Protein AF-0000000074257983 (afdb_homodimer)

Sequence (858 aa):
MDATETVGNAIESKRDDLVDLVTDLVEAKTVTGTEEPGQAVVVDKLESLGLEPDVWEPSAESLAGHEGHFETSSYAEYGYDDRPNVVARREGGDGPTLTVGGHVDVVDVTEAEWEREPWTVTREGDTLYGRGVADMKGGLAAVLIAVEALDEAGIDLGGDLLFQSTIEEEDGGVGGALSVLERGYVPDAAVIAEPFALPNVGVASAGVMYFRVRVPGKSVHAAWGHQGVNAIGNAATVYRALERLDDERKASIDYPPAYRGEPDLEGNVTNLNVGTIEAGDWPSTLPSETFMEGRIGWPPGESRAEVRAQIEDAVADAAAEDEWLADHPPEVEWFGWQAEPHEVDPDCEIATVASRVSEEVAGRTGSFVGGNAGLDERFFELYYDVDAVSVGPTGSGLHGADEHTTLTSLLETSKAIAGIAIEYCGIDDMDATETVGNAIESKRDDLVDLVTDLVEAKTVTGTEEPGQAVVVDKLESLGLEPDVWEPSAESLAGHEGHFETSSYAEYGYDDRPNVVARREGGDGPTLTVGGHVDVVDVTEAEWEREPWTVTREGDTLYGRGVADMKGGLAAVLIAVEALDEAGIDLGGDLLFQSTIEEEDGGVGGALSVLERGYVPDAAVIAEPFALPNVGVASAGVMYFRVRVPGKSVHAAWGHQGVNAIGNAATVYRALERLDDERKASIDYPPAYRGEPDLEGNVTNLNVGTIEAGDWPSTLPSETFMEGRIGWPPGESRAEVRAQIEDAVADAAAEDEWLADHPPEVEWFGWQAEPHEVDPDCEIATVASRVSEEVAGRTGSFVGGNAGLDERFFELYYDVDAVSVGPTGSGLHGADEHTTLTSLLETSKAIAGIAIEYCGIDD

Radius of gyration: 36.34 Å; Cα contacts (8 Å, |Δi|>4): 2239; chains: 2; bounding box: 51×116×74 Å

Nearest PDB structures (foldseek):
  3pfo-assembly1_B  TM=8.975E-01  e=1.818E-42  Rhodopseudomonas palustris CGA009
  7uoi-assembly1_A  TM=8.577E-01  e=1.220E-32  Enterococcus faecium 1,231,410
  6xj5-assembly1_A  TM=7.428E-01  e=1.090E-28  Pseudomonas sp. RS-16
  4op4-assembly2_B  TM=8.174E-01  e=2.973E-16  Vibrio cholerae O1 biovar El Tor str. N16961
  4op4-assembly1_A  TM=8.171E-01  e=9.004E-16  Vibrio cholerae O1 biovar El Tor str. N16961

Structure (mmCIF, N/CA/C/O backbone):
data_AF-0000000074257983-model_v1
#
loop_
_entity.id
_entity.type
_entity.pdbx_description
1 polymer 'ArgE/DapE family deacylase'
#
loop_
_atom_site.group_PDB
_atom_site.id
_atom_site.type_symbol
_atom_site.label_atom_id
_atom_site.label_alt_id
_atom_site.label_comp_id
_atom_site.label_asym_id
_atom_site.label_entity_id
_atom_site.label_seq_id
_atom_site.pdbx_PDB_ins_code
_atom_site.Cartn_x
_atom_site.Cartn_y
_atom_site.Cartn_z
_atom_site.occupancy
_atom_site.B_iso_or_equiv
_atom_site.auth_seq_id
_atom_site.auth_comp_id
_atom_site.auth_asym_id
_atom_site.auth_atom_id
_atom_site.pdbx_PDB_model_num
ATOM 1 N N . MET A 1 1 ? 7.852 -52.031 -38.969 1 58.09 1 MET A N 1
ATOM 2 C CA . MET A 1 1 ? 8.391 -51.062 -38.031 1 58.09 1 MET A CA 1
ATOM 3 C C . MET A 1 1 ? 7.441 -50.844 -36.844 1 58.09 1 MET A C 1
ATOM 5 O O . MET A 1 1 ? 6.219 -50.906 -37 1 58.09 1 MET A O 1
ATOM 9 N N . ASP A 1 2 ? 7.988 -50.812 -35.625 1 85.62 2 ASP A N 1
ATOM 10 C CA . ASP A 1 2 ? 7.305 -50.594 -34.344 1 85.62 2 ASP A CA 1
ATOM 11 C C . ASP A 1 2 ? 6.59 -49.219 -34.344 1 85.62 2 ASP A C 1
ATOM 13 O O . ASP A 1 2 ? 7.043 -48.281 -35 1 85.62 2 ASP A O 1
ATOM 17 N N . ALA A 1 3 ? 5.211 -49.219 -34.281 1 89.25 3 ALA A N 1
ATOM 18 C CA . ALA A 1 3 ? 4.352 -48.062 -34.281 1 89.25 3 ALA A CA 1
ATOM 19 C C . ALA A 1 3 ? 5.035 -46.875 -33.625 1 89.25 3 ALA A C 1
ATOM 21 O O . ALA A 1 3 ? 4.996 -45.75 -34.125 1 89.25 3 ALA A O 1
ATOM 22 N N . THR A 1 4 ? 5.777 -47.125 -32.625 1 92.06 4 THR A N 1
ATOM 23 C CA . THR A 1 4 ? 6.438 -46.062 -31.859 1 92.06 4 THR A CA 1
ATOM 24 C C . THR A 1 4 ? 7.602 -45.469 -32.656 1 92.06 4 THR A C 1
ATOM 26 O O . THR A 1 4 ? 7.832 -44.281 -32.625 1 92.06 4 THR A O 1
ATOM 29 N N . GLU A 1 5 ? 8.289 -46.281 -33.312 1 93.12 5 GLU A N 1
ATOM 30 C CA . GLU A 1 5 ? 9.406 -45.812 -34.156 1 93.12 5 GLU A CA 1
ATOM 31 C C . GLU A 1 5 ? 8.914 -44.969 -35.312 1 93.12 5 GLU A C 1
ATOM 33 O O . GLU A 1 5 ? 9.531 -43.969 -35.688 1 93.12 5 GLU A O 1
ATOM 38 N N . THR A 1 6 ? 7.844 -45.469 -35.906 1 94.88 6 THR A N 1
ATOM 39 C CA . THR A 1 6 ? 7.281 -44.75 -37.031 1 94.88 6 THR A CA 1
ATOM 40 C C . THR A 1 6 ? 6.816 -43.375 -36.625 1 94.88 6 THR A C 1
ATOM 42 O O . THR A 1 6 ? 7.109 -42.375 -37.312 1 94.88 6 THR A O 1
ATOM 45 N N . VAL A 1 7 ? 6.129 -43.344 -35.594 1 96.44 7 VAL A N 1
ATOM 46 C CA . VAL A 1 7 ? 5.617 -42.062 -35.125 1 96.44 7 VAL A CA 1
ATOM 47 C C . VAL A 1 7 ? 6.781 -41.188 -34.688 1 96.44 7 VAL A C 1
ATOM 49 O O . VAL A 1 7 ? 6.766 -39.969 -34.906 1 96.44 7 VAL A O 1
ATOM 52 N N . GLY A 1 8 ? 7.809 -41.719 -34.062 1 96.62 8 GLY A N 1
ATOM 53 C CA . GLY A 1 8 ? 9 -40.969 -33.688 1 96.62 8 GLY A CA 1
ATOM 54 C C . GLY A 1 8 ? 9.688 -40.312 -34.844 1 96.62 8 GLY A C 1
ATOM 55 O O . GLY A 1 8 ? 10.125 -39.156 -34.75 1 96.62 8 GLY A O 1
ATOM 56 N N . ASN A 1 9 ? 9.781 -41.031 -35.906 1 96.12 9 ASN A N 1
ATOM 57 C CA . ASN A 1 9 ? 10.383 -40.5 -37.125 1 96.12 9 ASN A CA 1
ATOM 58 C C . ASN A 1 9 ? 9.539 -39.344 -37.719 1 96.12 9 ASN A C 1
ATOM 60 O O . ASN A 1 9 ? 10.086 -38.375 -38.219 1 96.12 9 ASN A O 1
ATOM 64 N N . ALA A 1 10 ? 8.25 -39.594 -37.656 1 97.25 10 ALA A N 1
ATOM 65 C CA . ALA A 1 10 ? 7.355 -38.562 -38.125 1 97.25 10 ALA A CA 1
ATOM 66 C C . ALA A 1 10 ? 7.543 -37.281 -37.312 1 97.25 10 ALA A C 1
ATOM 68 O O . ALA A 1 10 ? 7.547 -36.156 -37.875 1 97.25 10 ALA A O 1
ATOM 69 N N . ILE A 1 11 ? 7.734 -37.375 -36.094 1 98.44 11 ILE A N 1
ATOM 70 C CA . ILE A 1 11 ? 7.902 -36.25 -35.188 1 98.44 11 ILE A CA 1
ATOM 71 C C . ILE A 1 11 ? 9.234 -35.562 -35.469 1 98.44 11 ILE A C 1
ATOM 73 O O . ILE A 1 11 ? 9.312 -34.344 -35.531 1 98.44 11 ILE A O 1
ATOM 77 N N . GLU A 1 12 ? 10.234 -36.344 -35.719 1 97.25 12 GLU A N 1
ATOM 78 C CA . GLU A 1 12 ? 11.539 -35.781 -36.031 1 97.25 12 GLU A CA 1
ATOM 79 C C . GLU A 1 12 ? 11.484 -34.938 -37.344 1 97.25 12 GLU A C 1
ATOM 81 O O . GLU A 1 12 ? 12.227 -33.969 -37.469 1 97.25 12 GLU A O 1
ATOM 86 N N . SER A 1 13 ? 10.719 -35.375 -38.188 1 97.44 13 SER A N 1
ATOM 87 C CA . SER A 1 13 ? 10.609 -34.688 -39.469 1 97.44 13 SER A CA 1
ATOM 88 C C . SER A 1 13 ? 9.82 -33.375 -39.312 1 97.44 13 SER A C 1
ATOM 90 O O . SER A 1 13 ? 9.789 -32.562 -40.25 1 97.44 13 SER A O 1
ATOM 92 N N . LYS A 1 14 ? 9.273 -33.156 -38.156 1 97.94 14 LYS A N 1
ATOM 93 C CA . LYS A 1 14 ? 8.422 -31.984 -37.938 1 97.94 14 LYS A CA 1
ATOM 94 C C . LYS A 1 14 ? 9.102 -30.969 -37.031 1 97.94 14 LYS A C 1
ATOM 96 O O . LYS A 1 14 ? 8.43 -30.156 -36.375 1 97.94 14 LYS A O 1
ATOM 101 N N . ARG A 1 15 ? 10.359 -31.016 -37 1 97.69 15 ARG A N 1
ATOM 102 C CA . ARG A 1 15 ? 11.148 -30.125 -36.188 1 97.69 15 ARG A CA 1
ATOM 103 C C . ARG A 1 15 ? 10.805 -28.656 -36.438 1 97.69 15 ARG A C 1
ATOM 105 O O . ARG A 1 15 ? 10.547 -27.891 -35.531 1 97.69 15 ARG A O 1
ATOM 112 N N . ASP A 1 16 ? 10.797 -28.297 -37.688 1 97.88 16 ASP A N 1
ATOM 113 C CA . ASP A 1 16 ? 10.531 -26.906 -38.062 1 97.88 16 ASP A CA 1
ATOM 114 C C . ASP A 1 16 ? 9.07 -26.547 -37.781 1 97.88 16 ASP A C 1
ATOM 116 O O . ASP A 1 16 ? 8.781 -25.422 -37.375 1 97.88 16 ASP A O 1
ATOM 120 N N . ASP A 1 17 ? 8.188 -27.5 -38.062 1 98.12 17 ASP A N 1
ATOM 121 C CA . ASP A 1 17 ? 6.77 -27.297 -37.75 1 98.12 17 ASP A CA 1
ATOM 122 C C . ASP A 1 17 ? 6.543 -27.016 -36.281 1 98.12 17 ASP A C 1
ATOM 124 O O . ASP A 1 17 ? 5.707 -26.188 -35.906 1 98.12 17 ASP A O 1
ATOM 128 N N . LEU A 1 18 ? 7.262 -27.766 -35.5 1 98.62 18 LEU A N 1
ATOM 129 C CA . LEU A 1 18 ? 7.156 -27.594 -34.062 1 98.62 18 LEU A CA 1
ATOM 130 C C . LEU A 1 18 ? 7.605 -26.188 -33.656 1 98.62 18 LEU A C 1
ATOM 132 O O . LEU A 1 18 ? 6.918 -25.516 -32.875 1 98.62 18 LEU A O 1
ATOM 136 N N . VAL A 1 19 ? 8.703 -25.688 -34.156 1 98.62 19 VAL A N 1
ATOM 137 C CA . VAL A 1 19 ? 9.227 -24.375 -33.812 1 98.62 19 VAL A CA 1
ATOM 138 C C . VAL A 1 19 ? 8.234 -23.297 -34.281 1 98.62 19 VAL A C 1
ATOM 140 O O . VAL A 1 19 ? 7.973 -22.328 -33.562 1 98.62 19 VAL A O 1
ATOM 143 N N . ASP A 1 20 ? 7.707 -23.5 -35.469 1 98.62 20 ASP A N 1
ATOM 144 C CA . ASP A 1 20 ? 6.738 -22.547 -36 1 98.62 20 ASP A CA 1
ATOM 145 C C . ASP A 1 20 ? 5.5 -22.469 -35.125 1 98.62 20 ASP A C 1
ATOM 147 O O . ASP A 1 20 ? 4.988 -21.375 -34.875 1 98.62 20 ASP A O 1
ATOM 151 N N . LEU A 1 21 ? 5.07 -23.609 -34.719 1 98.75 21 LEU A N 1
ATOM 152 C CA . LEU A 1 21 ? 3.871 -23.656 -33.906 1 98.75 21 LEU A CA 1
ATOM 153 C C . LEU A 1 21 ? 4.121 -23 -32.531 1 98.75 21 LEU A C 1
ATOM 155 O O . LEU A 1 21 ? 3.268 -22.266 -32.031 1 98.75 21 LEU A O 1
ATOM 159 N N . VAL A 1 22 ? 5.266 -23.297 -31.938 1 98.81 22 VAL A N 1
ATOM 160 C CA . VAL A 1 22 ? 5.633 -22.656 -30.688 1 98.81 22 VAL A CA 1
ATOM 161 C C . VAL A 1 22 ? 5.688 -21.141 -30.875 1 98.81 22 VAL A C 1
ATOM 163 O O . VAL A 1 22 ? 5.211 -20.391 -30.031 1 98.81 22 VAL A O 1
ATOM 166 N N . THR A 1 23 ? 6.234 -20.688 -31.953 1 98.75 23 THR A N 1
ATOM 167 C CA . THR A 1 23 ? 6.355 -19.266 -32.25 1 98.75 23 THR A CA 1
ATOM 168 C C . THR A 1 23 ? 4.98 -18.609 -32.344 1 98.75 23 THR A C 1
ATOM 170 O O . THR A 1 23 ? 4.742 -17.547 -31.781 1 98.75 23 THR A O 1
ATOM 173 N N . ASP A 1 24 ? 4.074 -19.281 -33.094 1 98.75 24 ASP A N 1
ATOM 174 C CA . ASP A 1 24 ? 2.713 -18.766 -33.219 1 98.75 24 ASP A CA 1
ATOM 175 C C . ASP A 1 24 ? 2.043 -18.625 -31.844 1 98.75 24 ASP A C 1
ATOM 177 O O . ASP A 1 24 ? 1.367 -17.625 -31.578 1 98.75 24 ASP A O 1
ATOM 181 N N . LEU A 1 25 ? 2.242 -19.609 -31.031 1 98.81 25 LEU A N 1
ATOM 182 C CA . LEU A 1 25 ? 1.616 -19.594 -29.703 1 98.81 25 LEU A CA 1
ATOM 183 C C . LEU A 1 25 ? 2.225 -18.516 -28.828 1 98.81 25 LEU A C 1
ATOM 185 O O . LEU A 1 25 ? 1.515 -17.875 -28.047 1 98.81 25 LEU A O 1
ATOM 189 N N . VAL A 1 26 ? 3.543 -18.328 -28.922 1 98.62 26 VAL A N 1
ATOM 190 C CA . VAL A 1 26 ? 4.227 -17.312 -28.109 1 98.62 26 VAL A CA 1
ATOM 191 C C . VAL A 1 26 ? 3.805 -15.922 -28.562 1 98.62 26 VAL A C 1
ATOM 193 O O . VAL A 1 26 ? 3.598 -15.031 -27.734 1 98.62 26 VAL A O 1
ATOM 196 N N . GLU A 1 27 ? 3.639 -15.742 -29.828 1 98.38 27 GLU A N 1
ATOM 197 C CA . GLU A 1 27 ? 3.242 -14.445 -30.359 1 98.38 27 GLU A CA 1
ATOM 198 C C . GLU A 1 27 ? 1.794 -14.117 -30 1 98.38 27 GLU A C 1
ATOM 200 O O . GLU A 1 27 ? 1.409 -12.945 -29.969 1 98.38 27 GLU A O 1
ATOM 205 N N . ALA A 1 28 ? 1.006 -15.203 -29.781 1 98.12 28 ALA A N 1
ATOM 206 C CA . ALA A 1 28 ? -0.321 -15.008 -29.203 1 98.12 28 ALA A CA 1
ATOM 207 C C . ALA A 1 28 ? -0.231 -14.703 -27.719 1 98.12 28 ALA A C 1
ATOM 209 O O . ALA A 1 28 ? 0.039 -15.594 -26.906 1 98.12 28 ALA A O 1
ATOM 210 N N . LYS A 1 29 ? -0.37 -13.453 -27.359 1 95.56 29 LYS A N 1
ATOM 211 C CA . LYS A 1 29 ? -0.228 -13.031 -25.969 1 95.56 29 LYS A CA 1
ATOM 212 C C . LYS A 1 29 ? -1.412 -13.5 -25.125 1 95.56 29 LYS A C 1
ATOM 214 O O . LYS A 1 29 ? -2.482 -12.891 -25.156 1 95.56 29 LYS A O 1
ATOM 219 N N . THR A 1 30 ? -1.161 -14.57 -24.375 1 98 30 THR A N 1
ATOM 220 C CA . THR A 1 30 ? -2.256 -15.203 -23.641 1 98 30 THR A CA 1
ATOM 221 C C . THR A 1 30 ? -2.102 -15 -22.141 1 98 30 THR A C 1
ATOM 223 O O . THR A 1 30 ? -2.334 -15.922 -21.359 1 98 30 THR A O 1
ATOM 226 N N . VAL A 1 31 ? -1.684 -13.883 -21.734 1 96.38 31 VAL A N 1
ATOM 227 C CA . VAL A 1 31 ? -1.695 -13.617 -20.297 1 96.38 31 VAL A CA 1
ATOM 228 C C . VAL A 1 31 ? -3.076 -13.93 -19.734 1 96.38 31 VAL A C 1
ATOM 230 O O . VAL A 1 31 ? -4.098 -13.641 -20.359 1 96.38 31 VAL A O 1
ATOM 233 N N . THR A 1 32 ? -3.08 -14.539 -18.625 1 95.75 32 THR A N 1
ATOM 234 C CA . THR A 1 32 ? -4.344 -14.953 -18.031 1 95.75 32 THR A CA 1
ATOM 235 C C . THR A 1 32 ? -5.367 -13.828 -18.094 1 95.75 32 THR A C 1
ATOM 237 O O . THR A 1 32 ? -5.09 -12.695 -17.688 1 95.75 32 THR A O 1
ATOM 240 N N . GLY A 1 33 ? -6.527 -14.133 -18.578 1 95.69 33 GLY A N 1
ATOM 241 C CA . GLY A 1 33 ? -7.57 -13.148 -18.812 1 95.69 33 GLY A CA 1
ATOM 242 C C . GLY A 1 33 ? -7.77 -12.828 -20.281 1 95.69 33 GLY A C 1
ATOM 243 O O . GLY A 1 33 ? -8.812 -12.305 -20.672 1 95.69 33 GLY A O 1
ATOM 244 N N . THR A 1 34 ? -6.727 -13.164 -21.062 1 96.69 34 THR A N 1
ATOM 245 C CA . THR A 1 34 ? -6.77 -12.883 -22.5 1 96.69 34 THR A CA 1
ATOM 246 C C . THR A 1 34 ? -6.266 -14.086 -23.297 1 96.69 34 THR A C 1
ATOM 248 O O . THR A 1 34 ? -5.344 -13.953 -24.109 1 96.69 34 THR A O 1
ATOM 251 N N . GLU A 1 35 ? -6.953 -15.164 -23.234 1 98.31 35 GLU A N 1
ATOM 252 C CA . GLU A 1 35 ? -6.418 -16.422 -23.75 1 98.31 35 GLU A CA 1
ATOM 253 C C . GLU A 1 35 ? -6.875 -16.672 -25.188 1 98.31 35 GLU A C 1
ATOM 255 O O . GLU A 1 35 ? -6.32 -17.516 -25.891 1 98.31 35 GLU A O 1
ATOM 260 N N . GLU A 1 36 ? -7.801 -15.898 -25.734 1 98.25 36 GLU A N 1
ATOM 261 C CA . GLU A 1 36 ? -8.477 -16.172 -27 1 98.25 36 GLU A CA 1
ATOM 262 C C . GLU A 1 36 ? -7.473 -16.25 -28.141 1 98.25 36 GLU A C 1
ATOM 264 O O . GLU A 1 36 ? -7.547 -17.141 -28.984 1 98.25 36 GLU A O 1
ATOM 269 N N . PRO A 1 37 ? -6.492 -15.383 -28.219 1 98.5 37 PRO A N 1
ATOM 270 C CA . PRO A 1 37 ? -5.578 -15.453 -29.359 1 98.5 37 PRO A CA 1
ATOM 271 C C . PRO A 1 37 ? -4.809 -16.766 -29.422 1 98.5 37 PRO A C 1
ATOM 273 O O . PRO A 1 37 ? -4.535 -17.281 -30.5 1 98.5 37 PRO A O 1
ATOM 276 N N . GLY A 1 38 ? -4.422 -17.297 -28.297 1 98.75 38 GLY A N 1
ATOM 277 C CA . GLY A 1 38 ? -3.756 -18.594 -28.266 1 98.75 38 GLY A CA 1
ATOM 278 C C . GLY A 1 38 ? -4.668 -19.75 -28.641 1 98.75 38 GLY A C 1
ATOM 279 O O . GLY A 1 38 ? -4.262 -20.672 -29.344 1 98.75 38 GLY A O 1
ATOM 280 N N . GLN A 1 39 ? -5.863 -19.641 -28.172 1 98.88 39 GLN A N 1
ATOM 281 C CA . GLN A 1 39 ? -6.84 -20.672 -28.484 1 98.88 39 GLN A CA 1
ATOM 282 C C . GLN A 1 39 ? -7.16 -20.688 -29.984 1 98.88 39 GLN A C 1
ATOM 284 O O . GLN A 1 39 ? -7.402 -21.75 -30.547 1 98.88 39 GLN A O 1
ATOM 289 N N . ALA A 1 40 ? -7.168 -19.531 -30.578 1 98.81 40 ALA A N 1
ATOM 290 C CA . ALA A 1 40 ? -7.379 -19.453 -32.031 1 98.81 40 ALA A CA 1
ATOM 291 C C . ALA A 1 40 ? -6.293 -20.219 -32.781 1 98.81 40 ALA A C 1
ATOM 293 O O . ALA A 1 40 ? -6.574 -20.891 -33.75 1 98.81 40 ALA A O 1
ATOM 294 N N . VAL A 1 41 ? -5.066 -20.094 -32.344 1 98.88 41 VAL A N 1
ATOM 295 C CA . VAL A 1 41 ? -3.957 -20.828 -32.938 1 98.88 41 VAL A CA 1
ATOM 296 C C . VAL A 1 41 ? -4.195 -22.328 -32.812 1 98.88 41 VAL A C 1
ATOM 298 O O . VAL A 1 41 ? -3.967 -23.094 -33.75 1 98.88 41 VAL A O 1
ATOM 301 N N . VAL A 1 42 ? -4.633 -22.734 -31.641 1 98.88 42 VAL A N 1
ATOM 302 C CA . VAL A 1 42 ? -4.883 -24.141 -31.344 1 98.88 42 VAL A CA 1
ATOM 303 C C . VAL A 1 42 ? -6.004 -24.672 -32.25 1 98.88 42 VAL A C 1
ATOM 305 O O . VAL A 1 42 ? -5.883 -25.75 -32.844 1 98.88 42 VAL A O 1
ATOM 308 N N . VAL A 1 43 ? -7.062 -23.906 -32.312 1 98.88 43 VAL A N 1
ATOM 309 C CA . VAL A 1 43 ? -8.211 -24.297 -33.125 1 98.88 43 VAL A CA 1
ATOM 310 C C . VAL A 1 43 ? -7.777 -24.469 -34.594 1 98.88 43 VAL A C 1
ATOM 312 O O . VAL A 1 43 ? -8.117 -25.453 -35.219 1 98.88 43 VAL A O 1
ATOM 315 N N . ASP A 1 44 ? -7.051 -23.5 -35.094 1 98.75 44 ASP A N 1
ATOM 316 C CA . ASP A 1 44 ? -6.57 -23.562 -36.469 1 98.75 44 ASP A CA 1
ATOM 317 C C . ASP A 1 44 ? -5.754 -24.828 -36.719 1 98.75 44 ASP A C 1
ATOM 319 O O . ASP A 1 44 ? -5.906 -25.469 -37.75 1 98.75 44 ASP A O 1
ATOM 323 N N . LYS A 1 45 ? -4.883 -25.125 -35.781 1 98.62 45 LYS A N 1
ATOM 324 C CA . LYS A 1 45 ? -4.051 -26.312 -35.938 1 98.62 45 LYS A CA 1
ATOM 325 C C . LYS A 1 45 ? -4.902 -27.594 -35.938 1 98.62 45 LYS A C 1
ATOM 327 O O . LYS A 1 45 ? -4.699 -28.484 -36.75 1 98.62 45 LYS A O 1
ATOM 332 N N . LEU A 1 46 ? -5.812 -27.703 -35 1 98.62 46 LEU A N 1
ATOM 333 C CA . LEU A 1 46 ? -6.672 -28.875 -34.906 1 98.62 46 LEU A CA 1
ATOM 334 C C . LEU A 1 46 ? -7.508 -29.062 -36.156 1 98.62 46 LEU A C 1
ATOM 336 O O . LEU A 1 46 ? -7.656 -30.172 -36.688 1 98.62 46 LEU A O 1
ATOM 340 N N . GLU A 1 47 ? -8.023 -27.969 -36.656 1 98.44 47 GLU A N 1
ATOM 341 C CA . GLU A 1 47 ? -8.812 -28.016 -37.875 1 98.44 47 GLU A CA 1
ATOM 342 C C . GLU A 1 47 ? -7.953 -28.453 -39.062 1 98.44 47 GLU A C 1
ATOM 344 O O . GLU A 1 47 ? -8.414 -29.188 -39.938 1 98.44 47 GLU A O 1
ATOM 349 N N . SER A 1 48 ? -6.758 -27.984 -39.094 1 97.81 48 SER A N 1
ATOM 350 C CA . SER A 1 48 ? -5.852 -28.375 -40.188 1 97.81 48 SER A CA 1
ATOM 351 C C . SER A 1 48 ? -5.578 -29.875 -40.156 1 97.81 48 SER A C 1
ATOM 353 O O . SER A 1 48 ? -5.191 -30.469 -41.156 1 97.81 48 SER A O 1
ATOM 355 N N . LEU A 1 49 ? -5.77 -30.5 -39 1 96.5 49 LEU A N 1
ATOM 356 C CA . LEU A 1 49 ? -5.574 -31.938 -38.844 1 96.5 49 LEU A CA 1
ATOM 357 C C . LEU A 1 49 ? -6.863 -32.688 -39.125 1 96.5 49 LEU A C 1
ATOM 359 O O . LEU A 1 49 ? -6.918 -33.906 -38.969 1 96.5 49 LEU A O 1
ATOM 363 N N . GLY A 1 50 ? -7.906 -31.953 -39.5 1 96.5 50 GLY A N 1
ATOM 364 C CA . GLY A 1 50 ? -9.18 -32.594 -39.812 1 96.5 50 GLY A CA 1
ATOM 365 C C . GLY A 1 50 ? -10.016 -32.906 -38.594 1 96.5 50 GLY A C 1
ATOM 366 O O . GLY A 1 50 ? -10.984 -33.656 -38.688 1 96.5 50 GLY A O 1
ATOM 367 N N . LEU A 1 51 ? -9.641 -32.406 -37.469 1 97.38 51 LEU A N 1
ATOM 368 C CA . LEU A 1 51 ? -10.43 -32.594 -36.25 1 97.38 51 LEU A CA 1
ATOM 369 C C . LEU A 1 51 ? -11.461 -31.469 -36.094 1 97.38 51 LEU A C 1
ATOM 371 O O . LEU A 1 51 ? -11.391 -30.453 -36.812 1 97.38 51 LEU A O 1
ATOM 375 N N . GLU A 1 52 ? -12.484 -31.719 -35.312 1 96.88 52 GLU A N 1
ATOM 376 C CA . GLU A 1 52 ? -13.547 -30.75 -35.031 1 96.88 52 GLU A CA 1
ATOM 377 C C . GLU A 1 52 ? -13.516 -30.328 -33.562 1 96.88 52 GLU A C 1
ATOM 379 O O . GLU A 1 52 ? -14.211 -30.906 -32.719 1 96.88 52 GLU A O 1
ATOM 384 N N . PRO A 1 53 ? -12.844 -29.281 -33.312 1 98.5 53 PRO A N 1
ATOM 385 C CA . PRO A 1 53 ? -12.695 -28.859 -31.906 1 98.5 53 PRO A CA 1
ATOM 386 C C . PRO A 1 53 ? -14 -28.328 -31.312 1 98.5 53 PRO A C 1
ATOM 388 O O . PRO A 1 53 ? -14.773 -27.656 -32 1 98.5 53 PRO A O 1
ATOM 391 N N . ASP A 1 54 ? -14.297 -28.688 -30.109 1 98.75 54 ASP A N 1
ATOM 392 C CA . ASP A 1 54 ? -15.305 -28.031 -29.266 1 98.75 54 ASP A CA 1
ATOM 393 C C . ASP A 1 54 ? -14.727 -26.812 -28.562 1 98.75 54 ASP A C 1
ATOM 395 O O . ASP A 1 54 ? -13.75 -26.922 -27.828 1 98.75 54 ASP A O 1
ATOM 399 N N . VAL A 1 55 ? -15.273 -25.609 -28.875 1 98.75 55 VAL A N 1
ATOM 400 C CA . VAL A 1 55 ? -14.797 -24.344 -28.344 1 98.75 55 VAL A CA 1
ATOM 401 C C . VAL A 1 55 ? -15.898 -23.672 -27.531 1 98.75 55 VAL A C 1
ATOM 403 O O . VAL A 1 55 ? -17 -23.438 -28.047 1 98.75 55 VAL A O 1
ATOM 406 N N . TRP A 1 56 ? -15.656 -23.406 -26.188 1 98.62 56 TRP A N 1
ATOM 407 C CA . TRP A 1 56 ? -16.703 -22.797 -25.391 1 98.62 56 TRP A CA 1
ATOM 408 C C . TRP A 1 56 ? -16.109 -21.938 -24.281 1 98.62 56 TRP A C 1
ATOM 410 O O . TRP A 1 56 ? -14.969 -22.141 -23.859 1 98.62 56 TRP A O 1
ATOM 420 N N . GLU A 1 57 ? -16.859 -20.984 -23.875 1 98.44 57 GLU A N 1
ATOM 421 C CA . GLU A 1 57 ? -16.531 -20.203 -22.688 1 98.44 57 GLU A CA 1
ATOM 422 C C . GLU A 1 57 ? -17.094 -20.859 -21.422 1 98.44 57 GLU A C 1
ATOM 424 O O . GLU A 1 57 ? -18.219 -21.375 -21.438 1 98.44 57 GLU A O 1
ATOM 429 N N . PRO A 1 58 ? -16.328 -20.922 -20.391 1 97.94 58 PRO A N 1
ATOM 430 C CA . PRO A 1 58 ? -16.844 -21.516 -19.156 1 97.94 58 PRO A CA 1
ATOM 431 C C . PRO A 1 58 ? -18.094 -20.797 -18.641 1 97.94 58 PRO A C 1
ATOM 433 O O . PRO A 1 58 ? -18.219 -19.578 -18.797 1 97.94 58 PRO A O 1
ATOM 436 N N . SER A 1 59 ? -18.953 -21.547 -18.031 1 95.62 59 SER A N 1
ATOM 437 C CA . SER A 1 59 ? -20.125 -21 -17.344 1 95.62 59 SER A CA 1
ATOM 438 C C . SER A 1 59 ? -19.859 -20.844 -15.844 1 95.62 59 SER A C 1
ATOM 440 O O . SER A 1 59 ? -19.812 -21.828 -15.109 1 95.62 59 SER A O 1
ATOM 442 N N . ALA A 1 60 ? -19.781 -19.609 -15.461 1 94.88 60 ALA A N 1
ATOM 443 C CA . ALA A 1 60 ? -19.547 -19.359 -14.039 1 94.88 60 ALA A CA 1
ATOM 444 C C . ALA A 1 60 ? -20.656 -19.984 -13.188 1 94.88 60 ALA A C 1
ATOM 446 O O . ALA A 1 60 ? -20.391 -20.547 -12.117 1 94.88 60 ALA A O 1
ATOM 447 N N . GLU A 1 61 ? -21.844 -19.922 -13.602 1 94.25 61 GLU A N 1
ATOM 448 C CA . GLU A 1 61 ? -23 -20.469 -12.891 1 94.25 61 GLU A CA 1
ATOM 449 C C . GLU A 1 61 ? -22.891 -21.984 -12.742 1 94.25 61 GLU A C 1
ATOM 451 O O . GLU A 1 61 ? -23.156 -22.531 -11.672 1 94.25 61 GLU A O 1
ATOM 456 N N . SER A 1 62 ? -22.484 -22.625 -13.789 1 93.62 62 SER A N 1
ATOM 457 C CA . SER A 1 62 ? -22.375 -24.094 -13.773 1 93.62 62 SER A CA 1
ATOM 458 C C . SER A 1 62 ? -21.266 -24.562 -12.859 1 93.62 62 SER A C 1
ATOM 460 O O . SER A 1 62 ? -21.344 -25.656 -12.281 1 93.62 62 SER A O 1
ATOM 462 N N . LEU A 1 63 ? -20.266 -23.719 -12.703 1 96.75 63 LEU A N 1
ATOM 463 C CA . LEU A 1 63 ? -19.094 -24.125 -11.93 1 96.75 63 LEU A CA 1
ATOM 464 C C . LEU A 1 63 ? -19.281 -23.781 -10.453 1 96.75 63 LEU A C 1
ATOM 466 O O . LEU A 1 63 ? -18.656 -24.406 -9.594 1 96.75 63 LEU A O 1
ATOM 470 N N . ALA A 1 64 ? -20.094 -22.781 -10.094 1 94.38 64 ALA A N 1
ATOM 471 C CA . ALA A 1 64 ? -20.234 -22.234 -8.75 1 94.38 64 ALA A CA 1
ATOM 472 C C . ALA A 1 64 ? -20.641 -23.328 -7.754 1 94.38 64 ALA A C 1
ATOM 474 O O . ALA A 1 64 ? -20.25 -23.266 -6.582 1 94.38 64 ALA A O 1
ATOM 475 N N . GLY A 1 65 ? -21.297 -24.344 -8.117 1 92.56 65 GLY A N 1
ATOM 476 C CA . GLY A 1 65 ? -21.766 -25.375 -7.203 1 92.56 65 GLY A CA 1
ATOM 477 C C . GLY A 1 65 ? -20.797 -26.516 -7.035 1 92.56 65 GLY A C 1
ATOM 478 O O . GLY A 1 65 ? -20.969 -27.375 -6.172 1 92.56 65 GLY A O 1
ATOM 479 N N . HIS A 1 66 ? -19.719 -26.516 -7.727 1 95.94 66 HIS A N 1
ATOM 480 C CA . HIS A 1 66 ? -18.766 -27.609 -7.684 1 95.94 66 HIS A CA 1
ATOM 481 C C . HIS A 1 66 ? -17.859 -27.5 -6.461 1 95.94 66 HIS A C 1
ATOM 483 O O . HIS A 1 66 ? -17.469 -26.406 -6.062 1 95.94 66 HIS A O 1
ATOM 489 N N . GLU A 1 67 ? -17.422 -28.609 -5.891 1 94.62 67 GLU A N 1
ATOM 490 C CA . GLU A 1 67 ? -16.578 -28.672 -4.695 1 94.62 67 GLU A CA 1
ATOM 491 C C . GLU A 1 67 ? -15.195 -28.078 -4.961 1 94.62 67 GLU A C 1
ATOM 493 O O . GLU A 1 67 ? -14.555 -27.562 -4.051 1 94.62 67 GLU A O 1
ATOM 498 N N . GLY A 1 68 ? -14.773 -28.172 -6.176 1 95.31 68 GLY A N 1
ATOM 499 C CA . GLY A 1 68 ? -13.461 -27.672 -6.547 1 95.31 68 GLY A CA 1
ATOM 500 C C . GLY A 1 68 ? -13.477 -26.219 -6.984 1 95.31 68 GLY A C 1
ATOM 501 O O . GLY A 1 68 ? -12.438 -25.672 -7.375 1 95.31 68 GLY A O 1
ATOM 502 N N . HIS A 1 69 ? -14.641 -25.594 -6.812 1 96.5 69 HIS A N 1
ATOM 503 C CA . HIS A 1 69 ? -14.789 -24.219 -7.273 1 96.5 69 HIS A CA 1
ATOM 504 C C . HIS A 1 69 ? -14.305 -23.219 -6.219 1 96.5 69 HIS A C 1
ATOM 506 O O . HIS A 1 69 ? -14.508 -23.438 -5.02 1 96.5 69 HIS A O 1
ATOM 512 N N . PHE A 1 70 ? -13.641 -22.188 -6.598 1 95.75 70 PHE A N 1
ATOM 513 C CA . PHE A 1 70 ? -13.398 -20.922 -5.914 1 95.75 70 PHE A CA 1
ATOM 514 C C . PHE A 1 70 ? -13.344 -19.781 -6.914 1 95.75 70 PHE A C 1
ATOM 516 O O . PHE A 1 70 ? -13.117 -20 -8.109 1 95.75 70 PHE A O 1
ATOM 523 N N . GLU A 1 71 ? -13.641 -18.578 -6.473 1 95.19 71 GLU A N 1
ATOM 524 C CA . GLU A 1 71 ? -13.578 -17.422 -7.367 1 95.19 71 GLU A CA 1
ATOM 525 C C . GLU A 1 71 ? -12.133 -17 -7.617 1 95.19 71 GLU A C 1
ATOM 527 O O . GLU A 1 71 ? -11.445 -16.547 -6.699 1 95.19 71 GLU A O 1
ATOM 532 N N . THR A 1 72 ? -11.727 -17.156 -8.844 1 94.5 72 THR A N 1
ATOM 533 C CA . THR A 1 72 ? -10.352 -16.781 -9.18 1 94.5 72 THR A CA 1
ATOM 534 C C . THR A 1 72 ? -10.227 -15.273 -9.344 1 94.5 72 THR A C 1
ATOM 536 O O . THR A 1 72 ? -11.219 -14.586 -9.594 1 94.5 72 THR A O 1
ATOM 539 N N . SER A 1 73 ? -9.008 -14.805 -9.164 1 91.31 73 SER A N 1
ATOM 540 C CA . SER A 1 73 ? -8.781 -13.367 -9.336 1 91.31 73 SER A CA 1
ATOM 541 C C . SER A 1 73 ? -9.023 -12.938 -10.781 1 91.31 73 SER A C 1
ATOM 543 O O . SER A 1 73 ? -9.492 -11.828 -11.031 1 91.31 73 SER A O 1
ATOM 545 N N . SER A 1 74 ? -8.688 -13.758 -11.734 1 93 74 SER A N 1
ATOM 546 C CA . SER A 1 74 ? -8.867 -13.422 -13.141 1 93 74 SER A CA 1
ATOM 547 C C . SER A 1 74 ? -10.352 -13.375 -13.516 1 93 74 SER A C 1
ATOM 549 O O . SER A 1 74 ? -10.758 -12.547 -14.328 1 93 74 SER A O 1
ATOM 551 N N . TYR A 1 75 ? -11.125 -14.289 -12.883 1 95.5 75 TYR A N 1
ATOM 552 C CA . TYR A 1 75 ? -12.562 -14.203 -13.125 1 95.5 75 TYR A CA 1
ATOM 553 C C . TYR A 1 75 ? -13.133 -12.906 -12.555 1 95.5 75 TYR A C 1
ATOM 555 O O . TYR A 1 75 ? -13.961 -12.25 -13.195 1 95.5 75 TYR A O 1
ATOM 563 N N . ALA A 1 76 ? -12.719 -12.648 -11.383 1 93.81 76 ALA A N 1
ATOM 564 C CA . ALA A 1 76 ? -13.195 -11.422 -10.75 1 93.81 76 ALA A CA 1
ATOM 565 C C . ALA A 1 76 ? -12.867 -10.195 -11.602 1 93.81 76 ALA A C 1
ATOM 567 O O . ALA A 1 76 ? -13.656 -9.25 -11.664 1 93.81 76 ALA A O 1
ATOM 568 N N . GLU A 1 77 ? -11.781 -10.227 -12.242 1 93.19 77 GLU A N 1
ATOM 569 C CA . GLU A 1 77 ? -11.297 -9.07 -12.984 1 93.19 77 GLU A CA 1
ATOM 570 C C . GLU A 1 77 ? -11.82 -9.078 -14.422 1 93.19 77 GLU A C 1
ATOM 572 O O . GLU A 1 77 ? -12.211 -8.031 -14.953 1 93.19 77 GLU A O 1
ATOM 577 N N . TYR A 1 78 ? -11.828 -10.25 -15.07 1 95.62 78 TYR A N 1
ATOM 578 C CA . TYR A 1 78 ? -12.023 -10.273 -16.516 1 95.62 78 TYR A CA 1
ATOM 579 C C . TYR A 1 78 ? -13.273 -11.07 -16.891 1 95.62 78 TYR A C 1
ATOM 581 O O . TYR A 1 78 ? -13.75 -11.008 -18.016 1 95.62 78 TYR A O 1
ATOM 589 N N . GLY A 1 79 ? -13.781 -11.852 -15.984 1 96.88 79 GLY A N 1
ATOM 590 C CA . GLY A 1 79 ? -14.828 -12.797 -16.344 1 96.88 79 GLY A CA 1
ATOM 591 C C . GLY A 1 79 ? -14.359 -13.883 -17.281 1 96.88 79 GLY A C 1
ATOM 592 O O . GLY A 1 79 ? -13.164 -14.188 -17.344 1 96.88 79 GLY A O 1
ATOM 593 N N . TYR A 1 80 ? -15.32 -14.586 -17.984 1 97.88 80 TYR A N 1
ATOM 594 C CA . TYR A 1 80 ? -14.969 -15.688 -18.875 1 97.88 80 TYR A CA 1
ATOM 595 C C . TYR A 1 80 ? -15.266 -15.336 -20.328 1 97.88 80 TYR A C 1
ATOM 597 O O . TYR A 1 80 ? -15.008 -16.141 -21.219 1 97.88 80 TYR A O 1
ATOM 605 N N . ASP A 1 81 ? -15.773 -14.086 -20.562 1 97.19 81 ASP A N 1
ATOM 606 C CA . ASP A 1 81 ? -16.062 -13.664 -21.938 1 97.19 81 ASP A CA 1
ATOM 607 C C . ASP A 1 81 ? -14.805 -13.648 -22.781 1 97.19 81 ASP A C 1
ATOM 609 O O . ASP A 1 81 ? -13.781 -13.094 -22.391 1 97.19 81 ASP A O 1
ATOM 613 N N . ASP A 1 82 ? -14.867 -14.312 -23.984 1 97.56 82 ASP A N 1
ATOM 614 C CA . ASP A 1 82 ? -13.789 -14.391 -24.953 1 97.56 82 ASP A CA 1
ATOM 615 C C . ASP A 1 82 ? -12.594 -15.148 -24.391 1 97.56 82 ASP A C 1
ATOM 617 O O . ASP A 1 82 ? -11.445 -14.852 -24.719 1 97.56 82 ASP A O 1
ATOM 621 N N . ARG A 1 83 ? -12.852 -16.062 -23.5 1 98.31 83 ARG A N 1
ATOM 622 C CA . ARG A 1 83 ? -11.828 -16.922 -22.922 1 98.31 83 ARG A CA 1
ATOM 623 C C . ARG A 1 83 ? -12.195 -18.391 -23.078 1 98.31 83 ARG A C 1
ATOM 625 O O . ARG A 1 83 ? -12.445 -19.078 -22.094 1 98.31 83 ARG A O 1
ATOM 632 N N . PRO A 1 84 ? -12.195 -18.875 -24.266 1 98.69 84 PRO A N 1
ATOM 633 C CA . PRO A 1 84 ? -12.711 -20.234 -24.484 1 98.69 84 PRO A CA 1
ATOM 634 C C . PRO A 1 84 ? -11.695 -21.312 -24.125 1 98.69 84 PRO A C 1
ATOM 636 O O . PRO A 1 84 ? -10.484 -21.078 -24.172 1 98.69 84 PRO A O 1
ATOM 639 N N . ASN A 1 85 ? -12.203 -22.438 -23.703 1 98.81 85 ASN A N 1
ATOM 640 C CA . ASN A 1 85 ? -11.469 -23.703 -23.734 1 98.81 85 ASN A CA 1
ATOM 641 C C . ASN A 1 85 ? -11.617 -24.406 -25.078 1 98.81 85 ASN A C 1
ATOM 643 O O . ASN A 1 85 ? -12.539 -24.109 -25.844 1 98.81 85 ASN A O 1
ATOM 647 N N . VAL A 1 86 ? -10.672 -25.297 -25.406 1 98.94 86 VAL A N 1
ATOM 648 C CA . VAL A 1 86 ? -10.695 -26.047 -26.656 1 98.94 86 VAL A CA 1
ATOM 649 C C . VAL A 1 86 ? -10.453 -27.516 -26.375 1 98.94 86 VAL A C 1
ATOM 651 O O . VAL A 1 86 ? -9.5 -27.875 -25.688 1 98.94 86 VAL A O 1
ATOM 654 N N . VAL A 1 87 ? -11.352 -28.391 -26.844 1 98.88 87 VAL A N 1
ATOM 655 C CA . VAL A 1 87 ? -11.164 -29.844 -26.766 1 98.88 87 VAL A CA 1
ATOM 656 C C . VAL A 1 87 ? -11.422 -30.469 -28.141 1 98.88 87 VAL A C 1
ATOM 658 O O . VAL A 1 87 ? -12.32 -30.047 -28.859 1 98.88 87 VAL A O 1
ATOM 661 N N . ALA A 1 88 ? -10.625 -31.391 -28.516 1 98.75 88 ALA A N 1
ATOM 662 C CA . ALA A 1 88 ? -10.844 -32.188 -29.719 1 98.75 88 ALA A CA 1
ATOM 663 C C . ALA A 1 88 ? -10.656 -33.688 -29.453 1 98.75 88 ALA A C 1
ATOM 665 O O . ALA A 1 88 ? -9.781 -34.062 -28.688 1 98.75 88 ALA A O 1
ATOM 666 N N . ARG A 1 89 ? -11.445 -34.469 -30.062 1 97.81 89 ARG A N 1
ATOM 667 C CA . ARG A 1 89 ? -11.383 -35.906 -29.922 1 97.81 89 ARG A CA 1
ATOM 668 C C . ARG A 1 89 ? -10.859 -36.562 -31.203 1 97.81 89 ARG A C 1
ATOM 670 O O . ARG A 1 89 ? -11.359 -36.312 -32.281 1 97.81 89 ARG A O 1
ATOM 677 N N . ARG A 1 90 ? -9.789 -37.219 -31.062 1 97.44 90 ARG A N 1
ATOM 678 C CA . ARG A 1 90 ? -9.391 -38.188 -32.094 1 97.44 90 ARG A CA 1
ATOM 679 C C . ARG A 1 90 ? -9.953 -39.562 -31.781 1 97.44 90 ARG A C 1
ATOM 681 O O . ARG A 1 90 ? -9.531 -40.219 -30.828 1 97.44 90 ARG A O 1
ATOM 688 N N . GLU A 1 91 ? -10.852 -40 -32.656 1 96.12 91 GLU A N 1
ATOM 689 C CA . GLU A 1 91 ? -11.578 -41.25 -32.406 1 96.12 91 GLU A CA 1
ATOM 690 C C . GLU A 1 91 ? -10.656 -42.469 -32.5 1 96.12 91 GLU A C 1
ATOM 692 O O . GLU A 1 91 ? -9.789 -42.5 -33.375 1 96.12 91 GLU A O 1
ATOM 697 N N . GLY A 1 92 ? -10.828 -43.312 -31.5 1 96.06 92 GLY A N 1
ATOM 698 C CA . GLY A 1 92 ? -10.18 -44.625 -31.516 1 96.06 92 GLY A CA 1
ATOM 699 C C . GLY A 1 92 ? -11.156 -45.781 -31.375 1 96.06 92 GLY A C 1
ATOM 700 O O . GLY A 1 92 ? -12.32 -45.656 -31.781 1 96.06 92 GLY A O 1
ATOM 701 N N . GLY A 1 93 ? -10.656 -46.906 -31.047 1 95.19 93 GLY A N 1
ATOM 702 C CA . GLY A 1 93 ? -11.508 -48.062 -30.844 1 95.19 93 GLY A CA 1
ATOM 703 C C . GLY A 1 93 ? -12.227 -48.031 -29.516 1 95.19 93 GLY A C 1
ATOM 704 O O . GLY A 1 93 ? -12.703 -47 -29.062 1 95.19 93 GLY A O 1
ATOM 705 N N . ASP A 1 94 ? -12.391 -49.188 -28.891 1 95 94 ASP A N 1
ATOM 706 C CA . ASP A 1 94 ? -13.164 -49.375 -27.672 1 95 94 ASP A CA 1
ATOM 707 C C . ASP A 1 94 ? -12.242 -49.406 -26.453 1 95 94 ASP A C 1
ATOM 709 O O . ASP A 1 94 ? -12.688 -49.688 -25.344 1 95 94 ASP A O 1
ATOM 713 N N . GLY A 1 95 ? -11.008 -49.062 -26.625 1 96.38 95 GLY A N 1
ATOM 714 C CA . GLY A 1 95 ? -10.055 -49.031 -25.516 1 96.38 95 GLY A CA 1
ATOM 715 C C . GLY A 1 95 ? -10.203 -47.812 -24.625 1 96.38 95 GLY A C 1
ATOM 716 O O . GLY A 1 95 ? -11.18 -47.062 -24.734 1 96.38 95 GLY A O 1
ATOM 717 N N . PRO A 1 96 ? -9.281 -47.688 -23.719 1 98.19 96 PRO A N 1
ATOM 718 C CA . PRO A 1 96 ? -9.359 -46.562 -22.766 1 98.19 96 PRO A CA 1
ATOM 719 C C . PRO A 1 96 ? -9.109 -45.219 -23.422 1 98.19 96 PRO A C 1
ATOM 721 O O . PRO A 1 96 ? -8.305 -45.125 -24.359 1 98.19 96 PRO A O 1
ATOM 724 N N . THR A 1 97 ? -9.773 -44.188 -22.938 1 98.56 97 THR A N 1
ATOM 725 C CA . THR A 1 97 ? -9.633 -42.812 -23.406 1 98.56 97 THR A CA 1
ATOM 726 C C . THR A 1 97 ? -8.5 -42.125 -22.672 1 98.56 97 THR A C 1
ATOM 728 O O . THR A 1 97 ? -8.43 -42.156 -21.438 1 98.56 97 THR A O 1
ATOM 731 N N . LEU A 1 98 ? -7.664 -41.469 -23.391 1 98.81 98 LEU A N 1
ATOM 732 C CA . LEU A 1 98 ? -6.562 -40.688 -22.812 1 98.81 98 LEU A CA 1
ATOM 733 C C . LEU A 1 98 ? -6.691 -39.219 -23.172 1 98.81 98 LEU A C 1
ATOM 735 O O . LEU A 1 98 ? -6.938 -38.875 -24.328 1 98.81 98 LEU A O 1
ATOM 739 N N . THR A 1 99 ? -6.598 -38.406 -22.156 1 98.88 99 THR A N 1
ATOM 740 C CA . THR A 1 99 ? -6.484 -36.969 -22.406 1 98.88 99 THR A CA 1
ATOM 741 C C . THR A 1 99 ? -5.02 -36.562 -22.469 1 98.88 99 THR A C 1
ATOM 743 O O . THR A 1 99 ? -4.211 -36.969 -21.641 1 98.88 99 THR A O 1
ATOM 746 N N . VAL A 1 100 ? -4.66 -35.75 -23.453 1 98.88 100 VAL A N 1
ATOM 747 C CA . VAL A 1 100 ? -3.371 -35.062 -23.562 1 98.88 100 VAL A CA 1
ATOM 748 C C . VAL A 1 100 ? -3.588 -33.562 -23.797 1 98.88 100 VAL A C 1
ATOM 750 O O . VAL A 1 100 ? -4.602 -33.188 -24.375 1 98.88 100 VAL A O 1
ATOM 753 N N . GLY A 1 101 ? -2.682 -32.781 -23.297 1 98.5 101 GLY A N 1
ATOM 754 C CA . GLY A 1 101 ? -2.814 -31.344 -23.5 1 98.5 101 GLY A CA 1
ATOM 755 C C . GLY A 1 101 ? -2.164 -30.531 -22.406 1 98.5 101 GLY A C 1
ATOM 756 O O . GLY A 1 101 ? -1.085 -30.875 -21.922 1 98.5 101 GLY A O 1
ATOM 757 N N . GLY A 1 102 ? -2.836 -29.375 -22.078 1 98.44 102 GLY A N 1
ATOM 758 C CA . GLY A 1 102 ? -2.34 -28.453 -21.078 1 98.44 102 GLY A CA 1
ATOM 759 C C . GLY A 1 102 ? -2.975 -27.078 -21.172 1 98.44 102 GLY A C 1
ATOM 760 O O . GLY A 1 102 ? -4.008 -26.906 -21.828 1 98.44 102 GLY A O 1
ATOM 761 N N . HIS A 1 103 ? -2.412 -26.125 -20.422 1 98.69 103 HIS A N 1
ATOM 762 C CA . HIS A 1 103 ? -3.006 -24.797 -20.406 1 98.69 103 HIS A CA 1
ATOM 763 C C . HIS A 1 103 ? -2.312 -23.859 -21.391 1 98.69 103 HIS A C 1
ATOM 765 O O . HIS A 1 103 ? -1.127 -24.031 -21.688 1 98.69 103 HIS A O 1
ATOM 771 N N . VAL A 1 104 ? -3.096 -22.859 -21.828 1 98.75 104 VAL A N 1
ATOM 772 C CA . VAL A 1 104 ? -2.596 -21.953 -22.875 1 98.75 104 VAL A CA 1
ATOM 773 C C . VAL A 1 104 ? -2.178 -20.625 -22.25 1 98.75 104 VAL A C 1
ATOM 775 O O . VAL A 1 104 ? -1.393 -19.875 -22.828 1 98.75 104 VAL A O 1
ATOM 778 N N . ASP A 1 105 ? -2.721 -20.328 -21.031 1 98.06 105 ASP A N 1
ATOM 779 C CA . ASP A 1 105 ? -2.436 -19.031 -20.422 1 98.06 105 ASP A CA 1
ATOM 780 C C . ASP A 1 105 ? -1.02 -19 -19.844 1 98.06 105 ASP A C 1
ATOM 782 O O . ASP A 1 105 ? -0.448 -20.047 -19.531 1 98.06 105 ASP A O 1
ATOM 786 N N . VAL A 1 106 ? -0.471 -17.75 -19.828 1 96.81 106 VAL A N 1
ATOM 787 C CA . VAL A 1 106 ? 0.844 -17.5 -19.25 1 96.81 106 VAL A CA 1
ATOM 788 C C . VAL A 1 106 ? 0.762 -16.328 -18.266 1 96.81 106 VAL A C 1
ATOM 790 O O . VAL A 1 106 ? -0.248 -15.617 -18.219 1 96.81 106 VAL A O 1
ATOM 793 N N . VAL A 1 107 ? 1.751 -16.219 -17.438 1 92.12 107 VAL A N 1
ATOM 794 C CA . VAL A 1 107 ? 1.817 -15.078 -16.531 1 92.12 107 VAL A CA 1
ATOM 795 C C . VAL A 1 107 ? 2.361 -13.859 -17.266 1 92.12 107 VAL A C 1
ATOM 797 O O . VAL A 1 107 ? 2.973 -13.992 -18.328 1 92.12 107 VAL A O 1
ATOM 800 N N . ASP A 1 108 ? 2.188 -12.719 -16.75 1 89.62 108 ASP A N 1
ATOM 801 C CA . ASP A 1 108 ? 2.607 -11.469 -17.375 1 89.62 108 ASP A CA 1
ATOM 802 C C . ASP A 1 108 ? 4.129 -11.312 -17.328 1 89.62 108 ASP A C 1
ATOM 804 O O . ASP A 1 108 ? 4.828 -12.172 -16.781 1 89.62 108 ASP A O 1
ATOM 808 N N . VAL A 1 109 ? 4.645 -10.25 -18.062 1 90.5 109 VAL A N 1
ATOM 809 C CA . VAL A 1 109 ? 6.082 -10.008 -18.141 1 90.5 109 VAL A CA 1
ATOM 810 C C . VAL A 1 109 ? 6.398 -8.609 -17.609 1 90.5 109 VAL A C 1
ATOM 812 O O . VAL A 1 109 ? 5.547 -7.719 -17.656 1 90.5 109 VAL A O 1
ATOM 815 N N . THR A 1 110 ? 7.527 -8.586 -16.953 1 85.25 110 THR A N 1
ATOM 816 C CA . THR A 1 110 ? 8.188 -7.301 -16.797 1 85.25 110 THR A CA 1
ATOM 817 C C . THR A 1 110 ? 9.258 -7.105 -17.859 1 85.25 110 THR A C 1
ATOM 819 O O . THR A 1 110 ? 10.383 -7.594 -17.719 1 85.25 110 THR A O 1
ATOM 822 N N . GLU A 1 111 ? 8.875 -6.328 -18.844 1 89.38 111 GLU A N 1
ATOM 823 C CA . GLU A 1 111 ? 9.68 -6.258 -20.062 1 89.38 111 GLU A CA 1
ATOM 824 C C . GLU A 1 111 ? 11.094 -5.773 -19.75 1 89.38 111 GLU A C 1
ATOM 826 O O . GLU A 1 111 ? 12.062 -6.246 -20.359 1 89.38 111 GLU A O 1
ATOM 831 N N . ALA A 1 112 ? 11.227 -4.934 -18.781 1 85.81 112 ALA A N 1
ATOM 832 C CA . ALA A 1 112 ? 12.516 -4.336 -18.453 1 85.81 112 ALA A CA 1
ATOM 833 C C . ALA A 1 112 ? 13.5 -5.387 -17.938 1 85.81 112 ALA A C 1
ATOM 835 O O . ALA A 1 112 ? 14.711 -5.18 -17.969 1 85.81 112 ALA A O 1
ATOM 836 N N . GLU A 1 113 ? 13.031 -6.574 -17.578 1 85.62 113 GLU A N 1
ATOM 837 C CA . GLU A 1 113 ? 13.867 -7.621 -17 1 85.62 113 GLU A CA 1
ATOM 838 C C . GLU A 1 113 ? 14.297 -8.633 -18.062 1 85.62 113 GLU A C 1
ATOM 840 O O . GLU A 1 113 ? 15.141 -9.492 -17.812 1 85.62 113 GLU A O 1
ATOM 845 N N . TRP A 1 114 ? 13.781 -8.5 -19.25 1 93.44 114 TRP A N 1
ATOM 846 C CA . TRP A 1 114 ? 14.07 -9.445 -20.312 1 93.44 114 TRP A CA 1
ATOM 847 C C . TRP A 1 114 ? 15.242 -8.969 -21.172 1 93.44 114 TRP A C 1
ATOM 849 O O . TRP A 1 114 ? 15.344 -7.781 -21.484 1 93.44 114 TRP A O 1
ATOM 859 N N . GLU A 1 115 ? 16.141 -9.836 -21.359 1 95.94 115 GLU A N 1
ATOM 860 C CA . GLU A 1 115 ? 17.203 -9.578 -22.328 1 95.94 115 GLU A CA 1
ATOM 861 C C . GLU A 1 115 ? 16.719 -9.82 -23.75 1 95.94 115 GLU A C 1
ATOM 863 O O . GLU A 1 115 ? 17.156 -9.141 -24.688 1 95.94 115 GLU A O 1
ATOM 868 N N . ARG A 1 116 ? 15.844 -10.82 -23.875 1 95.88 116 ARG A N 1
ATOM 869 C CA . ARG A 1 116 ? 15.219 -11.164 -25.141 1 95.88 116 ARG A CA 1
ATOM 870 C C . ARG A 1 116 ? 13.758 -10.727 -25.172 1 95.88 116 ARG A C 1
ATOM 872 O O . ARG A 1 116 ? 13.172 -10.43 -24.125 1 95.88 116 ARG A O 1
ATOM 879 N N . GLU A 1 117 ? 13.234 -10.633 -26.406 1 96.5 117 GLU A N 1
ATOM 880 C CA . GLU A 1 117 ? 11.82 -10.281 -26.516 1 96.5 117 GLU A CA 1
ATOM 881 C C . GLU A 1 117 ? 10.93 -11.398 -25.984 1 96.5 117 GLU A C 1
ATOM 883 O O . GLU A 1 117 ? 11.023 -12.539 -26.422 1 96.5 117 GLU A O 1
ATOM 888 N N . PRO A 1 118 ? 10.086 -11.031 -25.078 1 97.5 118 PRO A N 1
ATOM 889 C CA . PRO A 1 118 ? 9.312 -12.094 -24.438 1 97.5 118 PRO A CA 1
ATOM 890 C C . PRO A 1 118 ? 8.211 -12.648 -25.328 1 97.5 118 PRO A C 1
ATOM 892 O O . PRO A 1 118 ? 7.797 -13.797 -25.156 1 97.5 118 PRO A O 1
ATOM 895 N N . TRP A 1 119 ? 7.676 -11.906 -26.328 1 97.94 119 TRP A N 1
ATOM 896 C CA . TRP A 1 119 ? 6.457 -12.281 -27.031 1 97.94 119 TRP A CA 1
ATOM 897 C C . TRP A 1 119 ? 6.777 -12.727 -28.453 1 97.94 119 TRP A C 1
ATOM 899 O O . TRP A 1 119 ? 5.918 -12.672 -29.344 1 97.94 119 TRP A O 1
ATOM 909 N N . THR A 1 120 ? 7.93 -13.156 -28.656 1 97.19 120 THR A N 1
ATOM 910 C CA . THR A 1 120 ? 8.391 -13.875 -29.844 1 97.19 120 THR A CA 1
ATOM 911 C C . THR A 1 120 ? 9.5 -14.859 -29.484 1 97.19 120 THR A C 1
ATOM 913 O O . THR A 1 120 ? 10.172 -14.695 -28.453 1 97.19 120 THR A O 1
ATOM 916 N N . VAL A 1 121 ? 9.617 -15.883 -30.344 1 98.25 121 VAL A N 1
ATOM 917 C CA . VAL A 1 121 ? 10.617 -16.891 -30.031 1 98.25 121 VAL A CA 1
ATOM 918 C C . VAL A 1 121 ? 11.984 -16.453 -30.547 1 98.25 121 VAL A C 1
ATOM 920 O O . VAL A 1 121 ? 12.109 -16.062 -31.719 1 98.25 121 VAL A O 1
ATOM 923 N N . THR A 1 122 ? 12.906 -16.406 -29.656 1 98.44 122 THR A N 1
ATOM 924 C CA . THR A 1 122 ? 14.305 -16.297 -30.047 1 98.44 122 THR A CA 1
ATOM 925 C C . THR A 1 122 ? 15.008 -17.656 -29.938 1 98.44 122 THR A C 1
ATOM 927 O O . THR A 1 122 ? 15.039 -18.25 -28.859 1 98.44 122 THR A O 1
ATOM 930 N N . ARG A 1 123 ? 15.594 -18.156 -31.062 1 97.81 123 ARG A N 1
ATOM 931 C CA . ARG A 1 123 ? 16.281 -19.453 -31.062 1 97.81 123 ARG A CA 1
ATOM 932 C C . ARG A 1 123 ? 17.797 -19.266 -31.062 1 97.81 123 ARG A C 1
ATOM 934 O O . ARG A 1 123 ? 18.328 -18.562 -31.922 1 97.81 123 ARG A O 1
ATOM 941 N N . GLU A 1 124 ? 18.391 -19.75 -30.094 1 98.06 124 GLU A N 1
ATOM 942 C CA . GLU A 1 124 ? 19.844 -19.844 -30.016 1 98.06 124 GLU A CA 1
ATOM 943 C C . GLU A 1 124 ? 20.312 -21.281 -29.906 1 98.06 124 GLU A C 1
ATOM 945 O O . GLU A 1 124 ? 20.406 -21.844 -28.812 1 98.06 124 GLU A O 1
ATOM 950 N N . GLY A 1 125 ? 20.75 -21.875 -31.094 1 97.5 125 GLY A N 1
ATOM 951 C CA . GLY A 1 125 ? 21.031 -23.297 -31.109 1 97.5 125 GLY A CA 1
ATOM 952 C C . GLY A 1 125 ? 19.828 -24.156 -30.812 1 97.5 125 GLY A C 1
ATOM 953 O O . GLY A 1 125 ? 18.781 -24.031 -31.453 1 97.5 125 GLY A O 1
ATOM 954 N N . ASP A 1 126 ? 19.891 -24.938 -29.766 1 98.12 126 ASP A N 1
ATOM 955 C CA . ASP A 1 126 ? 18.828 -25.828 -29.359 1 98.12 126 ASP A CA 1
ATOM 956 C C . ASP A 1 126 ? 17.859 -25.141 -28.406 1 98.12 126 ASP A C 1
ATOM 958 O O . ASP A 1 126 ? 16.797 -25.688 -28.078 1 98.12 126 ASP A O 1
ATOM 962 N N . THR A 1 127 ? 18.234 -23.906 -28 1 98.56 127 THR A N 1
ATOM 963 C CA . THR A 1 127 ? 17.484 -23.234 -26.953 1 98.56 127 THR A CA 1
ATOM 964 C C . THR A 1 127 ? 16.453 -22.281 -27.547 1 98.56 127 THR A C 1
ATOM 966 O O . THR A 1 127 ? 16.766 -21.531 -28.469 1 98.56 127 THR A O 1
ATOM 969 N N . LEU A 1 128 ? 15.211 -22.312 -27.109 1 98.69 128 LEU A N 1
ATOM 970 C CA . LEU A 1 128 ? 14.133 -21.406 -27.469 1 98.69 128 LEU A CA 1
ATOM 971 C C . LEU A 1 128 ? 13.75 -20.516 -26.297 1 98.69 128 LEU A C 1
ATOM 973 O O . LEU A 1 128 ? 13.43 -21.016 -25.219 1 98.69 128 LEU A O 1
ATOM 977 N N . TYR A 1 129 ? 13.828 -19.219 -26.531 1 98.5 129 TYR A N 1
ATOM 978 C CA . TYR A 1 129 ? 13.445 -18.25 -25.516 1 98.5 129 TYR A CA 1
ATOM 979 C C . TYR A 1 129 ? 12.102 -17.609 -25.844 1 98.5 129 TYR A C 1
ATOM 981 O O . TYR A 1 129 ? 11.805 -17.344 -27.016 1 98.5 129 TYR A O 1
ATOM 989 N N . GLY A 1 130 ? 11.336 -17.359 -24.859 1 98.25 130 GLY A N 1
ATOM 990 C CA . GLY A 1 130 ? 10.039 -16.703 -24.969 1 98.25 130 GLY A CA 1
ATOM 991 C C . GLY A 1 130 ? 9.102 -17.016 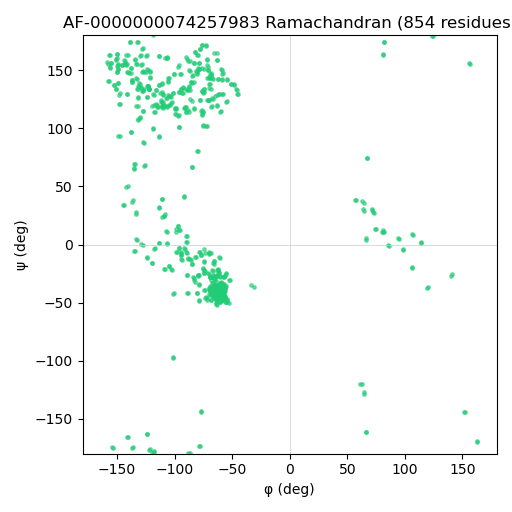-23.828 1 98.25 130 GLY A C 1
ATOM 992 O O . GLY A 1 130 ? 9.25 -18.047 -23.156 1 98.25 130 GLY A O 1
ATOM 993 N N . ARG A 1 131 ? 8.156 -16.109 -23.594 1 97.69 131 ARG A N 1
ATOM 994 C CA . ARG A 1 131 ? 7.184 -16.375 -22.547 1 97.69 131 ARG A CA 1
ATOM 995 C C . ARG A 1 131 ? 6.27 -17.547 -22.922 1 97.69 131 ARG A C 1
ATOM 997 O O . ARG A 1 131 ? 5.605 -17.5 -23.969 1 97.69 131 ARG A O 1
ATOM 1004 N N . GLY A 1 132 ? 6.305 -18.594 -22.125 1 97.75 132 GLY A N 1
ATOM 1005 C CA . GLY A 1 132 ? 5.43 -19.734 -22.328 1 97.75 132 GLY A CA 1
ATOM 1006 C C . GLY A 1 132 ? 6.109 -20.875 -23.062 1 97.75 132 GLY A C 1
ATOM 1007 O O . GLY A 1 132 ? 5.566 -21.984 -23.141 1 97.75 132 GLY A O 1
ATOM 1008 N N . VAL A 1 133 ? 7.332 -20.656 -23.484 1 98.38 133 VAL A N 1
ATOM 1009 C CA . VAL A 1 133 ? 7.992 -21.703 -24.25 1 98.38 133 VAL A CA 1
ATOM 1010 C C . VAL A 1 133 ? 8.188 -22.938 -23.375 1 98.38 133 VAL A C 1
ATOM 1012 O O . VAL A 1 133 ? 8.188 -24.062 -23.875 1 98.38 133 VAL A O 1
ATOM 1015 N N . ALA A 1 134 ? 8.367 -22.672 -22.125 1 97.5 134 ALA A N 1
ATOM 1016 C CA . ALA A 1 134 ? 8.508 -23.766 -21.172 1 97.5 134 ALA A CA 1
ATOM 1017 C C . ALA A 1 134 ? 7.199 -24.016 -20.422 1 97.5 134 ALA A C 1
ATOM 1019 O O . ALA A 1 134 ? 6.73 -25.156 -20.344 1 97.5 134 ALA A O 1
ATOM 1020 N N . ASP A 1 135 ? 6.43 -23.062 -19.969 1 96.12 135 ASP A N 1
ATOM 1021 C CA . ASP A 1 135 ? 5.238 -23.172 -19.141 1 96.12 135 ASP A CA 1
ATOM 1022 C C . ASP A 1 135 ? 4.059 -22.422 -19.766 1 96.12 135 ASP A C 1
ATOM 1024 O O . ASP A 1 135 ? 3.859 -21.234 -19.5 1 96.12 135 ASP A O 1
ATOM 1028 N N . MET A 1 136 ? 3.207 -22.922 -20.625 1 96.81 136 MET A N 1
ATOM 1029 C CA . MET A 1 136 ? 3.641 -24.234 -21.125 1 96.81 136 MET A CA 1
ATOM 1030 C C . MET A 1 136 ? 3.262 -24.406 -22.594 1 96.81 136 MET A C 1
ATOM 1032 O O . MET A 1 136 ? 2.879 -25.5 -23 1 96.81 136 MET A O 1
ATOM 1036 N N . LYS A 1 137 ? 3.314 -23.281 -23.297 1 98.56 137 LYS A N 1
ATOM 1037 C CA . LYS A 1 137 ? 2.938 -23.297 -24.703 1 98.56 137 LYS A CA 1
ATOM 1038 C C . LYS A 1 137 ? 3.834 -24.25 -25.5 1 98.56 137 LYS A C 1
ATOM 1040 O O . LYS A 1 137 ? 3.389 -24.859 -26.469 1 98.56 137 LYS A O 1
ATOM 1045 N N . GLY A 1 138 ? 5.09 -24.328 -25.172 1 98.69 138 GLY A N 1
ATOM 1046 C CA . GLY A 1 138 ? 5.961 -25.312 -25.781 1 98.69 138 GLY A CA 1
ATOM 1047 C C . GLY A 1 138 ? 5.453 -26.734 -25.625 1 98.69 138 GLY A C 1
ATOM 1048 O O . GLY A 1 138 ? 5.406 -27.5 -26.594 1 98.69 138 GLY A O 1
ATOM 1049 N N . GLY A 1 139 ? 5.098 -27.109 -24.391 1 98.75 139 GLY A N 1
ATOM 1050 C CA . GLY A 1 139 ? 4.5 -28.422 -24.156 1 98.75 139 GLY A CA 1
ATOM 1051 C C . GLY A 1 139 ? 3.223 -28.641 -24.938 1 98.75 139 GLY A C 1
ATOM 1052 O O . GLY A 1 139 ? 3.006 -29.719 -25.484 1 98.75 139 GLY A O 1
ATOM 1053 N N . LEU A 1 140 ? 2.4 -27.625 -24.969 1 98.75 140 LEU A N 1
ATOM 1054 C CA . LEU A 1 140 ? 1.151 -27.703 -25.719 1 98.75 140 LEU A CA 1
ATOM 1055 C C . LEU A 1 140 ? 1.419 -27.953 -27.203 1 98.75 140 LEU A C 1
ATOM 1057 O O . LEU A 1 140 ? 0.746 -28.781 -27.828 1 98.75 140 LEU A O 1
ATOM 1061 N N . ALA A 1 141 ? 2.359 -27.25 -27.766 1 98.88 141 ALA A N 1
ATOM 1062 C CA . ALA A 1 141 ? 2.76 -27.453 -29.156 1 98.88 141 ALA A CA 1
ATOM 1063 C C . ALA A 1 141 ? 3.27 -28.875 -29.391 1 98.88 141 ALA A C 1
ATOM 1065 O O . ALA A 1 141 ? 2.949 -29.5 -30.406 1 98.88 141 ALA A O 1
ATOM 1066 N N . ALA A 1 142 ? 4.078 -29.344 -28.469 1 98.88 142 ALA A N 1
ATOM 1067 C CA . ALA A 1 142 ? 4.605 -30.703 -28.562 1 98.88 142 ALA A CA 1
ATOM 1068 C C . ALA A 1 142 ? 3.48 -31.734 -28.625 1 98.88 142 ALA A C 1
ATOM 1070 O O . ALA A 1 142 ? 3.561 -32.719 -29.359 1 98.88 142 ALA A O 1
ATOM 1071 N N . VAL A 1 143 ? 2.465 -31.531 -27.844 1 98.88 143 VAL A N 1
ATOM 1072 C CA . VAL A 1 143 ? 1.319 -32.438 -27.828 1 98.88 143 VAL A CA 1
ATOM 1073 C C . VAL A 1 143 ? 0.616 -32.406 -29.172 1 98.88 143 VAL A C 1
ATOM 1075 O O . VAL A 1 143 ? 0.246 -33.438 -29.703 1 98.88 143 VAL A O 1
ATOM 1078 N N . LEU A 1 144 ? 0.43 -31.219 -29.719 1 98.88 144 LEU A N 1
ATOM 1079 C CA . LEU A 1 144 ? -0.231 -31.094 -31 1 98.88 144 LEU A CA 1
ATOM 1080 C C . LEU A 1 144 ? 0.566 -31.797 -32.094 1 98.88 144 LEU A C 1
ATOM 1082 O O . LEU A 1 144 ? -0.012 -32.438 -32.969 1 98.88 144 LEU A O 1
ATOM 1086 N N . ILE A 1 145 ? 1.85 -31.688 -32.031 1 98.81 145 ILE A N 1
ATOM 1087 C CA . ILE A 1 145 ? 2.717 -32.344 -33 1 98.81 145 ILE A CA 1
ATOM 1088 C C . ILE A 1 145 ? 2.596 -33.875 -32.844 1 98.81 145 ILE A C 1
ATOM 1090 O O . ILE A 1 145 ? 2.621 -34.594 -33.844 1 98.81 145 ILE A O 1
ATOM 1094 N N . ALA A 1 146 ? 2.514 -34.344 -31.594 1 98.75 146 ALA A N 1
ATOM 1095 C CA . ALA A 1 146 ? 2.307 -35.75 -31.344 1 98.75 146 ALA A CA 1
ATOM 1096 C C . ALA A 1 146 ? 1.019 -36.25 -32 1 98.75 146 ALA A C 1
ATOM 1098 O O . ALA A 1 146 ? 1.003 -37.312 -32.656 1 98.75 146 ALA A O 1
ATOM 1099 N N . VAL A 1 147 ? -0.04 -35.5 -31.828 1 98.38 147 VAL A N 1
ATOM 1100 C CA . VAL A 1 147 ? -1.333 -35.875 -32.406 1 98.38 147 VAL A CA 1
ATOM 1101 C C . VAL A 1 147 ? -1.228 -35.906 -33.906 1 98.38 147 VAL A C 1
ATOM 1103 O O . VAL A 1 147 ? -1.714 -36.844 -34.562 1 98.38 147 VAL A O 1
ATOM 1106 N N . GLU A 1 148 ? -0.616 -34.906 -34.469 1 98.25 148 GLU A N 1
ATOM 1107 C CA . GLU A 1 148 ? -0.418 -34.844 -35.906 1 98.25 148 GLU A CA 1
ATOM 1108 C C . GLU A 1 148 ? 0.379 -36.031 -36.406 1 98.25 148 GLU A C 1
ATOM 1110 O O . GLU A 1 148 ? 0.039 -36.625 -37.438 1 98.25 148 GLU A O 1
ATOM 1115 N N . ALA A 1 149 ? 1.419 -36.375 -35.75 1 98.25 149 ALA A N 1
ATOM 1116 C CA . ALA A 1 149 ? 2.307 -37.438 -36.156 1 98.25 149 ALA A CA 1
ATOM 1117 C C . ALA A 1 149 ? 1.587 -38.781 -36.125 1 98.25 149 ALA A C 1
ATOM 1119 O O . ALA A 1 149 ? 1.838 -39.656 -36.969 1 98.25 149 ALA A O 1
ATOM 1120 N N . LEU A 1 150 ? 0.76 -38.969 -35.094 1 97.31 150 LEU A N 1
ATOM 1121 C CA . LEU A 1 150 ? -0.041 -40.188 -35.031 1 97.31 150 LEU A CA 1
ATOM 1122 C C . LEU A 1 150 ? -0.921 -40.312 -36.281 1 97.31 150 LEU A C 1
ATOM 1124 O O . LEU A 1 150 ? -1.048 -41.406 -36.844 1 97.31 150 LEU A O 1
ATOM 1128 N N . ASP A 1 151 ? -1.527 -39.219 -36.625 1 94.62 151 ASP A N 1
ATOM 1129 C CA . ASP A 1 151 ? -2.375 -39.219 -37.844 1 94.62 151 ASP A CA 1
ATOM 1130 C C . ASP A 1 151 ? -1.561 -39.5 -39.094 1 94.62 151 ASP A C 1
ATOM 1132 O O . ASP A 1 151 ? -1.952 -40.344 -39.906 1 94.62 151 ASP A O 1
ATOM 1136 N N . GLU A 1 152 ? -0.473 -38.875 -39.25 1 94.44 152 GLU A N 1
ATOM 1137 C CA . GLU A 1 152 ? 0.374 -39 -40.438 1 94.44 152 GLU A CA 1
ATOM 1138 C C . GLU A 1 152 ? 0.922 -40.438 -40.562 1 94.44 152 GLU A C 1
ATOM 1140 O O . GLU A 1 152 ? 1.112 -40.938 -41.656 1 94.44 152 GLU A O 1
ATOM 1145 N N . ALA A 1 153 ? 1.231 -41 -39.438 1 94.25 153 ALA A N 1
ATOM 1146 C CA . ALA A 1 153 ? 1.797 -42.344 -39.406 1 94.25 153 ALA A CA 1
ATOM 1147 C C . ALA A 1 153 ? 0.712 -43.406 -39.594 1 94.25 153 ALA A C 1
ATOM 1149 O O . ALA A 1 153 ? 1.009 -44.594 -39.719 1 94.25 153 ALA A O 1
ATOM 1150 N N . GLY A 1 154 ? -0.517 -43 -39.625 1 92.44 154 GLY A N 1
ATOM 1151 C CA . GLY A 1 154 ? -1.625 -43.906 -39.844 1 92.44 154 GLY A CA 1
ATOM 1152 C C . GLY A 1 154 ? -1.882 -44.812 -38.656 1 92.44 154 GLY A C 1
ATOM 1153 O O . GLY A 1 154 ? -2.273 -45.969 -38.812 1 92.44 154 GLY A O 1
ATOM 1154 N N . ILE A 1 155 ? -1.569 -44.312 -37.5 1 94.69 155 ILE A N 1
ATOM 1155 C CA . ILE A 1 155 ? -1.768 -45.125 -36.312 1 94.69 155 ILE A CA 1
ATOM 1156 C C . ILE A 1 155 ? -3.193 -44.938 -35.781 1 94.69 155 ILE A C 1
ATOM 1158 O O . ILE A 1 155 ? -3.562 -43.844 -35.344 1 94.69 155 ILE A O 1
ATOM 1162 N N . ASP A 1 156 ? -3.961 -46 -35.844 1 95.06 156 ASP A N 1
ATOM 1163 C CA . ASP A 1 156 ? -5.281 -46 -35.219 1 95.06 156 ASP A CA 1
ATOM 1164 C C . ASP A 1 156 ? -5.211 -46.531 -33.781 1 95.06 156 ASP A C 1
ATOM 1166 O O . ASP A 1 156 ? -4.926 -47.688 -33.562 1 95.06 156 ASP A O 1
ATOM 1170 N N . LEU A 1 157 ? -5.555 -45.688 -32.875 1 96.88 157 LEU A N 1
ATOM 1171 C CA . LEU A 1 157 ? -5.48 -46.031 -31.453 1 96.88 157 LEU A CA 1
ATOM 1172 C C . LEU A 1 157 ? -6.672 -46.906 -31.047 1 96.88 157 LEU A C 1
ATOM 1174 O O . LEU A 1 157 ? -7.742 -46.812 -31.656 1 96.88 157 LEU A O 1
ATOM 1178 N N . GLY A 1 158 ? -6.379 -47.719 -30.031 1 97.31 158 GLY A N 1
ATOM 1179 C CA . GLY A 1 158 ? -7.441 -48.562 -29.531 1 97.31 158 GLY A CA 1
ATOM 1180 C C . GLY A 1 158 ? -8.461 -47.812 -28.688 1 97.31 158 GLY A C 1
ATOM 1181 O O . GLY A 1 158 ? -9.555 -48.312 -28.438 1 97.31 158 GLY A O 1
ATOM 1182 N N . GLY A 1 159 ? -8.148 -46.688 -28.172 1 97.69 159 GLY A N 1
ATOM 1183 C CA . GLY A 1 159 ? -9.039 -45.812 -27.438 1 97.69 159 GLY A CA 1
ATOM 1184 C C . GLY A 1 159 ? -9.023 -44.375 -27.953 1 97.69 159 GLY A C 1
ATOM 1185 O O . GLY A 1 159 ? -8.188 -44.031 -28.781 1 97.69 159 GLY A O 1
ATOM 1186 N N . ASP A 1 160 ? -9.961 -43.625 -27.484 1 97.81 160 ASP A N 1
ATOM 1187 C CA . ASP A 1 160 ? -10.055 -42.219 -27.891 1 97.81 160 ASP A CA 1
ATOM 1188 C C . ASP A 1 160 ? -8.914 -41.406 -27.297 1 97.81 160 ASP A C 1
ATOM 1190 O O . ASP A 1 160 ? -8.461 -41.656 -26.188 1 97.81 160 ASP A O 1
ATOM 1194 N N . LEU A 1 161 ? -8.469 -40.469 -28.078 1 98.38 161 LEU A N 1
ATOM 1195 C CA . LEU A 1 161 ? -7.535 -39.469 -27.609 1 98.38 161 LEU A CA 1
ATOM 1196 C C . LEU A 1 161 ? -8.203 -38.094 -27.531 1 98.38 161 LEU A C 1
ATOM 1198 O O . LEU A 1 161 ? -8.688 -37.594 -28.547 1 98.38 161 LEU A O 1
ATOM 1202 N N . LEU A 1 162 ? -8.258 -37.562 -26.344 1 98.62 162 LEU A N 1
ATOM 1203 C CA . LEU A 1 162 ? -8.797 -36.25 -26.141 1 98.62 162 LEU A CA 1
ATOM 1204 C C . LEU A 1 162 ? -7.676 -35.219 -26.016 1 98.62 162 LEU A C 1
ATOM 1206 O O . LEU A 1 162 ? -6.848 -35.312 -25.094 1 98.62 162 LEU A O 1
ATOM 1210 N N . PHE A 1 163 ? -7.621 -34.312 -26.906 1 98.69 163 PHE A N 1
ATOM 1211 C CA . PHE A 1 163 ? -6.754 -33.125 -26.75 1 98.69 163 PHE A CA 1
ATOM 1212 C C . PHE A 1 163 ? -7.484 -32 -26.031 1 98.69 163 PHE A C 1
ATOM 1214 O O . PHE A 1 163 ? -8.641 -31.719 -26.344 1 98.69 163 PHE A O 1
ATOM 1221 N N . GLN A 1 164 ? -6.836 -31.422 -25.078 1 98.75 164 GLN A N 1
ATOM 1222 C CA . GLN A 1 164 ? -7.441 -30.266 -24.422 1 98.75 164 GLN A CA 1
ATOM 1223 C C . GLN A 1 164 ? -6.449 -29.109 -24.328 1 98.75 164 GLN A C 1
ATOM 1225 O O . GLN A 1 164 ? -5.258 -29.328 -24.078 1 98.75 164 GLN A O 1
ATOM 1230 N N . SER A 1 165 ? -6.809 -27.891 -24.594 1 98.88 165 SER A N 1
ATOM 1231 C CA . SER A 1 165 ? -6.164 -26.609 -24.297 1 98.88 165 SER A CA 1
ATOM 1232 C C . SER A 1 165 ? -7.035 -25.75 -23.391 1 98.88 165 SER A C 1
ATOM 1234 O O . SER A 1 165 ? -8.109 -25.297 -23.797 1 98.88 165 SER A O 1
ATOM 1236 N N . THR A 1 166 ? -6.535 -25.516 -22.156 1 98.88 166 THR A N 1
ATOM 1237 C CA . THR A 1 166 ? -7.379 -24.922 -21.125 1 98.88 166 THR A CA 1
ATOM 1238 C C . THR A 1 166 ? -6.871 -23.516 -20.766 1 98.88 166 THR A C 1
ATOM 1240 O O . THR A 1 166 ? -5.738 -23.156 -21.094 1 98.88 166 THR A O 1
ATOM 1243 N N . ILE A 1 167 ? -7.734 -22.734 -20.125 1 98.44 167 ILE A N 1
ATOM 1244 C CA . ILE A 1 167 ? -7.387 -21.391 -19.688 1 98.44 167 ILE A CA 1
ATOM 1245 C C . ILE A 1 167 ? -7.215 -21.375 -18.172 1 98.44 167 ILE A C 1
ATOM 1247 O O . ILE A 1 167 ? -7.598 -22.328 -17.484 1 98.44 167 ILE A O 1
ATOM 1251 N N . GLU A 1 168 ? -6.57 -20.422 -17.594 1 97.06 168 GLU A N 1
ATOM 1252 C CA . GLU A 1 168 ? -6.652 -19.938 -16.219 1 97.06 168 GLU A CA 1
ATOM 1253 C C . GLU A 1 168 ? -5.855 -20.812 -15.266 1 97.06 168 GLU A C 1
ATOM 1255 O O . GLU A 1 168 ? -5.996 -20.703 -14.047 1 97.06 168 GLU A O 1
ATOM 1260 N N . GLU A 1 169 ? -5.035 -21.719 -15.766 1 96.69 169 GLU A N 1
ATOM 1261 C CA . GLU A 1 169 ? -4.207 -22.531 -14.883 1 96.69 169 GLU A CA 1
ATOM 1262 C C . GLU A 1 169 ? -3.342 -21.656 -13.977 1 96.69 169 GLU A C 1
ATOM 1264 O O . GLU A 1 169 ? -3.193 -21.953 -12.789 1 96.69 169 GLU A O 1
ATOM 1269 N N . GLU A 1 170 ? -2.846 -20.594 -14.461 1 93.56 170 GLU A N 1
ATOM 1270 C CA . GLU A 1 170 ? -1.934 -19.719 -13.734 1 93.56 170 GLU A CA 1
ATOM 1271 C C . GLU A 1 170 ? -2.654 -18.984 -12.609 1 93.56 170 GLU A C 1
ATOM 1273 O O . GLU A 1 170 ? -2.023 -18.281 -11.812 1 93.56 170 GLU A O 1
ATOM 1278 N N . ASP A 1 171 ? -3.996 -19.141 -12.586 1 92.56 171 ASP A N 1
ATOM 1279 C CA . ASP A 1 171 ? -4.797 -18.5 -11.555 1 92.56 171 ASP A CA 1
ATOM 1280 C C . ASP A 1 171 ? -5.812 -19.469 -10.953 1 92.56 171 ASP A C 1
ATOM 1282 O O . ASP A 1 171 ? -6.945 -19.078 -10.648 1 92.56 171 ASP A O 1
ATOM 1286 N N . GLY A 1 172 ? -5.48 -20.75 -10.977 1 94.5 172 GLY A N 1
ATOM 1287 C CA . GLY A 1 172 ? -6.297 -21.688 -10.227 1 94.5 172 GLY A CA 1
ATOM 1288 C C . GLY A 1 172 ? -6.941 -22.75 -11.102 1 94.5 172 GLY A C 1
ATOM 1289 O O . GLY A 1 172 ? -7.234 -23.844 -10.633 1 94.5 172 GLY A O 1
ATOM 1290 N N . GLY A 1 173 ? -7.414 -22.484 -12.359 1 97.06 173 GLY A N 1
ATOM 1291 C CA . GLY A 1 173 ? -7.809 -23.5 -13.32 1 97.06 173 GLY A CA 1
ATOM 1292 C C . GLY A 1 173 ? -9.297 -23.797 -13.297 1 97.06 173 GLY A C 1
ATOM 1293 O O . GLY A 1 173 ? -9.766 -24.688 -14.016 1 97.06 173 GLY A O 1
ATOM 1294 N N . VAL A 1 174 ? -10.07 -23.031 -12.484 1 97.75 174 VAL A N 1
ATOM 1295 C CA . VAL A 1 174 ? -11.5 -23.312 -12.312 1 97.75 174 VAL A CA 1
ATOM 1296 C C . VAL A 1 174 ? -12.219 -23.156 -13.648 1 97.75 174 VAL A C 1
ATOM 1298 O O . VAL A 1 174 ? -12.953 -24.062 -14.07 1 97.75 174 VAL A O 1
ATOM 1301 N N . GLY A 1 175 ? -11.938 -22.078 -14.32 1 98.06 175 GLY A N 1
ATOM 1302 C CA . GLY A 1 175 ? -12.57 -21.844 -15.609 1 98.06 175 GLY A CA 1
ATOM 1303 C C . GLY A 1 175 ? -11.961 -22.672 -16.734 1 98.06 175 GLY A C 1
ATOM 1304 O O . GLY A 1 175 ? -12.5 -22.703 -17.844 1 98.06 175 GLY A O 1
ATOM 1305 N N . GLY A 1 176 ? -10.883 -23.344 -16.516 1 98.31 176 GLY A N 1
ATOM 1306 C CA . GLY A 1 176 ? -10.18 -24.156 -17.5 1 98.31 176 GLY A CA 1
ATOM 1307 C C . GLY A 1 176 ? -10.461 -25.641 -17.344 1 98.31 176 GLY A C 1
ATOM 1308 O O . GLY A 1 176 ? -11.523 -26.125 -17.734 1 98.31 176 GLY A O 1
ATOM 1309 N N . ALA A 1 177 ? -9.547 -26.344 -16.656 1 98.38 177 ALA A N 1
ATOM 1310 C CA . ALA A 1 177 ? -9.602 -27.797 -16.578 1 98.38 177 ALA A CA 1
ATOM 1311 C C . ALA A 1 177 ? -10.891 -28.266 -15.898 1 98.38 177 ALA A C 1
ATOM 1313 O O . ALA A 1 177 ? -11.5 -29.25 -16.312 1 98.38 177 ALA A O 1
ATOM 1314 N N . LEU A 1 178 ? -11.305 -27.562 -14.859 1 98.38 178 LEU A N 1
ATOM 1315 C CA . LEU A 1 178 ? -12.547 -27.969 -14.203 1 98.38 178 LEU A CA 1
ATOM 1316 C C . LEU A 1 178 ? -13.734 -27.844 -15.148 1 98.38 178 LEU A C 1
ATOM 1318 O O . LEU A 1 178 ? -14.602 -28.719 -15.188 1 98.38 178 LEU A O 1
ATOM 1322 N N . SER A 1 179 ? -13.773 -26.734 -15.852 1 98.5 179 SER A N 1
ATOM 1323 C CA . SER A 1 179 ? -14.828 -26.516 -16.828 1 98.5 179 SER A CA 1
ATOM 1324 C C . SER A 1 179 ? -14.852 -27.641 -17.875 1 98.5 179 SER A C 1
ATOM 1326 O O . SER A 1 179 ? -15.922 -28.109 -18.266 1 98.5 179 SER A O 1
ATOM 1328 N N . VAL A 1 180 ? -13.711 -28.094 -18.328 1 98.62 180 VAL A N 1
ATOM 1329 C CA . VAL A 1 180 ? -13.602 -29.141 -19.344 1 98.62 180 VAL A CA 1
ATOM 1330 C C . VAL A 1 180 ? -14.164 -30.453 -18.797 1 98.62 180 VAL A C 1
ATOM 1332 O O . VAL A 1 180 ? -14.922 -31.141 -19.484 1 98.62 180 VAL A O 1
ATOM 1335 N N . LEU A 1 181 ? -13.797 -30.734 -17.594 1 98.44 181 LEU A N 1
ATOM 1336 C CA . LEU A 1 181 ? -14.273 -31.969 -16.969 1 98.44 181 LEU A CA 1
ATOM 1337 C C . LEU A 1 181 ? -15.766 -31.906 -16.688 1 98.44 181 LEU A C 1
ATOM 1339 O O . LEU A 1 181 ? -16.484 -32.875 -16.906 1 98.44 181 LEU A O 1
ATOM 1343 N N . GLU A 1 182 ? -16.266 -30.75 -16.266 1 97.44 182 GLU A N 1
ATOM 1344 C CA . GLU A 1 182 ? -17.688 -30.562 -15.992 1 97.44 182 GLU A CA 1
ATOM 1345 C C . GLU A 1 182 ? -18.516 -30.656 -17.266 1 97.44 182 GLU A C 1
ATOM 1347 O O . GLU A 1 182 ? -19.688 -31.031 -17.234 1 97.44 182 GLU A O 1
ATOM 1352 N N . ARG A 1 183 ? -17.891 -30.328 -18.344 1 97.06 183 ARG A N 1
ATOM 1353 C CA . ARG A 1 183 ? -18.578 -30.391 -19.625 1 97.06 183 ARG A CA 1
ATOM 1354 C C . ARG A 1 183 ? -18.75 -31.844 -20.094 1 97.06 183 ARG A C 1
ATOM 1356 O O . ARG A 1 183 ? -19.484 -32.094 -21.047 1 97.06 183 ARG A O 1
ATOM 1363 N N . GLY A 1 184 ? -18.031 -32.719 -19.469 1 97.62 184 GLY A N 1
ATOM 1364 C CA . GLY A 1 184 ? -18.219 -34.125 -19.766 1 97.62 184 GLY A CA 1
ATOM 1365 C C . GLY A 1 184 ? -17 -34.781 -20.422 1 97.62 184 GLY A C 1
ATOM 1366 O O . GLY A 1 184 ? -17.016 -35.969 -20.719 1 97.62 184 GLY A O 1
ATOM 1367 N N . TYR A 1 185 ? -15.977 -34.094 -20.609 1 98.38 185 TYR A N 1
ATOM 1368 C CA . TYR A 1 185 ? -14.758 -34.656 -21.188 1 98.38 185 TYR A CA 1
ATOM 1369 C C . TYR A 1 185 ? -13.906 -35.312 -20.109 1 98.38 185 TYR A C 1
ATOM 1371 O O . TYR A 1 185 ? -12.789 -34.875 -19.828 1 98.38 185 TYR A O 1
ATOM 1379 N N . VAL A 1 186 ? -14.43 -36.406 -19.531 1 98.69 186 VAL A N 1
ATOM 1380 C CA . VAL A 1 186 ? -13.758 -37.156 -18.484 1 98.69 186 VAL A CA 1
ATOM 1381 C C . VAL A 1 186 ? -13.086 -38.406 -19.078 1 98.69 186 VAL A C 1
ATOM 1383 O O . VAL A 1 186 ? -13.773 -39.312 -19.531 1 98.69 186 VAL A O 1
ATOM 1386 N N . PRO A 1 187 ? -11.766 -38.469 -19.094 1 98.81 187 PRO A N 1
ATOM 1387 C CA . PRO A 1 187 ? -11.039 -39.625 -19.656 1 98.81 187 PRO A CA 1
ATOM 1388 C C . PRO A 1 187 ? -10.82 -40.75 -18.656 1 98.81 187 PRO A C 1
ATOM 1390 O O . PRO A 1 187 ? -11.273 -40.656 -17.5 1 98.81 187 PRO A O 1
ATOM 1393 N N . ASP A 1 188 ? -10.156 -41.781 -19.156 1 98.69 188 ASP A N 1
ATOM 1394 C CA . ASP A 1 188 ? -9.711 -42.844 -18.234 1 98.69 188 ASP A CA 1
ATOM 1395 C C . ASP A 1 188 ? -8.383 -42.469 -17.578 1 98.69 188 ASP A C 1
ATOM 1397 O O . ASP A 1 188 ? -8.102 -42.906 -16.469 1 98.69 188 ASP A O 1
ATOM 1401 N N . ALA A 1 189 ? -7.574 -41.688 -18.203 1 98.81 189 ALA A N 1
ATOM 1402 C CA . ALA A 1 189 ? -6.32 -41.125 -17.703 1 98.81 189 ALA A CA 1
ATOM 1403 C C . ALA A 1 189 ? -5.938 -39.875 -18.453 1 98.81 189 ALA A C 1
ATOM 1405 O O . ALA A 1 189 ? -6.492 -39.562 -19.516 1 98.81 189 ALA A O 1
ATOM 1406 N N . ALA A 1 190 ? -5.031 -39.125 -17.859 1 98.88 190 ALA A N 1
ATOM 1407 C CA . ALA A 1 190 ? -4.605 -37.906 -18.516 1 98.88 190 ALA A CA 1
ATOM 1408 C C . ALA A 1 190 ? -3.096 -37.719 -18.406 1 98.88 190 ALA A C 1
ATOM 1410 O O . ALA A 1 190 ? -2.49 -38.125 -17.406 1 98.88 190 ALA A O 1
ATOM 1411 N N . VAL A 1 191 ? -2.523 -37.125 -19.406 1 98.88 191 VAL A N 1
ATOM 1412 C CA . VAL A 1 191 ? -1.131 -36.688 -19.438 1 98.88 191 VAL A CA 1
ATOM 1413 C C . VAL A 1 191 ? -1.057 -35.219 -19.844 1 98.88 191 VAL A C 1
ATOM 1415 O O . VAL A 1 191 ? -1.428 -34.875 -20.969 1 98.88 191 VAL A O 1
ATOM 1418 N N . ILE A 1 192 ? -0.604 -34.406 -18.922 1 98.81 192 ILE A N 1
ATOM 1419 C CA . ILE A 1 192 ? -0.485 -32.969 -19.188 1 98.81 192 ILE A CA 1
ATOM 1420 C C . ILE A 1 192 ? 0.983 -32.594 -19.391 1 98.81 192 ILE A C 1
ATOM 1422 O O . ILE A 1 192 ? 1.856 -33.062 -18.656 1 98.81 192 ILE A O 1
ATOM 1426 N N . ALA A 1 193 ? 1.286 -31.75 -20.297 1 98.56 193 ALA A N 1
ATOM 1427 C CA . ALA A 1 193 ? 2.66 -31.531 -20.75 1 98.56 193 ALA A CA 1
ATOM 1428 C C . ALA A 1 193 ? 3.326 -30.406 -19.953 1 98.56 193 ALA A C 1
ATOM 1430 O O . ALA A 1 193 ? 4.027 -29.562 -20.516 1 98.56 193 ALA A O 1
ATOM 1431 N N . GLU A 1 194 ? 3.121 -30.359 -18.656 1 97.38 194 GLU A N 1
ATOM 1432 C CA . GLU A 1 194 ? 3.824 -29.422 -17.781 1 97.38 194 GLU A CA 1
ATOM 1433 C C . GLU A 1 194 ? 5.336 -29.641 -17.859 1 97.38 194 GLU A C 1
ATOM 1435 O O . GLU A 1 194 ? 5.801 -30.766 -18.047 1 97.38 194 GLU A O 1
ATOM 1440 N N . PRO A 1 195 ? 6.109 -28.625 -17.641 1 96.38 195 PRO A N 1
ATOM 1441 C CA . PRO A 1 195 ? 7.562 -28.734 -17.797 1 96.38 195 PRO A CA 1
ATOM 1442 C C . PRO A 1 195 ? 8.234 -29.375 -16.578 1 96.38 195 PRO A C 1
ATOM 1444 O O . PRO A 1 195 ? 8.93 -28.688 -15.82 1 96.38 195 PRO A O 1
ATOM 1447 N N . PHE A 1 196 ? 8.188 -30.641 -16.5 1 94.38 196 PHE A N 1
ATOM 1448 C CA . PHE A 1 196 ? 8.797 -31.359 -15.391 1 94.38 196 PHE A CA 1
ATOM 1449 C C . PHE A 1 196 ? 10.078 -32.062 -15.828 1 94.38 196 PHE A C 1
ATOM 1451 O O . PHE A 1 196 ? 10.578 -32.938 -15.141 1 94.38 196 PHE A O 1
ATOM 1458 N N . ALA A 1 197 ? 10.578 -31.766 -17.016 1 95.5 197 ALA A N 1
ATOM 1459 C CA . ALA A 1 197 ? 11.867 -32.25 -17.516 1 95.5 197 ALA A CA 1
ATOM 1460 C C . ALA A 1 197 ? 11.859 -33.75 -17.75 1 95.5 197 ALA A C 1
ATOM 1462 O O . ALA A 1 197 ? 12.547 -34.5 -17.047 1 95.5 197 ALA A O 1
ATOM 1463 N N . LEU A 1 198 ? 11.219 -34.188 -18.797 1 96.19 198 LEU A N 1
ATOM 1464 C CA . LEU A 1 198 ? 11.266 -35.594 -19.188 1 96.19 198 LEU A CA 1
ATOM 1465 C C . LEU A 1 198 ? 12.703 -36.094 -19.156 1 96.19 198 LEU A C 1
ATOM 1467 O O . LEU A 1 198 ? 13.633 -35.406 -19.578 1 96.19 198 LEU A O 1
ATOM 1471 N N . PRO A 1 199 ? 13.016 -37.344 -18.531 1 97.69 199 PRO A N 1
ATOM 1472 C CA . PRO A 1 199 ? 12.031 -38.406 -18.391 1 97.69 199 PRO A CA 1
ATOM 1473 C C . PRO A 1 199 ? 11.336 -38.406 -17.031 1 97.69 199 PRO A C 1
ATOM 1475 O O . PRO A 1 199 ? 10.664 -39.375 -16.672 1 97.69 199 PRO A O 1
ATOM 1478 N N . ASN A 1 200 ? 11.5 -37.312 -16.219 1 98 200 ASN A N 1
ATOM 1479 C CA . ASN A 1 200 ? 10.719 -37.219 -14.984 1 98 200 ASN A CA 1
ATOM 1480 C C . ASN A 1 200 ? 9.219 -37.156 -15.281 1 98 200 ASN A C 1
ATOM 1482 O O . ASN A 1 200 ? 8.797 -36.625 -16.312 1 98 200 ASN A O 1
ATOM 1486 N N . VAL A 1 201 ? 8.484 -37.812 -14.414 1 98.56 201 VAL A N 1
ATOM 1487 C CA . VAL A 1 201 ? 7.027 -37.812 -14.492 1 98.56 201 VAL A CA 1
ATOM 1488 C C . VAL A 1 201 ? 6.445 -37.125 -13.266 1 98.56 201 VAL A C 1
ATOM 1490 O O . VAL A 1 201 ? 6.723 -37.5 -12.125 1 98.56 201 VAL A O 1
ATOM 1493 N N . GLY A 1 202 ? 5.723 -36.094 -13.523 1 98 202 GLY A N 1
ATOM 1494 C CA . GLY A 1 202 ? 5.051 -35.406 -12.422 1 98 202 GLY A CA 1
ATOM 1495 C C . GLY A 1 202 ? 3.846 -36.188 -11.906 1 98 202 GLY A C 1
ATOM 1496 O O . GLY A 1 202 ? 2.957 -36.531 -12.68 1 98 202 GLY A O 1
ATOM 1497 N N . VAL A 1 203 ? 3.777 -36.344 -10.539 1 98.12 203 VAL A N 1
ATOM 1498 C CA . VAL A 1 203 ? 2.705 -37.188 -10 1 98.12 203 VAL A CA 1
ATOM 1499 C C . VAL A 1 203 ? 1.97 -36.438 -8.898 1 98.12 203 VAL A C 1
ATOM 1501 O O . VAL A 1 203 ? 1.046 -36.969 -8.281 1 98.12 203 VAL A O 1
ATOM 1504 N N . ALA A 1 204 ? 2.424 -35.219 -8.656 1 97.81 204 ALA A N 1
ATOM 1505 C CA . ALA A 1 204 ? 1.842 -34.469 -7.527 1 97.81 204 ALA A CA 1
ATOM 1506 C C . ALA A 1 204 ? 1.843 -32.969 -7.789 1 97.81 204 ALA A C 1
ATOM 1508 O O . ALA A 1 204 ? 2.676 -32.469 -8.547 1 97.81 204 ALA A O 1
ATOM 1509 N N . SER A 1 205 ? 0.89 -32.312 -7.203 1 96.62 205 SER A N 1
ATOM 1510 C CA . SER A 1 205 ? 0.836 -30.859 -7.211 1 96.62 205 SER A CA 1
ATOM 1511 C C . SER A 1 205 ? 0.645 -30.297 -5.805 1 96.62 205 SER A C 1
ATOM 1513 O O . SER A 1 205 ? 0.12 -30.984 -4.926 1 96.62 205 SER A O 1
ATOM 1515 N N . ALA A 1 206 ? 1.056 -29.125 -5.582 1 96.94 206 ALA A N 1
ATOM 1516 C CA . ALA A 1 206 ? 0.915 -28.438 -4.301 1 96.94 206 ALA A CA 1
ATOM 1517 C C . ALA A 1 206 ? -0.486 -27.844 -4.145 1 96.94 206 ALA A C 1
ATOM 1519 O O . ALA A 1 206 ? -1.148 -27.531 -5.133 1 96.94 206 ALA A O 1
ATOM 1520 N N . GLY A 1 207 ? -0.93 -27.797 -2.865 1 97.5 207 GLY A N 1
ATOM 1521 C CA . GLY A 1 207 ? -2.002 -26.859 -2.562 1 97.5 207 GLY A CA 1
ATOM 1522 C C . GLY A 1 207 ? -1.557 -25.406 -2.592 1 97.5 207 GLY A C 1
ATOM 1523 O O . GLY A 1 207 ? -0.379 -25.109 -2.379 1 97.5 207 GLY A O 1
ATOM 1524 N N . VAL A 1 208 ? -2.457 -24.516 -2.924 1 97.56 208 VAL A N 1
ATOM 1525 C CA . VAL A 1 208 ? -2.191 -23.078 -2.943 1 97.56 208 VAL A CA 1
ATOM 1526 C C . VAL A 1 208 ? -3.412 -22.328 -2.426 1 97.56 208 VAL A C 1
ATOM 1528 O O . VAL A 1 208 ? -4.535 -22.562 -2.883 1 97.56 208 VAL A O 1
ATOM 1531 N N . MET A 1 209 ? -3.219 -21.438 -1.486 1 97.81 209 MET A N 1
ATOM 1532 C CA . MET A 1 209 ? -4.297 -20.594 -0.995 1 97.81 209 MET A CA 1
ATOM 1533 C C . MET A 1 209 ? -3.822 -19.156 -0.831 1 97.81 209 MET A C 1
ATOM 1535 O O . MET A 1 209 ? -2.686 -18.906 -0.423 1 97.81 209 MET A O 1
ATOM 1539 N N . TYR A 1 210 ? -4.699 -18.266 -1.166 1 97.88 210 TYR A N 1
ATOM 1540 C CA . TYR A 1 210 ? -4.484 -16.844 -0.887 1 97.88 210 TYR A CA 1
ATOM 1541 C C . TYR A 1 210 ? -5.262 -16.406 0.348 1 97.88 210 TYR A C 1
ATOM 1543 O O . TYR A 1 210 ? -6.363 -16.906 0.604 1 97.88 210 TYR A O 1
ATOM 1551 N N . PHE A 1 211 ? -4.688 -15.5 1.046 1 98.44 211 PHE A N 1
ATOM 1552 C CA . PHE A 1 211 ? -5.375 -14.922 2.193 1 98.44 211 PHE A CA 1
ATOM 1553 C C . PHE A 1 211 ? -5.078 -13.438 2.311 1 98.44 211 PHE A C 1
ATOM 1555 O O . PHE A 1 211 ? -4.141 -12.938 1.688 1 98.44 211 PHE A O 1
ATOM 1562 N N . ARG A 1 212 ? -5.945 -12.789 2.924 1 98.44 212 ARG A N 1
ATOM 1563 C CA . ARG A 1 212 ? -5.797 -11.383 3.281 1 98.44 212 ARG A CA 1
ATOM 1564 C C . ARG A 1 212 ? -5.953 -11.18 4.785 1 98.44 212 ARG A C 1
ATOM 1566 O O . ARG A 1 212 ? -6.824 -11.789 5.41 1 98.44 212 ARG A O 1
ATOM 1573 N N . VAL A 1 213 ? -5.098 -10.375 5.352 1 98.88 213 VAL A N 1
ATOM 1574 C CA . VAL A 1 213 ? -5.219 -10.008 6.762 1 98.88 213 VAL A CA 1
ATOM 1575 C C . VAL A 1 213 ? -5.504 -8.508 6.883 1 98.88 213 VAL A C 1
ATOM 1577 O O . VAL A 1 213 ? -4.754 -7.688 6.355 1 98.88 213 VAL A O 1
ATOM 1580 N N . ARG A 1 214 ? -6.605 -8.211 7.438 1 98.62 214 ARG A N 1
ATOM 1581 C CA . ARG A 1 214 ? -6.902 -6.84 7.832 1 98.62 214 ARG A CA 1
ATOM 1582 C C . ARG A 1 214 ? -6.457 -6.57 9.266 1 98.62 214 ARG A C 1
ATOM 1584 O O . ARG A 1 214 ? -6.957 -7.195 10.203 1 98.62 214 ARG A O 1
ATOM 1591 N N . VAL A 1 215 ? -5.566 -5.68 9.484 1 98.81 215 VAL A N 1
ATOM 1592 C CA . VAL A 1 215 ? -5.008 -5.375 10.797 1 98.81 215 VAL A CA 1
ATOM 1593 C C . VAL A 1 215 ? -5.469 -3.988 11.242 1 98.81 215 VAL A C 1
ATOM 1595 O O . VAL A 1 215 ? -5.148 -2.984 10.602 1 98.81 215 VAL A O 1
ATOM 1598 N N . PRO A 1 216 ? -6.164 -3.91 12.336 1 98.06 216 PRO A N 1
ATOM 1599 C CA . PRO A 1 216 ? -6.738 -2.635 12.773 1 98.06 216 PRO A CA 1
ATOM 1600 C C . PRO A 1 216 ? -5.738 -1.766 13.531 1 98.06 216 PRO A C 1
ATOM 1602 O O . PRO A 1 216 ? -4.734 -2.273 14.031 1 98.06 216 PRO A O 1
ATOM 1605 N N . GLY A 1 217 ? -5.945 -0.477 13.555 1 97.19 217 GLY A N 1
ATOM 1606 C CA . GLY A 1 217 ? -5.359 0.557 14.391 1 97.19 217 GLY A CA 1
ATOM 1607 C C . GLY A 1 217 ? -6.359 1.615 14.82 1 97.19 217 GLY A C 1
ATOM 1608 O O . GLY A 1 217 ? -7.566 1.358 14.859 1 97.19 217 GLY A O 1
ATOM 1609 N N . LYS A 1 218 ? -5.871 2.68 15.305 1 94.25 218 LYS A N 1
ATOM 1610 C CA . LYS A 1 218 ? -6.676 3.83 15.703 1 94.25 218 LYS A CA 1
ATOM 1611 C C . LYS A 1 218 ? -6.129 5.121 15.102 1 94.25 218 LYS A C 1
ATOM 1613 O O . LYS A 1 218 ? -5.086 5.617 15.523 1 94.25 218 LYS A O 1
ATOM 1618 N N . SER A 1 219 ? -6.875 5.645 14.164 1 90 219 SER A N 1
ATOM 1619 C CA . SER A 1 219 ? -6.422 6.793 13.383 1 90 219 SER A CA 1
ATOM 1620 C C . SER A 1 219 ? -6.527 8.086 14.188 1 90 219 SER A C 1
ATOM 1622 O O . SER A 1 219 ? -7.539 8.336 14.844 1 90 219 SER A O 1
ATOM 1624 N N . VAL A 1 220 ? -5.484 8.852 14.18 1 87.19 220 VAL A N 1
ATOM 1625 C CA . VAL A 1 220 ? -5.422 10.203 14.727 1 87.19 220 VAL A CA 1
ATOM 1626 C C . VAL A 1 220 ? -4.398 11.023 13.945 1 87.19 220 VAL A C 1
ATOM 1628 O O . VAL A 1 220 ? -3.586 10.477 13.203 1 87.19 220 VAL A O 1
ATOM 1631 N N . HIS A 1 221 ? -4.535 12.312 14.055 1 85.5 221 HIS A N 1
ATOM 1632 C CA . HIS A 1 221 ? -3.48 13.172 13.539 1 85.5 221 HIS A CA 1
ATOM 1633 C C . HIS A 1 221 ? -2.143 12.867 14.203 1 85.5 221 HIS A C 1
ATOM 1635 O O . HIS A 1 221 ? -2.092 12.594 15.406 1 85.5 221 HIS A O 1
ATOM 1641 N N . ALA A 1 222 ? -1.082 12.938 13.438 1 85.06 222 ALA A N 1
ATOM 1642 C CA . ALA A 1 222 ? 0.242 12.547 13.906 1 85.06 222 ALA A CA 1
ATOM 1643 C C . ALA A 1 222 ? 0.65 13.352 15.141 1 85.06 222 ALA A C 1
ATOM 1645 O O . ALA A 1 222 ? 1.339 12.836 16.031 1 85.06 222 ALA A O 1
ATOM 1646 N N . ALA A 1 223 ? 0.253 14.609 15.234 1 83.19 223 ALA A N 1
ATOM 1647 C CA . ALA A 1 223 ? 0.589 15.445 16.375 1 83.19 223 ALA A CA 1
ATOM 1648 C C . ALA A 1 223 ? -0.002 14.875 17.672 1 83.19 223 ALA A C 1
ATOM 1650 O O . ALA A 1 223 ? 0.472 15.18 18.766 1 83.19 223 ALA A O 1
ATOM 1651 N N . TRP A 1 224 ? -1.032 14.047 17.516 1 85.81 224 TRP A N 1
ATOM 1652 C CA . TRP A 1 224 ? -1.685 13.398 18.641 1 85.81 224 TRP A CA 1
ATOM 1653 C C . TRP A 1 224 ? -1.48 11.891 18.609 1 85.81 224 TRP A C 1
ATOM 1655 O O . TRP A 1 224 ? -2.385 11.125 18.953 1 85.81 224 TRP A O 1
ATOM 1665 N N . GLY A 1 225 ? -0.404 11.477 18.109 1 88.06 225 GLY A N 1
ATOM 1666 C CA . GLY A 1 225 ? -0.098 10.062 17.938 1 88.06 225 GLY A CA 1
ATOM 1667 C C . GLY A 1 225 ? -0.269 9.25 19.203 1 88.06 225 GLY A C 1
ATOM 1668 O O . GLY A 1 225 ? -0.633 8.07 19.141 1 88.06 225 GLY A O 1
ATOM 1669 N N . HIS A 1 226 ? -0.046 9.883 20.359 1 89.81 226 HIS A N 1
ATOM 1670 C CA . HIS A 1 226 ? -0.127 9.188 21.641 1 89.81 226 HIS A CA 1
ATOM 1671 C C . HIS A 1 226 ? -1.555 8.742 21.922 1 89.81 226 HIS A C 1
ATOM 1673 O O . HIS A 1 226 ? -1.779 7.902 22.797 1 89.81 226 HIS A O 1
ATOM 1679 N N . GLN A 1 227 ? -2.471 9.297 21.219 1 90.62 227 GLN A N 1
ATOM 1680 C CA . GLN A 1 227 ? -3.871 8.938 21.422 1 90.62 227 GLN A CA 1
ATOM 1681 C C . GLN A 1 227 ? -4.32 7.875 20.422 1 90.62 227 GLN A C 1
ATOM 1683 O O . GLN A 1 227 ? -5.477 7.445 20.453 1 90.62 227 GLN A O 1
ATOM 1688 N N . GLY A 1 228 ? -3.475 7.496 19.547 1 93.44 228 GLY A N 1
ATOM 1689 C CA . GLY A 1 228 ? -3.826 6.539 18.5 1 93.44 228 GLY A CA 1
ATOM 1690 C C . GLY A 1 228 ? -3.01 5.262 18.562 1 93.44 228 GLY A C 1
ATOM 1691 O O . GLY A 1 228 ? -2.316 5.012 19.562 1 93.44 228 GLY A O 1
ATOM 1692 N N . VAL A 1 229 ? -3.25 4.344 17.672 1 96.44 229 VAL A N 1
ATOM 1693 C CA . VAL A 1 229 ? -2.492 3.115 17.469 1 96.44 229 VAL A CA 1
ATOM 1694 C C . VAL A 1 229 ? -2.182 2.941 15.977 1 96.44 229 VAL A C 1
ATOM 1696 O O . VAL A 1 229 ? -3.094 2.883 15.148 1 96.44 229 VAL A O 1
ATOM 1699 N N . ASN A 1 230 ? -0.914 2.904 15.617 1 97.12 230 ASN A N 1
ATOM 1700 C CA . ASN A 1 230 ? -0.497 2.82 14.227 1 97.12 230 ASN A CA 1
ATOM 1701 C C . ASN A 1 230 ? -0.668 1.408 13.672 1 97.12 230 ASN A C 1
ATOM 1703 O O . ASN A 1 230 ? 0.04 0.487 14.086 1 97.12 230 ASN A O 1
ATOM 1707 N N . ALA A 1 231 ? -1.547 1.247 12.695 1 98.25 231 ALA A N 1
ATOM 1708 C CA . ALA A 1 231 ? -1.871 -0.061 12.133 1 98.25 231 ALA A CA 1
ATOM 1709 C C . ALA A 1 231 ? -0.656 -0.681 11.445 1 98.25 231 ALA A C 1
ATOM 1711 O O . ALA A 1 231 ? -0.563 -1.904 11.32 1 98.25 231 ALA A O 1
ATOM 1712 N N . ILE A 1 232 ? 0.313 0.106 10.938 1 98.62 232 ILE A N 1
ATOM 1713 C CA . ILE A 1 232 ? 1.511 -0.404 10.281 1 98.62 232 ILE A CA 1
ATOM 1714 C C . ILE A 1 232 ? 2.363 -1.177 11.281 1 98.62 232 ILE A C 1
ATOM 1716 O O . ILE A 1 232 ? 2.863 -2.262 10.977 1 98.62 232 ILE A O 1
ATOM 1720 N N . GLY A 1 233 ? 2.521 -0.616 12.477 1 98.38 233 GLY A N 1
ATOM 1721 C CA . GLY A 1 233 ? 3.225 -1.342 13.523 1 98.38 233 GLY A CA 1
ATOM 1722 C C . GLY A 1 233 ? 2.561 -2.654 13.891 1 98.38 233 GLY A C 1
ATOM 1723 O O . GLY A 1 233 ? 3.236 -3.672 14.062 1 98.38 233 GLY A O 1
ATOM 1724 N N . ASN A 1 234 ? 1.246 -2.615 14.039 1 98.62 234 ASN A N 1
ATOM 1725 C CA . ASN A 1 234 ? 0.48 -3.826 14.312 1 98.62 234 ASN A CA 1
ATOM 1726 C C . ASN A 1 234 ? 0.665 -4.863 13.203 1 98.62 234 ASN A C 1
ATOM 1728 O O . ASN A 1 234 ? 0.812 -6.055 13.484 1 98.62 234 ASN A O 1
ATOM 1732 N N . ALA A 1 235 ? 0.655 -4.41 11.969 1 98.75 235 ALA A N 1
ATOM 1733 C CA . ALA A 1 235 ? 0.847 -5.301 10.828 1 98.75 235 ALA A CA 1
ATOM 1734 C C . ALA A 1 235 ? 2.238 -5.93 10.852 1 98.75 235 ALA A C 1
ATOM 1736 O O . ALA A 1 235 ? 2.408 -7.09 10.461 1 98.75 235 ALA A O 1
ATOM 1737 N N . ALA A 1 236 ? 3.264 -5.133 11.234 1 98.56 236 ALA A N 1
ATOM 1738 C CA . ALA A 1 236 ? 4.609 -5.68 11.375 1 98.56 236 ALA A CA 1
ATOM 1739 C C . ALA A 1 236 ? 4.629 -6.848 12.352 1 98.56 236 ALA A C 1
ATOM 1741 O O . ALA A 1 236 ? 5.309 -7.848 12.125 1 98.56 236 ALA A O 1
ATOM 1742 N N . THR A 1 237 ? 3.883 -6.73 13.422 1 98.56 237 THR A N 1
ATOM 1743 C CA . THR A 1 237 ? 3.773 -7.797 14.414 1 98.56 237 THR A CA 1
ATOM 1744 C C . THR A 1 237 ? 3.15 -9.047 13.789 1 98.56 237 THR A C 1
ATOM 1746 O O . THR A 1 237 ? 3.666 -10.156 13.961 1 98.56 237 THR A O 1
ATOM 1749 N N . VAL A 1 238 ? 2.1 -8.852 13.086 1 98.75 238 VAL A N 1
ATOM 1750 C CA . VAL A 1 238 ? 1.4 -9.953 12.445 1 98.75 238 VAL A CA 1
ATOM 1751 C C . VAL A 1 238 ? 2.299 -10.586 11.383 1 98.75 238 VAL A C 1
ATOM 1753 O O . VAL A 1 238 ? 2.377 -11.812 11.273 1 98.75 238 VAL A O 1
ATOM 1756 N N . TYR A 1 239 ? 2.977 -9.734 10.555 1 98.75 239 TYR A N 1
ATOM 1757 C CA . TYR A 1 239 ? 3.895 -10.227 9.531 1 98.75 239 TYR A CA 1
ATOM 1758 C C . TYR A 1 239 ? 4.941 -11.148 10.141 1 98.75 239 TYR A C 1
ATOM 1760 O O . TYR A 1 239 ? 5.227 -12.219 9.594 1 98.75 239 TYR A O 1
ATOM 1768 N N . ARG A 1 240 ? 5.559 -10.758 11.242 1 98.62 240 ARG A N 1
ATOM 1769 C CA . ARG A 1 240 ? 6.602 -11.555 11.883 1 98.62 240 ARG A CA 1
ATOM 1770 C C . ARG A 1 240 ? 6.055 -12.898 12.359 1 98.62 240 ARG A C 1
ATOM 1772 O O . ARG A 1 240 ? 6.762 -13.906 12.328 1 98.62 240 ARG A O 1
ATOM 1779 N N . ALA A 1 241 ? 4.844 -12.914 12.859 1 98.75 241 ALA A N 1
ATOM 1780 C CA . ALA A 1 241 ? 4.215 -14.172 13.266 1 98.75 241 ALA A CA 1
ATOM 1781 C C . ALA A 1 241 ? 4.082 -15.125 12.078 1 98.75 241 ALA A C 1
ATOM 1783 O O . ALA A 1 241 ? 4.328 -16.328 12.211 1 98.75 241 ALA A O 1
ATOM 1784 N N . LEU A 1 242 ? 3.682 -14.625 10.961 1 98.81 242 LEU A N 1
ATOM 1785 C CA . LEU A 1 242 ? 3.541 -15.438 9.75 1 98.81 242 LEU A CA 1
ATOM 1786 C C . LEU A 1 242 ? 4.898 -15.93 9.273 1 98.81 242 LEU A C 1
ATOM 1788 O O . LEU A 1 242 ? 5.016 -17.062 8.797 1 98.81 242 LEU A O 1
ATOM 1792 N N . GLU A 1 243 ? 5.891 -15.078 9.336 1 98 243 GLU A N 1
ATOM 1793 C CA . GLU A 1 243 ? 7.254 -15.477 9 1 98 243 GLU A CA 1
ATOM 1794 C C . GLU A 1 243 ? 7.719 -16.641 9.875 1 98 243 GLU A C 1
ATOM 1796 O O . GLU A 1 243 ? 8.336 -17.578 9.375 1 98 243 GLU A O 1
ATOM 1801 N N . ARG A 1 244 ? 7.469 -16.547 11.18 1 98.44 244 ARG A N 1
ATOM 1802 C CA . ARG A 1 244 ? 7.828 -17.625 12.094 1 98.44 244 ARG A CA 1
ATOM 1803 C C . ARG A 1 244 ? 7.109 -18.922 11.734 1 98.44 244 ARG A C 1
ATOM 1805 O O . ARG A 1 244 ? 7.703 -20 11.781 1 98.44 244 ARG A O 1
ATOM 1812 N N . LEU A 1 245 ? 5.863 -18.797 11.391 1 98.81 245 LEU A N 1
ATOM 1813 C CA . LEU A 1 245 ? 5.113 -19.969 10.969 1 98.81 245 LEU A CA 1
ATOM 1814 C C . LEU A 1 245 ? 5.75 -20.609 9.734 1 98.81 245 LEU A C 1
ATOM 1816 O O . LEU A 1 245 ? 5.852 -21.844 9.648 1 98.81 245 LEU A O 1
ATOM 1820 N N . ASP A 1 246 ? 6.145 -19.781 8.789 1 98.44 246 ASP A N 1
ATOM 1821 C CA . ASP A 1 246 ? 6.801 -20.297 7.59 1 98.44 246 ASP A CA 1
ATOM 1822 C C . ASP A 1 246 ? 8.047 -21.109 7.949 1 98.44 246 ASP A C 1
ATOM 1824 O O . ASP A 1 246 ? 8.258 -22.203 7.422 1 98.44 246 ASP A O 1
ATOM 1828 N N . ASP A 1 247 ? 8.867 -20.547 8.836 1 97.94 247 ASP A N 1
ATOM 1829 C CA . ASP A 1 247 ? 10.086 -21.219 9.281 1 97.94 247 ASP A CA 1
ATOM 1830 C C . ASP A 1 247 ? 9.766 -22.562 9.93 1 97.94 247 ASP A C 1
ATOM 1832 O O . ASP A 1 247 ? 10.445 -23.562 9.672 1 97.94 247 ASP A O 1
ATOM 1836 N N . GLU A 1 248 ? 8.758 -22.547 10.773 1 98.56 248 GLU A N 1
ATOM 1837 C CA . GLU A 1 248 ? 8.352 -23.766 11.469 1 98.56 248 GLU A CA 1
ATOM 1838 C C . GLU A 1 248 ? 7.871 -24.828 10.492 1 98.56 248 GLU A C 1
ATOM 1840 O O . GLU A 1 248 ? 8.227 -26 10.617 1 98.56 248 GLU A O 1
ATOM 1845 N N . ARG A 1 249 ? 7.086 -24.453 9.539 1 98.25 249 ARG A N 1
ATOM 1846 C CA . ARG A 1 249 ? 6.57 -25.375 8.539 1 98.25 249 ARG A CA 1
ATOM 1847 C C . ARG A 1 249 ? 7.699 -25.953 7.688 1 98.25 249 ARG A C 1
ATOM 1849 O O . ARG A 1 249 ? 7.734 -27.156 7.418 1 98.25 249 ARG A O 1
ATOM 1856 N N . LYS A 1 250 ? 8.609 -25.094 7.285 1 97.31 250 LYS A N 1
ATOM 1857 C CA . LYS A 1 250 ? 9.742 -25.547 6.48 1 97.31 250 LYS A CA 1
ATOM 1858 C C . LYS A 1 250 ? 10.594 -26.547 7.246 1 97.31 250 LYS A C 1
ATOM 1860 O O . LYS A 1 250 ? 11.102 -27.516 6.66 1 97.31 250 LYS A O 1
ATOM 1865 N N . ALA A 1 251 ? 10.703 -26.375 8.516 1 97.69 251 ALA A N 1
ATOM 1866 C CA . ALA A 1 251 ? 11.5 -27.266 9.359 1 97.69 251 ALA A CA 1
ATOM 1867 C C . ALA A 1 251 ? 10.797 -28.594 9.57 1 97.69 251 ALA A C 1
ATOM 1869 O O . ALA A 1 251 ? 11.453 -29.625 9.766 1 97.69 251 ALA A O 1
ATOM 1870 N N . SER A 1 252 ? 9.461 -28.656 9.398 1 97.62 252 SER A N 1
ATOM 1871 C CA . SER A 1 252 ? 8.703 -29.828 9.836 1 97.62 252 SER A CA 1
ATOM 1872 C C . SER A 1 252 ? 8.211 -30.641 8.641 1 97.62 252 SER A C 1
ATOM 1874 O O . SER A 1 252 ? 7.918 -31.828 8.773 1 97.62 252 SER A O 1
ATOM 1876 N N . ILE A 1 253 ? 8.117 -30.094 7.5 1 97.62 253 ILE A N 1
ATOM 1877 C CA . ILE A 1 253 ? 7.508 -30.766 6.359 1 97.62 253 ILE A CA 1
ATOM 1878 C C . ILE A 1 253 ? 8.594 -31.219 5.391 1 97.62 253 ILE A C 1
ATOM 1880 O O . ILE A 1 253 ? 9.453 -30.438 4.988 1 97.62 253 ILE A O 1
ATOM 1884 N N . ASP A 1 254 ? 8.578 -32.438 5.039 1 96.81 254 ASP A N 1
ATOM 1885 C CA . ASP A 1 254 ? 9.477 -33.031 4.059 1 96.81 254 ASP A CA 1
ATOM 1886 C C . ASP A 1 254 ? 8.688 -33.781 2.975 1 96.81 254 ASP A C 1
ATOM 1888 O O . ASP A 1 254 ? 7.754 -34.531 3.275 1 96.81 254 ASP A O 1
ATOM 1892 N N . TYR A 1 255 ? 9.047 -33.531 1.723 1 97.12 255 TYR A N 1
ATOM 1893 C CA . TYR A 1 255 ? 8.359 -34.156 0.594 1 97.12 255 TYR A CA 1
ATOM 1894 C C . TYR A 1 255 ? 9.32 -34.406 -0.564 1 97.12 255 TYR A C 1
ATOM 1896 O O . TYR A 1 255 ? 9.43 -33.562 -1.469 1 97.12 255 TYR A O 1
ATOM 1904 N N . PRO A 1 256 ? 9.875 -35.5 -0.659 1 96.56 256 PRO A N 1
ATOM 1905 C CA . PRO A 1 256 ? 10.992 -35.781 -1.555 1 96.56 256 PRO A CA 1
ATOM 1906 C C . PRO A 1 256 ? 10.641 -35.594 -3.027 1 96.56 256 PRO A C 1
ATOM 1908 O O . PRO A 1 256 ? 11.469 -35.094 -3.799 1 96.56 256 PRO A O 1
ATOM 1911 N N . PRO A 1 257 ? 9.422 -35.906 -3.512 1 96.44 257 PRO A N 1
ATOM 1912 C CA . PRO A 1 257 ? 9.133 -35.719 -4.934 1 96.44 257 PRO A CA 1
ATOM 1913 C C . PRO A 1 257 ? 9.352 -34.281 -5.387 1 96.44 257 PRO A C 1
ATOM 1915 O O . PRO A 1 257 ? 9.664 -34.031 -6.555 1 96.44 257 PRO A O 1
ATOM 1918 N N . ALA A 1 258 ? 9.219 -33.375 -4.473 1 94.69 258 ALA A N 1
ATOM 1919 C CA . ALA A 1 258 ? 9.398 -31.953 -4.816 1 94.69 258 ALA A CA 1
ATOM 1920 C C . ALA A 1 258 ? 10.859 -31.641 -5.121 1 94.69 258 ALA A C 1
ATOM 1922 O O . ALA A 1 258 ? 11.156 -30.859 -6.023 1 94.69 258 ALA A O 1
ATOM 1923 N N . TYR A 1 259 ? 11.812 -32.25 -4.395 1 93.94 259 TYR A N 1
ATOM 1924 C CA . TYR A 1 259 ? 13.203 -31.844 -4.598 1 93.94 259 TYR A CA 1
ATOM 1925 C C . TYR A 1 259 ? 13.977 -32.906 -5.352 1 93.94 259 TYR A C 1
ATOM 1927 O O . TYR A 1 259 ? 15.164 -32.75 -5.621 1 93.94 259 TYR A O 1
ATOM 1935 N N . ARG A 1 260 ? 13.336 -34.031 -5.746 1 92.44 260 ARG A N 1
ATOM 1936 C CA . ARG A 1 260 ? 13.914 -34.938 -6.723 1 92.44 260 ARG A CA 1
ATOM 1937 C C . ARG A 1 260 ? 14.055 -34.25 -8.086 1 92.44 260 ARG A C 1
ATOM 1939 O O . ARG A 1 260 ? 15.023 -34.5 -8.805 1 92.44 260 ARG A O 1
ATOM 1946 N N . GLY A 1 261 ? 13.07 -33.469 -8.461 1 82.62 261 GLY A N 1
ATOM 1947 C CA . GLY A 1 261 ? 13.109 -32.75 -9.719 1 82.62 261 GLY A CA 1
ATOM 1948 C C . GLY A 1 261 ? 13.898 -31.438 -9.648 1 82.62 261 GLY A C 1
ATOM 1949 O O . GLY A 1 261 ? 14.508 -31.031 -10.641 1 82.62 261 GLY A O 1
ATOM 1950 N N . GLU A 1 262 ? 13.875 -30.828 -8.469 1 87.06 262 GLU A N 1
ATOM 1951 C CA . GLU A 1 262 ? 14.539 -29.562 -8.195 1 87.06 262 GLU A CA 1
ATOM 1952 C C . GLU A 1 262 ? 15.227 -29.594 -6.828 1 87.06 262 GLU A C 1
ATOM 1954 O O . GLU A 1 262 ? 14.648 -29.156 -5.832 1 87.06 262 GLU A O 1
ATOM 1959 N N . PRO A 1 263 ? 16.453 -29.859 -6.793 1 90.12 263 PRO A N 1
ATOM 1960 C CA . PRO A 1 263 ? 17.156 -30.078 -5.527 1 90.12 263 PRO A CA 1
ATOM 1961 C C . PRO A 1 263 ? 17.109 -28.875 -4.602 1 90.12 263 PRO A C 1
ATOM 1963 O O . PRO A 1 263 ? 17.109 -29.016 -3.379 1 90.12 263 PRO A O 1
ATOM 1966 N N . ASP A 1 264 ? 17 -27.688 -5.152 1 89.44 264 ASP A N 1
ATOM 1967 C CA . ASP A 1 264 ? 17 -26.469 -4.367 1 89.44 264 ASP A CA 1
ATOM 1968 C C . ASP A 1 264 ? 15.75 -26.344 -3.512 1 89.44 264 ASP A C 1
ATOM 1970 O O . ASP A 1 264 ? 15.68 -25.516 -2.6 1 89.44 264 ASP A O 1
ATOM 1974 N N . LEU A 1 265 ? 14.805 -27.188 -3.67 1 93.25 265 LEU A N 1
ATOM 1975 C CA . LEU A 1 265 ? 13.547 -27.141 -2.93 1 93.25 265 LEU A CA 1
ATOM 1976 C C . LEU A 1 265 ? 13.656 -27.906 -1.62 1 93.25 265 LEU A C 1
ATOM 1978 O O . LEU A 1 265 ? 12.75 -27.859 -0.787 1 93.25 265 LEU A O 1
ATOM 1982 N N . GLU A 1 266 ? 14.75 -28.703 -1.468 1 95 266 GLU A N 1
ATOM 1983 C CA . GLU A 1 266 ? 14.914 -29.375 -0.186 1 95 266 GLU A CA 1
ATOM 1984 C C . GLU A 1 266 ? 14.891 -28.375 0.972 1 95 266 GLU A C 1
ATOM 1986 O O . GLU A 1 266 ? 15.641 -27.406 0.977 1 95 266 GLU A O 1
ATOM 1991 N N . GLY A 1 267 ? 14.008 -28.562 1.896 1 95.5 267 GLY A N 1
ATOM 1992 C CA . GLY A 1 267 ? 13.828 -27.641 2.998 1 95.5 267 GLY A CA 1
ATOM 1993 C C . GLY A 1 267 ? 12.898 -26.484 2.664 1 95.5 267 GLY A C 1
ATOM 1994 O O . GLY A 1 267 ? 12.609 -25.641 3.518 1 95.5 267 GLY A O 1
ATOM 1995 N N . ASN A 1 268 ? 12.414 -26.469 1.455 1 96.19 268 ASN A N 1
ATOM 1996 C CA . ASN A 1 268 ? 11.562 -25.375 0.98 1 96.19 268 ASN A CA 1
ATOM 1997 C C . ASN A 1 268 ? 10.367 -25.906 0.194 1 96.19 268 ASN A C 1
ATOM 1999 O O . ASN A 1 268 ? 9.984 -25.328 -0.828 1 96.19 268 ASN A O 1
ATOM 2003 N N . VAL A 1 269 ? 9.82 -27.047 0.679 1 96.38 269 VAL A N 1
ATOM 2004 C CA . VAL A 1 269 ? 8.75 -27.703 -0.057 1 96.38 269 VAL A CA 1
ATOM 2005 C C . VAL A 1 269 ? 7.414 -27.031 0.272 1 96.38 269 VAL A C 1
ATOM 2007 O O . VAL A 1 269 ? 6.383 -27.375 -0.32 1 96.38 269 VAL A O 1
ATOM 2010 N N . THR A 1 270 ? 7.352 -26.156 1.267 1 97 270 THR A N 1
ATOM 2011 C CA . THR A 1 270 ? 6.254 -25.266 1.601 1 97 270 THR A CA 1
ATOM 2012 C C . THR A 1 270 ? 6.73 -23.812 1.635 1 97 270 THR A C 1
ATOM 2014 O O . THR A 1 270 ? 7.918 -23.547 1.841 1 97 270 THR A O 1
ATOM 2017 N N . ASN A 1 271 ? 5.832 -22.953 1.339 1 95.94 271 ASN A N 1
ATOM 2018 C CA . ASN A 1 271 ? 6.191 -21.547 1.307 1 95.94 271 ASN A CA 1
ATOM 2019 C C . ASN A 1 271 ? 5.02 -20.656 1.709 1 95.94 271 ASN A C 1
ATOM 2021 O O . ASN A 1 271 ? 3.947 -20.734 1.105 1 95.94 271 ASN A O 1
ATOM 2025 N N . LEU A 1 272 ? 5.18 -19.906 2.713 1 98.06 272 LEU A N 1
ATOM 2026 C CA . LEU A 1 272 ? 4.25 -18.859 3.137 1 98.06 272 LEU A CA 1
ATOM 2027 C C . LEU A 1 272 ? 4.812 -17.469 2.832 1 98.06 272 LEU A C 1
ATOM 2029 O O . LEU A 1 272 ? 5.895 -17.125 3.307 1 98.06 272 LEU A O 1
ATOM 2033 N N . ASN A 1 273 ? 4.082 -16.734 1.996 1 97.12 273 ASN A N 1
ATOM 2034 C CA . ASN A 1 273 ? 4.566 -15.445 1.523 1 97.12 273 ASN A CA 1
ATOM 2035 C C . ASN A 1 273 ? 3.52 -14.344 1.717 1 97.12 273 ASN A C 1
ATOM 2037 O O . ASN A 1 273 ? 2.328 -14.578 1.496 1 97.12 273 ASN A O 1
ATOM 2041 N N . VAL A 1 274 ? 3.969 -13.219 2.205 1 98.5 274 VAL A N 1
ATOM 2042 C CA . VAL A 1 274 ? 3.16 -12.008 2.123 1 98.5 274 VAL A CA 1
ATOM 2043 C C . VAL A 1 274 ? 3.627 -11.156 0.948 1 98.5 274 VAL A C 1
ATOM 2045 O O . VAL A 1 274 ? 4.73 -10.602 0.973 1 98.5 274 VAL A O 1
ATOM 2048 N N . GLY A 1 275 ? 2.74 -10.977 0.012 1 97.69 275 GLY A N 1
ATOM 2049 C CA . GLY A 1 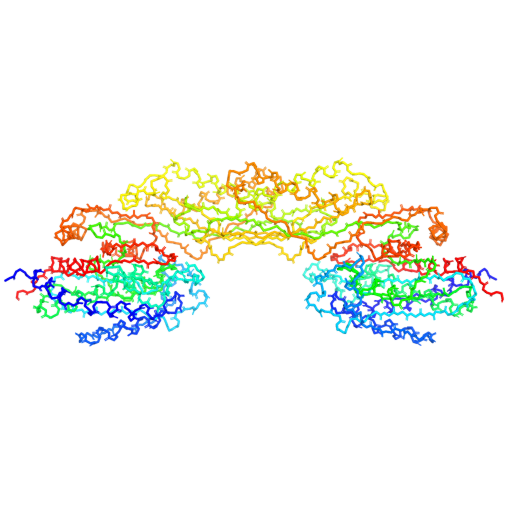275 ? 3.178 -10.391 -1.242 1 97.69 275 GLY A CA 1
ATOM 2050 C C . GLY A 1 275 ? 2.762 -8.938 -1.397 1 97.69 275 GLY A C 1
ATOM 2051 O O . GLY A 1 275 ? 3.303 -8.219 -2.242 1 97.69 275 GLY A O 1
ATOM 2052 N N . THR A 1 276 ? 1.785 -8.492 -0.629 1 98 276 THR A N 1
ATOM 2053 C CA . THR A 1 276 ? 1.358 -7.102 -0.711 1 98 276 THR A CA 1
ATOM 2054 C C . THR A 1 276 ? 1.106 -6.531 0.681 1 98 276 THR A C 1
ATOM 2056 O O . THR A 1 276 ? 0.764 -7.266 1.607 1 98 276 THR A O 1
ATOM 2059 N N . ILE A 1 277 ? 1.267 -5.25 0.824 1 98.75 277 ILE A N 1
ATOM 2060 C CA . ILE A 1 277 ? 0.904 -4.5 2.021 1 98.75 277 ILE A CA 1
ATOM 2061 C C . ILE A 1 277 ? 0.5 -3.076 1.637 1 98.75 277 ILE A C 1
ATOM 2063 O O . ILE A 1 277 ? 1.102 -2.475 0.744 1 98.75 277 ILE A O 1
ATOM 2067 N N . GLU A 1 278 ? -0.493 -2.594 2.25 1 98.56 278 GLU A N 1
ATOM 2068 C CA . GLU A 1 278 ? -0.949 -1.23 1.997 1 98.56 278 GLU A CA 1
ATOM 2069 C C . GLU A 1 278 ? -1.61 -0.63 3.234 1 98.56 278 GLU A C 1
ATOM 2071 O O . GLU A 1 278 ? -2.393 -1.3 3.914 1 98.56 278 GLU A O 1
ATOM 2076 N N . ALA A 1 279 ? -1.264 0.579 3.578 1 98.19 279 ALA A N 1
ATOM 2077 C CA . ALA A 1 279 ? -1.895 1.316 4.672 1 98.19 279 ALA A CA 1
ATOM 2078 C C . ALA A 1 279 ? -1.705 2.82 4.496 1 98.19 279 ALA A C 1
ATOM 2080 O O . ALA A 1 279 ? -0.638 3.273 4.078 1 98.19 279 ALA A O 1
ATOM 2081 N N . GLY A 1 280 ? -2.787 3.555 4.824 1 94.62 280 GLY A N 1
ATOM 2082 C CA . GLY A 1 280 ? -2.676 4.996 4.984 1 94.62 280 GLY A CA 1
ATOM 2083 C C . GLY A 1 280 ? -2.717 5.746 3.666 1 94.62 280 GLY A C 1
ATOM 2084 O O . GLY A 1 280 ? -2.52 5.156 2.602 1 94.62 280 GLY A O 1
ATOM 2085 N N . ASP A 1 281 ? -2.969 7.027 3.816 1 88.19 281 ASP A N 1
ATOM 2086 C CA . ASP A 1 281 ? -3.061 7.875 2.635 1 88.19 281 ASP A CA 1
ATOM 2087 C C . ASP A 1 281 ? -2.289 9.18 2.834 1 88.19 281 ASP A C 1
ATOM 2089 O O . ASP A 1 281 ? -2.166 9.984 1.906 1 88.19 281 ASP A O 1
ATOM 2093 N N . TRP A 1 282 ? -1.776 9.383 4.02 1 89 282 TRP A N 1
ATOM 2094 C CA . TRP A 1 282 ? -1.115 10.648 4.336 1 89 282 TRP A CA 1
ATOM 2095 C C . TRP A 1 282 ? -0.056 10.445 5.418 1 89 282 TRP A C 1
ATOM 2097 O O . TRP A 1 282 ? -0.295 9.758 6.41 1 89 282 TRP A O 1
ATOM 2107 N N . PRO A 1 283 ? 1.108 11.055 5.281 1 92.94 283 PRO A N 1
ATOM 2108 C CA . PRO A 1 283 ? 2.178 10.883 6.27 1 92.94 283 PRO A CA 1
ATOM 2109 C C . PRO A 1 283 ? 1.783 11.383 7.656 1 92.94 283 PRO A C 1
ATOM 2111 O O . PRO A 1 283 ? 2.314 10.898 8.664 1 92.94 283 PRO A O 1
ATOM 2114 N N . SER A 1 284 ? 0.826 12.312 7.754 1 91.56 284 SER A N 1
ATOM 2115 C CA . SER A 1 284 ? 0.536 12.992 9.016 1 91.56 284 SER A CA 1
ATOM 2116 C C . SER A 1 284 ? -0.636 12.336 9.734 1 91.56 284 SER A C 1
ATOM 2118 O O . SER A 1 284 ? -1.206 12.922 10.656 1 91.56 284 SER A O 1
ATOM 2120 N N . THR A 1 285 ? -0.982 11.211 9.383 1 90.56 285 THR A N 1
ATOM 2121 C CA . THR A 1 285 ? -2.076 10.484 10.016 1 90.56 285 THR A CA 1
ATOM 2122 C C . THR A 1 285 ? -1.655 9.055 10.352 1 90.56 285 THR A C 1
ATOM 2124 O O . THR A 1 285 ? -0.98 8.398 9.555 1 90.56 285 THR A O 1
ATOM 2127 N N . LEU A 1 286 ? -1.962 8.625 11.562 1 93.81 286 LEU A N 1
ATOM 2128 C CA . LEU A 1 286 ? -1.825 7.199 11.844 1 93.81 286 LEU A CA 1
ATOM 2129 C C . LEU A 1 286 ? -2.881 6.395 11.102 1 93.81 286 LEU A C 1
ATOM 2131 O O . LEU A 1 286 ? -4.074 6.676 11.211 1 93.81 286 LEU A O 1
ATOM 2135 N N . PRO A 1 287 ? -2.449 5.465 10.336 1 95.5 287 PRO A N 1
ATOM 2136 C CA . PRO A 1 287 ? -3.461 4.691 9.602 1 95.5 287 PRO A CA 1
ATOM 2137 C C . PRO A 1 287 ? -4.332 3.842 10.523 1 95.5 287 PRO A C 1
ATOM 2139 O O . PRO A 1 287 ? -3.836 3.289 11.508 1 95.5 287 PRO A O 1
ATOM 2142 N N . SER A 1 288 ? -5.621 3.727 10.211 1 94.31 288 SER A N 1
ATOM 2143 C CA . SER A 1 288 ? -6.582 3.002 11.039 1 94.31 288 SER A CA 1
ATOM 2144 C C . SER A 1 288 ? -6.578 1.512 10.711 1 94.31 288 SER A C 1
ATOM 2146 O O . SER A 1 288 ? -7.121 0.702 11.461 1 94.31 288 SER A O 1
ATOM 2148 N N . GLU A 1 289 ? -6.035 1.164 9.586 1 97.5 289 GLU A N 1
ATOM 2149 C CA . GLU A 1 289 ? -5.965 -0.241 9.195 1 97.5 289 GLU A CA 1
ATOM 2150 C C . GLU A 1 289 ? -4.828 -0.486 8.211 1 97.5 289 GLU A C 1
ATOM 2152 O O . GLU A 1 289 ? -4.383 0.439 7.523 1 97.5 289 GLU A O 1
ATOM 2157 N N . THR A 1 290 ? -4.301 -1.639 8.188 1 98.5 290 THR A N 1
ATOM 2158 C CA . THR A 1 290 ? -3.354 -2.156 7.203 1 98.5 290 THR A CA 1
ATOM 2159 C C . THR A 1 290 ? -3.883 -3.438 6.566 1 98.5 290 THR A C 1
ATOM 2161 O O . THR A 1 290 ? -4.438 -4.297 7.254 1 98.5 290 THR A O 1
ATOM 2164 N N . PHE A 1 291 ? -3.742 -3.531 5.289 1 98.62 291 PHE A N 1
ATOM 2165 C CA . PHE A 1 291 ? -4.102 -4.742 4.566 1 98.62 291 PHE A CA 1
ATOM 2166 C C . PHE A 1 291 ? -2.857 -5.457 4.055 1 98.62 291 PHE A C 1
ATOM 2168 O O . PHE A 1 291 ? -1.989 -4.84 3.438 1 98.62 291 PHE A O 1
ATOM 2175 N N . MET A 1 292 ? -2.74 -6.711 4.32 1 98.75 292 MET A N 1
ATOM 2176 C CA . MET A 1 292 ? -1.708 -7.59 3.781 1 98.75 292 MET A CA 1
ATOM 2177 C C . MET A 1 292 ? -2.332 -8.766 3.031 1 98.75 292 MET A C 1
ATOM 2179 O O . MET A 1 292 ? -3.338 -9.32 3.473 1 98.75 292 MET A O 1
ATOM 2183 N N . GLU A 1 293 ? -1.82 -9.031 1.892 1 98.38 293 GLU A N 1
ATOM 2184 C CA . GLU A 1 293 ? -2.225 -10.234 1.166 1 98.38 293 GLU A CA 1
ATOM 2185 C C . GLU A 1 293 ? -1.069 -11.219 1.046 1 98.38 293 GLU A C 1
ATOM 2187 O O . GLU A 1 293 ? 0.071 -10.82 0.799 1 98.38 293 GLU A O 1
ATOM 2192 N N . GLY A 1 294 ? -1.398 -12.484 1.258 1 98 294 GLY A N 1
ATOM 2193 C CA . GLY A 1 294 ? -0.375 -13.516 1.225 1 98 294 GLY A CA 1
ATOM 2194 C C . GLY A 1 294 ? -0.828 -14.781 0.525 1 98 294 GLY A C 1
ATOM 2195 O O . GLY A 1 294 ? -1.96 -14.859 0.044 1 98 294 GLY A O 1
ATOM 2196 N N . ARG A 1 295 ? 0.146 -15.656 0.407 1 97.25 295 ARG A N 1
ATOM 2197 C CA . ARG A 1 295 ? -0.016 -16.953 -0.255 1 97.25 295 ARG A CA 1
ATOM 2198 C C . ARG A 1 295 ? 0.662 -18.062 0.539 1 97.25 295 ARG A C 1
ATOM 2200 O O . ARG A 1 295 ? 1.758 -17.875 1.071 1 97.25 295 ARG A O 1
ATOM 2207 N N . ILE A 1 296 ? -0.026 -19.234 0.595 1 98.19 296 ILE A N 1
ATOM 2208 C CA . ILE A 1 296 ? 0.619 -20.422 1.143 1 98.19 296 ILE A CA 1
ATOM 2209 C C . ILE A 1 296 ? 0.566 -21.547 0.119 1 98.19 296 ILE A C 1
ATOM 2211 O O . ILE A 1 296 ? -0.466 -21.781 -0.517 1 98.19 296 ILE A O 1
ATOM 2215 N N . GLY A 1 297 ? 1.661 -22.094 -0.172 1 97.56 297 GLY A N 1
ATOM 2216 C CA . GLY A 1 297 ? 1.795 -23.344 -0.915 1 97.56 297 GLY A CA 1
ATOM 2217 C C . GLY A 1 297 ? 2.314 -24.484 -0.07 1 97.56 297 GLY A C 1
ATOM 2218 O O . GLY A 1 297 ? 3.199 -24.297 0.767 1 97.56 297 GLY A O 1
ATOM 2219 N N . TRP A 1 298 ? 1.754 -25.656 -0.254 1 97.94 298 TRP A N 1
ATOM 2220 C CA . TRP A 1 298 ? 2.195 -26.797 0.536 1 97.94 298 TRP A CA 1
ATOM 2221 C C . TRP A 1 298 ? 2.029 -28.094 -0.248 1 97.94 298 TRP A C 1
ATOM 2223 O O . TRP A 1 298 ? 1.149 -28.203 -1.105 1 97.94 298 TRP A O 1
ATOM 2233 N N . PRO A 1 299 ? 2.932 -29.094 0.005 1 97.69 299 PRO A N 1
ATOM 2234 C CA . PRO A 1 299 ? 2.816 -30.391 -0.663 1 97.69 299 PRO A CA 1
ATOM 2235 C C . PRO A 1 299 ? 1.712 -31.266 -0.07 1 97.69 299 PRO A C 1
ATOM 2237 O O . PRO A 1 299 ? 1.092 -30.891 0.928 1 97.69 299 PRO A O 1
ATOM 2240 N N . PRO A 1 300 ? 1.426 -32.438 -0.755 1 97.88 300 PRO A N 1
ATOM 2241 C CA . PRO A 1 300 ? 0.456 -33.375 -0.183 1 97.88 300 PRO A CA 1
ATOM 2242 C C . PRO A 1 300 ? 0.81 -33.781 1.242 1 97.88 300 PRO A C 1
ATOM 2244 O O . PRO A 1 300 ? 1.987 -33.969 1.56 1 97.88 300 PRO A O 1
ATOM 2247 N N . GLY A 1 301 ? -0.231 -33.938 2.102 1 96.94 301 GLY A N 1
ATOM 2248 C CA . GLY A 1 301 ? -0.001 -34.344 3.477 1 96.94 301 GLY A CA 1
ATOM 2249 C C . GLY A 1 301 ? -0.889 -33.625 4.473 1 96.94 301 GLY A C 1
ATOM 2250 O O . GLY A 1 301 ? -1.083 -34.094 5.594 1 96.94 301 GLY A O 1
ATOM 2251 N N . GLU A 1 302 ? -1.318 -32.406 4.125 1 97.31 302 GLU A N 1
ATOM 2252 C CA . GLU A 1 302 ? -2.23 -31.625 4.949 1 97.31 302 GLU A CA 1
ATOM 2253 C C . GLU A 1 302 ? -3.461 -31.203 4.152 1 97.31 302 GLU A C 1
ATOM 2255 O O . GLU A 1 302 ? -3.383 -31 2.939 1 97.31 302 GLU A O 1
ATOM 2260 N N . SER A 1 303 ? -4.594 -31.078 4.805 1 96.38 303 SER A N 1
ATOM 2261 C CA . SER A 1 303 ? -5.805 -30.547 4.176 1 96.38 303 SER A CA 1
ATOM 2262 C C . SER A 1 303 ? -5.809 -29.031 4.164 1 96.38 303 SER A C 1
ATOM 2264 O O . SER A 1 303 ? -5.051 -28.391 4.898 1 96.38 303 SER A O 1
ATOM 2266 N N . ARG A 1 304 ? -6.672 -28.391 3.404 1 96.94 304 ARG A N 1
ATOM 2267 C CA . ARG A 1 304 ? -6.852 -26.938 3.387 1 96.94 304 ARG A CA 1
ATOM 2268 C C . ARG A 1 304 ? -7.25 -26.422 4.766 1 96.94 304 ARG A C 1
ATOM 2270 O O . ARG A 1 304 ? -6.734 -25.391 5.219 1 96.94 304 ARG A O 1
ATOM 2277 N N . ALA A 1 305 ? -8.188 -27.219 5.344 1 97.75 305 ALA A N 1
ATOM 2278 C CA . ALA A 1 305 ? -8.695 -26.797 6.652 1 97.75 305 ALA A CA 1
ATOM 2279 C C . ALA A 1 305 ? -7.57 -26.75 7.684 1 97.75 305 ALA A C 1
ATOM 2281 O O . ALA A 1 305 ? -7.52 -25.828 8.5 1 97.75 305 ALA A O 1
ATOM 2282 N N . GLU A 1 306 ? -6.684 -27.719 7.664 1 98.38 306 GLU A N 1
ATOM 2283 C CA . GLU A 1 306 ? -5.562 -27.766 8.594 1 98.38 306 GLU A CA 1
ATOM 2284 C C . GLU A 1 306 ? -4.617 -26.594 8.367 1 98.38 306 GLU A C 1
ATOM 2286 O O . GLU A 1 306 ? -4.164 -25.953 9.32 1 98.38 306 GLU A O 1
ATOM 2291 N N . VAL A 1 307 ? -4.316 -26.297 7.156 1 98.69 307 VAL A N 1
ATOM 2292 C CA . VAL A 1 307 ? -3.393 -25.219 6.812 1 98.69 307 VAL A CA 1
ATOM 2293 C C . VAL A 1 307 ? -4.023 -23.875 7.152 1 98.69 307 VAL A C 1
ATOM 2295 O O . VAL A 1 307 ? -3.355 -22.984 7.691 1 98.69 307 VAL A O 1
ATOM 2298 N N . ARG A 1 308 ? -5.328 -23.719 6.848 1 98.69 308 ARG A N 1
ATOM 2299 C CA . ARG A 1 308 ? -6.039 -22.5 7.215 1 98.69 308 ARG A CA 1
ATOM 2300 C C . ARG A 1 308 ? -5.965 -22.25 8.719 1 98.69 308 ARG A C 1
ATOM 2302 O O . ARG A 1 308 ? -5.68 -21.125 9.156 1 98.69 308 ARG A O 1
ATOM 2309 N N . ALA A 1 309 ? -6.199 -23.25 9.477 1 98.81 309 ALA A N 1
ATOM 2310 C CA . ALA A 1 309 ? -6.18 -23.141 10.938 1 98.81 309 ALA A CA 1
ATOM 2311 C C . ALA A 1 309 ? -4.816 -22.672 11.43 1 98.81 309 ALA A C 1
ATOM 2313 O O . ALA A 1 309 ? -4.727 -21.875 12.367 1 98.81 309 ALA A O 1
ATOM 2314 N N . GLN A 1 310 ? -3.748 -23.188 10.867 1 98.81 310 GLN A N 1
ATOM 2315 C CA . GLN A 1 310 ? -2.4 -22.797 11.273 1 98.81 310 GLN A CA 1
ATOM 2316 C C . GLN A 1 310 ? -2.164 -21.312 11.062 1 98.81 310 GLN A C 1
ATOM 2318 O O . GLN A 1 310 ? -1.58 -20.641 11.914 1 98.81 310 GLN A O 1
ATOM 2323 N N . ILE A 1 311 ? -2.592 -20.781 9.938 1 98.88 311 ILE A N 1
ATOM 2324 C CA . ILE A 1 311 ? -2.41 -19.359 9.625 1 98.88 311 ILE A CA 1
ATOM 2325 C C . ILE A 1 311 ? -3.275 -18.516 10.547 1 98.88 311 ILE A C 1
ATOM 2327 O O . ILE A 1 311 ? -2.799 -17.531 11.133 1 98.88 311 ILE A O 1
ATOM 2331 N N . GLU A 1 312 ? -4.535 -18.922 10.664 1 98.88 312 GLU A N 1
ATOM 2332 C CA . GLU A 1 312 ? -5.453 -18.203 11.547 1 98.88 312 GLU A CA 1
ATOM 2333 C C . GLU A 1 312 ? -4.953 -18.203 12.984 1 98.88 312 GLU A C 1
ATOM 2335 O O . GLU A 1 312 ? -5.012 -17.188 13.672 1 98.88 312 GLU A O 1
ATOM 2340 N N . ASP A 1 313 ? -4.434 -19.328 13.445 1 98.81 313 ASP A N 1
ATOM 2341 C CA . ASP A 1 313 ? -3.902 -19.438 14.805 1 98.81 313 ASP A CA 1
ATOM 2342 C C . ASP A 1 313 ? -2.672 -18.562 14.992 1 98.81 313 ASP A C 1
ATOM 2344 O O . ASP A 1 313 ? -2.506 -17.922 16.031 1 98.81 313 ASP A O 1
ATOM 2348 N N . ALA A 1 314 ? -1.791 -18.562 14.016 1 98.81 314 ALA A N 1
ATOM 2349 C CA . ALA A 1 314 ? -0.597 -17.734 14.102 1 98.81 314 ALA A CA 1
ATOM 2350 C C . ALA A 1 314 ? -0.967 -16.25 14.281 1 98.81 314 ALA A C 1
ATOM 2352 O O . ALA A 1 314 ? -0.37 -15.555 15.102 1 98.81 314 ALA A O 1
ATOM 2353 N N . VAL A 1 315 ? -1.945 -15.781 13.5 1 98.81 315 VAL A N 1
ATOM 2354 C CA . VAL A 1 315 ? -2.404 -14.391 13.57 1 98.81 315 VAL A CA 1
ATOM 2355 C C . VAL A 1 315 ? -3.061 -14.133 14.922 1 98.81 315 VAL A C 1
ATOM 2357 O O . VAL A 1 315 ? -2.783 -13.117 15.57 1 98.81 315 VAL A O 1
ATOM 2360 N N . ALA A 1 316 ? -3.887 -15.039 15.359 1 98.62 316 ALA A N 1
ATOM 2361 C CA . ALA A 1 316 ? -4.598 -14.906 16.625 1 98.62 316 ALA A CA 1
ATOM 2362 C C . ALA A 1 316 ? -3.623 -14.883 17.797 1 98.62 316 ALA A C 1
ATOM 2364 O O . ALA A 1 316 ? -3.793 -14.094 18.734 1 98.62 316 ALA A O 1
ATOM 2365 N N . ASP A 1 317 ? -2.66 -15.758 17.797 1 98.62 317 ASP A N 1
ATOM 2366 C CA . ASP A 1 317 ? -1.667 -15.82 18.859 1 98.62 317 ASP A CA 1
ATOM 2367 C C . ASP A 1 317 ? -0.87 -14.523 18.953 1 98.62 317 ASP A C 1
ATOM 2369 O O . ASP A 1 317 ? -0.606 -14.023 20.047 1 98.62 317 ASP A O 1
ATOM 2373 N N . ALA A 1 318 ? -0.438 -14.039 17.812 1 98.19 318 ALA A N 1
ATOM 2374 C CA . ALA A 1 318 ? 0.271 -12.766 17.781 1 98.19 318 ALA A CA 1
ATOM 2375 C C . ALA A 1 318 ? -0.578 -11.648 18.375 1 98.19 318 ALA A C 1
ATOM 2377 O O . ALA A 1 318 ? -0.068 -10.797 19.109 1 98.19 318 ALA A O 1
ATOM 2378 N N . ALA A 1 319 ? -1.855 -11.594 18.031 1 98.19 319 ALA A N 1
ATOM 2379 C CA . ALA A 1 319 ? -2.781 -10.594 18.547 1 98.19 319 ALA A CA 1
ATOM 2380 C C . ALA A 1 319 ? -2.938 -10.719 20.062 1 98.19 319 ALA A C 1
ATOM 2382 O O . ALA A 1 319 ? -2.965 -9.711 20.766 1 98.19 319 ALA A O 1
ATOM 2383 N N . ALA A 1 320 ? -3.039 -11.898 20.562 1 97.88 320 ALA A N 1
ATOM 2384 C CA . ALA A 1 320 ? -3.262 -12.156 21.984 1 97.88 320 ALA A CA 1
ATOM 2385 C C . ALA A 1 320 ? -2.094 -11.648 22.828 1 97.88 320 ALA A C 1
ATOM 2387 O O . ALA A 1 320 ? -2.271 -11.289 23.984 1 97.88 320 ALA A O 1
ATOM 2388 N N . GLU A 1 321 ? -0.912 -11.594 22.25 1 97.12 321 GLU A N 1
ATOM 2389 C CA . GLU A 1 321 ? 0.298 -11.195 22.953 1 97.12 321 GLU A CA 1
ATOM 2390 C C . GLU A 1 321 ? 0.469 -9.68 22.953 1 97.12 321 GLU A C 1
ATOM 2392 O O . GLU A 1 321 ? 1.33 -9.141 23.656 1 97.12 321 GLU A O 1
ATOM 2397 N N . ASP A 1 322 ? -0.289 -9.016 22.141 1 96.12 322 ASP A N 1
ATOM 2398 C CA . ASP A 1 322 ? -0.248 -7.559 22.062 1 96.12 322 ASP A CA 1
ATOM 2399 C C . ASP A 1 322 ? -1.415 -6.934 22.828 1 96.12 322 ASP A C 1
ATOM 2401 O O . ASP A 1 322 ? -2.57 -7.309 22.625 1 96.12 322 ASP A O 1
ATOM 2405 N N . GLU A 1 323 ? -1.159 -5.969 23.688 1 94.88 323 GLU A N 1
ATOM 2406 C CA . GLU A 1 323 ? -2.164 -5.391 24.578 1 94.88 323 GLU A CA 1
ATOM 2407 C C . GLU A 1 323 ? -3.328 -4.805 23.781 1 94.88 323 GLU A C 1
ATOM 2409 O O . GLU A 1 323 ? -4.492 -4.984 24.156 1 94.88 323 GLU A O 1
ATOM 2414 N N . TRP A 1 324 ? -3.094 -4.102 22.766 1 96.19 324 TRP A N 1
ATOM 2415 C CA . TRP A 1 324 ? -4.145 -3.438 22 1 96.19 324 TRP A CA 1
ATOM 2416 C C . TRP A 1 324 ? -4.828 -4.414 21.047 1 96.19 324 TRP A C 1
ATOM 2418 O O . TRP A 1 324 ? -6.059 -4.43 20.953 1 96.19 324 TRP A O 1
ATOM 2428 N N . LEU A 1 325 ? -4.094 -5.27 20.375 1 97.69 325 LEU A N 1
ATOM 2429 C CA . LEU A 1 325 ? -4.633 -6.203 19.391 1 97.69 325 LEU A CA 1
ATOM 2430 C C . LEU A 1 325 ? -5.48 -7.273 20.062 1 97.69 325 LEU A C 1
ATOM 2432 O O . LEU A 1 325 ? -6.375 -7.852 19.438 1 97.69 325 LEU A O 1
ATOM 2436 N N . ALA A 1 326 ? -5.156 -7.582 21.344 1 97.88 326 ALA A N 1
ATOM 2437 C CA . ALA A 1 326 ? -5.961 -8.562 22.062 1 97.88 326 ALA A CA 1
ATOM 2438 C C . ALA A 1 326 ? -7.43 -8.156 22.078 1 97.88 326 ALA A C 1
ATOM 2440 O O . ALA A 1 326 ? -8.32 -9.008 22.016 1 97.88 326 ALA A O 1
ATOM 2441 N N . ASP A 1 327 ? -7.645 -6.824 22.172 1 97.75 327 ASP A N 1
ATOM 2442 C CA . ASP A 1 327 ? -9.008 -6.297 22.219 1 97.75 327 ASP A CA 1
ATOM 2443 C C . ASP A 1 327 ? -9.5 -5.926 20.812 1 97.75 327 ASP A C 1
ATOM 2445 O O . ASP A 1 327 ? -10.688 -5.672 20.625 1 97.75 327 ASP A O 1
ATOM 2449 N N . HIS A 1 328 ? -8.648 -5.863 19.859 1 98 328 HIS A N 1
ATOM 2450 C CA . HIS A 1 328 ? -8.953 -5.523 18.469 1 98 328 HIS A CA 1
ATOM 2451 C C . HIS A 1 328 ? -8.258 -6.48 17.5 1 98 328 HIS A C 1
ATOM 2453 O O . HIS A 1 328 ? -7.383 -6.066 16.734 1 98 328 HIS A O 1
ATOM 2459 N N . PRO A 1 329 ? -8.672 -7.688 17.469 1 98.19 329 PRO A N 1
ATOM 2460 C CA . PRO A 1 329 ? -7.926 -8.711 16.734 1 98.19 329 PRO A CA 1
ATOM 2461 C C . PRO A 1 329 ? -7.977 -8.5 15.219 1 98.19 329 PRO A C 1
ATOM 2463 O O . PRO A 1 329 ? -8.992 -8.047 14.688 1 98.19 329 PRO A O 1
ATOM 2466 N N . PRO A 1 330 ? -6.875 -8.844 14.516 1 98.69 330 PRO A N 1
ATOM 2467 C CA . PRO A 1 330 ? -6.902 -8.859 13.055 1 98.69 330 PRO A CA 1
ATOM 2468 C C . PRO A 1 330 ? -7.883 -9.883 12.492 1 98.69 330 PRO A C 1
ATOM 2470 O O . PRO A 1 330 ? -8.289 -10.805 13.203 1 98.69 330 PRO A O 1
ATOM 2473 N N . GLU A 1 331 ? -8.266 -9.648 11.273 1 98.56 331 GLU A N 1
ATOM 2474 C CA . GLU A 1 331 ? -9.18 -10.555 10.586 1 98.56 331 GLU A CA 1
ATOM 2475 C C . GLU A 1 331 ? -8.508 -11.203 9.383 1 98.56 331 GLU A C 1
ATOM 2477 O O . GLU A 1 331 ? -7.852 -10.531 8.586 1 98.56 331 GLU A O 1
ATOM 2482 N N . VAL A 1 332 ? -8.664 -12.523 9.266 1 98.75 332 VAL A N 1
ATOM 2483 C CA . VAL A 1 332 ? -8.141 -13.273 8.125 1 98.75 332 VAL A CA 1
ATOM 2484 C C . VAL A 1 332 ? -9.281 -13.617 7.172 1 98.75 332 VAL A C 1
ATOM 2486 O O . VAL A 1 332 ? -10.328 -14.117 7.594 1 98.75 332 VAL A O 1
ATOM 2489 N N . GLU A 1 333 ? -9.094 -13.281 5.973 1 98.31 333 GLU A N 1
ATOM 2490 C CA . GLU A 1 333 ? -10.047 -13.617 4.918 1 98.31 333 GLU A CA 1
ATOM 2491 C C . GLU A 1 333 ? -9.383 -14.438 3.814 1 98.31 333 GLU A C 1
ATOM 2493 O O . GLU A 1 333 ? -8.258 -14.133 3.402 1 98.31 333 GLU A O 1
ATOM 2498 N N . TRP A 1 334 ? -10.039 -15.477 3.424 1 97.56 334 TRP A N 1
ATOM 2499 C CA . TRP A 1 334 ? -9.562 -16.297 2.322 1 97.56 334 TRP A CA 1
ATOM 2500 C C . TRP A 1 334 ? -10.195 -15.875 1.004 1 97.56 334 TRP A C 1
ATOM 2502 O O . TRP A 1 334 ? -11.406 -15.641 0.937 1 97.56 334 TRP A O 1
ATOM 2512 N N . PHE A 1 335 ? -9.367 -15.742 -0.02 1 95.06 335 PHE A N 1
ATOM 2513 C CA . PHE A 1 335 ? -9.867 -15.258 -1.304 1 95.06 335 PHE A CA 1
ATOM 2514 C C . PHE A 1 335 ? -9.055 -15.844 -2.451 1 95.06 335 PHE A C 1
ATOM 2516 O O . PHE A 1 335 ? -8 -16.438 -2.232 1 95.06 335 PHE A O 1
ATOM 2523 N N . GLY A 1 336 ? -9.578 -15.766 -3.643 1 93.62 336 GLY A N 1
ATOM 2524 C CA . GLY A 1 336 ? -8.828 -16.203 -4.809 1 93.62 336 GLY A CA 1
ATOM 2525 C C . GLY A 1 336 ? -8.516 -17.688 -4.809 1 93.62 336 GLY A C 1
ATOM 2526 O O . GLY A 1 336 ? -9.398 -18.5 -4.578 1 93.62 336 GLY A O 1
ATOM 2527 N N . TRP A 1 337 ? -7.289 -17.984 -5 1 95.25 337 TRP A N 1
ATOM 2528 C CA . TRP A 1 337 ? -6.82 -19.359 -5.141 1 95.25 337 TRP A CA 1
ATOM 2529 C C . TRP A 1 337 ? -7.066 -20.156 -3.865 1 95.25 337 TRP A C 1
ATOM 2531 O O . TRP A 1 337 ? -6.707 -19.719 -2.771 1 95.25 337 TRP A O 1
ATOM 2541 N N . GLN A 1 338 ? -7.699 -21.328 -3.973 1 96.44 338 GLN A N 1
ATOM 2542 C CA . GLN A 1 338 ? -7.965 -22.234 -2.863 1 96.44 338 GLN A CA 1
ATOM 2543 C C . GLN A 1 338 ? -7.801 -23.688 -3.295 1 96.44 338 GLN A C 1
ATOM 2545 O O . GLN A 1 338 ? -8.672 -24.516 -3.037 1 96.44 338 GLN A O 1
ATOM 2550 N N . ALA A 1 339 ? -6.762 -24 -3.9 1 96.5 339 ALA A N 1
ATOM 2551 C CA . ALA A 1 339 ? -6.52 -25.328 -4.484 1 96.5 339 ALA A CA 1
ATOM 2552 C C . ALA A 1 339 ? -5.996 -26.297 -3.438 1 96.5 339 ALA A C 1
ATOM 2554 O O . ALA A 1 339 ? -5.172 -25.938 -2.596 1 96.5 339 ALA A O 1
ATOM 2555 N N . GLU A 1 340 ? -6.457 -27.5 -3.473 1 96.31 340 GLU A N 1
ATOM 2556 C CA . GLU A 1 340 ? -5.941 -28.609 -2.664 1 96.31 340 GLU A CA 1
ATOM 2557 C C . GLU A 1 340 ? -4.773 -29.297 -3.359 1 96.31 340 GLU A C 1
ATOM 2559 O O . GLU A 1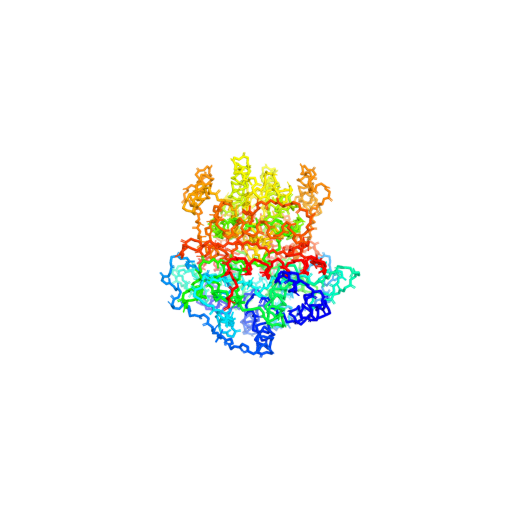 340 ? -4.711 -29.344 -4.59 1 96.31 340 GLU A O 1
ATOM 2564 N N . PRO A 1 341 ? -3.877 -29.828 -2.555 1 97.75 341 PRO A N 1
ATOM 2565 C CA . PRO A 1 341 ? -2.834 -30.656 -3.174 1 97.75 341 PRO A CA 1
ATOM 2566 C C . PRO A 1 341 ? -3.359 -32 -3.664 1 97.75 341 PRO A C 1
ATOM 2568 O O . PRO A 1 341 ? -4.461 -32.406 -3.289 1 97.75 341 PRO A O 1
ATOM 2571 N N . HIS A 1 342 ? -2.613 -32.625 -4.582 1 96.94 342 HIS A N 1
ATOM 2572 C CA . HIS A 1 342 ? -2.977 -33.969 -5.012 1 96.94 342 HIS A CA 1
ATOM 2573 C C . HIS A 1 342 ? -1.737 -34.812 -5.277 1 96.94 342 HIS A C 1
ATOM 2575 O O . HIS A 1 342 ? -0.634 -34.281 -5.418 1 96.94 342 HIS A O 1
ATOM 2581 N N . GLU A 1 343 ? -1.88 -36.062 -5.242 1 97.56 343 GLU A N 1
ATOM 2582 C CA . GLU A 1 343 ? -0.842 -37.031 -5.566 1 97.56 343 GLU A CA 1
ATOM 2583 C C . GLU A 1 343 ? -1.441 -38.312 -6.176 1 97.56 343 GLU A C 1
ATOM 2585 O O . GLU A 1 343 ? -2.439 -38.812 -5.676 1 97.56 343 GLU A O 1
ATOM 2590 N N . VAL A 1 344 ? -0.901 -38.656 -7.258 1 97.38 344 VAL A N 1
ATOM 2591 C CA . VAL A 1 344 ? -1.291 -39.938 -7.867 1 97.38 344 VAL A CA 1
ATOM 2592 C C . VAL A 1 344 ? -0.324 -41.031 -7.434 1 97.38 344 VAL A C 1
ATOM 2594 O O . VAL A 1 344 ? 0.857 -40.781 -7.195 1 97.38 344 VAL A O 1
ATOM 2597 N N . ASP A 1 345 ? -0.873 -42.25 -7.289 1 97.31 345 ASP A N 1
ATOM 2598 C CA . ASP A 1 345 ? -0.032 -43.406 -6.988 1 97.31 345 ASP A CA 1
ATOM 2599 C C . ASP A 1 345 ? 0.959 -43.688 -8.117 1 97.31 345 ASP A C 1
ATOM 2601 O O . ASP A 1 345 ? 0.559 -43.938 -9.258 1 97.31 345 ASP A O 1
ATOM 2605 N N . PRO A 1 346 ? 2.266 -43.625 -7.773 1 97 346 PRO A N 1
ATOM 2606 C CA . PRO A 1 346 ? 3.252 -43.875 -8.828 1 97 346 PRO A CA 1
ATOM 2607 C C . PRO A 1 346 ? 3.141 -45.25 -9.453 1 97 346 PRO A C 1
ATOM 2609 O O . PRO A 1 346 ? 3.689 -45.5 -10.531 1 97 346 PRO A O 1
ATOM 2612 N N . ASP A 1 347 ? 2.379 -46.125 -8.867 1 97.69 347 ASP A N 1
ATOM 2613 C CA . ASP A 1 347 ? 2.234 -47.5 -9.367 1 97.69 347 ASP A CA 1
ATOM 2614 C C . ASP A 1 347 ? 1.013 -47.594 -10.281 1 97.69 347 ASP A C 1
ATOM 2616 O O . ASP A 1 347 ? 0.792 -48.656 -10.891 1 97.69 347 ASP A O 1
ATOM 2620 N N . CYS A 1 348 ? 0.26 -46.562 -10.344 1 97.94 348 CYS A N 1
ATOM 2621 C CA . CYS A 1 348 ? -0.909 -46.656 -11.211 1 97.94 348 CYS A CA 1
ATOM 2622 C C . CYS A 1 348 ? -0.495 -46.844 -12.664 1 97.94 348 CYS A C 1
ATOM 2624 O O . CYS A 1 348 ? 0.654 -46.562 -13.023 1 97.94 348 CYS A O 1
ATOM 2626 N N . GLU A 1 349 ? -1.35 -47.219 -13.477 1 98.38 349 GLU A N 1
ATOM 2627 C CA . GLU A 1 349 ? -1.051 -47.656 -14.844 1 98.38 349 GLU A CA 1
ATOM 2628 C C . GLU A 1 349 ? -0.464 -46.5 -15.656 1 98.38 349 GLU A C 1
ATOM 2630 O O . GLU A 1 349 ? 0.597 -46.656 -16.266 1 98.38 349 GLU A O 1
ATOM 2635 N N . ILE A 1 350 ? -1.129 -45.375 -15.656 1 98.69 350 ILE A N 1
ATOM 2636 C CA . ILE A 1 350 ? -0.69 -44.281 -16.516 1 98.69 350 ILE A CA 1
ATOM 2637 C C . ILE A 1 350 ? 0.674 -43.781 -16.047 1 98.69 350 ILE A C 1
ATOM 2639 O O . ILE A 1 350 ? 1.502 -43.344 -16.859 1 98.69 350 ILE A O 1
ATOM 2643 N N . ALA A 1 351 ? 0.945 -43.781 -14.75 1 98.75 351 ALA A N 1
ATOM 2644 C CA . ALA A 1 351 ? 2.242 -43.344 -14.242 1 98.75 351 ALA A CA 1
ATOM 2645 C C . ALA A 1 351 ? 3.35 -44.312 -14.68 1 98.75 351 ALA A C 1
ATOM 2647 O O . ALA A 1 351 ? 4.426 -43.875 -15.094 1 98.75 351 ALA A O 1
ATOM 2648 N N . THR A 1 352 ? 3.074 -45.562 -14.633 1 98.5 352 THR A N 1
ATOM 2649 C CA . THR A 1 352 ? 4.07 -46.562 -15 1 98.5 352 THR A CA 1
ATOM 2650 C C . THR A 1 352 ? 4.344 -46.531 -16.5 1 98.5 352 THR A C 1
ATOM 2652 O O . THR A 1 352 ? 5.492 -46.625 -16.938 1 98.5 352 THR A O 1
ATOM 2655 N N . VAL A 1 353 ? 3.27 -46.406 -17.25 1 98.56 353 VAL A N 1
ATOM 2656 C CA . VAL A 1 353 ? 3.41 -46.281 -18.703 1 98.56 353 VAL A CA 1
ATOM 2657 C C . VAL A 1 353 ? 4.207 -45.031 -19.062 1 98.56 353 VAL A C 1
ATOM 2659 O O . VAL A 1 353 ? 5.141 -45.094 -19.859 1 98.56 353 VAL A O 1
ATOM 2662 N N . ALA A 1 354 ? 3.838 -43.969 -18.453 1 98.81 354 ALA A N 1
ATOM 2663 C CA . ALA A 1 354 ? 4.508 -42.688 -18.719 1 98.81 354 ALA A CA 1
ATOM 2664 C C . ALA A 1 354 ? 5.992 -42.781 -18.375 1 98.81 354 ALA A C 1
ATOM 2666 O O . ALA A 1 354 ? 6.836 -42.281 -19.125 1 98.81 354 ALA A O 1
ATOM 2667 N N . SER A 1 355 ? 6.289 -43.344 -17.219 1 98.56 355 SER A N 1
ATOM 2668 C CA . SER A 1 355 ? 7.68 -43.469 -16.781 1 98.56 355 SER A CA 1
ATOM 2669 C C . SER A 1 355 ? 8.492 -44.312 -17.766 1 98.56 355 SER A C 1
ATOM 2671 O O . SER A 1 355 ? 9.562 -43.906 -18.203 1 98.56 355 SER A O 1
ATOM 2673 N N . ARG A 1 356 ? 7.98 -45.406 -18.141 1 98.12 356 ARG A N 1
ATOM 2674 C CA . ARG A 1 356 ? 8.688 -46.312 -19.031 1 98.12 356 ARG A CA 1
ATOM 2675 C C . ARG A 1 356 ? 8.922 -45.688 -20.406 1 98.12 356 ARG A C 1
ATOM 2677 O O . ARG A 1 356 ? 10.039 -45.688 -20.922 1 98.12 356 ARG A O 1
ATOM 2684 N N . VAL A 1 357 ? 7.875 -45.156 -20.984 1 98.38 357 VAL A N 1
ATOM 2685 C CA . VAL A 1 357 ? 7.957 -44.594 -22.312 1 98.38 357 VAL A CA 1
ATOM 2686 C C . VAL A 1 357 ? 8.906 -43.406 -22.297 1 98.38 357 VAL A C 1
ATOM 2688 O O . VAL A 1 357 ? 9.711 -43.219 -23.219 1 98.38 357 V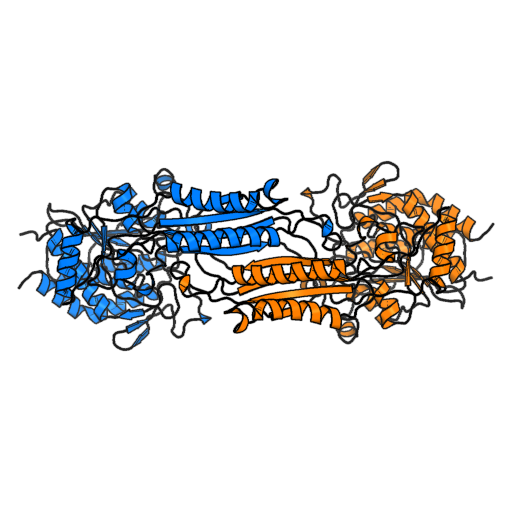AL A O 1
ATOM 2691 N N . SER A 1 358 ? 8.797 -42.562 -21.25 1 98.44 358 SER A N 1
ATOM 2692 C CA . SER A 1 358 ? 9.648 -41.375 -21.156 1 98.44 358 SER A CA 1
ATOM 2693 C C . SER A 1 358 ? 11.125 -41.781 -21.062 1 98.44 358 SER A C 1
ATOM 2695 O O . SER A 1 358 ? 11.977 -41.125 -21.688 1 98.44 358 SER A O 1
ATOM 2697 N N . GLU A 1 359 ? 11.414 -42.781 -20.328 1 98.38 359 GLU A N 1
ATOM 2698 C CA . GLU A 1 359 ? 12.797 -43.25 -20.203 1 98.38 359 GLU A CA 1
ATOM 2699 C C . GLU A 1 359 ? 13.297 -43.812 -21.531 1 98.38 359 GLU A C 1
ATOM 2701 O O . GLU A 1 359 ? 14.453 -43.594 -21.906 1 98.38 359 GLU A O 1
ATOM 2706 N N . GLU A 1 360 ? 12.484 -44.5 -22.203 1 97.69 360 GLU A N 1
ATOM 2707 C CA . GLU A 1 360 ? 12.852 -45.062 -23.5 1 97.69 360 GLU A CA 1
ATOM 2708 C C . GLU A 1 360 ? 13.156 -43.969 -24.516 1 97.69 360 GLU A C 1
ATOM 2710 O O . GLU A 1 360 ? 14.148 -44.031 -25.234 1 97.69 360 GLU A O 1
ATOM 2715 N N . VAL A 1 361 ? 12.281 -43 -24.531 1 97.44 361 VAL A N 1
ATOM 2716 C CA . VAL A 1 361 ? 12.422 -41.906 -25.5 1 97.44 361 VAL A CA 1
ATOM 2717 C C . VAL A 1 361 ? 13.672 -41.094 -25.172 1 97.44 361 VAL A C 1
ATOM 2719 O O . VAL A 1 361 ? 14.438 -40.719 -26.078 1 97.44 361 VAL A O 1
ATOM 2722 N N . ALA A 1 362 ? 13.867 -40.812 -23.891 1 96.62 362 ALA A N 1
ATOM 2723 C CA . ALA A 1 362 ? 14.953 -39.938 -23.469 1 96.62 362 ALA A CA 1
ATOM 2724 C C . ALA A 1 362 ? 16.281 -40.688 -23.453 1 96.62 362 ALA A C 1
ATOM 2726 O O . ALA A 1 362 ? 17.344 -40.062 -23.547 1 96.62 362 ALA A O 1
ATOM 2727 N N . GLY A 1 363 ? 16.234 -42 -23.281 1 96.88 363 GLY A N 1
ATOM 2728 C CA . GLY A 1 363 ? 17.453 -42.781 -23.188 1 96.88 363 GLY A CA 1
ATOM 2729 C C . GLY A 1 363 ? 18.156 -42.625 -21.859 1 96.88 363 GLY A C 1
ATOM 2730 O O . GLY A 1 363 ? 19.375 -42.812 -21.766 1 96.88 363 GLY A O 1
ATOM 2731 N N . ARG A 1 364 ? 17.562 -42.094 -20.891 1 95.88 364 ARG A N 1
ATOM 2732 C CA . ARG A 1 364 ? 18.078 -41.906 -19.547 1 95.88 364 ARG A CA 1
ATOM 2733 C C . ARG A 1 364 ? 16.984 -42.125 -18.5 1 95.88 364 ARG A C 1
ATOM 2735 O O . ARG A 1 364 ? 15.805 -42.188 -18.844 1 95.88 364 ARG A O 1
ATOM 2742 N N . THR A 1 365 ? 17.312 -42.312 -17.297 1 96.25 365 THR A N 1
ATOM 2743 C CA . THR A 1 365 ? 16.375 -42.625 -16.219 1 96.25 365 THR A CA 1
ATOM 2744 C C . THR A 1 365 ? 15.758 -41.344 -15.664 1 96.25 365 THR A C 1
ATOM 2746 O O . THR A 1 365 ? 16.391 -40.312 -15.648 1 96.25 365 THR A O 1
ATOM 2749 N N . GLY A 1 366 ? 14.484 -41.469 -15.266 1 96.69 366 GLY A N 1
ATOM 2750 C CA . GLY A 1 366 ? 13.781 -40.375 -14.617 1 96.69 366 GLY A CA 1
ATOM 2751 C C . GLY A 1 366 ? 13.25 -40.75 -13.242 1 96.69 366 GLY A C 1
ATOM 2752 O O . GLY A 1 366 ? 13.594 -41.781 -12.695 1 96.69 366 GLY A O 1
ATOM 2753 N N . SER A 1 367 ? 12.547 -39.812 -12.633 1 97.38 367 SER A N 1
ATOM 2754 C CA . SER A 1 367 ? 11.906 -40 -11.336 1 97.38 367 SER A CA 1
ATOM 2755 C C . SER A 1 367 ? 10.477 -39.469 -11.344 1 97.38 367 SER A C 1
ATOM 2757 O O . SER A 1 367 ? 10.094 -38.719 -12.234 1 97.38 367 SER A O 1
ATOM 2759 N N . PHE A 1 368 ? 9.75 -40 -10.383 1 98.19 368 PHE A N 1
ATOM 2760 C CA . PHE A 1 368 ? 8.469 -39.344 -10.102 1 98.19 368 PHE A CA 1
ATOM 2761 C C . PHE A 1 368 ? 8.68 -38.094 -9.281 1 98.19 368 PHE A C 1
ATOM 2763 O O . PHE A 1 368 ? 9.328 -38.125 -8.234 1 98.19 368 PHE A O 1
ATOM 2770 N N . VAL A 1 369 ? 8.188 -36.969 -9.773 1 97.5 369 VAL A N 1
ATOM 2771 C CA . VAL A 1 369 ? 8.477 -35.656 -9.172 1 97.5 369 VAL A CA 1
ATOM 2772 C C . VAL A 1 369 ? 7.18 -34.875 -9 1 97.5 369 VAL A C 1
ATOM 2774 O O . VAL A 1 369 ? 6.102 -35.344 -9.352 1 97.5 369 VAL A O 1
ATOM 2777 N N . GLY A 1 370 ? 7.273 -33.688 -8.336 1 95.38 370 GLY A N 1
ATOM 2778 C CA . GLY A 1 370 ? 6.145 -32.781 -8.188 1 95.38 370 GLY A CA 1
ATOM 2779 C C . GLY A 1 370 ? 5.832 -32.438 -6.742 1 95.38 370 GLY A C 1
ATOM 2780 O O . GLY A 1 370 ? 6.562 -32.844 -5.836 1 95.38 370 GLY A O 1
ATOM 2781 N N . GLY A 1 371 ? 4.77 -31.562 -6.645 1 93.56 371 GLY A N 1
ATOM 2782 C CA . GLY A 1 371 ? 4.309 -31.203 -5.309 1 93.56 371 GLY A CA 1
ATOM 2783 C C . GLY A 1 371 ? 4.703 -29.797 -4.891 1 93.56 371 GLY A C 1
ATOM 2784 O O . GLY A 1 371 ? 4.5 -29.406 -3.742 1 93.56 371 GLY A O 1
ATOM 2785 N N . ASN A 1 372 ? 5.211 -29.047 -5.766 1 90.75 372 ASN A N 1
ATOM 2786 C CA . ASN A 1 372 ? 5.684 -27.703 -5.41 1 90.75 372 ASN A CA 1
ATOM 2787 C C . ASN A 1 372 ? 4.906 -26.625 -6.152 1 90.75 372 ASN A C 1
ATOM 2789 O O . ASN A 1 372 ? 5.098 -25.438 -5.895 1 90.75 372 ASN A O 1
ATOM 2793 N N . ALA A 1 373 ? 4.055 -26.984 -6.977 1 90.44 373 ALA A N 1
ATOM 2794 C CA . ALA A 1 373 ? 3.236 -26.031 -7.727 1 90.44 373 ALA A CA 1
ATOM 2795 C C . ALA A 1 373 ? 1.804 -26.547 -7.871 1 90.44 373 ALA A C 1
ATOM 2797 O O . ALA A 1 373 ? 1.568 -27.75 -7.914 1 90.44 373 ALA A O 1
ATOM 2798 N N . GLY A 1 374 ? 0.927 -25.578 -7.906 1 93.44 374 GLY A N 1
ATOM 2799 C CA . GLY A 1 374 ? -0.434 -25.969 -8.242 1 93.44 374 GLY A CA 1
ATOM 2800 C C . GLY A 1 374 ? -0.615 -26.281 -9.719 1 93.44 374 GLY A C 1
ATOM 2801 O O . GLY A 1 374 ? -0.13 -25.547 -10.578 1 93.44 374 GLY A O 1
ATOM 2802 N N . LEU A 1 375 ? -1.275 -27.375 -9.977 1 96.19 375 LEU A N 1
ATOM 2803 C CA . LEU A 1 375 ? -1.466 -27.844 -11.344 1 96.19 375 LEU A CA 1
ATOM 2804 C C . LEU A 1 375 ? -2.918 -28.234 -11.586 1 96.19 375 LEU A C 1
ATOM 2806 O O . LEU A 1 375 ? -3.619 -28.641 -10.656 1 96.19 375 LEU A O 1
ATOM 2810 N N . ASP A 1 376 ? -3.297 -28.172 -12.828 1 97.69 376 ASP A N 1
ATOM 2811 C CA . ASP A 1 376 ? -4.652 -28.547 -13.219 1 97.69 376 ASP A CA 1
ATOM 2812 C C . ASP A 1 376 ? -4.898 -30.031 -13.008 1 97.69 376 ASP A C 1
ATOM 2814 O O . ASP A 1 376 ? -6.047 -30.469 -12.906 1 97.69 376 ASP A O 1
ATOM 2818 N N . GLU A 1 377 ? -3.848 -30.797 -12.984 1 98.06 377 GLU A N 1
ATOM 2819 C CA . GLU A 1 377 ? -3.965 -32.25 -12.828 1 98.06 377 GLU A CA 1
ATOM 2820 C C . GLU A 1 377 ? -4.762 -32.594 -11.57 1 98.06 377 GLU A C 1
ATOM 2822 O O . GLU A 1 377 ? -5.426 -33.625 -11.523 1 98.06 377 GLU A O 1
ATOM 2827 N N . ARG A 1 378 ? -4.742 -31.672 -10.641 1 97.69 378 ARG A N 1
ATOM 2828 C CA . ARG A 1 378 ? -5.414 -31.938 -9.375 1 97.69 378 ARG A CA 1
ATOM 2829 C C . ARG A 1 378 ? -6.906 -32.188 -9.594 1 97.69 378 ARG A C 1
ATOM 2831 O O . ARG A 1 378 ? -7.516 -33 -8.891 1 97.69 378 ARG A O 1
ATOM 2838 N N . PHE A 1 379 ? -7.531 -31.531 -10.586 1 98.25 379 PHE A N 1
ATOM 2839 C CA . PHE A 1 379 ? -8.969 -31.656 -10.805 1 98.25 379 PHE A CA 1
ATOM 2840 C C . PHE A 1 379 ? -9.336 -33.094 -11.203 1 98.25 379 PHE A C 1
ATOM 2842 O O . PHE A 1 379 ? -10.359 -33.625 -10.758 1 98.25 379 PHE A O 1
ATOM 2849 N N . PHE A 1 380 ? -8.516 -33.75 -12.008 1 98.5 380 PHE A N 1
ATOM 2850 C CA . PHE A 1 380 ? -8.766 -35.094 -12.508 1 98.5 380 PHE A CA 1
ATOM 2851 C C . PHE A 1 380 ? -8.867 -36.094 -11.352 1 98.5 380 PHE A C 1
ATOM 2853 O O . PHE A 1 380 ? -9.836 -36.844 -11.25 1 98.5 380 PHE A O 1
ATOM 2860 N N . GLU A 1 381 ? -7.91 -35.969 -10.578 1 96.62 381 GLU A N 1
ATOM 2861 C CA . GLU A 1 381 ? -7.789 -36.969 -9.516 1 96.62 381 GLU A CA 1
ATOM 2862 C C . GLU A 1 381 ? -8.75 -36.688 -8.367 1 96.62 381 GLU A C 1
ATOM 2864 O O . GLU A 1 381 ? -9.461 -37.562 -7.895 1 96.62 381 GLU A O 1
ATOM 2869 N N . LEU A 1 382 ? -8.797 -35.469 -7.887 1 97.12 382 LEU A N 1
ATOM 2870 C CA . LEU A 1 382 ? -9.508 -35.094 -6.672 1 97.12 382 LEU A CA 1
ATOM 2871 C C . LEU A 1 382 ? -11.016 -35.219 -6.859 1 97.12 382 LEU A C 1
ATOM 2873 O O . LEU A 1 382 ? -11.734 -35.562 -5.914 1 97.12 382 LEU A O 1
ATOM 2877 N N . TYR A 1 383 ? -11.492 -35 -8.109 1 97.44 383 TYR A N 1
ATOM 2878 C CA . TYR A 1 383 ? -12.938 -34.844 -8.227 1 97.44 383 TYR A CA 1
ATOM 2879 C C . TYR A 1 383 ? -13.516 -35.844 -9.219 1 97.44 383 TYR A C 1
ATOM 2881 O O . TYR A 1 383 ? -14.734 -36.062 -9.258 1 97.44 383 TYR A O 1
ATOM 2889 N N . TYR A 1 384 ? -12.688 -36.531 -9.992 1 98.06 384 TYR A N 1
ATOM 2890 C CA . TYR A 1 384 ? -13.25 -37.375 -11.047 1 98.06 384 TYR A CA 1
ATOM 2891 C C . TYR A 1 384 ? -12.617 -38.781 -11.031 1 98.06 384 TYR A C 1
ATOM 2893 O O . TYR A 1 384 ? -12.883 -39.594 -11.914 1 98.06 384 TYR A O 1
ATOM 2901 N N . ASP A 1 385 ? -11.789 -39.031 -10.086 1 97.44 385 ASP A N 1
ATOM 2902 C CA . ASP A 1 385 ? -11.148 -40.312 -9.922 1 97.44 385 ASP A CA 1
ATOM 2903 C C . ASP A 1 385 ? -10.367 -40.719 -11.172 1 97.44 385 ASP A C 1
ATOM 2905 O O . ASP A 1 385 ? -10.477 -41.844 -11.656 1 97.44 385 ASP A O 1
ATOM 2909 N N . VAL A 1 386 ? -9.727 -39.781 -11.797 1 98.56 386 VAL A N 1
ATOM 2910 C CA . VAL A 1 386 ? -8.898 -40 -12.984 1 98.56 386 VAL A CA 1
ATOM 2911 C C . VAL A 1 386 ? -7.434 -39.75 -12.641 1 98.56 386 VAL A C 1
ATOM 2913 O O . VAL A 1 386 ? -7.078 -38.656 -12.148 1 98.56 386 VAL A O 1
ATOM 2916 N N . ASP A 1 387 ? -6.582 -40.75 -12.898 1 98.62 387 ASP A N 1
ATOM 2917 C CA . ASP A 1 387 ? -5.145 -40.531 -12.734 1 98.62 387 ASP A CA 1
ATOM 2918 C C . ASP A 1 387 ? -4.59 -39.625 -13.836 1 98.62 387 ASP A C 1
ATOM 2920 O O . ASP A 1 387 ? -4.809 -39.875 -15.023 1 98.62 387 ASP A O 1
ATOM 2924 N N . ALA A 1 388 ? -3.971 -38.562 -13.391 1 98.62 388 ALA A N 1
ATOM 2925 C CA . ALA A 1 388 ? -3.354 -37.625 -14.312 1 98.62 388 ALA A CA 1
ATOM 2926 C C . ALA A 1 388 ? -1.897 -37.375 -13.945 1 98.62 388 ALA A C 1
ATOM 2928 O O . ALA A 1 388 ? -1.579 -37.156 -12.773 1 98.62 388 ALA A O 1
ATOM 2929 N N . VAL A 1 389 ? -0.992 -37.438 -14.914 1 98.75 389 VAL A N 1
ATOM 2930 C CA . VAL A 1 389 ? 0.425 -37.188 -14.68 1 98.75 389 VAL A CA 1
ATOM 2931 C C . VAL A 1 389 ? 0.915 -36.094 -15.617 1 98.75 389 VAL A C 1
ATOM 2933 O O . VAL A 1 389 ? 0.215 -35.719 -16.562 1 98.75 389 VAL A O 1
ATOM 2936 N N . SER A 1 390 ? 2.062 -35.531 -15.266 1 98.44 390 SER A N 1
ATOM 2937 C CA . SER A 1 390 ? 2.686 -34.531 -16.109 1 98.44 390 SER A CA 1
ATOM 2938 C C . SER A 1 390 ? 3.92 -35.062 -16.812 1 98.44 390 SER A C 1
ATOM 2940 O O . SER A 1 390 ? 4.797 -35.656 -16.188 1 98.44 390 SER A O 1
ATOM 2942 N N . VAL A 1 391 ? 3.938 -34.938 -18.094 1 98.62 391 VAL A N 1
ATOM 2943 C CA . VAL A 1 391 ? 5.082 -35.281 -18.938 1 98.62 391 VAL A CA 1
ATOM 2944 C C . VAL A 1 391 ? 5.379 -34.156 -19.906 1 98.62 391 VAL A C 1
ATOM 2946 O O . VAL A 1 391 ? 4.656 -33.938 -20.891 1 98.62 391 VAL A O 1
ATOM 2949 N N . GLY A 1 392 ? 6.434 -33.469 -19.641 1 98.31 392 GLY A N 1
ATOM 2950 C CA . GLY A 1 392 ? 6.723 -32.312 -20.469 1 98.31 392 GLY A CA 1
ATOM 2951 C C . GLY A 1 392 ? 8.195 -31.969 -20.531 1 98.31 392 GLY A C 1
ATOM 2952 O O . GLY A 1 392 ? 9.039 -32.719 -20.031 1 98.31 392 GLY A O 1
ATOM 2953 N N . PRO A 1 393 ? 8.539 -30.922 -21.141 1 98.44 393 PRO A N 1
ATOM 2954 C CA . PRO A 1 393 ? 9.93 -30.594 -21.453 1 98.44 393 PRO A CA 1
ATOM 2955 C C . PRO A 1 393 ? 10.688 -30.047 -20.25 1 98.44 393 PRO A C 1
ATOM 2957 O O . PRO A 1 393 ? 10.086 -29.766 -19.219 1 98.44 393 PRO A O 1
ATOM 2960 N N . THR A 1 394 ? 12.008 -29.984 -20.484 1 95.62 394 THR A N 1
ATOM 2961 C CA . THR A 1 394 ? 12.82 -29.219 -19.547 1 95.62 394 THR A CA 1
ATOM 2962 C C . THR A 1 394 ? 12.562 -27.719 -19.719 1 95.62 394 THR A C 1
ATOM 2964 O O . THR A 1 394 ? 12.078 -27.281 -20.766 1 95.62 394 THR A O 1
ATOM 2967 N N . GLY A 1 395 ? 12.781 -27 -18.688 1 93.25 395 GLY A N 1
ATOM 2968 C CA . GLY A 1 395 ? 12.586 -25.547 -18.75 1 93.25 395 GLY A CA 1
ATOM 2969 C C . GLY A 1 395 ? 13.344 -24.812 -17.672 1 93.25 395 GLY A C 1
ATOM 2970 O O . GLY A 1 395 ? 13.734 -25.391 -16.656 1 93.25 395 GLY A O 1
ATOM 2971 N N . SER A 1 396 ? 13.609 -23.531 -17.953 1 91.25 396 SER A N 1
ATOM 2972 C CA . SER A 1 396 ? 14.219 -22.625 -17 1 91.25 396 SER A CA 1
ATOM 2973 C C . SER A 1 396 ? 13.617 -21.219 -17.109 1 91.25 396 SER A C 1
ATOM 2975 O O . SER A 1 396 ? 13.062 -20.859 -18.156 1 91.25 396 SER A O 1
ATOM 2977 N N . GLY A 1 397 ? 13.719 -20.531 -15.953 1 89.06 397 GLY A N 1
ATOM 2978 C CA . GLY A 1 397 ? 13.172 -19.188 -15.961 1 89.06 397 GLY A CA 1
ATOM 2979 C C . GLY A 1 397 ? 11.656 -19.172 -15.977 1 89.06 397 GLY A C 1
ATOM 2980 O O . GLY A 1 397 ? 11.047 -18.25 -16.531 1 89.06 397 GLY A O 1
ATOM 2981 N N . LEU A 1 398 ? 11.047 -20.219 -15.414 1 89.62 398 LEU A N 1
ATOM 2982 C CA . LEU A 1 398 ? 9.594 -20.266 -15.367 1 89.62 398 LEU A CA 1
ATOM 2983 C C . LEU A 1 398 ? 9.031 -19.062 -14.609 1 89.62 398 LEU A C 1
ATOM 2985 O O . LEU A 1 398 ? 9.523 -18.719 -13.539 1 89.62 398 LEU A O 1
ATOM 2989 N N . HIS A 1 399 ? 8.086 -18.359 -15.164 1 87.44 399 HIS A N 1
ATOM 2990 C CA . HIS A 1 399 ? 7.445 -17.172 -14.609 1 87.44 399 HIS A CA 1
ATOM 2991 C C . HIS A 1 399 ? 8.43 -16 -14.508 1 87.44 399 HIS A C 1
ATOM 2993 O O . HIS A 1 399 ? 8.109 -14.961 -13.93 1 87.44 399 HIS A O 1
ATOM 2999 N N . GLY A 1 400 ? 9.641 -16.234 -15.039 1 87.25 400 GLY A N 1
ATOM 3000 C CA . GLY A 1 400 ? 10.656 -15.203 -14.992 1 87.25 400 GLY A CA 1
ATOM 3001 C C . GLY A 1 400 ? 11.141 -14.766 -16.359 1 87.25 400 GLY A C 1
ATOM 3002 O O . GLY A 1 400 ? 10.633 -15.242 -17.375 1 87.25 400 GLY A O 1
ATOM 3003 N N . ALA A 1 401 ? 12.102 -13.844 -16.297 1 90.31 401 ALA A N 1
ATOM 3004 C CA . ALA A 1 401 ? 12.656 -13.32 -17.547 1 90.31 401 ALA A CA 1
ATOM 3005 C C . ALA A 1 401 ? 13.484 -14.383 -18.266 1 90.31 401 ALA A C 1
ATOM 3007 O O . ALA A 1 401 ? 14.07 -15.258 -17.625 1 90.31 401 ALA A O 1
ATOM 3008 N N . ASP A 1 402 ? 13.391 -14.375 -19.531 1 96.25 402 ASP A N 1
ATOM 3009 C CA . ASP A 1 402 ? 14.18 -15.227 -20.422 1 96.25 402 ASP A CA 1
ATOM 3010 C C . ASP A 1 402 ? 13.852 -16.703 -20.203 1 96.25 402 ASP A C 1
ATOM 3012 O O . ASP A 1 402 ? 14.75 -17.547 -20.172 1 96.25 402 ASP A O 1
ATOM 3016 N N . GLU A 1 403 ? 12.633 -16.891 -19.938 1 96.12 403 GLU A N 1
ATOM 3017 C CA . GLU A 1 403 ? 12.148 -18.266 -19.922 1 96.12 403 GLU A CA 1
ATOM 3018 C C . GLU A 1 403 ? 12.594 -19.016 -21.172 1 96.12 403 GLU A C 1
ATOM 3020 O O . GLU A 1 403 ? 12.578 -18.469 -22.281 1 96.12 403 GLU A O 1
ATOM 3025 N N . HIS A 1 404 ? 13.023 -20.297 -20.953 1 98.19 404 HIS A N 1
ATOM 3026 C CA . HIS A 1 404 ? 13.5 -21.016 -22.125 1 98.19 404 HIS A CA 1
ATOM 3027 C C . HIS A 1 404 ? 13.383 -22.516 -21.953 1 98.19 404 HIS A C 1
ATOM 3029 O O . HIS A 1 404 ? 13.234 -23 -20.828 1 98.19 404 HIS A O 1
ATOM 3035 N N . THR A 1 405 ? 13.32 -23.203 -23 1 98.38 405 THR A N 1
ATOM 3036 C CA . THR A 1 405 ? 13.406 -24.641 -23.156 1 98.38 405 THR A CA 1
ATOM 3037 C C . THR A 1 405 ? 14.281 -25 -24.359 1 98.38 405 THR A C 1
ATOM 3039 O O . THR A 1 405 ? 15.039 -24.172 -24.844 1 98.38 405 THR A O 1
ATOM 3042 N N . THR A 1 406 ? 14.344 -26.328 -24.656 1 98.56 406 THR A N 1
ATOM 3043 C CA . THR A 1 406 ? 15.133 -26.719 -25.812 1 98.56 406 THR A CA 1
ATOM 3044 C C . THR A 1 406 ? 14.273 -27.469 -26.828 1 98.56 406 THR A C 1
ATOM 3046 O O . THR A 1 406 ? 13.297 -28.125 -26.469 1 98.56 406 THR A O 1
ATOM 3049 N N . LEU A 1 407 ? 14.633 -27.312 -28.094 1 98.5 407 LEU A N 1
ATOM 3050 C CA . LEU A 1 407 ? 13.945 -28.031 -29.156 1 98.5 407 LEU A CA 1
ATOM 3051 C C . LEU A 1 407 ? 14.031 -29.531 -28.953 1 98.5 407 LEU A C 1
ATOM 3053 O O . LEU A 1 407 ? 13.062 -30.266 -29.172 1 98.5 407 LEU A O 1
ATOM 3057 N N . THR A 1 408 ? 15.133 -29.969 -28.516 1 98.31 408 THR A N 1
ATOM 3058 C CA . THR A 1 408 ? 15.336 -31.391 -28.234 1 98.31 408 THR A CA 1
ATOM 3059 C C . THR A 1 408 ? 14.328 -31.875 -27.188 1 98.31 408 THR A C 1
ATOM 3061 O O . THR A 1 408 ? 13.695 -32.906 -27.375 1 98.31 408 THR A O 1
ATOM 3064 N N . SER A 1 409 ? 14.227 -31.141 -26.172 1 98.5 409 SER A N 1
ATOM 3065 C CA . SER A 1 409 ? 13.312 -31.547 -25.109 1 98.5 409 SER A CA 1
ATOM 3066 C C . SER A 1 409 ? 11.867 -31.531 -25.578 1 98.5 409 SER A C 1
ATOM 3068 O O . SER A 1 409 ? 11.07 -32.375 -25.172 1 98.5 409 SER A O 1
ATOM 3070 N N . LEU A 1 410 ? 11.523 -30.594 -26.438 1 98.81 410 LEU A N 1
ATOM 3071 C CA . LEU A 1 410 ? 10.172 -30.531 -26.984 1 98.81 410 LEU A CA 1
ATOM 3072 C C . LEU A 1 410 ? 9.906 -31.734 -27.891 1 98.81 410 LEU A C 1
ATOM 3074 O O . LEU A 1 410 ? 8.812 -32.312 -27.875 1 98.81 410 LEU A O 1
ATOM 3078 N N . LEU A 1 411 ? 10.867 -32.094 -28.672 1 98.75 411 LEU A N 1
ATOM 3079 C CA . LEU A 1 411 ? 10.719 -33.25 -29.531 1 98.75 411 LEU A CA 1
ATOM 3080 C C . LEU A 1 411 ? 10.578 -34.531 -28.703 1 98.75 411 LEU A C 1
ATOM 3082 O O . LEU A 1 411 ? 9.734 -35.375 -29.016 1 98.75 411 LEU A O 1
ATOM 3086 N N . GLU A 1 412 ? 11.352 -34.594 -27.703 1 98.69 412 GLU A N 1
ATOM 3087 C CA . GLU A 1 412 ? 11.234 -35.75 -26.797 1 98.69 412 GLU A CA 1
ATOM 3088 C C . GLU A 1 412 ? 9.844 -35.812 -26.156 1 98.69 412 GLU A C 1
ATOM 3090 O O . GLU A 1 412 ? 9.273 -36.875 -26 1 98.69 412 GLU A O 1
ATOM 3095 N N . THR A 1 413 ? 9.406 -34.656 -25.734 1 98.88 413 THR A N 1
ATOM 3096 C CA . THR A 1 413 ? 8.078 -34.562 -25.141 1 98.88 413 THR A CA 1
ATOM 3097 C C . THR A 1 413 ? 7.02 -35.062 -26.125 1 98.88 413 THR A C 1
ATOM 3099 O O . THR A 1 413 ? 6.156 -35.875 -25.766 1 98.88 413 THR A O 1
ATOM 3102 N N . SER A 1 414 ? 7.102 -34.625 -27.344 1 98.88 414 SER A N 1
ATOM 3103 C CA . SER A 1 414 ? 6.168 -35.062 -28.375 1 98.88 414 SER A CA 1
ATOM 3104 C C . SER A 1 414 ? 6.219 -36.562 -28.562 1 98.88 414 SER A C 1
ATOM 3106 O O . SER A 1 414 ? 5.18 -37.219 -28.625 1 98.88 414 SER A O 1
ATOM 3108 N N . LYS A 1 415 ? 7.398 -37.094 -28.672 1 98.81 415 LYS A N 1
ATOM 3109 C CA . LYS A 1 415 ? 7.582 -38.531 -28.844 1 98.81 415 LYS A CA 1
ATOM 3110 C C . LYS A 1 415 ? 7.016 -39.312 -27.656 1 98.81 415 LYS A C 1
ATOM 3112 O O . LYS A 1 415 ? 6.391 -40.375 -27.844 1 98.81 415 LYS A O 1
ATOM 3117 N N . ALA A 1 416 ? 7.273 -38.812 -26.484 1 98.81 416 ALA A N 1
ATOM 3118 C CA . ALA A 1 416 ? 6.773 -39.469 -25.297 1 98.81 416 ALA A CA 1
ATOM 3119 C C . ALA A 1 416 ? 5.25 -39.5 -25.266 1 98.81 416 ALA A C 1
ATOM 3121 O O . ALA A 1 416 ? 4.633 -40.531 -24.953 1 98.81 416 ALA A O 1
ATOM 3122 N N . ILE A 1 417 ? 4.664 -38.375 -25.547 1 98.81 417 ILE A N 1
ATOM 3123 C CA . ILE A 1 417 ? 3.211 -38.25 -25.547 1 98.81 417 ILE A CA 1
ATOM 3124 C C . ILE A 1 417 ? 2.619 -39.25 -26.547 1 98.81 417 ILE A C 1
ATOM 3126 O O . ILE A 1 417 ? 1.667 -39.969 -26.219 1 98.81 417 ILE A O 1
ATOM 3130 N N . ALA A 1 418 ? 3.176 -39.312 -27.734 1 98.69 418 ALA A N 1
ATOM 3131 C CA . ALA A 1 418 ? 2.697 -40.25 -28.75 1 98.69 418 ALA A CA 1
ATOM 3132 C C . ALA A 1 418 ? 2.877 -41.688 -28.297 1 98.69 418 ALA A C 1
ATOM 3134 O O . ALA A 1 418 ? 1.98 -42.531 -28.484 1 98.69 418 ALA A O 1
ATOM 3135 N N . GLY A 1 419 ? 4.031 -41.969 -27.75 1 98.56 419 GLY A N 1
ATOM 3136 C CA . GLY A 1 419 ? 4.293 -43.312 -27.266 1 98.56 419 GLY A CA 1
ATOM 3137 C C . GLY A 1 419 ? 3.359 -43.719 -26.141 1 98.56 419 GLY A C 1
ATOM 3138 O O . GLY A 1 419 ? 2.906 -44.875 -26.094 1 98.56 419 GLY A O 1
ATOM 3139 N N . ILE A 1 420 ? 3.098 -42.844 -25.219 1 98.75 420 ILE A N 1
ATOM 3140 C CA . ILE A 1 420 ? 2.18 -43.094 -24.109 1 98.75 420 ILE A CA 1
ATOM 3141 C C . ILE A 1 420 ? 0.779 -43.375 -24.672 1 98.75 420 ILE A C 1
ATOM 3143 O O . ILE A 1 420 ? 0.092 -44.281 -24.203 1 98.75 420 ILE A O 1
ATOM 3147 N N . ALA A 1 421 ? 0.392 -42.562 -25.625 1 98.62 421 ALA A N 1
ATOM 3148 C CA . ALA A 1 421 ? -0.915 -42.75 -26.25 1 98.62 421 ALA A CA 1
ATOM 3149 C C . ALA A 1 421 ? -1.016 -44.156 -26.875 1 98.62 421 ALA A C 1
ATOM 3151 O O . ALA A 1 421 ? -2.025 -44.844 -26.719 1 98.62 421 ALA A O 1
ATOM 3152 N N . ILE A 1 422 ? 0.021 -44.562 -27.547 1 98 422 ILE A N 1
ATOM 3153 C CA . ILE A 1 422 ? 0.046 -45.844 -28.234 1 98 422 ILE A CA 1
ATOM 3154 C C . ILE A 1 422 ? -0.041 -46.969 -27.203 1 98 422 ILE A C 1
ATOM 3156 O O . ILE A 1 422 ? -0.824 -47.906 -27.375 1 98 422 ILE A O 1
ATOM 3160 N N . GLU A 1 423 ? 0.704 -46.844 -26.219 1 97.38 423 GLU A N 1
ATOM 3161 C CA . GLU A 1 423 ? 0.771 -47.906 -25.234 1 97.38 423 GLU A CA 1
ATOM 3162 C C . GLU A 1 423 ? -0.487 -47.969 -24.375 1 97.38 423 GLU A C 1
ATOM 3164 O O . GLU A 1 423 ? -1.005 -49.031 -24.078 1 97.38 423 GLU A O 1
ATOM 3169 N N . TYR A 1 424 ? -0.949 -46.844 -23.906 1 98.06 424 TYR A N 1
ATOM 3170 C CA . TYR A 1 424 ? -2.074 -46.781 -22.969 1 98.06 424 TYR A CA 1
ATOM 3171 C C . TYR A 1 424 ? -3.381 -47.125 -23.688 1 98.06 424 TYR A C 1
ATOM 3173 O O . TYR A 1 424 ? -4.191 -47.906 -23.172 1 98.06 424 TYR A O 1
ATOM 3181 N N . CYS A 1 425 ? -3.57 -46.5 -24.844 1 97.25 425 CYS A N 1
ATOM 3182 C CA . CYS A 1 425 ? -4.809 -46.719 -25.578 1 97.25 425 CYS A CA 1
ATOM 3183 C C . CYS A 1 425 ? -4.762 -48.031 -26.344 1 97.25 425 CYS A C 1
ATOM 3185 O O . CYS A 1 425 ? -5.805 -48.625 -26.656 1 97.25 425 CYS A O 1
ATOM 3187 N N . GLY A 1 426 ? -3.6 -48.438 -26.672 1 94.62 426 GLY A N 1
ATOM 3188 C CA . GLY A 1 426 ? -3.449 -49.562 -27.594 1 94.62 426 GLY A CA 1
ATOM 3189 C C . GLY A 1 426 ? -3.574 -49.156 -29.047 1 94.62 426 GLY A C 1
ATOM 3190 O O . GLY A 1 426 ? -3.736 -47.969 -29.359 1 94.62 426 GLY A O 1
ATOM 3191 N N . ILE A 1 427 ? -3.324 -50.156 -29.906 1 92.38 427 ILE A N 1
ATOM 3192 C CA . ILE A 1 427 ? -3.492 -49.938 -31.344 1 92.38 427 ILE A CA 1
ATOM 3193 C C . ILE A 1 427 ? -4.672 -50.781 -31.844 1 92.38 427 ILE A C 1
ATOM 3195 O O . ILE A 1 427 ? -4.852 -51.906 -31.422 1 92.38 427 ILE A O 1
ATOM 3199 N N . ASP A 1 428 ? -5.469 -50.062 -32.531 1 84 428 ASP A N 1
ATOM 3200 C CA . ASP A 1 428 ? -6.621 -50.781 -33.094 1 84 428 ASP A CA 1
ATOM 3201 C C . ASP A 1 428 ? -6.215 -51.625 -34.312 1 84 428 ASP A C 1
ATOM 3203 O O . ASP A 1 428 ? -5.52 -51.156 -35.188 1 84 428 ASP A O 1
ATOM 3207 N N . ASP A 1 429 ? -6.219 -53.062 -34.281 1 65.81 429 ASP A N 1
ATOM 3208 C CA . ASP A 1 429 ? -5.934 -54 -35.344 1 65.81 429 ASP A CA 1
ATOM 3209 C C . ASP A 1 429 ? -6.859 -53.75 -36.531 1 65.81 429 ASP A C 1
ATOM 3211 O O . ASP A 1 429 ? -8.047 -53.469 -36.375 1 65.81 429 ASP A O 1
ATOM 3215 N N . MET B 1 1 ? -15.188 57.656 26.672 1 57.25 1 MET B N 1
ATOM 3216 C CA . MET B 1 1 ? -15.07 56.188 26.781 1 57.25 1 MET B CA 1
ATOM 3217 C C . MET B 1 1 ? -13.758 55.719 26.172 1 57.25 1 MET B C 1
ATOM 3219 O O . MET B 1 1 ? -13.25 56.281 25.219 1 57.25 1 MET B O 1
ATOM 3223 N N . ASP B 1 2 ? -13.094 54.75 26.875 1 85.38 2 ASP B N 1
ATOM 3224 C CA . ASP B 1 2 ? -11.852 54.094 26.516 1 85.38 2 ASP B CA 1
ATOM 3225 C C . ASP B 1 2 ? -11.984 53.344 25.172 1 85.38 2 ASP B C 1
ATOM 3227 O O . ASP B 1 2 ? -13.062 52.875 24.844 1 85.38 2 ASP B O 1
ATOM 3231 N N . ALA B 1 3 ? -11.227 53.812 24.109 1 89.31 3 ALA B N 1
ATOM 3232 C CA . ALA B 1 3 ? -11.242 53.281 22.75 1 89.31 3 ALA B CA 1
ATOM 3233 C C . ALA B 1 3 ? -11.484 51.781 22.766 1 89.31 3 ALA B C 1
ATOM 3235 O O . ALA B 1 3 ? -12.281 51.25 21.969 1 89.31 3 ALA B O 1
ATOM 3236 N N . THR B 1 4 ? -10.992 51.125 23.719 1 91.94 4 THR B N 1
ATOM 3237 C CA . THR B 1 4 ? -11.109 49.656 23.797 1 91.94 4 THR B CA 1
ATOM 3238 C C . THR B 1 4 ? -12.523 49.281 24.203 1 91.94 4 THR B C 1
ATOM 3240 O O . THR B 1 4 ? -13.062 48.281 23.703 1 91.94 4 THR B O 1
ATOM 3243 N N . GLU B 1 5 ? -13.102 49.969 25.047 1 93.12 5 GLU B N 1
ATOM 3244 C CA . GLU B 1 5 ? -14.477 49.719 25.484 1 93.12 5 GLU B CA 1
ATOM 3245 C C . GLU B 1 5 ? -15.461 49.938 24.344 1 93.12 5 GLU B C 1
ATOM 3247 O O . GLU B 1 5 ? -16.422 49.188 24.172 1 93.12 5 GLU B O 1
ATOM 3252 N N . THR B 1 6 ? -15.211 51.031 23.641 1 94.88 6 THR B N 1
ATOM 3253 C CA . THR B 1 6 ? -16.094 51.375 22.531 1 94.88 6 THR B CA 1
ATOM 3254 C C . THR B 1 6 ? -16.047 50.281 21.453 1 94.88 6 THR B C 1
ATOM 3256 O O . THR B 1 6 ? -17.094 49.844 20.969 1 94.88 6 THR B O 1
ATOM 3259 N N . VAL B 1 7 ? -14.898 49.906 21.156 1 96.5 7 VAL B N 1
ATOM 3260 C CA . VAL B 1 7 ? -14.734 48.875 20.141 1 96.5 7 VAL B CA 1
ATOM 3261 C C . VAL B 1 7 ? -15.289 47.562 20.641 1 96.5 7 VAL B C 1
ATOM 3263 O O . VAL B 1 7 ? -15.898 46.812 19.891 1 96.5 7 VAL B O 1
ATOM 3266 N N . GLY B 1 8 ? -15.117 47.219 21.906 1 96.62 8 GLY B N 1
ATOM 3267 C CA . GLY B 1 8 ? -15.672 46.031 22.5 1 96.62 8 GLY B CA 1
ATOM 3268 C C . GLY B 1 8 ? -17.188 45.938 22.391 1 96.62 8 GLY B C 1
ATOM 3269 O O . GLY B 1 8 ? -17.734 44.875 22.094 1 96.62 8 GLY B O 1
ATOM 3270 N N . ASN B 1 9 ? -17.797 47.062 22.641 1 96.06 9 ASN B N 1
ATOM 3271 C CA . ASN B 1 9 ? -19.25 47.125 22.531 1 96.06 9 ASN B CA 1
ATOM 3272 C C . ASN B 1 9 ? -19.703 46.938 21.078 1 96.06 9 ASN B C 1
ATOM 3274 O O . ASN B 1 9 ? -20.734 46.312 20.828 1 96.06 9 ASN B O 1
ATOM 3278 N N . ALA B 1 10 ? -18.953 47.562 20.203 1 97.25 10 ALA B N 1
ATOM 3279 C CA . ALA B 1 10 ? -19.25 47.406 18.797 1 97.25 10 ALA B CA 1
ATOM 3280 C C . ALA B 1 10 ? -19.188 45.938 18.391 1 97.25 10 ALA B C 1
ATOM 3282 O O . ALA B 1 10 ? -20.016 45.438 17.641 1 97.25 10 ALA B O 1
ATOM 3283 N N . ILE B 1 11 ? -18.25 45.219 18.891 1 98.38 11 ILE B N 1
ATOM 3284 C CA . ILE B 1 11 ? -18.047 43.812 18.578 1 98.38 11 ILE B CA 1
ATOM 3285 C C . ILE B 1 11 ? -19.188 43 19.172 1 98.38 11 ILE B C 1
ATOM 3287 O O . ILE B 1 11 ? -19.703 42.094 18.516 1 98.38 11 ILE B O 1
ATOM 3291 N N . GLU B 1 12 ? -19.594 43.344 20.344 1 97.25 12 GLU B N 1
ATOM 3292 C CA . GLU B 1 12 ? -20.688 42.625 20.984 1 97.25 12 GLU B CA 1
ATOM 3293 C C . GLU B 1 12 ? -21.984 42.781 20.172 1 97.25 12 GLU B C 1
ATOM 3295 O O . GLU B 1 12 ? -22.828 41.875 20.172 1 97.25 12 GLU B O 1
ATOM 3300 N N . SER B 1 13 ? -22.125 43.875 19.625 1 97.38 13 SER B N 1
ATOM 3301 C CA . SER B 1 13 ? -23.328 44.125 18.844 1 97.38 13 SER B CA 1
ATOM 3302 C C . SER B 1 13 ? -23.297 43.406 17.516 1 97.38 13 SER B C 1
ATOM 3304 O O . SER B 1 13 ? -24.312 43.312 16.812 1 97.38 13 SER B O 1
ATOM 3306 N N . LYS B 1 14 ? -22.203 42.75 17.219 1 97.94 14 LYS B N 1
ATOM 3307 C CA . LYS B 1 14 ? -22.031 42.094 15.922 1 97.94 14 LYS B CA 1
ATOM 3308 C C . LYS B 1 14 ? -22.031 40.562 16.078 1 97.94 14 LYS B C 1
ATOM 3310 O O . LYS B 1 14 ? -21.484 39.844 15.242 1 97.94 14 LYS B O 1
ATOM 3315 N N . ARG B 1 15 ? -22.609 40.125 17.109 1 97.62 15 ARG B N 1
ATOM 3316 C CA . ARG B 1 15 ? -22.672 38.719 17.422 1 97.62 15 ARG B CA 1
ATOM 3317 C C . ARG B 1 15 ? -23.266 37.906 16.25 1 97.62 15 ARG B C 1
ATOM 3319 O O . ARG B 1 15 ? -22.688 36.906 15.82 1 97.62 15 ARG B O 1
ATOM 3326 N N . ASP B 1 16 ? -24.359 38.344 15.758 1 97.94 16 ASP B N 1
ATOM 3327 C CA . ASP B 1 16 ? -25.031 37.656 14.672 1 97.94 16 ASP B CA 1
ATOM 3328 C C . ASP B 1 16 ? -24.219 37.75 13.375 1 97.94 16 ASP B C 1
ATOM 3330 O O . ASP B 1 16 ? -24.156 36.781 12.602 1 97.94 16 ASP B O 1
ATOM 3334 N N . ASP B 1 17 ? -23.641 38.938 13.164 1 98.12 17 ASP B N 1
ATOM 3335 C CA . ASP B 1 17 ? -22.781 39.125 12 1 98.12 17 ASP B CA 1
ATOM 3336 C C . ASP B 1 17 ? -21.609 38.156 12.008 1 98.12 17 ASP B C 1
ATOM 3338 O O . ASP B 1 17 ? -21.203 37.656 10.953 1 98.12 17 ASP B O 1
ATOM 3342 N N . LEU B 1 18 ? -21.078 38 13.164 1 98.62 18 LEU B N 1
ATOM 3343 C CA . LEU B 1 18 ? -19.953 37.094 13.312 1 98.62 18 LEU B CA 1
ATOM 3344 C C . LEU B 1 18 ? -20.359 35.656 12.961 1 98.62 18 LEU B C 1
ATOM 3346 O O . LEU B 1 18 ? -19.656 34.969 12.211 1 98.62 18 LEU B O 1
ATOM 3350 N N . VAL B 1 19 ? -21.484 35.188 13.43 1 98.62 19 VAL B N 1
ATOM 3351 C CA . VAL B 1 19 ? -21.969 33.844 13.156 1 98.62 19 VAL B CA 1
ATOM 3352 C C . VAL B 1 19 ? -22.234 33.688 11.664 1 98.62 19 VAL B C 1
ATOM 3354 O O . VAL B 1 19 ? -21.891 32.656 11.07 1 98.62 19 VAL B O 1
ATOM 3357 N N . ASP B 1 20 ? -22.828 34.688 11.086 1 98.62 20 ASP B N 1
ATOM 3358 C CA . ASP B 1 20 ? -23.125 34.656 9.656 1 98.62 20 ASP B CA 1
ATOM 3359 C C . ASP B 1 20 ? -21.844 34.562 8.836 1 98.62 20 ASP B C 1
ATOM 3361 O O . ASP B 1 20 ? -21.766 33.781 7.867 1 98.62 20 ASP B O 1
ATOM 3365 N N . LEU B 1 21 ? -20.891 35.312 9.242 1 98.75 21 LEU B N 1
ATOM 3366 C CA . LEU B 1 21 ? -19.625 35.312 8.516 1 98.75 21 LEU B CA 1
ATOM 3367 C C . LEU B 1 21 ? -18.922 33.969 8.648 1 98.75 21 LEU B C 1
ATOM 3369 O O . LEU B 1 21 ? -18.375 33.469 7.672 1 98.75 21 LEU B O 1
ATOM 3373 N N . VAL B 1 22 ? -18.906 33.438 9.867 1 98.81 22 VAL B N 1
ATOM 3374 C CA . VAL B 1 22 ? -18.328 32.125 10.07 1 98.81 22 VAL B CA 1
ATOM 3375 C C . VAL B 1 22 ? -19.062 31.094 9.203 1 98.81 22 VAL B C 1
ATOM 3377 O O . VAL B 1 22 ? -18.422 30.219 8.594 1 98.81 22 VAL B O 1
ATOM 3380 N N . THR B 1 23 ? -20.344 31.172 9.133 1 98.75 23 THR B N 1
ATOM 3381 C CA . THR B 1 23 ? -21.156 30.25 8.344 1 98.75 23 THR B CA 1
ATOM 3382 C C . THR B 1 23 ? -20.797 30.344 6.863 1 98.75 23 THR B C 1
ATOM 3384 O O . THR B 1 23 ? -20.625 29.328 6.199 1 98.75 23 THR B O 1
ATOM 3387 N N . ASP B 1 24 ? -20.672 31.578 6.363 1 98.75 24 ASP B N 1
ATOM 3388 C CA . ASP B 1 24 ? -20.281 31.781 4.969 1 98.75 24 ASP B CA 1
ATOM 3389 C C . ASP B 1 24 ? -18.938 31.141 4.676 1 98.75 24 ASP B C 1
ATOM 3391 O O . ASP B 1 24 ? -18.75 30.5 3.635 1 98.75 24 ASP B O 1
ATOM 3395 N N . LEU B 1 25 ? -18.031 31.312 5.578 1 98.81 25 LEU B N 1
ATOM 3396 C CA . LEU B 1 25 ? -16.688 30.781 5.383 1 98.81 25 LEU B CA 1
ATOM 3397 C C . LEU B 1 25 ? -16.688 29.266 5.445 1 98.81 25 LEU B C 1
ATOM 3399 O O . LEU B 1 25 ? -15.953 28.609 4.699 1 98.81 25 LEU B O 1
ATOM 3403 N N . VAL B 1 26 ? -17.484 28.688 6.355 1 98.62 26 VAL B N 1
ATOM 3404 C CA . VAL B 1 26 ? -17.547 27.234 6.504 1 98.62 26 VAL B CA 1
ATOM 3405 C C . VAL B 1 26 ? -18.203 26.625 5.27 1 98.62 26 VAL B C 1
ATOM 3407 O O . VAL B 1 26 ? -17.781 25.562 4.789 1 98.62 26 VAL B O 1
ATOM 3410 N N . GLU B 1 27 ? -19.188 27.281 4.754 1 98.38 27 GLU B N 1
ATOM 3411 C CA . GLU B 1 27 ? -19.891 26.781 3.58 1 98.38 27 GLU B CA 1
ATOM 3412 C C . GLU B 1 27 ? -19.031 26.875 2.33 1 98.38 27 GLU B C 1
ATOM 3414 O O . GLU B 1 27 ? -19.234 26.141 1.36 1 98.38 27 GLU B O 1
ATOM 3419 N N . ALA B 1 28 ? -18.047 27.828 2.377 1 98.19 28 ALA B N 1
ATOM 3420 C CA . ALA B 1 28 ? -17.016 27.844 1.352 1 98.19 28 ALA B CA 1
ATOM 3421 C C . ALA B 1 28 ? -16 26.719 1.588 1 98.19 28 ALA B C 1
ATOM 3423 O O . ALA B 1 28 ? -15.18 26.797 2.51 1 98.19 28 ALA B O 1
ATOM 3424 N N . LYS B 1 29 ? -16.094 25.656 0.84 1 95.5 29 LYS B N 1
ATOM 3425 C CA . LYS B 1 29 ? -15.227 24.5 1.029 1 95.5 29 LYS B CA 1
ATOM 3426 C C . LYS B 1 29 ? -13.805 24.797 0.56 1 95.5 29 LYS B C 1
ATOM 3428 O O . LYS B 1 29 ? -13.516 24.734 -0.636 1 95.5 29 LYS B O 1
ATOM 3433 N N . THR B 1 30 ? -12.945 25.062 1.539 1 98 30 THR B N 1
ATOM 3434 C CA . THR B 1 30 ? -11.594 25.516 1.209 1 98 30 THR B CA 1
ATOM 3435 C C . THR B 1 30 ? -10.562 24.453 1.562 1 98 30 THR B C 1
ATOM 3437 O O . THR B 1 30 ? -9.5 24.766 2.092 1 98 30 THR B O 1
ATOM 3440 N N . VAL B 1 31 ? -10.875 23.234 1.336 1 96.38 31 VAL B N 1
ATOM 3441 C CA . VAL B 1 31 ? -9.836 22.219 1.507 1 96.38 31 VAL B CA 1
ATOM 3442 C C . VAL B 1 31 ? -8.586 22.641 0.733 1 96.38 31 VAL B C 1
ATOM 3444 O O . VAL B 1 31 ? -8.68 23.156 -0.376 1 96.38 31 VAL B O 1
ATOM 3447 N N . THR B 1 32 ? -7.484 22.453 1.344 1 95.75 32 THR B N 1
ATOM 3448 C CA . THR B 1 32 ? -6.23 22.875 0.73 1 95.75 32 THR B CA 1
ATOM 3449 C C . THR B 1 32 ? -6.188 22.469 -0.741 1 95.75 32 THR B C 1
ATOM 3451 O O . THR B 1 32 ? -6.406 21.297 -1.078 1 95.75 32 THR B O 1
ATOM 3454 N N . GLY B 1 33 ? -5.875 23.391 -1.583 1 95.75 33 GLY B N 1
ATOM 3455 C CA . GLY B 1 33 ? -5.898 23.188 -3.023 1 95.75 33 GLY B CA 1
ATOM 3456 C C . GLY B 1 33 ? -7.074 23.875 -3.699 1 95.75 33 GLY B C 1
ATOM 3457 O O . GLY B 1 33 ? -7.051 24.094 -4.91 1 95.75 33 GLY B O 1
ATOM 3458 N N . THR B 1 34 ? -8.078 24.172 -2.865 1 96.69 34 THR B N 1
ATOM 3459 C CA . THR B 1 34 ? -9.289 24.812 -3.387 1 96.69 34 THR B CA 1
ATOM 3460 C C . THR B 1 34 ? -9.734 25.953 -2.488 1 96.69 34 THR B C 1
ATOM 3462 O O . THR B 1 34 ? -10.875 25.984 -2.018 1 96.69 34 THR B O 1
ATOM 3465 N N . GLU B 1 35 ? -8.953 26.969 -2.402 1 98.31 35 GLU B N 1
ATOM 3466 C CA . GLU B 1 35 ? -9.172 28 -1.383 1 98.31 35 GLU B CA 1
ATOM 3467 C C . GLU B 1 35 ? -9.984 29.156 -1.934 1 98.31 35 GLU B C 1
ATOM 3469 O O . GLU B 1 35 ? -10.508 29.969 -1.171 1 98.31 35 GLU B O 1
ATOM 3474 N N . GLU B 1 36 ? -10.242 29.234 -3.225 1 98.25 36 GLU B N 1
ATOM 3475 C CA . GLU B 1 36 ? -10.797 30.422 -3.887 1 98.25 36 GLU B CA 1
ATOM 3476 C C . GLU B 1 36 ? -12.172 30.766 -3.324 1 98.25 36 GLU B C 1
ATOM 3478 O O . GLU B 1 36 ? -12.469 31.938 -3.066 1 98.25 36 GLU B O 1
ATOM 3483 N N . PRO B 1 37 ? -13.031 29.797 -3.055 1 98.5 37 PRO B N 1
ATOM 3484 C CA . PRO B 1 37 ? -14.352 30.172 -2.559 1 98.5 37 PRO B CA 1
ATOM 3485 C C . PRO B 1 37 ? -14.297 30.906 -1.214 1 98.5 37 PRO B C 1
ATOM 3487 O O . PRO B 1 37 ? -15.109 31.797 -0.957 1 98.5 37 PRO B O 1
ATOM 3490 N N . GLY B 1 38 ? -13.414 30.516 -0.349 1 98.75 38 GLY B N 1
ATOM 3491 C CA . GLY B 1 38 ? -13.25 31.188 0.923 1 98.75 38 GLY B CA 1
ATOM 3492 C C . GLY B 1 38 ? -12.664 32.594 0.779 1 98.75 38 GLY B C 1
ATOM 3493 O O . GLY B 1 38 ? -13.086 33.531 1.466 1 98.75 38 GLY B O 1
ATOM 3494 N N . GLN B 1 39 ? -11.75 32.688 -0.123 1 98.88 39 GLN B N 1
ATOM 3495 C CA . GLN B 1 39 ? -11.133 33.969 -0.374 1 98.88 39 GLN B CA 1
ATOM 3496 C C . GLN B 1 39 ? -12.148 34.969 -0.962 1 98.88 39 GLN B C 1
ATOM 3498 O O . GLN B 1 39 ? -12.094 36.156 -0.68 1 98.88 39 GLN B O 1
ATOM 3503 N N . ALA B 1 40 ? -13.039 34.438 -1.769 1 98.81 40 ALA B N 1
ATOM 3504 C CA . ALA B 1 40 ? -14.102 35.281 -2.311 1 98.81 40 ALA B CA 1
ATOM 3505 C C . ALA B 1 40 ? -14.953 35.875 -1.194 1 98.81 40 ALA B C 1
ATOM 3507 O O . ALA B 1 40 ? -15.352 37.031 -1.256 1 98.81 40 ALA B O 1
ATOM 3508 N N . VAL B 1 41 ? -15.273 35.094 -0.197 1 98.88 41 VAL B N 1
ATOM 3509 C CA . VAL B 1 41 ? -16.031 35.562 0.957 1 98.88 41 VAL B CA 1
ATOM 3510 C C . VAL B 1 41 ? -15.25 36.688 1.663 1 98.88 41 VAL B C 1
ATOM 3512 O O . VAL B 1 41 ? -15.82 37.688 2.064 1 98.88 41 VAL B O 1
ATOM 3515 N N . VAL B 1 42 ? -13.969 36.469 1.812 1 98.88 42 VAL B N 1
ATOM 3516 C CA . VAL B 1 42 ? -13.094 37.438 2.488 1 98.88 42 VAL B CA 1
ATOM 3517 C C . VAL B 1 42 ? -13.055 38.75 1.699 1 98.88 42 VAL B C 1
ATOM 3519 O O . VAL B 1 42 ? -13.188 39.844 2.273 1 98.88 42 VAL B O 1
ATOM 3522 N N . VAL B 1 43 ? -12.867 38.625 0.416 1 98.88 43 VAL B N 1
ATOM 3523 C CA . VAL B 1 43 ? -12.797 39.781 -0.453 1 98.88 43 VAL B CA 1
ATOM 3524 C C . VAL B 1 43 ? -14.102 40.562 -0.353 1 98.88 43 VAL B C 1
ATOM 3526 O O . VAL B 1 43 ? -14.078 41.812 -0.206 1 98.88 43 VAL B O 1
ATOM 3529 N N . ASP B 1 44 ? -15.195 39.875 -0.448 1 98.75 44 ASP B N 1
ATOM 3530 C CA . ASP B 1 44 ? -16.5 40.531 -0.353 1 98.75 44 ASP B CA 1
ATOM 3531 C C . ASP B 1 44 ? -16.641 41.312 0.958 1 98.75 44 ASP B C 1
ATOM 3533 O O . ASP B 1 44 ? -17.141 42.438 0.973 1 98.75 44 ASP B O 1
ATOM 3537 N N . LYS B 1 45 ? -16.234 40.688 2.033 1 98.62 45 LYS B N 1
ATOM 3538 C CA . LYS B 1 45 ? -16.328 41.344 3.34 1 98.62 45 LYS B CA 1
ATOM 3539 C C . LYS B 1 45 ? -15.438 42.562 3.398 1 98.62 45 LYS B C 1
ATOM 3541 O O . LYS B 1 45 ? -15.859 43.625 3.879 1 98.62 45 LYS B O 1
ATOM 3546 N N . LEU B 1 46 ? -14.219 42.5 2.949 1 98.62 46 LEU B N 1
ATOM 3547 C CA . LEU B 1 46 ? -13.281 43.594 2.969 1 98.62 46 LEU B CA 1
ATOM 3548 C C . LEU B 1 46 ? -13.797 44.75 2.119 1 98.62 46 LEU B C 1
ATOM 3550 O O . LEU B 1 46 ? -13.703 45.906 2.52 1 98.62 46 LEU B O 1
ATOM 3554 N N . GLU B 1 47 ? -14.312 44.406 0.989 1 98.44 47 GLU B N 1
ATOM 3555 C CA . GLU B 1 47 ? -14.875 45.438 0.117 1 98.44 47 GLU B CA 1
ATOM 3556 C C . GLU B 1 47 ? -16.078 46.125 0.769 1 98.44 47 GLU B C 1
ATOM 3558 O O . GLU B 1 47 ? -16.266 47.344 0.627 1 98.44 47 GLU B O 1
ATOM 3563 N N . SER B 1 48 ? -16.875 45.375 1.425 1 97.81 48 SER B N 1
ATOM 3564 C CA . SER B 1 48 ? -18.031 45.938 2.115 1 97.81 48 SER B CA 1
ATOM 3565 C C . SER B 1 48 ? -17.594 46.938 3.195 1 97.81 48 SER B C 1
ATOM 3567 O O . SER B 1 48 ? -18.375 47.781 3.602 1 97.81 48 SER B O 1
ATOM 3569 N N . LEU B 1 49 ? -16.359 46.781 3.67 1 96.44 49 LEU B N 1
ATOM 3570 C CA . LEU B 1 49 ? -15.812 47.688 4.68 1 96.44 49 LEU B CA 1
ATOM 3571 C C . LEU B 1 49 ? -15.133 48.875 4.027 1 96.44 49 LEU B C 1
ATOM 3573 O O . LEU B 1 49 ? -14.539 49.719 4.719 1 96.44 49 LEU B O 1
ATOM 3577 N N . GLY B 1 50 ? -15.164 48.938 2.705 1 96.44 50 GLY B N 1
ATOM 3578 C CA . GLY B 1 50 ? -14.562 50.031 1.978 1 96.44 50 GLY B CA 1
ATOM 3579 C C . GLY B 1 50 ? -13.07 49.906 1.782 1 96.44 50 GLY B C 1
ATOM 3580 O O . GLY B 1 50 ? -12.383 50.844 1.429 1 96.44 50 GLY B O 1
ATOM 3581 N N . LEU B 1 51 ? -12.547 48.75 2.047 1 97.38 51 LEU B N 1
ATOM 3582 C CA . LEU B 1 51 ? -11.133 48.5 1.812 1 97.38 51 LEU B CA 1
ATOM 3583 C C . LEU B 1 51 ? -10.906 47.969 0.397 1 97.38 51 LEU B C 1
ATOM 3585 O O . LEU B 1 51 ? -11.859 47.594 -0.288 1 97.38 51 LEU B O 1
ATOM 3589 N N . GLU B 1 52 ? -9.68 48.062 -0.082 1 96.88 52 GLU B N 1
ATOM 3590 C CA . GLU B 1 52 ? -9.281 47.562 -1.4 1 96.88 52 GLU B CA 1
ATOM 3591 C C . GLU B 1 52 ? -8.305 46.406 -1.288 1 96.88 52 GLU B C 1
ATOM 3593 O O . GLU B 1 52 ? -7.09 46.594 -1.323 1 96.88 52 GLU B O 1
ATOM 3598 N N . PRO B 1 53 ? -8.82 45.25 -1.287 1 98.5 53 PRO B N 1
ATOM 3599 C CA . PRO B 1 53 ? -7.949 44.094 -1.096 1 98.5 53 PRO B CA 1
ATOM 3600 C C . PRO B 1 53 ? -7.027 43.844 -2.287 1 98.5 53 PRO B C 1
ATOM 3602 O O . PRO B 1 53 ? -7.434 44 -3.438 1 98.5 53 PRO B O 1
ATOM 3605 N N . ASP B 1 54 ? -5.797 43.531 -2.039 1 98.75 54 ASP B N 1
ATOM 3606 C CA . ASP B 1 54 ? -4.875 42.938 -3.008 1 98.75 54 ASP B CA 1
ATOM 3607 C C . ASP B 1 54 ? -5.055 41.438 -3.09 1 98.75 54 ASP B C 1
ATOM 3609 O O . ASP B 1 54 ? -4.906 40.719 -2.088 1 98.75 54 ASP B O 1
ATOM 3613 N N . VAL B 1 55 ? -5.453 40.906 -4.281 1 98.75 55 VAL B N 1
ATOM 3614 C CA . VAL B 1 55 ? -5.738 39.5 -4.504 1 98.75 55 VAL B CA 1
ATOM 3615 C C . VAL B 1 55 ? -4.809 38.938 -5.578 1 98.75 55 VAL B C 1
ATOM 3617 O O . VAL B 1 55 ? -4.758 39.469 -6.695 1 98.75 55 VAL B O 1
ATOM 3620 N N . TRP B 1 56 ? -3.961 37.906 -5.23 1 98.69 56 TRP B N 1
ATOM 3621 C CA . TRP B 1 56 ? -3.031 37.375 -6.223 1 98.69 56 TRP B CA 1
ATOM 3622 C C . TRP B 1 56 ? -2.768 35.906 -5.988 1 98.69 56 TRP B C 1
ATOM 3624 O O . TRP B 1 56 ? -2.945 35.406 -4.875 1 98.69 56 TRP B O 1
ATOM 3634 N N . GLU B 1 57 ? -2.422 35.25 -7.023 1 98.44 57 GLU B N 1
ATOM 3635 C CA . GLU B 1 57 ? -1.93 33.875 -6.945 1 98.44 57 GLU B CA 1
ATOM 3636 C C . GLU B 1 57 ? -0.42 33.844 -6.723 1 98.44 57 GLU B C 1
ATOM 3638 O O . GLU B 1 57 ? 0.316 34.656 -7.301 1 98.44 57 GLU B O 1
ATOM 3643 N N . PRO B 1 58 ? 0.041 33 -5.84 1 97.94 58 PRO B N 1
ATOM 3644 C CA . PRO B 1 58 ? 1.487 32.906 -5.625 1 97.94 58 PRO B CA 1
ATOM 3645 C C . PRO B 1 58 ? 2.25 32.531 -6.898 1 97.94 58 PRO B C 1
ATOM 3647 O O . PRO B 1 58 ? 1.737 31.797 -7.734 1 97.94 58 PRO B O 1
ATOM 3650 N N . SER B 1 59 ? 3.445 33.062 -7.012 1 95.56 59 SER B N 1
ATOM 3651 C CA . SER B 1 59 ? 4.359 32.688 -8.086 1 95.56 59 SER B CA 1
ATOM 3652 C C . SER B 1 59 ? 5.348 31.625 -7.621 1 95.56 59 SER B C 1
ATOM 3654 O O . SER B 1 59 ? 6.262 31.922 -6.848 1 95.56 59 SER B O 1
ATOM 3656 N N . ALA B 1 60 ? 5.156 30.469 -8.18 1 94.75 60 ALA B N 1
ATOM 3657 C CA . ALA B 1 60 ? 6.07 29.391 -7.816 1 94.75 60 ALA B CA 1
ATOM 3658 C C . ALA B 1 60 ? 7.516 29.766 -8.133 1 94.75 60 ALA B C 1
ATOM 3660 O O . ALA B 1 60 ? 8.43 29.453 -7.359 1 94.75 60 ALA B O 1
ATOM 3661 N N . GLU B 1 61 ? 7.746 30.391 -9.195 1 94.25 61 GLU B N 1
ATOM 3662 C CA . GLU B 1 61 ? 9.078 30.812 -9.625 1 94.25 61 GLU B CA 1
ATOM 3663 C C . GLU B 1 61 ? 9.695 31.797 -8.641 1 94.25 61 GLU B C 1
ATOM 3665 O O . GLU B 1 61 ? 10.867 31.672 -8.289 1 94.25 61 GLU B O 1
ATOM 3670 N N . SER B 1 62 ? 8.906 32.719 -8.18 1 93.69 62 SER B N 1
ATOM 3671 C CA . SER B 1 62 ? 9.398 33.75 -7.266 1 93.69 62 SER B CA 1
ATOM 3672 C C . SER B 1 62 ? 9.742 33.156 -5.902 1 93.69 62 SER B C 1
ATOM 3674 O O . SER B 1 62 ? 10.633 33.656 -5.211 1 93.69 62 SER B O 1
ATOM 3676 N N . LEU B 1 63 ? 9.062 32.094 -5.574 1 96.75 63 LEU B N 1
ATOM 3677 C CA . LEU B 1 63 ? 9.234 31.516 -4.246 1 96.75 63 LEU B CA 1
ATOM 3678 C C . LEU B 1 63 ? 10.367 30.484 -4.238 1 96.75 63 LEU B C 1
ATOM 3680 O O . LEU B 1 63 ? 10.961 30.219 -3.191 1 96.75 63 LEU B O 1
ATOM 3684 N N . ALA B 1 64 ? 10.68 29.859 -5.359 1 94.44 64 ALA B N 1
ATOM 3685 C CA . ALA B 1 64 ? 11.609 28.734 -5.473 1 94.44 64 ALA B CA 1
ATOM 3686 C C . ALA B 1 64 ? 12.992 29.109 -4.949 1 94.44 64 ALA B C 1
ATOM 3688 O O . ALA B 1 64 ? 13.711 28.266 -4.402 1 94.44 64 ALA B O 1
ATOM 3689 N N . GLY B 1 65 ? 13.406 30.328 -4.977 1 92.56 65 GLY B N 1
ATOM 3690 C CA . GLY B 1 65 ? 14.734 30.734 -4.559 1 92.56 65 GLY B CA 1
ATOM 3691 C C . GLY B 1 65 ? 14.805 31.109 -3.092 1 92.56 65 GLY B C 1
ATOM 3692 O O . GLY B 1 65 ? 15.898 31.328 -2.553 1 92.56 65 GLY B O 1
ATOM 3693 N N . HIS B 1 66 ? 13.727 31.109 -2.418 1 95.94 66 HIS B N 1
ATOM 3694 C CA . HIS B 1 66 ? 13.688 31.531 -1.023 1 95.94 66 HIS B CA 1
ATOM 3695 C C . HIS B 1 66 ? 14.164 30.422 -0.092 1 95.94 66 HIS B C 1
ATOM 3697 O O . HIS B 1 66 ? 13.883 29.25 -0.325 1 95.94 66 HIS B O 1
ATOM 3703 N N . GLU B 1 67 ? 14.812 30.75 1.019 1 94.56 67 GLU B N 1
ATOM 3704 C CA . GLU B 1 67 ? 15.352 29.797 1.982 1 94.56 67 GLU B CA 1
ATOM 3705 C C . GLU B 1 67 ? 14.242 29.016 2.682 1 94.56 67 GLU B C 1
ATOM 3707 O O . GLU B 1 67 ? 14.445 27.875 3.1 1 94.56 67 GLU B O 1
ATOM 3712 N N . GLY B 1 68 ? 13.117 29.625 2.793 1 95.38 68 GLY B N 1
ATOM 3713 C CA . GLY B 1 68 ? 11.984 29 3.457 1 95.38 68 GLY B CA 1
ATOM 3714 C C . GLY B 1 68 ? 11.117 28.188 2.514 1 95.38 68 GLY B C 1
ATOM 3715 O O . GLY B 1 68 ? 10.094 27.641 2.926 1 95.38 68 GLY B O 1
ATOM 3716 N N . HIS B 1 69 ? 11.594 28.047 1.271 1 96.5 69 HIS B N 1
ATOM 3717 C CA . HIS B 1 69 ? 10.805 27.359 0.262 1 96.5 69 HIS B CA 1
ATOM 3718 C C . HIS B 1 69 ? 11.023 25.844 0.322 1 96.5 69 HIS B C 1
ATOM 3720 O O . HIS B 1 69 ? 12.148 25.391 0.554 1 96.5 69 HIS B O 1
ATOM 3726 N N . PHE B 1 70 ? 10.023 25.062 0.171 1 95.69 70 PHE B N 1
ATOM 3727 C CA . PHE B 1 70 ? 9.969 23.656 -0.208 1 95.69 70 PHE B CA 1
ATOM 3728 C C . PHE B 1 70 ? 8.734 23.359 -1.053 1 95.69 70 PHE B C 1
ATOM 3730 O O . PHE B 1 70 ? 7.766 24.125 -1.022 1 95.69 70 PHE B O 1
ATOM 3737 N N . GLU B 1 71 ? 8.797 22.344 -1.866 1 95.19 71 GLU B N 1
ATOM 3738 C CA . GLU B 1 71 ? 7.637 21.984 -2.68 1 95.19 71 GLU B CA 1
ATOM 3739 C C . GLU B 1 71 ? 6.566 21.297 -1.843 1 95.19 71 GLU B C 1
ATOM 3741 O O . GLU B 1 71 ? 6.785 20.188 -1.348 1 95.19 71 GLU B O 1
ATOM 3746 N N . THR B 1 72 ? 5.461 21.969 -1.718 1 94.5 72 THR B N 1
ATOM 3747 C CA . THR B 1 72 ? 4.379 21.391 -0.928 1 94.5 72 THR B CA 1
ATOM 3748 C C . THR B 1 72 ? 3.633 20.328 -1.729 1 94.5 72 THR B C 1
ATOM 3750 O O . THR B 1 72 ? 3.676 20.328 -2.961 1 94.5 72 THR B O 1
ATOM 3753 N N . SER B 1 73 ? 2.99 19.422 -0.995 1 91.06 73 SER B N 1
ATOM 3754 C CA . SER B 1 73 ? 2.221 18.391 -1.671 1 91.06 73 SER B CA 1
ATOM 3755 C C . SER B 1 73 ? 1.043 18.984 -2.436 1 91.06 73 SER B C 1
ATOM 3757 O O . SER B 1 73 ? 0.668 18.484 -3.498 1 91.06 73 SER B O 1
ATOM 3759 N N . SER B 1 74 ? 0.425 20.016 -1.929 1 93 74 SER B N 1
ATOM 3760 C CA . SER B 1 74 ? -0.72 20.641 -2.586 1 93 74 SER B CA 1
ATOM 3761 C C . SER B 1 74 ? -0.302 21.344 -3.867 1 93 74 SER B C 1
ATOM 3763 O O . SER B 1 74 ? -1.042 21.359 -4.852 1 93 74 SER B O 1
ATOM 3765 N N . TYR B 1 75 ? 0.923 21.953 -3.801 1 95.5 75 TYR B N 1
ATOM 3766 C CA . TYR B 1 75 ? 1.407 22.562 -5.039 1 95.5 75 TYR B CA 1
ATOM 3767 C C . TYR B 1 75 ? 1.67 21.5 -6.098 1 95.5 75 TYR B C 1
ATOM 3769 O O . TYR B 1 75 ? 1.337 21.688 -7.27 1 95.5 75 TYR B O 1
ATOM 3777 N N . ALA B 1 76 ? 2.295 20.469 -5.645 1 93.81 76 ALA B N 1
ATOM 3778 C CA . ALA B 1 76 ?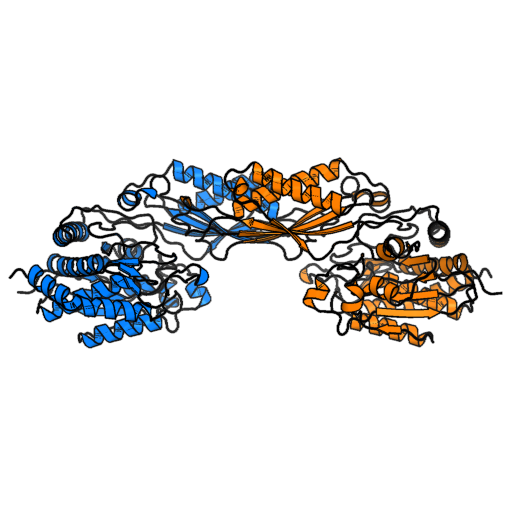 2.584 19.375 -6.574 1 93.81 76 ALA B CA 1
ATOM 3779 C C . ALA B 1 76 ? 1.304 18.859 -7.219 1 93.81 76 ALA B C 1
ATOM 3781 O O . ALA B 1 76 ? 1.303 18.484 -8.391 1 93.81 76 ALA B O 1
ATOM 3782 N N . GLU B 1 77 ? 0.268 18.828 -6.492 1 93.06 77 GLU B N 1
ATOM 3783 C CA . GLU B 1 77 ? -0.983 18.234 -6.949 1 93.06 77 GLU B CA 1
ATOM 3784 C C . GLU B 1 77 ? -1.844 19.25 -7.688 1 93.06 77 GLU B C 1
ATOM 3786 O O . GLU B 1 77 ? -2.453 18.938 -8.711 1 93.06 77 GLU B O 1
ATOM 3791 N N . TYR B 1 78 ? -1.927 20.484 -7.184 1 95.62 78 TYR B N 1
ATOM 3792 C CA . TYR B 1 78 ? -2.955 21.406 -7.656 1 95.62 78 TYR B CA 1
ATOM 3793 C C . TYR B 1 78 ? -2.332 22.656 -8.266 1 95.62 78 TYR B C 1
ATOM 3795 O O . TYR B 1 78 ? -3.014 23.422 -8.945 1 95.62 78 TYR B O 1
ATOM 3803 N N . GLY B 1 79 ? -1.083 22.906 -8.016 1 96.88 79 GLY B N 1
ATOM 3804 C CA . GLY B 1 79 ? -0.492 24.188 -8.383 1 96.88 79 GLY B CA 1
ATOM 3805 C C . GLY B 1 79 ? -1.066 25.344 -7.602 1 96.88 79 GLY B C 1
ATOM 3806 O O . GLY B 1 79 ? -1.596 25.172 -6.504 1 96.88 79 GLY B O 1
ATOM 3807 N N . TYR B 1 80 ? -0.884 26.609 -8.125 1 97.88 80 TYR B N 1
ATOM 3808 C CA . TYR B 1 80 ? -1.358 27.797 -7.422 1 97.88 80 TYR B CA 1
ATOM 3809 C C . TYR B 1 80 ? -2.48 28.469 -8.195 1 97.88 80 TYR B C 1
ATOM 3811 O O . TYR B 1 80 ? -3.031 29.484 -7.742 1 97.88 80 TYR B O 1
ATOM 3819 N N . ASP B 1 81 ? -2.881 27.891 -9.359 1 97.25 81 ASP B N 1
ATOM 3820 C CA . ASP B 1 81 ? -3.965 28.469 -10.148 1 97.25 81 ASP B CA 1
ATOM 3821 C C . ASP B 1 81 ? -5.27 28.484 -9.359 1 97.25 81 ASP B C 1
ATOM 3823 O O . ASP B 1 81 ? -5.668 27.469 -8.773 1 97.25 81 ASP B O 1
ATOM 3827 N N . ASP B 1 82 ? -5.93 29.656 -9.312 1 97.62 82 ASP B N 1
ATOM 3828 C CA . ASP B 1 82 ? -7.207 29.891 -8.641 1 97.62 82 ASP B CA 1
ATOM 3829 C C . ASP B 1 82 ? -7.078 29.688 -7.133 1 97.62 82 ASP B C 1
ATOM 3831 O O . ASP B 1 82 ? -8.023 29.234 -6.477 1 97.62 82 ASP B O 1
ATOM 3835 N N . ARG B 1 83 ? -5.914 29.953 -6.613 1 98.31 83 ARG B N 1
ATOM 3836 C CA . ARG B 1 83 ? -5.652 29.875 -5.18 1 98.31 83 ARG B CA 1
ATOM 3837 C C . ARG B 1 83 ? -5.051 31.172 -4.664 1 98.31 83 ARG B C 1
ATOM 3839 O O . ARG B 1 83 ? -3.895 31.203 -4.238 1 98.31 83 ARG B O 1
ATOM 3846 N N . PRO B 1 84 ? -5.809 32.219 -4.668 1 98.69 84 PRO B N 1
ATOM 3847 C CA . PRO B 1 84 ? -5.242 33.531 -4.34 1 98.69 84 PRO B CA 1
ATOM 3848 C C . PRO B 1 84 ? -5.059 33.719 -2.84 1 98.69 84 PRO B C 1
ATOM 3850 O O . PRO B 1 84 ? -5.777 33.125 -2.037 1 98.69 84 PRO B O 1
ATOM 3853 N N . ASN B 1 85 ? -4.074 34.531 -2.5 1 98.81 85 ASN B N 1
ATOM 3854 C CA . ASN B 1 85 ? -4 35.188 -1.207 1 98.81 85 ASN B CA 1
ATOM 3855 C C . ASN B 1 85 ? -4.734 36.531 -1.228 1 98.81 85 ASN B C 1
ATOM 3857 O O . ASN B 1 85 ? -4.988 37.094 -2.297 1 98.81 85 ASN B O 1
ATOM 3861 N N . VAL B 1 86 ? -5.129 37 -0.047 1 98.94 86 VAL B N 1
ATOM 3862 C CA . VAL B 1 86 ? -5.824 38.281 0.075 1 98.94 86 VAL B CA 1
ATOM 3863 C C . VAL B 1 86 ? -5.18 39.125 1.179 1 98.94 86 VAL B C 1
ATOM 3865 O O . VAL B 1 86 ? -4.984 38.656 2.297 1 98.94 86 VAL B O 1
ATOM 3868 N N . VAL B 1 87 ? -4.797 40.375 0.861 1 98.88 87 VAL B N 1
ATOM 3869 C CA . VAL B 1 87 ? -4.305 41.312 1.857 1 98.88 87 VAL B CA 1
ATOM 3870 C C . VAL B 1 87 ? -5.023 42.656 1.702 1 98.88 87 VAL B C 1
ATOM 3872 O O . VAL B 1 87 ? -5.316 43.062 0.583 1 98.88 87 VAL B O 1
ATOM 3875 N N . ALA B 1 88 ? -5.363 43.25 2.771 1 98.75 88 ALA B N 1
ATOM 3876 C CA . ALA B 1 88 ? -5.922 44.594 2.771 1 98.75 88 ALA B CA 1
ATOM 3877 C C . ALA B 1 88 ? -5.254 45.469 3.832 1 98.75 88 ALA B C 1
ATOM 3879 O O . ALA B 1 88 ? -4.941 45 4.926 1 98.75 88 ALA B O 1
ATOM 3880 N N . ARG B 1 89 ? -5.062 46.688 3.525 1 97.81 89 ARG B N 1
ATOM 3881 C CA . ARG B 1 89 ? -4.453 47.656 4.434 1 97.81 89 ARG B CA 1
ATOM 3882 C C . ARG B 1 89 ? -5.48 48.656 4.926 1 97.81 89 ARG B C 1
ATOM 3884 O O . ARG B 1 89 ? -6.191 49.281 4.125 1 97.81 89 ARG B O 1
ATOM 3891 N N . ARG B 1 90 ? -5.652 48.688 6.172 1 97.38 90 ARG B N 1
ATOM 3892 C CA . ARG B 1 90 ? -6.301 49.812 6.805 1 97.38 90 ARG B CA 1
ATOM 3893 C C . ARG B 1 90 ? -5.277 50.875 7.215 1 97.38 90 ARG B C 1
ATOM 3895 O O . ARG B 1 90 ? -4.5 50.656 8.148 1 97.38 90 ARG B O 1
ATOM 3902 N N . GLU B 1 91 ? -5.375 52.031 6.559 1 96 91 GLU B N 1
ATOM 3903 C CA . GLU B 1 91 ? -4.359 53.062 6.75 1 96 91 GLU B CA 1
ATOM 3904 C C . GLU B 1 91 ? -4.465 53.656 8.141 1 96 91 GLU B C 1
ATOM 3906 O O . GLU B 1 91 ? -5.566 53.906 8.648 1 96 91 GLU B O 1
ATOM 3911 N N . GLY B 1 92 ? -3.277 53.781 8.727 1 95.94 92 GLY B N 1
ATOM 3912 C CA . GLY B 1 92 ? -3.137 54.5 9.977 1 95.94 92 GLY B CA 1
ATOM 3913 C C . GLY B 1 92 ? -2.125 55.625 9.898 1 95.94 92 GLY B C 1
ATOM 3914 O O . GLY B 1 92 ? -1.907 56.219 8.836 1 95.94 92 GLY B O 1
ATOM 3915 N N . GLY B 1 93 ? -1.697 56.094 11.016 1 95.12 93 GLY B N 1
ATOM 3916 C CA . GLY B 1 93 ? -0.691 57.125 11.055 1 95.12 93 GLY B CA 1
ATOM 3917 C C . GLY B 1 93 ? 0.712 56.625 10.789 1 95.12 93 GLY B C 1
ATOM 3918 O O . GLY B 1 93 ? 0.917 55.781 9.914 1 95.12 93 GLY B O 1
ATOM 3919 N N . ASP B 1 94 ? 1.707 57.188 11.453 1 94.88 94 ASP B N 1
ATOM 3920 C CA . ASP B 1 94 ? 3.115 56.875 11.219 1 94.88 94 ASP B CA 1
ATOM 3921 C C . ASP B 1 94 ? 3.637 55.875 12.242 1 94.88 94 ASP B C 1
ATOM 3923 O O . ASP B 1 94 ? 4.84 55.625 12.32 1 94.88 94 ASP B O 1
ATOM 3927 N N . GLY B 1 95 ? 2.75 55.25 12.984 1 96.31 95 GLY B N 1
ATOM 3928 C CA . GLY B 1 95 ? 3.139 54.281 13.977 1 96.31 95 GLY B CA 1
ATOM 3929 C C . GLY B 1 95 ? 3.471 52.906 13.367 1 96.31 95 GLY B C 1
ATOM 3930 O O . GLY B 1 95 ? 3.602 52.781 12.148 1 96.31 95 GLY B O 1
ATOM 3931 N N . PRO B 1 96 ? 3.697 51.969 14.234 1 98.19 96 PRO B N 1
ATOM 3932 C CA . PRO B 1 96 ? 4.078 50.625 13.75 1 98.19 96 PRO B CA 1
ATOM 3933 C C . PRO B 1 96 ? 2.934 49.938 13.031 1 98.19 96 PRO B C 1
ATOM 3935 O O . PRO B 1 96 ? 1.769 50.094 13.391 1 98.19 96 PRO B O 1
ATOM 3938 N N . THR B 1 97 ? 3.281 49.125 12.031 1 98.5 97 THR B N 1
ATOM 3939 C CA . THR B 1 97 ? 2.334 48.344 11.258 1 98.5 97 THR B CA 1
ATOM 3940 C C . THR B 1 97 ? 2.1 47 11.914 1 98.5 97 THR B C 1
ATOM 3942 O O . THR B 1 97 ? 3.053 46.312 12.281 1 98.5 97 THR B O 1
ATOM 3945 N N . LEU B 1 98 ? 0.876 46.625 12.039 1 98.81 98 LEU B N 1
ATOM 3946 C CA . LEU B 1 98 ? 0.495 45.344 12.602 1 98.81 98 LEU B CA 1
ATOM 3947 C C . LEU B 1 98 ? -0.256 44.5 11.57 1 98.81 98 LEU B C 1
ATOM 3949 O O . LEU B 1 98 ? -1.176 45 10.914 1 98.81 98 LEU B O 1
ATOM 3953 N N . THR B 1 99 ? 0.202 43.281 11.406 1 98.88 99 THR B N 1
ATOM 3954 C CA . THR B 1 99 ? -0.571 42.344 10.617 1 98.88 99 THR B CA 1
ATOM 3955 C C . THR B 1 99 ? -1.499 41.531 11.516 1 98.88 99 THR B C 1
ATOM 3957 O O . THR B 1 99 ? -1.096 41.062 1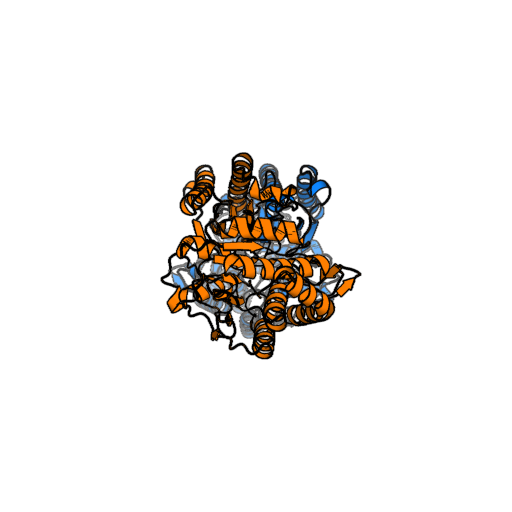2.594 1 98.88 99 THR B O 1
ATOM 3960 N N . VAL B 1 100 ? -2.76 41.375 11.109 1 98.88 100 VAL B N 1
ATOM 3961 C CA . VAL B 1 100 ? -3.723 40.469 11.711 1 98.88 100 VAL B CA 1
ATOM 3962 C C . VAL B 1 100 ? -4.348 39.562 10.633 1 98.88 100 VAL B C 1
ATOM 3964 O O . VAL B 1 100 ? -4.441 39.969 9.477 1 98.88 100 VAL B O 1
ATOM 3967 N N . GLY B 1 101 ? -4.699 38.375 11.023 1 98.5 101 GLY B N 1
ATOM 3968 C CA . GLY B 1 101 ? -5.312 37.469 10.047 1 98.5 101 GLY B CA 1
ATOM 3969 C C . GLY B 1 101 ? -5.062 36 10.344 1 98.5 101 GLY B C 1
ATOM 3970 O O . GLY B 1 101 ? -5.086 35.594 11.5 1 98.5 101 GLY B O 1
ATOM 3971 N N . GLY B 1 102 ? -4.898 35.219 9.234 1 98.44 102 GLY B N 1
ATOM 3972 C CA . GLY B 1 102 ? -4.695 33.781 9.32 1 98.44 102 GLY B CA 1
ATOM 3973 C C . GLY B 1 102 ? -4.957 33.062 8.016 1 98.44 102 GLY B C 1
ATOM 3974 O O . GLY B 1 102 ? -5.004 33.688 6.953 1 98.44 102 GLY B O 1
ATOM 3975 N N . HIS B 1 103 ? -5.004 31.734 8.086 1 98.69 103 HIS B N 1
ATOM 3976 C CA . HIS B 1 103 ? -5.172 30.969 6.863 1 98.69 103 HIS B CA 1
ATOM 3977 C C . HIS B 1 103 ? -6.633 30.578 6.645 1 98.69 103 HIS B C 1
ATOM 3979 O O . HIS B 1 103 ? -7.387 30.438 7.605 1 98.69 103 HIS B O 1
ATOM 3985 N N . VAL B 1 104 ? -6.965 30.406 5.344 1 98.75 104 VAL B N 1
ATOM 3986 C CA . VAL B 1 104 ? -8.359 30.156 4.984 1 98.75 104 VAL B CA 1
ATOM 3987 C C . VAL B 1 104 ? -8.562 28.672 4.699 1 98.75 104 VAL B C 1
ATOM 3989 O O . VAL B 1 104 ? -9.688 28.172 4.75 1 98.75 104 VAL B O 1
ATOM 3992 N N . ASP B 1 105 ? -7.449 27.953 4.375 1 98.06 105 ASP B N 1
ATOM 3993 C CA . ASP B 1 105 ? -7.574 26.547 4.004 1 98.06 105 ASP B CA 1
ATOM 3994 C C . ASP B 1 105 ? -7.84 25.672 5.23 1 98.06 105 ASP B C 1
ATOM 3996 O O . ASP B 1 105 ? -7.504 26.062 6.352 1 98.06 105 ASP B O 1
ATOM 4000 N N . VAL B 1 106 ? -8.547 24.547 4.949 1 96.75 106 VAL B N 1
ATOM 4001 C CA . VAL B 1 106 ? -8.836 23.547 5.973 1 96.75 106 VAL B CA 1
ATOM 4002 C C . VAL B 1 106 ? -8.453 22.156 5.465 1 96.75 106 VAL B C 1
ATOM 4004 O O . VAL B 1 106 ? -8.172 21.984 4.273 1 96.75 106 VAL B O 1
ATOM 4007 N N . VAL B 1 107 ? -8.32 21.234 6.379 1 92.19 107 VAL B N 1
ATOM 4008 C CA . VAL B 1 107 ? -8.055 19.859 5.988 1 92.19 107 VAL B CA 1
ATOM 4009 C C . VAL B 1 107 ? -9.359 19.188 5.551 1 92.19 107 VAL B C 1
ATOM 4011 O O . VAL B 1 107 ? -10.445 19.672 5.859 1 92.19 107 VAL B O 1
ATOM 4014 N N . ASP B 1 108 ? -9.281 18.109 4.883 1 89.62 108 ASP B N 1
ATOM 4015 C CA . ASP B 1 108 ? -10.438 17.391 4.355 1 89.62 108 ASP B CA 1
ATOM 4016 C C . ASP B 1 108 ? -11.211 16.703 5.477 1 89.62 108 ASP B C 1
ATOM 4018 O O . ASP B 1 108 ? -10.82 16.766 6.641 1 89.62 108 ASP B O 1
ATOM 4022 N N . VAL B 1 109 ? -12.445 16.141 5.098 1 90.44 109 VAL B N 1
ATOM 4023 C CA . VAL B 1 109 ? -13.305 15.484 6.078 1 90.44 109 VAL B CA 1
ATOM 4024 C C . VAL B 1 109 ? -13.555 14.039 5.656 1 90.44 109 VAL B C 1
ATOM 4026 O O . VAL B 1 109 ? -13.484 13.711 4.469 1 90.44 109 VAL B O 1
ATOM 4029 N N . THR B 1 110 ? -13.609 13.242 6.684 1 85.38 110 THR B N 1
ATOM 4030 C CA . THR B 1 110 ? -14.281 11.961 6.516 1 85.38 110 THR B CA 1
ATOM 4031 C C . THR B 1 110 ? -15.727 12.039 6.996 1 85.38 110 THR B C 1
ATOM 4033 O O . THR B 1 110 ? -15.992 11.906 8.195 1 85.38 110 THR B O 1
ATOM 4036 N N . GLU B 1 111 ? -16.578 12.172 6.008 1 89.38 111 GLU B N 1
ATOM 4037 C CA . GLU B 1 111 ? -17.969 12.516 6.328 1 89.38 111 GLU B CA 1
ATOM 4038 C C . GLU B 1 111 ? -18.609 11.469 7.234 1 89.38 111 GLU B C 1
ATOM 4040 O O . GLU B 1 111 ? -19.375 11.805 8.125 1 89.38 111 GLU B O 1
ATOM 4045 N N . ALA B 1 112 ? -18.219 10.258 7.074 1 86.12 112 ALA B N 1
ATOM 4046 C CA . ALA B 1 112 ? -18.812 9.156 7.82 1 86.12 112 ALA B CA 1
ATOM 4047 C C . ALA B 1 112 ? -18.516 9.273 9.312 1 86.12 112 ALA B C 1
ATOM 4049 O O . ALA B 1 112 ? -19.219 8.688 10.141 1 86.12 112 ALA B O 1
ATOM 4050 N N . GLU B 1 113 ? -17.578 10.109 9.719 1 85.75 113 GLU B N 1
ATOM 4051 C CA . GLU B 1 113 ? -17.156 10.242 11.109 1 85.75 113 GLU B CA 1
ATOM 4052 C C . GLU B 1 113 ? -17.828 11.43 11.781 1 85.75 113 GLU B C 1
ATOM 4054 O O . GLU B 1 113 ? -17.734 11.602 13 1 85.75 113 GLU B O 1
ATOM 4059 N N . TRP B 1 114 ? -18.547 12.203 11.023 1 93.44 114 TRP B N 1
ATOM 4060 C CA . TRP B 1 114 ? -19.188 13.406 11.547 1 93.44 114 TRP B CA 1
ATOM 4061 C C . TRP B 1 114 ? -20.609 13.109 12 1 93.44 114 TRP B C 1
ATOM 4063 O O . TRP B 1 114 ? -21.344 12.375 11.336 1 93.44 114 TRP B O 1
ATOM 4073 N N . GLU B 1 115 ? -20.906 13.523 13.164 1 96 115 GLU B N 1
ATOM 4074 C CA . GLU B 1 115 ? -22.281 13.5 13.625 1 96 115 GLU B CA 1
ATOM 4075 C C . GLU B 1 115 ? -23.078 14.664 13.055 1 96 115 GLU B C 1
ATOM 4077 O O . GLU B 1 115 ? -24.281 14.539 12.797 1 96 115 GLU B O 1
ATOM 4082 N N . ARG B 1 116 ? -22.375 15.789 12.891 1 96.31 116 ARG B N 1
ATOM 4083 C CA . ARG B 1 116 ? -22.953 16.984 12.305 1 96.31 116 ARG B CA 1
ATOM 4084 C C . ARG B 1 116 ? -22.391 17.234 10.898 1 96.31 116 ARG B C 1
ATOM 4086 O O . ARG B 1 116 ? -21.391 16.641 10.516 1 96.31 116 ARG B O 1
ATOM 4093 N N . GLU B 1 117 ? -23.141 18.047 10.141 1 96.56 117 GLU B N 1
ATOM 4094 C CA . GLU B 1 117 ? -22.656 18.375 8.805 1 96.56 117 GLU B CA 1
ATOM 4095 C C . GLU B 1 117 ? -21.375 19.219 8.859 1 96.56 117 GLU B C 1
ATOM 4097 O O . GLU B 1 117 ? -21.359 20.266 9.492 1 96.56 117 GLU B O 1
ATOM 4102 N N . PRO B 1 118 ? -20.391 18.734 8.195 1 97.56 118 PRO B N 1
ATOM 4103 C CA . PRO B 1 118 ? -19.094 19.438 8.336 1 97.56 118 PRO B CA 1
ATOM 4104 C C . PRO B 1 118 ? -19.047 20.75 7.578 1 97.56 118 PRO B C 1
ATOM 4106 O O . PRO B 1 118 ? -18.297 21.656 7.945 1 97.56 118 PRO B O 1
ATOM 4109 N N . TRP B 1 119 ? -19.844 20.969 6.508 1 97.94 119 TRP B N 1
ATOM 4110 C CA . TRP B 1 119 ? -19.672 22.094 5.598 1 97.94 119 TRP B CA 1
ATOM 4111 C C . TRP B 1 119 ? -20.781 23.125 5.777 1 97.94 119 TRP B C 1
ATOM 4113 O O . TRP B 1 119 ? -21.094 23.875 4.852 1 97.94 119 TRP B O 1
ATOM 4123 N N . THR B 1 120 ? -21.328 23.172 6.891 1 97.12 120 THR B N 1
ATOM 4124 C CA . THR B 1 120 ? -22.203 24.219 7.402 1 97.12 120 THR B CA 1
ATOM 4125 C C . THR B 1 120 ? -22.094 24.312 8.922 1 97.12 120 THR B C 1
ATOM 4127 O O . THR B 1 120 ? -21.594 23.406 9.578 1 97.12 120 THR B O 1
ATOM 4130 N N . VAL B 1 121 ? -22.5 25.5 9.414 1 98.31 121 VAL B N 1
ATOM 4131 C CA . VAL B 1 121 ? -22.391 25.688 10.852 1 98.31 121 VAL B CA 1
ATOM 4132 C C . VAL B 1 121 ? -23.641 25.156 11.547 1 98.31 121 VAL B C 1
ATOM 4134 O O . VAL B 1 121 ? -24.766 25.484 11.156 1 98.31 121 VAL B O 1
ATOM 4137 N N . THR B 1 122 ? -23.406 24.297 12.461 1 98.44 122 THR B N 1
ATOM 4138 C CA . THR B 1 122 ? -24.438 23.922 13.414 1 98.44 122 THR B CA 1
ATOM 4139 C C . THR B 1 122 ? -24.203 24.594 14.758 1 98.44 122 THR B C 1
ATOM 4141 O O . THR B 1 122 ? -23.156 24.406 15.383 1 98.44 122 THR B O 1
ATOM 4144 N N . ARG B 1 123 ? -25.203 25.391 15.25 1 97.88 123 ARG B N 1
ATOM 4145 C CA . ARG B 1 123 ? -25.062 26.078 16.531 1 97.88 123 ARG B CA 1
ATOM 4146 C C . ARG B 1 123 ? -25.891 25.406 17.609 1 97.88 123 ARG B C 1
ATOM 4148 O O . ARG B 1 123 ? -27.094 25.188 17.438 1 97.88 123 ARG B O 1
ATOM 4155 N N . GLU B 1 124 ? -25.25 24.984 18.578 1 98.12 124 GLU B N 1
ATOM 4156 C CA . GLU B 1 124 ? -25.891 24.469 19.781 1 98.12 124 GLU B CA 1
ATOM 4157 C C . GLU B 1 124 ? -25.5 25.297 21 1 98.12 124 GLU B C 1
ATOM 4159 O O . GLU B 1 124 ? -24.484 25.031 21.641 1 98.12 124 GLU B O 1
ATOM 4164 N N . GLY B 1 125 ? -26.438 26.234 21.422 1 97.5 125 GLY B N 1
ATOM 4165 C CA . GLY B 1 125 ? -26.062 27.188 22.469 1 97.5 125 GLY B CA 1
ATOM 4166 C C . GLY B 1 125 ? -24.906 28.078 22.062 1 97.5 125 GLY B C 1
ATOM 4167 O O . GLY B 1 125 ? -24.953 28.734 21.031 1 97.5 125 GLY B O 1
ATOM 4168 N N . ASP B 1 126 ? -23.828 28.016 22.812 1 98.12 126 ASP B N 1
ATOM 4169 C CA . ASP B 1 126 ? -22.656 28.844 22.578 1 98.12 126 ASP B CA 1
ATOM 4170 C C . ASP B 1 126 ? -21.672 28.156 21.641 1 98.12 126 ASP B C 1
ATOM 4172 O O . ASP B 1 126 ? -20.703 28.75 21.188 1 98.12 126 ASP B O 1
ATOM 4176 N N . THR B 1 127 ? -22 26.875 21.328 1 98.56 127 THR B N 1
ATOM 4177 C CA . THR B 1 127 ? -21.047 26.062 20.578 1 98.56 127 THR B CA 1
ATOM 4178 C C . THR B 1 127 ? -21.359 26.078 19.094 1 98.56 127 THR B C 1
ATOM 4180 O O . THR B 1 127 ? -22.516 25.922 18.688 1 98.56 127 THR B O 1
ATOM 4183 N N . LEU B 1 128 ? -20.391 26.312 18.234 1 98.69 128 LEU B N 1
ATOM 4184 C CA . LEU B 1 128 ? -20.469 26.25 16.781 1 98.69 128 LEU B CA 1
ATOM 4185 C C . LEU B 1 128 ? -19.672 25.062 16.234 1 98.69 128 LEU B C 1
ATOM 4187 O O . LEU B 1 128 ? -18.484 24.938 16.516 1 98.69 128 LEU B O 1
ATOM 4191 N N . TYR B 1 129 ? -20.375 24.219 15.508 1 98.5 129 TYR B N 1
ATOM 4192 C CA . TYR B 1 129 ? -19.75 23.062 14.891 1 98.5 129 TYR B CA 1
ATOM 4193 C C . TYR B 1 129 ? -19.578 23.281 13.391 1 98.5 129 TYR B C 1
ATOM 4195 O O . TYR B 1 129 ? -20.438 23.875 12.734 1 98.5 129 TYR B O 1
ATOM 4203 N N . GLY B 1 130 ? -18.5 22.797 12.859 1 98.25 130 GLY B N 1
ATOM 4204 C CA . GLY B 1 130 ? -18.203 22.859 11.438 1 98.25 130 GLY B CA 1
ATOM 4205 C C . GLY B 1 130 ? -16.719 22.781 11.141 1 98.25 130 GLY B C 1
ATOM 4206 O O . GLY B 1 130 ? -15.891 23.094 12 1 98.25 130 GLY B O 1
ATOM 4207 N N . ARG B 1 131 ? -16.406 22.344 9.938 1 97.69 131 ARG B N 1
ATOM 4208 C CA . ARG B 1 131 ? -15 22.281 9.555 1 97.69 131 ARG B CA 1
ATOM 4209 C C . ARG B 1 131 ? -14.414 23.688 9.414 1 97.69 131 ARG B C 1
ATOM 4211 O O . ARG B 1 131 ? -14.914 24.5 8.633 1 97.69 131 ARG B O 1
ATOM 4218 N N . GLY B 1 132 ? -13.414 23.984 10.234 1 97.75 132 GLY B N 1
ATOM 4219 C CA . GLY B 1 132 ? -12.727 25.266 10.156 1 97.75 132 GLY B CA 1
ATOM 4220 C C . GLY B 1 132 ? -13.227 26.281 11.172 1 97.75 132 GLY B C 1
ATOM 4221 O O . GLY B 1 132 ? -12.609 27.328 11.367 1 97.75 132 GLY B O 1
ATOM 4222 N N . VAL B 1 133 ? -14.242 25.906 11.914 1 98.44 133 VAL B N 1
ATOM 4223 C CA . VAL B 1 133 ? -14.789 26.875 12.859 1 98.44 133 VAL B CA 1
ATOM 4224 C C . VAL B 1 133 ? -13.742 27.203 13.922 1 98.44 133 VAL B C 1
ATOM 4226 O O . VAL B 1 133 ? -13.719 28.312 14.461 1 98.44 133 VAL B O 1
ATOM 4229 N N . ALA B 1 134 ? -12.938 26.234 14.188 1 97.44 134 ALA B N 1
ATOM 4230 C CA . ALA B 1 134 ? -11.859 26.438 15.148 1 97.44 134 ALA B CA 1
ATOM 4231 C C . ALA B 1 134 ? -10.531 26.672 14.43 1 97.44 134 ALA B C 1
ATOM 4233 O O . ALA B 1 134 ? -9.805 27.625 14.734 1 97.44 134 ALA B O 1
ATOM 4234 N N . ASP B 1 135 ? -10.133 26 13.391 1 96.06 135 ASP B N 1
ATOM 4235 C CA . ASP B 1 135 ? -8.844 26.031 12.703 1 96.06 135 ASP B CA 1
ATOM 4236 C C . ASP B 1 135 ? -9.031 26.281 11.203 1 96.06 135 ASP B C 1
ATOM 4238 O O . ASP B 1 135 ? -9.172 25.328 10.43 1 96.06 135 ASP B O 1
ATOM 4242 N N . MET B 1 136 ? -9.109 27.453 10.625 1 96.88 136 MET B N 1
ATOM 4243 C CA . MET B 1 136 ? -9.242 28.531 11.602 1 96.88 136 MET B CA 1
ATOM 4244 C C . MET B 1 136 ? -10.141 29.641 11.078 1 96.88 136 MET B C 1
ATOM 4246 O O . MET B 1 136 ? -9.883 30.828 11.312 1 96.88 136 MET B O 1
ATOM 4250 N N . LYS B 1 137 ? -11.133 29.188 10.297 1 98.56 137 LYS B N 1
ATOM 4251 C CA . LYS B 1 137 ? -12.047 30.156 9.688 1 98.56 137 LYS B CA 1
ATOM 4252 C C . LYS B 1 137 ? -12.773 30.969 10.75 1 98.56 137 LYS B C 1
ATOM 4254 O O . LYS B 1 137 ? -13.086 32.156 10.531 1 98.56 137 LYS B O 1
ATOM 4259 N N . GLY B 1 138 ? -13.109 30.391 11.867 1 98.69 138 GLY B N 1
ATOM 4260 C CA . GLY B 1 138 ? -13.664 31.141 12.977 1 98.69 138 GLY B CA 1
ATOM 4261 C C . GLY B 1 138 ? -12.766 32.281 13.43 1 98.69 138 GLY B C 1
ATOM 4262 O O . GLY B 1 138 ? -13.234 33.406 13.609 1 98.69 138 GLY B O 1
ATOM 4263 N N . GLY B 1 139 ? -11.477 31.969 13.648 1 98.75 139 GLY B N 1
ATOM 4264 C CA . GLY B 1 139 ? -10.516 33.031 13.984 1 98.75 139 GLY B CA 1
ATOM 4265 C C . GLY B 1 139 ? -10.422 34.094 12.922 1 98.75 139 GLY B C 1
ATOM 4266 O O . GLY B 1 139 ? -10.344 35.281 13.242 1 98.75 139 GLY B O 1
ATOM 4267 N N . LEU B 1 140 ? -10.406 33.688 11.688 1 98.75 140 LEU B N 1
ATOM 4268 C CA . LEU B 1 140 ? -10.352 34.625 10.57 1 98.75 140 LEU B CA 1
ATOM 4269 C C . LEU B 1 140 ? -11.562 35.531 10.586 1 98.75 140 LEU B C 1
ATOM 4271 O O . LEU B 1 140 ? -11.422 36.75 10.383 1 98.75 140 LEU B O 1
ATOM 4275 N N . ALA B 1 141 ? -12.734 35 10.805 1 98.88 141 ALA B N 1
ATOM 4276 C CA . ALA B 1 141 ? -13.961 35.812 10.906 1 98.88 141 ALA B CA 1
ATOM 4277 C C . ALA B 1 141 ? -13.875 36.781 12.07 1 98.88 141 ALA B C 1
ATOM 4279 O O . ALA B 1 141 ? -14.289 37.938 11.938 1 98.88 141 ALA B O 1
ATOM 4280 N N . ALA B 1 142 ? -13.367 36.312 13.18 1 98.88 142 ALA B N 1
ATOM 4281 C CA . ALA B 1 142 ? -13.219 37.188 14.344 1 98.88 142 ALA B CA 1
ATOM 4282 C C . ALA B 1 142 ? -12.328 38.375 14.031 1 98.88 142 ALA B C 1
ATOM 4284 O O . ALA B 1 142 ? -12.594 39.5 14.492 1 98.88 142 ALA B O 1
ATOM 4285 N N . VAL B 1 143 ? -11.289 38.156 13.305 1 98.88 143 VAL B N 1
ATOM 4286 C CA . VAL B 1 143 ? -10.375 39.219 12.922 1 98.88 143 VAL B CA 1
ATOM 4287 C C . VAL B 1 143 ? -11.109 40.25 12.039 1 98.88 143 VAL B C 1
ATOM 4289 O O . VAL B 1 143 ? -10.953 41.438 12.219 1 98.88 143 VAL B O 1
ATOM 4292 N N . LEU B 1 144 ? -11.859 39.75 11.102 1 98.88 144 LEU B N 1
ATOM 4293 C CA . LEU B 1 144 ? -12.602 40.625 10.203 1 98.88 144 LEU B CA 1
ATOM 4294 C C . LEU B 1 144 ? -13.602 41.469 10.984 1 98.88 144 LEU B C 1
ATOM 4296 O O . LEU B 1 144 ? -13.789 42.656 10.68 1 98.88 144 LEU B O 1
ATOM 4300 N N . ILE B 1 145 ? -14.234 40.906 11.938 1 98.81 145 ILE B N 1
ATOM 4301 C CA . ILE B 1 145 ? -15.18 41.625 12.781 1 98.81 145 ILE B CA 1
ATOM 4302 C C . ILE B 1 145 ? -14.445 42.688 13.586 1 98.81 145 ILE B C 1
ATOM 4304 O O . ILE B 1 145 ? -14.969 43.781 13.797 1 98.81 145 ILE B O 1
ATOM 4308 N N . ALA B 1 146 ? -13.242 42.344 14.078 1 98.75 146 ALA B N 1
ATOM 4309 C CA . ALA B 1 146 ? -12.43 43.344 14.789 1 98.75 146 ALA B CA 1
ATOM 4310 C C . ALA B 1 146 ? -12.125 44.531 13.906 1 98.75 146 ALA B C 1
ATOM 4312 O O . ALA B 1 146 ? -12.242 45.688 14.344 1 98.75 146 ALA B O 1
ATOM 4313 N N . VAL B 1 147 ? -11.734 44.281 12.695 1 98.31 147 VAL B N 1
ATOM 4314 C CA . VAL B 1 147 ? -11.414 45.344 11.742 1 98.31 147 VAL B CA 1
ATOM 4315 C C . VAL B 1 147 ? -12.656 46.188 11.492 1 98.31 147 VAL B C 1
ATOM 4317 O O . VAL B 1 147 ? -12.57 47.438 11.5 1 98.31 147 VAL B O 1
ATOM 4320 N N . GLU B 1 148 ? -13.75 45.562 11.289 1 98.25 148 GLU B N 1
ATOM 4321 C CA . GLU B 1 148 ? -15.008 46.281 11.07 1 98.25 148 GLU B CA 1
ATOM 4322 C C . GLU B 1 148 ? -15.367 47.156 12.266 1 98.25 148 GLU B C 1
ATOM 4324 O O . GLU B 1 148 ? -15.789 48.281 12.102 1 98.25 148 GLU B O 1
ATOM 4329 N N . ALA B 1 149 ? -15.234 46.594 13.422 1 98.19 149 ALA B N 1
ATOM 4330 C CA . ALA B 1 149 ? -15.609 47.312 14.641 1 98.19 149 ALA B CA 1
ATOM 4331 C C . ALA B 1 149 ? -14.727 48.531 14.852 1 98.19 149 ALA B C 1
ATOM 4333 O O . ALA B 1 149 ? -15.188 49.562 15.359 1 98.19 149 ALA B O 1
ATOM 4334 N N . LEU B 1 150 ? -13.445 48.406 14.539 1 97.25 150 LEU B N 1
ATOM 4335 C CA . LEU B 1 150 ? -12.547 49.531 14.617 1 97.25 150 LEU B CA 1
ATOM 4336 C C . LEU B 1 150 ? -13.039 50.688 13.719 1 97.25 150 LEU B C 1
ATOM 4338 O O . LEU B 1 150 ? -13.008 51.844 14.117 1 97.25 150 LEU B O 1
ATOM 4342 N N . ASP B 1 151 ? -13.43 50.312 12.539 1 94.56 151 ASP B N 1
ATOM 4343 C CA . ASP B 1 151 ? -13.945 51.281 11.594 1 94.56 151 ASP B CA 1
ATOM 4344 C C . ASP B 1 151 ? -15.234 51.906 12.109 1 94.56 151 ASP B C 1
ATOM 4346 O O . ASP B 1 151 ? -15.383 53.125 12.086 1 94.56 151 ASP B O 1
ATOM 4350 N N . GLU B 1 152 ? -16.141 51.156 12.562 1 94.38 152 GLU B N 1
ATOM 4351 C CA . GLU B 1 152 ? -17.438 51.625 13.031 1 94.38 152 GLU B CA 1
ATOM 4352 C C . GLU B 1 152 ? -17.281 52.531 14.25 1 94.38 152 GLU B C 1
ATOM 4354 O O . GLU B 1 152 ? -18.062 53.469 14.445 1 94.38 152 GLU B O 1
ATOM 4359 N N . ALA B 1 153 ? -16.359 52.188 15.062 1 94.19 153 ALA B N 1
ATOM 4360 C CA . ALA B 1 153 ? -16.125 52.938 16.297 1 94.19 153 ALA B CA 1
ATOM 4361 C C . ALA B 1 153 ? -15.352 54.219 16 1 94.19 153 ALA B C 1
ATOM 4363 O O . ALA B 1 153 ? -15.148 55.031 16.891 1 94.19 153 ALA B O 1
ATOM 4364 N N . GLY B 1 154 ? -14.906 54.406 14.805 1 92.19 154 GLY B N 1
ATOM 4365 C CA . GLY B 1 154 ? -14.188 55.594 14.414 1 92.19 154 GLY B CA 1
ATOM 4366 C C . GLY B 1 154 ? -12.789 55.688 14.992 1 92.19 154 GLY B C 1
ATOM 4367 O O . GLY B 1 154 ? -12.297 56.781 15.305 1 92.19 154 GLY B O 1
ATOM 4368 N N . ILE B 1 155 ? -12.219 54.531 15.195 1 94.56 155 ILE B N 1
ATOM 4369 C CA . ILE B 1 155 ? -10.883 54.531 15.773 1 94.56 155 ILE B CA 1
ATOM 4370 C C . ILE B 1 155 ? -9.836 54.625 14.656 1 94.56 155 ILE B C 1
ATOM 4372 O O . ILE B 1 155 ? -9.695 53.719 13.844 1 94.56 155 ILE B O 1
ATOM 4376 N N . ASP B 1 156 ? -9.117 55.719 14.68 1 95 156 ASP B N 1
ATOM 4377 C CA . ASP B 1 156 ? -7.969 55.875 13.781 1 95 156 ASP B CA 1
ATOM 4378 C C . ASP B 1 156 ? -6.684 55.375 14.461 1 95 156 ASP B C 1
ATOM 4380 O O . ASP B 1 156 ? -6.211 56 15.414 1 95 156 ASP B O 1
ATOM 4384 N N . LEU B 1 157 ? -6.102 54.375 13.906 1 96.81 157 LEU B N 1
ATOM 4385 C CA . LEU B 1 157 ? -4.895 53.781 14.492 1 96.81 157 LEU B CA 1
ATOM 4386 C C . LEU B 1 157 ? -3.668 54.625 14.141 1 96.81 157 LEU B C 1
ATOM 4388 O O . LEU B 1 157 ? -3.648 55.312 13.109 1 96.81 157 LEU B O 1
ATOM 4392 N N . GLY B 1 158 ? -2.715 54.531 15.07 1 97.25 158 GLY B N 1
ATOM 4393 C CA . GLY B 1 158 ? -1.474 55.25 14.836 1 97.25 158 GLY B CA 1
ATOM 4394 C C . GLY B 1 158 ? -0.584 54.594 13.797 1 97.25 158 GLY B C 1
ATOM 4395 O O . GLY B 1 158 ? 0.34 55.219 13.273 1 97.25 158 GLY B O 1
ATOM 4396 N N . GLY B 1 159 ? -0.733 53.375 13.539 1 97.69 159 GLY B N 1
ATOM 4397 C CA . GLY B 1 159 ? -0.034 52.625 12.5 1 97.69 159 GLY B CA 1
ATOM 4398 C C . GLY B 1 159 ? -0.968 51.875 11.586 1 97.69 159 GLY B C 1
ATOM 4399 O O . GLY B 1 159 ? -2.168 51.781 11.852 1 97.69 159 GLY B O 1
ATOM 4400 N N . ASP B 1 160 ? -0.42 51.375 10.516 1 97.81 160 ASP B N 1
ATOM 4401 C CA . ASP B 1 160 ? -1.208 50.625 9.547 1 97.81 160 ASP B CA 1
ATOM 4402 C C . ASP B 1 160 ? -1.606 49.25 10.109 1 97.81 160 ASP B C 1
ATOM 4404 O O . ASP B 1 160 ? -0.85 48.656 10.867 1 97.81 160 ASP B O 1
ATOM 4408 N N . LEU B 1 161 ? -2.77 48.875 9.75 1 98.38 161 LEU B N 1
ATOM 4409 C CA . LEU B 1 161 ? -3.238 47.531 10.016 1 98.38 161 LEU B CA 1
ATOM 4410 C C . LEU B 1 161 ? -3.342 46.719 8.727 1 98.38 161 LEU B C 1
ATOM 4412 O O . LEU B 1 161 ? -4.09 47.094 7.82 1 98.38 161 LEU B O 1
ATOM 4416 N N . LEU B 1 162 ? -2.578 45.688 8.664 1 98.62 162 LEU B N 1
ATOM 4417 C CA . LEU B 1 162 ? -2.639 44.781 7.52 1 98.62 162 LEU B CA 1
ATOM 4418 C C . LEU B 1 162 ? -3.461 43.531 7.848 1 98.62 162 LEU B C 1
ATOM 4420 O O . LEU B 1 162 ? -3.121 42.781 8.766 1 98.62 162 LEU B O 1
ATOM 4424 N N . PHE B 1 163 ? -4.523 43.344 7.156 1 98.69 163 PHE B N 1
ATOM 4425 C CA . PHE B 1 163 ? -5.258 42.094 7.207 1 98.69 163 PHE B CA 1
ATOM 4426 C C . PHE B 1 163 ? -4.738 41.125 6.156 1 98.69 163 PHE B C 1
ATOM 4428 O O . PHE B 1 163 ? -4.508 41.5 5.008 1 98.69 163 PHE B O 1
ATOM 4435 N N . GLN B 1 164 ? -4.523 39.906 6.562 1 98.75 164 GLN B N 1
ATOM 4436 C CA . GLN B 1 164 ? -4.137 38.906 5.57 1 98.75 164 GLN B CA 1
ATOM 4437 C C . GLN B 1 164 ? -4.969 37.625 5.719 1 98.75 164 GLN B C 1
ATOM 4439 O O . GLN B 1 164 ? -5.293 37.219 6.832 1 98.75 164 GLN B O 1
ATOM 4444 N N . SER B 1 165 ? -5.453 37.031 4.668 1 98.88 165 SER B N 1
ATOM 4445 C CA . SER B 1 165 ? -6.004 35.688 4.512 1 98.88 165 SER B CA 1
ATOM 4446 C C . SER B 1 165 ? -5.168 34.844 3.543 1 98.88 165 SER B C 1
ATOM 4448 O O . SER B 1 165 ? -5.117 35.156 2.348 1 98.88 165 SER B O 1
ATOM 4450 N N . THR B 1 166 ? -4.527 33.781 4.086 1 98.88 166 THR B N 1
ATOM 4451 C CA . THR B 1 166 ? -3.521 33.062 3.314 1 98.88 166 THR B CA 1
ATOM 4452 C C . THR B 1 166 ? -3.994 31.656 3.004 1 98.88 166 THR B C 1
ATOM 4454 O O . THR B 1 166 ? -4.941 31.156 3.617 1 98.88 166 THR B O 1
ATOM 4457 N N . ILE B 1 167 ? -3.359 31.047 2.027 1 98.44 167 ILE B N 1
ATOM 4458 C CA . ILE B 1 167 ? -3.678 29.672 1.63 1 98.44 167 ILE B CA 1
ATOM 4459 C C . ILE B 1 167 ? -2.576 28.734 2.105 1 98.44 167 ILE B C 1
ATOM 4461 O O . ILE B 1 167 ? -1.497 29.172 2.504 1 98.44 167 ILE B O 1
ATOM 4465 N N . GLU B 1 168 ? -2.789 27.469 2.207 1 97.06 168 GLU B N 1
ATOM 4466 C CA . GLU B 1 168 ? -1.85 26.359 2.174 1 97.06 168 GLU B CA 1
ATOM 4467 C C . GLU B 1 168 ? -1.168 26.156 3.525 1 97.06 168 GLU B C 1
ATOM 4469 O O . GLU B 1 168 ? -0.179 25.438 3.631 1 97.06 168 GLU B O 1
ATOM 4474 N N . GLU B 1 169 ? -1.634 26.812 4.578 1 96.69 169 GLU B N 1
ATOM 4475 C CA . GLU B 1 169 ? -1.048 26.594 5.898 1 96.69 169 GLU B CA 1
ATOM 4476 C C . GLU B 1 169 ? -1.084 25.125 6.285 1 96.69 169 GLU B C 1
ATOM 4478 O O . GLU B 1 169 ? -0.119 24.609 6.848 1 96.69 169 GLU B O 1
ATOM 4483 N N . GLU B 1 170 ? -2.098 24.438 5.957 1 93.5 170 GLU B N 1
ATOM 4484 C CA . GLU B 1 170 ? -2.301 23.047 6.34 1 93.5 170 GLU B CA 1
ATOM 4485 C C . GLU B 1 170 ? -1.322 22.125 5.613 1 93.5 170 GLU B C 1
ATOM 4487 O O . GLU B 1 170 ? -1.26 20.938 5.898 1 93.5 170 GLU B O 1
ATOM 4492 N N . ASP B 1 171 ? -0.585 22.719 4.648 1 92.5 171 ASP B N 1
ATOM 4493 C CA . ASP B 1 171 ? 0.388 21.938 3.887 1 92.5 171 ASP B CA 1
ATOM 4494 C C . ASP B 1 171 ? 1.722 22.672 3.785 1 92.5 171 ASP B C 1
ATOM 4496 O O . ASP B 1 171 ? 2.396 22.609 2.756 1 92.5 171 ASP B O 1
ATOM 4500 N N . GLY B 1 172 ? 1.997 23.531 4.766 1 94.5 172 GLY B N 1
ATOM 4501 C CA . GLY B 1 172 ? 3.338 24.094 4.836 1 94.5 172 GLY B CA 1
ATOM 4502 C C . GLY B 1 172 ? 3.357 25.594 4.73 1 94.5 172 GLY B C 1
ATOM 4503 O O . GLY B 1 172 ? 4.277 26.25 5.234 1 94.5 172 GLY B O 1
ATOM 4504 N N . GLY B 1 173 ? 2.492 26.297 3.914 1 97 173 GLY B N 1
ATOM 4505 C CA . GLY B 1 173 ? 2.301 27.734 3.961 1 97 173 GLY B CA 1
ATOM 4506 C C . GLY B 1 173 ? 3.174 28.484 2.973 1 97 173 GLY B C 1
ATOM 4507 O O . GLY B 1 173 ? 3.168 29.719 2.943 1 97 173 GLY B O 1
ATOM 4508 N N . VAL B 1 174 ? 3.928 27.734 2.105 1 97.75 174 VAL B N 1
ATOM 4509 C CA . VAL B 1 174 ? 4.871 28.359 1.185 1 97.75 174 VAL B CA 1
ATOM 4510 C C . VAL B 1 174 ? 4.121 29.281 0.222 1 97.75 174 VAL B C 1
ATOM 4512 O O . VAL B 1 174 ? 4.484 30.453 0.058 1 97.75 174 VAL B O 1
ATOM 4515 N N . GLY B 1 175 ? 3.053 28.766 -0.333 1 98.06 175 GLY B N 1
ATOM 4516 C CA . GLY B 1 175 ? 2.27 29.562 -1.261 1 98.06 175 GLY B CA 1
ATOM 4517 C C . GLY B 1 175 ? 1.389 30.594 -0.57 1 98.06 175 GLY B C 1
ATOM 4518 O O . GLY B 1 175 ? 0.803 31.453 -1.225 1 98.06 175 GLY B O 1
ATOM 4519 N N . GLY B 1 176 ? 1.264 30.562 0.717 1 98.31 176 GLY B N 1
ATOM 4520 C CA . GLY B 1 176 ? 0.442 31.469 1.51 1 98.31 176 GLY B CA 1
ATOM 4521 C C . GLY B 1 176 ? 1.24 32.562 2.178 1 98.31 176 GLY B C 1
ATOM 4522 O O . GLY B 1 176 ? 1.638 33.531 1.525 1 98.31 176 GLY B O 1
ATOM 4523 N N . ALA B 1 177 ? 1.6 32.375 3.461 1 98.38 177 ALA B N 1
ATOM 4524 C CA . ALA B 1 177 ? 2.229 33.406 4.273 1 98.38 177 ALA B CA 1
ATOM 4525 C C . ALA B 1 177 ? 3.568 33.844 3.676 1 98.38 177 ALA B C 1
ATOM 4527 O O . ALA B 1 177 ? 3.902 35.031 3.67 1 98.38 177 ALA B O 1
ATOM 4528 N N . LEU B 1 178 ? 4.328 32.875 3.182 1 98.38 178 LEU B N 1
ATOM 4529 C CA . LEU B 1 178 ? 5.605 33.25 2.582 1 98.38 178 LEU B CA 1
ATOM 4530 C C . LEU B 1 178 ? 5.398 34.125 1.357 1 98.38 178 LEU B C 1
ATOM 4532 O O . LEU B 1 178 ? 6.121 35.094 1.162 1 98.38 178 LEU B O 1
ATOM 4536 N N . SER B 1 179 ? 4.465 33.75 0.538 1 98.5 179 SER B N 1
ATOM 4537 C CA . SER B 1 179 ? 4.141 34.531 -0.644 1 98.5 179 SER B CA 1
ATOM 4538 C C . SER B 1 179 ? 3.736 35.938 -0.264 1 98.5 179 SER B C 1
ATOM 4540 O O . SER B 1 179 ? 4.129 36.906 -0.93 1 98.5 179 SER B O 1
ATOM 4542 N N . VAL B 1 180 ? 2.982 36.125 0.792 1 98.62 180 VAL B N 1
ATOM 4543 C CA . VAL B 1 180 ? 2.51 37.438 1.249 1 98.62 180 VAL B CA 1
ATOM 4544 C C . VAL B 1 180 ? 3.697 38.281 1.679 1 98.62 180 VAL B C 1
ATOM 4546 O O . VAL B 1 180 ? 3.785 39.469 1.315 1 98.62 180 VAL B O 1
ATOM 4549 N N . LEU B 1 181 ? 4.57 37.656 2.404 1 98.44 181 LEU B N 1
ATOM 4550 C CA . LEU B 1 181 ? 5.742 38.406 2.881 1 98.44 181 LEU B CA 1
ATOM 4551 C C . LEU B 1 181 ? 6.676 38.75 1.728 1 98.44 181 LEU B C 1
ATOM 4553 O O . LEU B 1 181 ? 7.227 39.844 1.67 1 98.44 181 LEU B O 1
ATOM 4557 N N . GLU B 1 182 ? 6.84 37.844 0.776 1 97.44 182 GLU B N 1
ATOM 4558 C CA . GLU B 1 182 ? 7.691 38.062 -0.389 1 97.44 182 GLU B CA 1
ATOM 4559 C C . GLU B 1 182 ? 7.125 39.156 -1.288 1 97.44 182 GLU B C 1
ATOM 4561 O O . GLU B 1 182 ? 7.875 39.844 -1.99 1 97.44 182 GLU B O 1
ATOM 4566 N N . ARG B 1 183 ? 5.855 39.312 -1.221 1 97.12 183 ARG B N 1
ATOM 4567 C CA . ARG B 1 183 ? 5.207 40.344 -2.023 1 97.12 183 ARG B CA 1
ATOM 4568 C C . ARG B 1 183 ? 5.457 41.719 -1.442 1 97.12 183 ARG B C 1
ATOM 4570 O O . ARG B 1 183 ? 5.164 42.75 -2.086 1 97.12 183 ARG B O 1
ATOM 4577 N N . GLY B 1 184 ? 5.914 41.75 -0.231 1 97.62 184 GLY B N 1
ATOM 4578 C CA . GLY B 1 184 ? 6.285 43.031 0.359 1 97.62 184 GLY B CA 1
ATOM 4579 C C . GLY B 1 184 ? 5.406 43.438 1.531 1 97.62 184 GLY B C 1
ATOM 4580 O O . GLY B 1 184 ? 5.605 44.5 2.137 1 97.62 184 GLY B O 1
ATOM 4581 N N . TYR B 1 185 ? 4.492 42.656 1.913 1 98.38 185 TYR B N 1
ATOM 4582 C CA . TYR B 1 185 ? 3.645 42.969 3.062 1 98.38 185 TYR B CA 1
ATOM 4583 C C . TYR B 1 185 ? 4.312 42.531 4.359 1 98.38 185 TYR B C 1
ATOM 4585 O O . TYR B 1 185 ? 3.82 41.625 5.047 1 98.38 185 TYR B O 1
ATOM 4593 N N . VAL B 1 186 ? 5.426 43.188 4.707 1 98.69 186 VAL B N 1
ATOM 4594 C CA . VAL B 1 186 ? 6.195 42.906 5.91 1 98.69 186 VAL B CA 1
ATOM 4595 C C . VAL B 1 186 ? 5.844 43.906 7.004 1 98.69 186 VAL B C 1
ATOM 4597 O O . VAL B 1 186 ? 6.156 45.094 6.887 1 98.69 186 VAL B O 1
ATOM 4600 N N . PRO B 1 187 ? 5.207 43.469 8.086 1 98.81 187 PRO B N 1
ATOM 4601 C CA . PRO B 1 187 ? 4.816 44.375 9.18 1 98.81 187 PRO B CA 1
ATOM 4602 C C . PRO B 1 187 ? 5.914 44.531 10.234 1 98.81 187 PRO B C 1
ATOM 4604 O O . PRO B 1 187 ? 7.004 43.969 10.078 1 98.81 187 PRO B O 1
ATOM 4607 N N . ASP B 1 188 ? 5.57 45.344 11.234 1 98.62 188 ASP B N 1
ATOM 4608 C CA . ASP B 1 188 ? 6.449 45.438 12.391 1 98.62 188 ASP B CA 1
ATOM 4609 C C . ASP B 1 188 ? 6.18 44.312 13.375 1 98.62 188 ASP B C 1
ATOM 4611 O O . ASP B 1 188 ? 7.074 43.875 14.117 1 98.62 188 ASP B O 1
ATOM 4615 N N . ALA B 1 189 ? 4.992 43.812 13.43 1 98.81 189 ALA B N 1
ATOM 4616 C CA . ALA B 1 189 ? 4.566 42.656 14.219 1 98.81 189 ALA B CA 1
ATOM 4617 C C . ALA B 1 189 ? 3.318 42 13.617 1 98.81 189 ALA B C 1
ATOM 4619 O O . ALA B 1 189 ? 2.65 42.594 12.773 1 98.81 189 ALA B O 1
ATOM 4620 N N . ALA B 1 190 ? 3.076 40.781 14.047 1 98.88 190 ALA B N 1
ATOM 4621 C CA . ALA B 1 190 ? 1.895 40.125 13.531 1 98.88 190 ALA B CA 1
ATOM 4622 C C . ALA B 1 190 ? 1.173 39.344 14.641 1 98.88 190 ALA B C 1
ATOM 4624 O O . ALA B 1 190 ? 1.806 38.844 15.57 1 98.88 190 ALA B O 1
ATOM 4625 N N . VAL B 1 191 ? -0.122 39.281 14.516 1 98.88 191 VAL B N 1
ATOM 4626 C CA . VAL B 1 191 ? -0.993 38.469 15.352 1 98.88 191 VAL B CA 1
ATOM 4627 C C . VAL B 1 191 ? -1.892 37.594 14.477 1 98.88 191 VAL B C 1
ATOM 4629 O O . VAL B 1 191 ? -2.717 38.125 13.719 1 98.88 191 VAL B O 1
ATOM 4632 N N . ILE B 1 192 ? -1.693 36.281 14.578 1 98.81 192 ILE B N 1
ATOM 4633 C CA . ILE B 1 192 ? -2.477 35.344 13.797 1 98.81 192 ILE B CA 1
ATOM 4634 C C . ILE B 1 192 ? -3.502 34.656 14.695 1 98.81 192 ILE B C 1
ATOM 4636 O O . ILE B 1 192 ? -3.188 34.281 15.82 1 98.81 192 ILE B O 1
ATOM 4640 N N . ALA B 1 193 ? -4.688 34.438 14.234 1 98.56 193 ALA B N 1
ATOM 4641 C CA . ALA B 1 193 ? -5.797 34.031 15.086 1 98.56 193 ALA B CA 1
ATOM 4642 C C . ALA B 1 193 ? -5.906 32.531 15.156 1 98.56 193 ALA B C 1
ATOM 4644 O O . ALA B 1 193 ? -7.008 31.969 15.086 1 98.56 193 ALA B O 1
ATOM 4645 N N . GLU B 1 194 ? -4.809 31.812 15.258 1 97.38 194 GLU B N 1
ATOM 4646 C CA . GLU B 1 194 ? -4.809 30.375 15.484 1 97.38 194 GLU B CA 1
ATOM 4647 C C . GLU B 1 194 ? -5.535 30.016 16.781 1 97.38 194 GLU B C 1
ATOM 4649 O O . GLU B 1 194 ? -5.512 30.781 17.734 1 97.38 194 GLU B O 1
ATOM 4654 N N . PRO B 1 195 ? -6.125 28.875 16.859 1 96.31 195 PRO B N 1
ATOM 4655 C CA . PRO B 1 195 ? -6.922 28.5 18.031 1 96.31 195 PRO B CA 1
ATOM 4656 C C . PRO B 1 195 ? -6.062 28.031 19.203 1 96.31 195 PRO B C 1
ATOM 4658 O O . PRO B 1 195 ? -6.043 26.844 19.516 1 96.31 195 PRO B O 1
ATOM 4661 N N . PHE B 1 196 ? -5.527 28.938 19.922 1 94.38 196 PHE B N 1
ATOM 4662 C CA . PHE B 1 196 ? -4.688 28.609 21.062 1 94.38 196 PHE B CA 1
ATOM 4663 C C . PHE B 1 196 ? -5.41 28.906 22.375 1 94.38 196 PHE B C 1
ATOM 4665 O O . PHE B 1 196 ? -4.785 28.984 23.422 1 94.38 196 PHE B O 1
ATOM 4672 N N . ALA B 1 197 ? -6.691 29.172 22.328 1 95.44 197 ALA B N 1
ATOM 4673 C CA . ALA B 1 197 ? -7.559 29.328 23.5 1 95.44 197 ALA B CA 1
ATOM 4674 C C . ALA B 1 197 ? -7.184 30.578 24.297 1 95.44 197 ALA B C 1
ATOM 4676 O O . ALA B 1 197 ? -6.695 30.469 25.422 1 95.44 197 ALA B O 1
ATOM 4677 N N . LEU B 1 198 ? -7.52 31.734 23.797 1 96.12 198 LEU B N 1
ATOM 4678 C CA . LEU B 1 198 ? -7.34 32.969 24.547 1 96.12 198 LEU B CA 1
ATOM 4679 C C . LEU B 1 198 ? -7.836 32.812 25.984 1 96.12 198 LEU B C 1
ATOM 4681 O O . LEU B 1 198 ? -8.891 32.219 26.219 1 96.12 198 LEU B O 1
ATOM 4685 N N . PRO B 1 199 ? -7.062 33.25 27.078 1 97.69 199 PRO B N 1
ATOM 4686 C CA . PRO B 1 199 ? -6.07 34.312 26.953 1 97.69 199 PRO B CA 1
ATOM 4687 C C . PRO B 1 199 ? -4.656 33.781 26.719 1 97.69 199 PRO B C 1
ATOM 4689 O O . PRO B 1 199 ? -3.686 34.531 26.828 1 97.69 199 PRO B O 1
ATOM 4692 N N . ASN B 1 200 ? -4.5 32.438 26.391 1 98 200 ASN B N 1
ATOM 4693 C CA . ASN B 1 200 ? -3.184 31.953 26 1 98 200 ASN B CA 1
ATOM 4694 C C . ASN B 1 200 ? -2.689 32.625 24.734 1 98 200 ASN B C 1
ATOM 4696 O O . ASN B 1 200 ? -3.488 33 23.859 1 98 200 ASN B O 1
ATOM 4700 N N . VAL B 1 201 ? -1.398 32.875 24.719 1 98.5 201 VAL B N 1
ATOM 4701 C CA . VAL B 1 201 ? -0.744 33.469 23.547 1 98.5 201 VAL B CA 1
ATOM 4702 C C . VAL B 1 201 ? 0.262 32.469 22.984 1 98.5 201 VAL B C 1
ATOM 4704 O O . VAL B 1 201 ? 1.164 32 23.688 1 98.5 201 VAL B O 1
ATOM 4707 N N . GLY B 1 202 ? 0.044 32.125 21.75 1 98 202 GLY B N 1
ATOM 4708 C CA . GLY B 1 202 ? 1.004 31.25 21.094 1 98 202 GLY B CA 1
ATOM 4709 C C . GLY B 1 202 ? 2.287 31.969 20.703 1 98 202 GLY B C 1
ATOM 4710 O O . GLY B 1 202 ? 2.252 33 20.031 1 98 202 GLY B O 1
ATOM 4711 N N . VAL B 1 203 ? 3.457 31.344 21.078 1 98.12 203 VAL B N 1
ATOM 4712 C CA . VAL B 1 203 ? 4.715 32.031 20.844 1 98.12 203 VAL B CA 1
ATOM 4713 C C . VAL B 1 203 ? 5.676 31.125 20.078 1 98.12 203 VAL B C 1
ATOM 4715 O O . VAL B 1 203 ? 6.812 31.516 19.797 1 98.12 203 VAL B O 1
ATOM 4718 N N . ALA B 1 204 ? 5.199 29.922 19.797 1 97.81 204 ALA B N 1
ATOM 4719 C CA . ALA B 1 204 ? 6.105 28.953 19.172 1 97.81 204 ALA B CA 1
ATOM 4720 C C . ALA B 1 204 ? 5.352 28 18.266 1 97.81 204 ALA B C 1
ATOM 4722 O O . ALA B 1 204 ? 4.16 27.75 18.453 1 97.81 204 ALA B O 1
ATOM 4723 N N . SER B 1 205 ? 6.047 27.531 17.266 1 96.69 205 SER B N 1
ATOM 4724 C CA . SER B 1 205 ? 5.539 26.484 16.375 1 96.69 205 SER B CA 1
ATOM 4725 C C . SER B 1 205 ? 6.547 25.344 16.25 1 96.69 205 SER B C 1
ATOM 4727 O O . SER B 1 205 ? 7.746 25.547 16.422 1 96.69 205 SER B O 1
ATOM 4729 N N . ALA B 1 206 ? 6.078 24.188 15.938 1 96.94 206 ALA B N 1
ATOM 4730 C CA . ALA B 1 206 ? 6.914 23.016 15.734 1 96.94 206 ALA B CA 1
ATOM 4731 C C . ALA B 1 206 ? 7.52 23 14.328 1 96.94 206 ALA B C 1
ATOM 4733 O O . ALA B 1 206 ? 6.953 23.578 13.398 1 96.94 206 ALA B O 1
ATOM 4734 N N . GLY B 1 207 ? 8.734 22.406 14.25 1 97.5 207 GLY B N 1
ATOM 4735 C CA . GLY B 1 207 ? 9.164 21.938 12.945 1 97.5 207 GLY B CA 1
ATOM 4736 C C . GLY B 1 207 ? 8.398 20.719 12.453 1 97.5 207 GLY B C 1
ATOM 4737 O O . GLY B 1 207 ? 7.871 19.953 13.258 1 97.5 207 GLY B O 1
ATOM 4738 N N . VAL B 1 208 ? 8.258 20.578 11.156 1 97.56 208 VAL B N 1
ATOM 4739 C CA . VAL B 1 208 ? 7.586 19.438 10.539 1 97.56 208 VAL B CA 1
ATOM 4740 C C . VAL B 1 208 ? 8.328 19.031 9.266 1 97.56 208 VAL B C 1
ATOM 4742 O O . VAL B 1 208 ? 8.609 19.875 8.406 1 97.56 208 VAL B O 1
ATOM 4745 N N . MET B 1 209 ? 8.641 17.781 9.133 1 97.88 209 MET B N 1
ATOM 4746 C CA . MET B 1 209 ? 9.258 17.266 7.91 1 97.88 209 MET B CA 1
ATOM 4747 C C . MET B 1 209 ? 8.625 15.938 7.5 1 97.88 209 MET B C 1
ATOM 4749 O O . MET B 1 209 ? 8.289 15.117 8.352 1 97.88 209 MET B O 1
ATOM 4753 N N . TYR B 1 210 ? 8.477 15.797 6.223 1 97.81 210 TYR B N 1
ATOM 4754 C CA . TYR B 1 210 ? 8.078 14.516 5.645 1 97.81 210 TYR B CA 1
ATOM 4755 C C . TYR B 1 210 ? 9.273 13.781 5.07 1 97.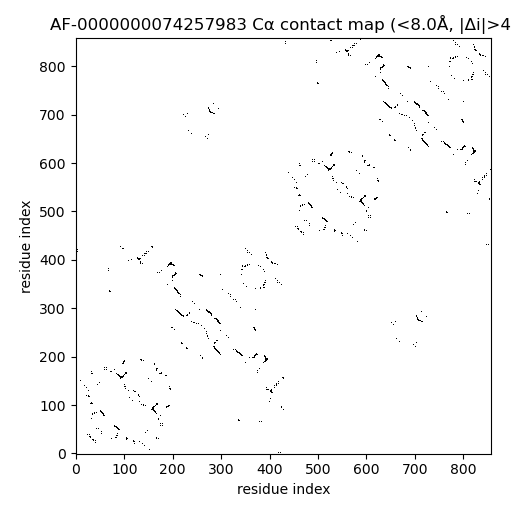81 210 TYR B C 1
ATOM 4757 O O . TYR B 1 210 ? 10.203 14.398 4.551 1 97.81 210 TYR B O 1
ATOM 4765 N N . PHE B 1 211 ? 9.203 12.508 5.164 1 98.44 211 PHE B N 1
ATOM 4766 C CA . PHE B 1 211 ? 10.242 11.68 4.559 1 98.44 211 PHE B CA 1
ATOM 4767 C C . PHE B 1 211 ? 9.641 10.414 3.967 1 98.44 211 PHE B C 1
ATOM 4769 O O . PHE B 1 211 ? 8.5 10.055 4.277 1 98.44 211 PHE B O 1
ATOM 4776 N N . ARG B 1 212 ? 10.32 9.898 3.047 1 98.38 212 ARG B N 1
ATOM 4777 C CA . ARG B 1 212 ? 10.016 8.602 2.441 1 98.38 212 ARG B CA 1
ATOM 4778 C C . ARG B 1 212 ? 11.203 7.656 2.551 1 98.38 212 ARG B C 1
ATOM 4780 O O . ARG B 1 212 ? 12.352 8.062 2.354 1 98.38 212 ARG B O 1
ATOM 4787 N N . VAL B 1 213 ? 10.93 6.426 2.91 1 98.88 213 VAL B N 1
ATOM 4788 C CA . VAL B 1 213 ? 11.961 5.398 2.93 1 98.88 213 VAL B CA 1
ATOM 4789 C C . VAL B 1 213 ? 11.656 4.332 1.879 1 98.88 213 VAL B C 1
ATOM 4791 O O . VAL B 1 213 ? 10.562 3.752 1.877 1 98.88 213 VAL B O 1
ATOM 4794 N N . ARG B 1 214 ? 12.531 4.199 0.949 1 98.62 214 ARG B N 1
ATOM 4795 C CA . ARG B 1 214 ? 12.484 3.074 0.02 1 98.62 214 ARG B CA 1
ATOM 4796 C C . ARG B 1 214 ? 13.297 1.896 0.55 1 98.62 214 ARG B C 1
ATOM 4798 O O . ARG B 1 214 ? 14.508 2.002 0.731 1 98.62 214 ARG B O 1
ATOM 4805 N N . VAL B 1 215 ? 12.695 0.788 0.797 1 98.81 215 VAL B N 1
ATOM 4806 C CA . VAL B 1 215 ? 13.344 -0.392 1.365 1 98.81 215 VAL B CA 1
ATOM 4807 C C . VAL B 1 215 ? 13.414 -1.498 0.314 1 98.81 215 VAL B C 1
ATOM 4809 O O . VAL B 1 215 ? 12.383 -1.982 -0.157 1 98.81 215 VAL B O 1
ATOM 4812 N N . PRO B 1 216 ? 14.594 -1.921 -0.024 1 98.12 216 PRO B N 1
ATOM 4813 C CA . PRO B 1 216 ? 14.758 -2.896 -1.104 1 98.12 216 PRO B CA 1
ATOM 4814 C C . PRO B 1 216 ? 14.539 -4.336 -0.637 1 98.12 216 PRO B C 1
ATOM 4816 O O . PRO B 1 216 ? 14.625 -4.617 0.561 1 98.12 216 PRO B O 1
ATOM 4819 N N . GLY B 1 217 ? 14.188 -5.223 -1.535 1 97.25 217 GLY B N 1
ATOM 4820 C CA . GLY B 1 217 ? 14.18 -6.676 -1.472 1 97.25 217 GLY B CA 1
ATOM 4821 C C . GLY B 1 217 ? 14.625 -7.332 -2.766 1 97.25 217 GLY B C 1
ATOM 4822 O O . GLY B 1 217 ? 15.344 -6.723 -3.559 1 97.25 217 GLY B O 1
ATOM 4823 N N . LYS B 1 218 ? 14.383 -8.562 -2.879 1 94.38 218 LYS B N 1
ATOM 4824 C CA . LYS B 1 218 ? 14.688 -9.344 -4.074 1 94.38 218 LYS B CA 1
ATOM 4825 C C . LYS B 1 218 ? 13.469 -10.148 -4.523 1 94.38 218 LYS B C 1
ATOM 4827 O O . LYS B 1 218 ? 13.109 -11.141 -3.885 1 94.38 218 LYS B O 1
ATOM 4832 N N . SER B 1 219 ? 12.906 -9.734 -5.617 1 90.31 219 SER B N 1
ATOM 4833 C CA . SER B 1 219 ? 11.648 -10.305 -6.094 1 90.31 219 SER B CA 1
ATOM 4834 C C . SER B 1 219 ? 11.859 -11.672 -6.727 1 90.31 219 SER B C 1
ATOM 4836 O O . SER B 1 219 ? 12.797 -11.867 -7.504 1 90.31 219 SER B O 1
ATOM 4838 N N . VAL B 1 220 ? 11.055 -12.609 -6.348 1 87.44 220 VAL B N 1
ATOM 4839 C CA . VAL B 1 220 ? 10.961 -13.938 -6.945 1 87.44 220 VAL B CA 1
ATOM 4840 C C . VAL B 1 220 ? 9.539 -14.469 -6.785 1 87.44 220 VAL B C 1
ATOM 4842 O O . VAL B 1 220 ? 8.75 -13.938 -5.996 1 87.44 220 VAL B O 1
ATOM 4845 N N . HIS B 1 221 ? 9.219 -15.43 -7.609 1 85.69 221 HIS B N 1
ATOM 4846 C CA . HIS B 1 221 ? 7.969 -16.156 -7.391 1 85.69 221 HIS B CA 1
ATOM 4847 C C . HIS B 1 221 ? 7.941 -16.812 -6.012 1 85.69 221 HIS B C 1
ATOM 4849 O O . HIS B 1 221 ? 8.961 -17.312 -5.543 1 85.69 221 HIS B O 1
ATOM 4855 N N . ALA B 1 222 ? 6.785 -16.797 -5.387 1 85.12 222 ALA B N 1
ATOM 4856 C CA . ALA B 1 222 ? 6.645 -17.266 -4.008 1 85.12 222 ALA B CA 1
ATOM 4857 C C . ALA B 1 222 ? 7.113 -18.703 -3.863 1 85.12 222 ALA B C 1
ATOM 4859 O O . ALA B 1 222 ? 7.656 -19.094 -2.824 1 85.12 222 ALA B O 1
ATOM 4860 N N . ALA B 1 223 ? 6.926 -19.531 -4.863 1 83.62 223 ALA B N 1
ATOM 4861 C CA . ALA B 1 223 ? 7.355 -20.938 -4.812 1 83.62 223 ALA B CA 1
ATOM 4862 C C . ALA B 1 223 ? 8.867 -21.031 -4.652 1 83.62 223 ALA B C 1
ATOM 4864 O O . ALA B 1 223 ? 9.383 -22.062 -4.195 1 83.62 223 ALA B O 1
ATOM 4865 N N . TRP B 1 224 ? 9.555 -19.969 -5.031 1 86.12 224 TRP B N 1
ATOM 4866 C CA . TRP B 1 224 ? 11.008 -19.906 -4.914 1 86.12 224 TRP B CA 1
ATOM 4867 C C . TRP B 1 224 ? 11.422 -18.844 -3.896 1 86.12 224 TRP B C 1
ATOM 4869 O O . TRP B 1 224 ? 12.43 -18.156 -4.086 1 86.12 224 TRP B O 1
ATOM 4879 N N . GLY B 1 225 ? 10.664 -18.641 -2.928 1 88.44 225 GLY B N 1
ATOM 4880 C CA . GLY B 1 225 ? 10.875 -17.609 -1.924 1 88.44 225 GLY B CA 1
ATOM 4881 C C . GLY B 1 225 ? 12.258 -17.672 -1.298 1 88.44 225 GLY B C 1
ATOM 4882 O O . GLY B 1 225 ? 12.828 -16.641 -0.933 1 88.44 225 GLY B O 1
ATOM 4883 N N . HIS B 1 226 ? 12.836 -18.875 -1.215 1 89.94 226 HIS B N 1
ATOM 4884 C CA . HIS B 1 226 ? 14.141 -19.062 -0.584 1 89.94 226 HIS B CA 1
ATOM 4885 C C . HIS B 1 226 ? 15.242 -18.391 -1.385 1 89.94 226 HIS B C 1
ATOM 4887 O O . HIS B 1 226 ? 16.344 -18.188 -0.878 1 89.94 226 HIS B O 1
ATOM 4893 N N . GLN B 1 227 ? 14.945 -18.062 -2.59 1 90.69 227 GLN B N 1
ATOM 4894 C CA . GLN B 1 227 ? 15.938 -17.406 -3.443 1 90.69 227 GLN B CA 1
ATOM 4895 C C . GLN B 1 227 ? 15.766 -15.891 -3.422 1 90.69 227 GLN B C 1
ATOM 4897 O O . GLN B 1 227 ? 16.516 -15.164 -4.082 1 90.69 227 GLN B O 1
ATOM 4902 N N . GLY B 1 228 ? 14.789 -15.406 -2.752 1 93.56 228 GLY B N 1
ATOM 4903 C CA . GLY B 1 228 ? 14.5 -13.984 -2.725 1 93.56 228 GLY B CA 1
ATOM 4904 C C . GLY B 1 228 ? 14.609 -13.383 -1.338 1 93.56 228 GLY B C 1
ATOM 4905 O O . GLY B 1 228 ? 15.141 -14.008 -0.421 1 93.56 228 GLY B O 1
ATOM 4906 N N . VAL B 1 229 ? 14.336 -12.094 -1.207 1 96.56 229 VAL B N 1
ATOM 4907 C CA . VAL B 1 229 ? 14.25 -11.352 0.044 1 96.56 229 VAL B CA 1
ATOM 4908 C C . VAL B 1 229 ? 12.984 -10.492 0.043 1 96.56 229 VAL B C 1
ATOM 4910 O O . VAL B 1 229 ? 12.805 -9.641 -0.836 1 96.56 229 VAL B O 1
ATOM 4913 N N . ASN B 1 230 ? 12.086 -10.719 0.986 1 97.19 230 ASN B N 1
ATOM 4914 C CA . ASN B 1 230 ? 10.812 -10.016 1.039 1 97.19 230 ASN B CA 1
ATOM 4915 C C . ASN B 1 230 ? 10.977 -8.594 1.583 1 97.19 230 ASN B C 1
ATOM 4917 O O . ASN B 1 230 ? 11.289 -8.414 2.762 1 97.19 230 ASN B O 1
ATOM 4921 N N . ALA B 1 231 ? 10.711 -7.602 0.754 1 98.31 231 ALA B N 1
ATOM 4922 C CA . ALA B 1 231 ? 10.906 -6.199 1.113 1 98.31 231 ALA B CA 1
ATOM 4923 C C . ALA B 1 231 ? 9.984 -5.793 2.266 1 98.31 231 ALA B C 1
ATOM 4925 O O . ALA B 1 231 ? 10.289 -4.855 3.006 1 98.31 231 ALA B O 1
ATOM 4926 N N . ILE B 1 232 ? 8.812 -6.441 2.457 1 98.62 232 ILE B N 1
ATOM 4927 C CA . ILE B 1 232 ? 7.887 -6.129 3.537 1 98.62 232 ILE B CA 1
ATOM 4928 C C . ILE B 1 232 ? 8.531 -6.445 4.883 1 98.62 232 ILE B C 1
ATOM 4930 O O . ILE B 1 232 ? 8.438 -5.656 5.828 1 98.62 232 ILE B O 1
ATOM 4934 N N . GLY B 1 233 ? 9.195 -7.594 4.973 1 98.38 233 GLY B N 1
ATOM 4935 C CA . GLY B 1 233 ? 9.938 -7.918 6.18 1 98.38 233 GLY B CA 1
ATOM 4936 C C . GLY B 1 233 ? 11.031 -6.922 6.492 1 98.38 233 GLY B C 1
ATOM 4937 O O . GLY B 1 233 ? 11.203 -6.516 7.645 1 98.38 233 GLY B O 1
ATOM 4938 N N . ASN B 1 234 ? 11.789 -6.555 5.473 1 98.62 234 ASN B N 1
ATOM 4939 C CA . ASN B 1 234 ? 12.82 -5.539 5.621 1 98.62 234 ASN B CA 1
ATOM 4940 C C . ASN B 1 234 ? 12.242 -4.215 6.102 1 98.62 234 ASN B C 1
ATOM 4942 O O . ASN B 1 234 ? 12.82 -3.551 6.965 1 98.62 234 ASN B O 1
ATOM 4946 N N . ALA B 1 235 ? 11.102 -3.834 5.543 1 98.75 235 ALA B N 1
ATOM 4947 C CA . ALA B 1 235 ? 10.43 -2.598 5.938 1 98.75 235 ALA B CA 1
ATOM 4948 C C . ALA B 1 235 ? 9.984 -2.654 7.395 1 98.75 235 ALA B C 1
ATOM 4950 O O . ALA B 1 235 ? 10.016 -1.643 8.102 1 98.75 235 ALA B O 1
ATOM 4951 N N . ALA B 1 236 ? 9.492 -3.836 7.844 1 98.56 236 ALA B N 1
ATOM 4952 C CA . ALA B 1 236 ? 9.141 -4.008 9.25 1 98.56 236 ALA B CA 1
ATOM 4953 C C . ALA B 1 236 ? 10.328 -3.719 10.156 1 98.56 236 ALA B C 1
ATOM 4955 O O . ALA B 1 236 ? 10.172 -3.1 11.219 1 98.56 236 ALA B O 1
ATOM 4956 N N . THR B 1 237 ? 11.492 -4.141 9.758 1 98.56 237 THR B N 1
ATOM 4957 C CA . THR B 1 237 ? 12.719 -3.881 10.508 1 98.56 237 THR B CA 1
ATOM 4958 C C . THR B 1 237 ? 12.992 -2.383 10.594 1 98.56 237 THR B C 1
ATOM 4960 O O . THR B 1 237 ? 13.281 -1.857 11.672 1 98.56 237 THR B O 1
ATOM 4963 N N . VAL B 1 238 ? 12.883 -1.741 9.484 1 98.75 238 VAL B N 1
ATOM 4964 C CA . VAL B 1 238 ? 13.125 -0.304 9.422 1 98.75 238 VAL B CA 1
ATOM 4965 C C . VAL B 1 238 ? 12.078 0.436 10.242 1 98.75 238 VAL B C 1
ATOM 4967 O O . VAL B 1 238 ? 12.398 1.369 10.977 1 98.75 238 VAL B O 1
ATOM 4970 N N . TYR B 1 239 ? 10.789 0.024 10.109 1 98.75 239 TYR B N 1
ATOM 4971 C CA . TYR B 1 239 ? 9.703 0.629 10.875 1 98.75 239 TYR B CA 1
ATOM 4972 C C . TYR B 1 239 ? 10 0.579 12.367 1 98.75 239 TYR B C 1
ATOM 4974 O O . TYR B 1 239 ? 9.82 1.571 13.078 1 98.75 239 TYR B O 1
ATOM 4982 N N . ARG B 1 240 ? 10.414 -0.546 12.875 1 98.62 240 ARG B N 1
ATOM 4983 C CA . ARG B 1 240 ? 10.695 -0.715 14.297 1 98.62 240 ARG B CA 1
ATOM 4984 C C . ARG B 1 240 ? 11.836 0.201 14.742 1 98.62 240 ARG B C 1
ATOM 4986 O O . ARG B 1 240 ? 11.828 0.7 15.875 1 98.62 240 ARG B O 1
ATOM 4993 N N . ALA B 1 241 ? 12.828 0.372 13.914 1 98.75 241 ALA B N 1
ATOM 4994 C CA . ALA B 1 241 ? 13.914 1.294 14.227 1 98.75 241 ALA B CA 1
ATOM 4995 C C . ALA B 1 241 ? 13.398 2.719 14.391 1 98.75 241 ALA B C 1
ATOM 4997 O O . ALA B 1 241 ? 13.82 3.438 15.305 1 98.75 241 ALA B O 1
ATOM 4998 N N . LEU B 1 242 ? 12.531 3.129 13.539 1 98.81 242 LEU B N 1
ATOM 4999 C CA . LEU B 1 242 ? 11.945 4.465 13.609 1 98.81 242 LEU B CA 1
ATOM 5000 C C . LEU B 1 242 ? 11.07 4.609 14.852 1 98.81 242 LEU B C 1
ATOM 5002 O O . LEU B 1 242 ? 11.047 5.668 15.477 1 98.81 242 LEU B O 1
ATOM 5006 N N . GLU B 1 243 ? 10.336 3.578 15.164 1 98 243 GLU B N 1
ATOM 5007 C CA . GLU B 1 243 ? 9.539 3.566 16.391 1 98 243 GLU B CA 1
ATOM 5008 C C . GLU B 1 243 ? 10.414 3.75 17.625 1 98 243 GLU B C 1
ATOM 5010 O O . GLU B 1 243 ? 10.062 4.5 18.531 1 98 243 GLU B O 1
ATOM 5015 N N . ARG B 1 244 ? 11.531 3.043 17.672 1 98.44 244 ARG B N 1
ATOM 5016 C CA . ARG B 1 244 ? 12.469 3.176 18.781 1 98.44 244 ARG B CA 1
ATOM 5017 C C . ARG B 1 244 ? 13.016 4.598 18.875 1 98.44 244 ARG B C 1
ATOM 5019 O O . ARG B 1 244 ? 13.148 5.148 19.969 1 98.44 244 ARG B O 1
ATOM 5026 N N . LEU B 1 245 ? 13.312 5.156 17.734 1 98.75 245 LEU B N 1
ATOM 5027 C CA . LEU B 1 245 ? 13.781 6.539 17.719 1 98.75 245 LEU B CA 1
ATOM 5028 C C . LEU B 1 245 ? 12.727 7.477 18.297 1 98.75 245 LEU B C 1
ATOM 5030 O O . LEU B 1 245 ? 13.055 8.398 19.062 1 98.75 245 LEU B O 1
ATOM 5034 N N . ASP B 1 246 ? 11.5 7.258 17.922 1 98.44 246 ASP B N 1
ATOM 5035 C CA . ASP B 1 246 ? 10.414 8.078 18.453 1 98.44 246 ASP B CA 1
ATOM 5036 C C . ASP B 1 246 ? 10.375 8.016 19.984 1 98.44 246 ASP B C 1
ATOM 5038 O O . ASP B 1 246 ? 10.25 9.039 20.641 1 98.44 246 ASP B O 1
ATOM 5042 N N . ASP B 1 247 ? 10.461 6.801 20.516 1 97.94 247 ASP B N 1
ATOM 5043 C CA . ASP B 1 247 ? 10.445 6.602 21.953 1 97.94 247 ASP B CA 1
ATOM 5044 C C . ASP B 1 247 ? 11.609 7.332 22.625 1 97.94 247 ASP B C 1
ATOM 5046 O O . ASP B 1 247 ? 11.438 7.965 23.672 1 97.94 247 ASP B O 1
ATOM 5050 N N . GLU B 1 248 ? 12.758 7.211 22.016 1 98.56 248 GLU B N 1
ATOM 5051 C CA . GLU B 1 248 ? 13.953 7.855 22.547 1 98.56 248 GLU B CA 1
ATOM 5052 C C . GLU B 1 248 ? 13.805 9.375 22.547 1 98.56 248 GLU B C 1
ATOM 5054 O O . GLU B 1 248 ? 14.164 10.039 23.531 1 98.56 248 GLU B O 1
ATOM 5059 N N . ARG B 1 249 ? 13.312 9.922 21.5 1 98.25 249 ARG B N 1
ATOM 5060 C CA . ARG B 1 249 ? 13.125 11.367 21.391 1 98.25 249 ARG B CA 1
ATOM 5061 C C . ARG B 1 249 ? 12.102 11.859 22.406 1 98.25 249 ARG B C 1
ATOM 5063 O O . ARG B 1 249 ? 12.305 12.883 23.062 1 98.25 249 ARG B O 1
ATOM 5070 N N . LYS B 1 250 ? 11.016 11.125 22.547 1 97.25 250 LYS B N 1
ATOM 5071 C CA . LYS B 1 250 ? 9.984 11.5 23.516 1 97.25 250 LYS B CA 1
ATOM 5072 C C . LYS B 1 250 ? 10.539 11.5 24.938 1 97.25 250 LYS B C 1
ATOM 5074 O O . LYS B 1 250 ? 10.172 12.344 25.75 1 97.25 250 LYS B O 1
ATOM 5079 N N . ALA B 1 251 ? 11.406 10.609 25.219 1 97.62 251 ALA B N 1
ATOM 5080 C CA . ALA B 1 251 ? 12 10.484 26.547 1 97.62 251 ALA B CA 1
ATOM 5081 C C . ALA B 1 251 ? 13 11.602 26.812 1 97.62 251 ALA B C 1
ATOM 5083 O O . ALA B 1 251 ? 13.203 12.008 27.953 1 97.62 251 ALA B O 1
ATOM 5084 N N . SER B 1 252 ? 13.562 12.227 25.75 1 97.62 252 SER B N 1
ATOM 5085 C CA . SER B 1 252 ? 14.711 13.117 25.922 1 97.62 252 SER B CA 1
ATOM 5086 C C . SER B 1 252 ? 14.312 14.57 25.719 1 97.62 252 SER B C 1
ATOM 5088 O O . SER B 1 252 ? 15.008 15.477 26.188 1 97.62 252 SER B O 1
ATOM 5090 N N . ILE B 1 253 ? 13.258 14.844 25.062 1 97.62 253 ILE B N 1
ATOM 5091 C CA . ILE B 1 253 ? 12.914 16.219 24.703 1 97.62 253 ILE B CA 1
ATOM 5092 C C . ILE B 1 253 ? 11.773 16.703 25.594 1 97.62 253 ILE B C 1
ATOM 5094 O O . ILE B 1 253 ? 10.742 16.047 25.719 1 97.62 253 ILE B O 1
ATOM 5098 N N . ASP B 1 254 ? 11.945 17.797 26.188 1 96.81 254 ASP B N 1
ATOM 5099 C CA . ASP B 1 254 ? 10.945 18.484 27.016 1 96.81 254 ASP B CA 1
ATOM 5100 C C . ASP B 1 254 ? 10.75 19.922 26.562 1 96.81 254 ASP B C 1
ATOM 5102 O O . ASP B 1 254 ? 11.727 20.641 26.312 1 96.81 254 ASP B O 1
ATOM 5106 N N . TYR B 1 255 ? 9.492 20.344 26.438 1 97.12 255 TYR B N 1
ATOM 5107 C CA . TYR B 1 255 ? 9.172 21.703 25.984 1 97.12 255 TYR B CA 1
ATOM 5108 C C . TYR B 1 255 ? 7.871 22.188 26.609 1 97.12 255 TYR B C 1
ATOM 5110 O O . TYR B 1 255 ? 6.797 22.047 26.016 1 97.12 255 TYR B O 1
ATOM 5118 N N . PRO B 1 256 ? 7.906 22.844 27.656 1 96.56 256 PRO B N 1
ATOM 5119 C CA . PRO B 1 256 ? 6.758 23.188 28.5 1 96.56 256 PRO B CA 1
ATOM 5120 C C . PRO B 1 256 ? 5.695 23.984 27.766 1 96.56 256 PRO B C 1
ATOM 5122 O O . PRO B 1 256 ? 4.5 23.766 27.953 1 96.56 256 PRO B O 1
ATOM 5125 N N . PRO B 1 257 ? 6.043 24.953 26.875 1 96.38 257 PRO B N 1
ATOM 5126 C CA . PRO B 1 257 ? 4.992 25.719 26.203 1 96.38 257 PRO B CA 1
ATOM 5127 C C . PRO B 1 257 ? 4.004 24.828 25.453 1 96.38 257 PRO B C 1
ATOM 5129 O O . PRO B 1 257 ? 2.838 25.203 25.281 1 96.38 257 PRO B O 1
ATOM 5132 N N . ALA B 1 258 ? 4.465 23.688 25.047 1 94.62 258 ALA B N 1
ATOM 5133 C CA . ALA B 1 258 ? 3.596 22.781 24.297 1 94.62 258 ALA B CA 1
ATOM 5134 C C . ALA B 1 258 ? 2.518 22.203 25.203 1 94.62 258 ALA B C 1
ATOM 5136 O O . ALA B 1 258 ? 1.371 22.016 24.781 1 94.62 258 ALA B O 1
ATOM 5137 N N . TYR B 1 259 ? 2.838 21.875 26.469 1 93.81 259 TYR B N 1
ATOM 5138 C CA . TYR B 1 259 ? 1.848 21.188 27.281 1 93.81 259 TYR B CA 1
ATOM 5139 C C . TYR B 1 259 ? 1.261 22.125 28.328 1 93.81 259 TYR B C 1
ATOM 5141 O O . TYR B 1 259 ? 0.398 21.734 29.109 1 93.81 259 TYR B O 1
ATOM 5149 N N . ARG B 1 260 ? 1.661 23.375 28.359 1 92.31 260 ARG B N 1
ATOM 5150 C CA . ARG B 1 260 ? 0.932 24.406 29.109 1 92.31 260 ARG B CA 1
ATOM 5151 C C . ARG B 1 260 ? -0.451 24.641 28.516 1 92.31 260 ARG B C 1
ATOM 5153 O O . ARG B 1 260 ? -1.415 24.891 29.234 1 92.31 260 ARG B O 1
ATOM 5160 N N . GLY B 1 261 ? -0.55 24.609 27.188 1 82.56 261 GLY B N 1
ATOM 5161 C CA . GLY B 1 261 ? -1.82 24.781 26.5 1 82.56 261 GLY B CA 1
ATOM 5162 C C . GLY B 1 261 ? -2.631 23.516 26.422 1 82.56 261 GLY B C 1
ATOM 5163 O O . GLY B 1 261 ? -3.863 23.547 26.438 1 82.56 261 GLY B O 1
ATOM 5164 N N . GLU B 1 262 ? -1.913 22.391 26.328 1 86.81 262 GLU B N 1
ATOM 5165 C CA . GLU B 1 262 ? -2.494 21.062 26.203 1 86.81 262 GLU B CA 1
ATOM 5166 C C . GLU B 1 262 ? -1.748 20.047 27.078 1 86.81 262 GLU B C 1
ATOM 5168 O O . GLU B 1 262 ? -0.843 19.359 26.594 1 86.81 262 GLU B O 1
ATOM 5173 N N . PRO B 1 263 ? -2.23 19.781 28.203 1 90 263 PRO B N 1
ATOM 5174 C CA . PRO B 1 263 ? -1.497 18.969 29.172 1 90 263 PRO B CA 1
ATOM 5175 C C . PRO B 1 263 ? -1.186 17.562 28.656 1 90 263 PRO B C 1
ATOM 5177 O O . PRO B 1 263 ? -0.168 16.984 29.031 1 90 263 PRO B O 1
ATOM 5180 N N . ASP B 1 264 ? -1.994 17.062 27.766 1 89.31 264 ASP B N 1
ATOM 5181 C CA . ASP B 1 264 ? -1.829 15.703 27.266 1 89.31 264 ASP B CA 1
ATOM 5182 C C . ASP B 1 264 ? -0.576 15.594 26.391 1 89.31 264 ASP B C 1
ATOM 5184 O O . ASP B 1 264 ? -0.127 14.484 26.078 1 89.31 264 ASP B O 1
ATOM 5188 N N . LEU B 1 265 ? 0.076 16.641 26.094 1 93.12 265 LEU B N 1
ATOM 5189 C CA . LEU B 1 265 ? 1.263 16.641 25.25 1 93.12 265 LEU B CA 1
ATOM 5190 C C . LEU B 1 265 ? 2.523 16.422 26.078 1 93.12 265 LEU B C 1
ATOM 5192 O O . LEU B 1 265 ? 3.611 16.25 25.531 1 93.12 265 LEU B O 1
ATOM 5196 N N . GLU B 1 266 ? 2.389 16.516 27.422 1 94.88 266 GLU B N 1
ATOM 5197 C CA . GLU B 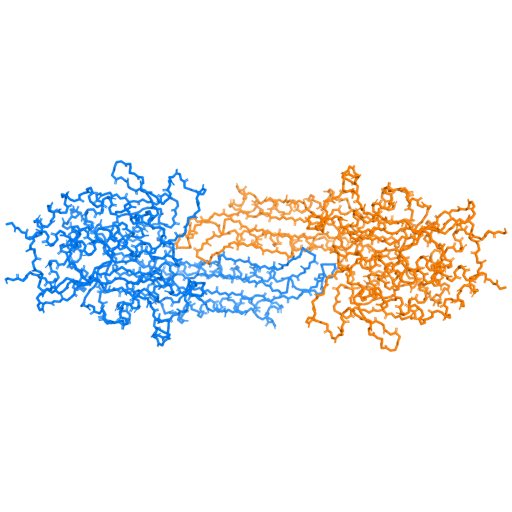1 266 ? 3.564 16.219 28.234 1 94.88 266 GLU B CA 1
ATOM 5198 C C . GLU B 1 266 ? 4.129 14.844 27.922 1 94.88 266 GLU B C 1
ATOM 5200 O O . GLU B 1 266 ? 3.402 13.844 27.953 1 94.88 266 GLU B O 1
ATOM 5205 N N . GLY B 1 267 ? 5.355 14.773 27.547 1 95.44 267 GLY B N 1
ATOM 5206 C CA . GLY B 1 267 ? 5.973 13.523 27.125 1 95.44 267 GLY B CA 1
ATOM 5207 C C . GLY B 1 267 ? 5.75 13.219 25.656 1 95.44 267 GLY B C 1
ATOM 5208 O O . GLY B 1 267 ? 6.254 12.211 25.141 1 95.44 267 GLY B O 1
ATOM 5209 N N . ASN B 1 268 ? 5.039 14.062 24.969 1 96.12 268 ASN B N 1
ATOM 5210 C CA . ASN B 1 268 ? 4.684 13.844 23.578 1 96.12 268 ASN B CA 1
ATOM 5211 C C . ASN B 1 268 ? 4.852 15.117 22.75 1 96.12 268 ASN B C 1
ATOM 5213 O O . ASN B 1 268 ? 4.023 15.414 21.891 1 96.12 268 ASN B O 1
ATOM 5217 N N . VAL B 1 269 ? 5.922 15.891 23.094 1 96.38 269 VAL B N 1
ATOM 5218 C CA . VAL B 1 269 ? 6.117 17.188 22.453 1 96.38 269 VAL B CA 1
ATOM 5219 C C . VAL B 1 269 ? 6.789 17 21.094 1 96.38 269 VAL B C 1
ATOM 5221 O O . VAL B 1 269 ? 6.938 17.953 20.328 1 96.38 269 VAL B O 1
ATOM 5224 N N . THR B 1 270 ? 7.293 15.812 20.781 1 97 270 THR B N 1
ATOM 5225 C CA . THR B 1 270 ? 7.773 15.359 19.469 1 97 270 THR B CA 1
ATOM 5226 C C . THR B 1 270 ? 7.039 14.102 19.031 1 97 270 THR B C 1
ATOM 5228 O O . THR B 1 270 ? 6.523 13.352 19.875 1 97 270 THR B O 1
ATOM 5231 N N . ASN B 1 271 ? 6.93 13.977 17.766 1 95.94 271 ASN B N 1
ATOM 5232 C CA . ASN B 1 271 ? 6.215 12.82 17.234 1 95.94 271 ASN B CA 1
ATOM 5233 C C . ASN B 1 271 ? 6.797 12.367 15.898 1 95.94 271 ASN B C 1
ATOM 5235 O O . ASN B 1 271 ? 6.879 13.156 14.953 1 95.94 271 ASN B O 1
ATOM 5239 N N . LEU B 1 272 ? 7.242 11.18 15.82 1 98.06 272 LEU B N 1
ATOM 5240 C CA . LEU B 1 272 ? 7.66 10.516 14.594 1 98.06 272 LEU B CA 1
ATOM 5241 C C . LEU B 1 272 ? 6.641 9.461 14.172 1 98.06 272 LEU B C 1
ATOM 5243 O O . LEU B 1 272 ? 6.355 8.531 14.922 1 98.06 272 LEU B O 1
ATOM 5247 N N . ASN B 1 273 ? 6.066 9.664 12.984 1 97.12 273 ASN B N 1
ATOM 5248 C CA . ASN B 1 273 ? 4.98 8.812 12.523 1 97.12 273 ASN B CA 1
ATOM 5249 C C . ASN B 1 273 ? 5.25 8.281 11.117 1 97.12 273 ASN B C 1
ATOM 5251 O O . ASN B 1 273 ? 5.746 9.008 10.258 1 97.12 273 ASN B O 1
ATOM 5255 N N . VAL B 1 274 ? 5.008 7.004 10.93 1 98.5 274 VAL B N 1
ATOM 5256 C CA . VAL B 1 274 ? 4.902 6.457 9.586 1 98.5 274 VAL B CA 1
ATOM 5257 C C . VAL B 1 274 ? 3.432 6.328 9.195 1 98.5 274 VAL B C 1
ATOM 5259 O O . VAL B 1 274 ? 2.705 5.5 9.75 1 98.5 274 VAL B O 1
ATOM 5262 N N . GLY B 1 275 ? 3.076 7.059 8.18 1 97.69 275 GLY B N 1
ATOM 5263 C CA . GLY B 1 275 ? 1.654 7.18 7.902 1 97.69 275 GLY B CA 1
ATOM 5264 C C . GLY B 1 275 ? 1.207 6.355 6.711 1 97.69 275 GLY B C 1
ATOM 5265 O O . GLY B 1 275 ? 0.013 6.109 6.531 1 97.69 275 GLY B O 1
ATOM 5266 N N . THR B 1 276 ? 2.119 5.945 5.863 1 98 276 THR B N 1
ATOM 5267 C CA . THR B 1 276 ? 1.754 5.125 4.715 1 98 276 THR B CA 1
ATOM 5268 C C . THR B 1 276 ? 2.768 4.004 4.508 1 98 276 THR B C 1
ATOM 5270 O O . THR B 1 276 ? 3.938 4.141 4.871 1 98 276 THR B O 1
ATOM 5273 N N . ILE B 1 277 ? 2.336 2.92 3.939 1 98.75 277 ILE B N 1
ATOM 5274 C CA . ILE B 1 277 ? 3.184 1.817 3.5 1 98.75 277 ILE B CA 1
ATOM 5275 C C . ILE B 1 277 ? 2.562 1.141 2.279 1 98.75 277 ILE B C 1
ATOM 5277 O O . ILE B 1 277 ? 1.342 0.985 2.203 1 98.75 277 ILE B O 1
ATOM 5281 N N . GLU B 1 278 ? 3.361 0.8 1.356 1 98.56 278 GLU B N 1
ATOM 5282 C CA . GLU B 1 278 ? 2.891 0.111 0.159 1 98.56 278 GLU B CA 1
ATOM 5283 C C . GLU B 1 278 ? 3.973 -0.797 -0.417 1 98.56 278 GLU B C 1
ATOM 5285 O O . GLU B 1 278 ? 5.141 -0.409 -0.489 1 98.56 278 GLU B O 1
ATOM 5290 N N . ALA B 1 279 ? 3.627 -2.008 -0.762 1 98.19 279 ALA B N 1
ATOM 5291 C CA . ALA B 1 279 ? 4.531 -2.943 -1.425 1 98.19 279 ALA B CA 1
ATOM 5292 C C . ALA B 1 279 ? 3.752 -4.02 -2.178 1 98.19 279 ALA B C 1
ATOM 5294 O O . ALA B 1 279 ? 2.725 -4.5 -1.696 1 98.19 279 ALA B O 1
ATOM 5295 N N . GLY B 1 280 ? 4.285 -4.348 -3.375 1 94.75 280 GLY B N 1
ATOM 5296 C CA . GLY B 1 280 ? 3.832 -5.539 -4.078 1 94.75 280 GLY B CA 1
ATOM 5297 C C . GLY B 1 280 ? 2.539 -5.32 -4.84 1 94.75 280 GLY B C 1
ATOM 5298 O O . GLY B 1 280 ? 1.816 -4.355 -4.59 1 94.75 280 GLY B O 1
ATOM 5299 N N . ASP B 1 281 ? 2.309 -6.262 -5.73 1 88.25 281 ASP B N 1
ATOM 5300 C CA . ASP B 1 281 ? 1.11 -6.176 -6.562 1 88.25 281 ASP B CA 1
ATOM 5301 C C . ASP B 1 281 ? 0.406 -7.527 -6.648 1 88.25 281 ASP B C 1
ATOM 5303 O O . ASP B 1 281 ? -0.677 -7.633 -7.227 1 88.25 281 ASP B O 1
ATOM 5307 N N . TRP B 1 282 ? 1.006 -8.539 -6.094 1 89.25 282 TRP B N 1
ATOM 5308 C CA . TRP B 1 282 ? 0.469 -9.891 -6.215 1 89.25 282 TRP B CA 1
ATOM 5309 C C . TRP B 1 282 ? 0.869 -10.75 -5.02 1 89.25 282 TRP B C 1
ATOM 5311 O O . TRP B 1 282 ? 2.023 -10.719 -4.586 1 89.25 282 TRP B O 1
ATOM 5321 N N . PRO B 1 283 ? -0.039 -11.547 -4.473 1 93.12 283 PRO B N 1
ATOM 5322 C CA . PRO B 1 283 ? 0.274 -12.375 -3.303 1 93.12 283 PRO B CA 1
ATOM 5323 C C . PRO B 1 283 ? 1.382 -13.391 -3.576 1 93.12 283 PRO B C 1
ATOM 5325 O O . PRO B 1 283 ? 2.088 -13.805 -2.652 1 93.12 283 PRO B O 1
ATOM 5328 N N . SER B 1 284 ? 1.592 -13.781 -4.844 1 91.69 284 SER B N 1
ATOM 5329 C CA . SER B 1 284 ? 2.475 -14.898 -5.168 1 91.69 284 SER B CA 1
ATOM 5330 C C . SER B 1 284 ? 3.867 -14.406 -5.551 1 91.69 284 SER B C 1
ATOM 5332 O O . SER B 1 284 ? 4.66 -15.156 -6.125 1 91.69 284 SER B O 1
ATOM 5334 N N . THR B 1 285 ? 4.18 -13.25 -5.262 1 90.69 285 THR B N 1
ATOM 5335 C CA . THR B 1 285 ? 5.488 -12.688 -5.566 1 90.69 285 THR B CA 1
ATOM 5336 C C . THR B 1 285 ? 6.066 -11.977 -4.34 1 90.69 285 THR B C 1
ATOM 5338 O O . THR B 1 285 ? 5.348 -11.281 -3.623 1 90.69 285 THR B O 1
ATOM 5341 N N . LEU B 1 286 ? 7.332 -12.234 -4.055 1 94.06 286 LEU B N 1
ATOM 5342 C CA . LEU B 1 286 ? 8.008 -11.398 -3.068 1 94.06 286 LEU B CA 1
ATOM 5343 C C . LEU B 1 286 ? 8.234 -9.992 -3.613 1 94.06 286 LEU B C 1
ATOM 5345 O O . LEU B 1 286 ? 8.805 -9.82 -4.691 1 94.06 286 LEU B O 1
ATOM 5349 N N . PRO B 1 287 ? 7.762 -9.031 -2.92 1 95.62 287 PRO B N 1
ATOM 5350 C CA . PRO B 1 287 ? 7.969 -7.68 -3.445 1 95.62 287 PRO B CA 1
ATOM 5351 C C . PRO B 1 287 ? 9.438 -7.262 -3.434 1 95.62 287 PRO B C 1
ATOM 5353 O O . PRO B 1 287 ? 10.172 -7.598 -2.5 1 95.62 287 PRO B O 1
ATOM 5356 N N . SER B 1 288 ? 9.867 -6.52 -4.457 1 94.5 288 SER B N 1
ATOM 5357 C CA . SER B 1 288 ? 11.258 -6.102 -4.609 1 94.5 288 SER B CA 1
ATOM 5358 C C . SER B 1 288 ? 11.539 -4.824 -3.83 1 94.5 288 SER B C 1
ATOM 5360 O O . SER B 1 288 ? 12.703 -4.461 -3.621 1 94.5 288 SER B O 1
ATOM 5362 N N . GLU B 1 289 ? 10.508 -4.125 -3.451 1 97.5 289 GLU B N 1
ATOM 5363 C CA . GLU B 1 289 ? 10.68 -2.896 -2.686 1 97.5 289 GLU B CA 1
ATOM 5364 C C . GLU B 1 289 ? 9.43 -2.57 -1.879 1 97.5 289 GLU B C 1
ATOM 5366 O O . GLU B 1 289 ? 8.336 -3.021 -2.215 1 97.5 289 GLU B O 1
ATOM 5371 N N . THR B 1 290 ? 9.57 -1.908 -0.81 1 98.5 290 THR B N 1
ATOM 5372 C CA . THR B 1 290 ? 8.516 -1.312 0.001 1 98.5 290 THR B CA 1
ATOM 5373 C C . THR B 1 290 ? 8.742 0.188 0.169 1 98.5 290 THR B C 1
ATOM 5375 O O . THR B 1 290 ? 9.875 0.628 0.384 1 98.5 290 THR B O 1
ATOM 5378 N N . PHE B 1 291 ? 7.707 0.934 0.04 1 98.62 291 PHE B N 1
ATOM 5379 C CA . PHE B 1 291 ? 7.758 2.371 0.279 1 98.62 291 PHE B CA 1
ATOM 5380 C C . PHE B 1 291 ? 7 2.734 1.551 1 98.62 291 PHE B C 1
ATOM 5382 O O . PHE B 1 291 ? 5.855 2.312 1.741 1 98.62 291 PHE B O 1
ATOM 5389 N N . MET B 1 292 ? 7.605 3.471 2.416 1 98.75 292 MET B N 1
ATOM 5390 C CA . MET B 1 292 ? 6.996 4.047 3.609 1 98.75 292 MET B CA 1
ATOM 5391 C C . MET B 1 292 ? 7.141 5.562 3.617 1 98.75 292 MET B C 1
ATOM 5393 O O . MET B 1 292 ? 8.195 6.094 3.256 1 98.75 292 MET B O 1
ATOM 5397 N N . GLU B 1 293 ? 6.09 6.227 3.904 1 98.38 293 GLU B N 1
ATOM 5398 C CA . GLU B 1 293 ? 6.16 7.668 4.105 1 98.38 293 GLU B CA 1
ATOM 5399 C C . GLU B 1 293 ? 5.852 8.039 5.555 1 98.38 293 GLU B C 1
ATOM 5401 O O . GLU B 1 293 ? 4.949 7.465 6.168 1 98.38 293 GLU B O 1
ATOM 5406 N N . GLY B 1 294 ? 6.641 8.969 6.078 1 98 294 GLY B N 1
ATOM 5407 C CA . GLY B 1 294 ? 6.484 9.367 7.465 1 98 294 GLY B CA 1
ATOM 5408 C C . GLY B 1 294 ? 6.621 10.867 7.672 1 98 294 GLY B C 1
ATOM 5409 O O . GLY B 1 294 ? 6.844 11.609 6.715 1 98 294 GLY B O 1
ATOM 5410 N N . ARG B 1 295 ? 6.363 11.227 8.906 1 97.25 295 ARG B N 1
ATOM 5411 C CA . ARG B 1 295 ? 6.395 12.609 9.367 1 97.25 295 ARG B CA 1
ATOM 5412 C C . ARG B 1 295 ? 7.086 12.727 10.719 1 97.25 295 ARG B C 1
ATOM 5414 O O . ARG B 1 295 ? 6.891 11.883 11.594 1 97.25 295 ARG B O 1
ATOM 5421 N N . ILE B 1 296 ? 7.895 13.805 10.859 1 98.19 296 ILE B N 1
ATOM 5422 C CA . ILE B 1 296 ? 8.438 14.133 12.172 1 98.19 296 ILE B CA 1
ATOM 5423 C C . ILE B 1 296 ? 8.07 15.57 12.539 1 98.19 296 ILE B C 1
ATOM 5425 O O . ILE B 1 296 ? 8.156 16.469 11.711 1 98.19 296 ILE B O 1
ATOM 5429 N N . GLY B 1 297 ? 7.496 15.727 13.648 1 97.56 297 GLY B N 1
ATOM 5430 C CA . GLY B 1 297 ? 7.293 17.016 14.297 1 97.56 297 GLY B CA 1
ATOM 5431 C C . GLY B 1 297 ? 8.117 17.188 15.555 1 97.56 297 GLY B C 1
ATOM 5432 O O . GLY B 1 297 ? 8.266 16.25 16.344 1 97.56 297 GLY B O 1
ATOM 5433 N N . TRP B 1 298 ? 8.68 18.359 15.742 1 97.94 298 TRP B N 1
ATOM 5434 C CA . TRP B 1 298 ? 9.5 18.578 16.922 1 97.94 298 TRP B CA 1
ATOM 5435 C C . TRP B 1 298 ? 9.438 20.047 17.359 1 97.94 298 TRP B C 1
ATOM 5437 O O . TRP B 1 298 ? 9.242 20.938 16.516 1 97.94 298 TRP B O 1
ATOM 5447 N N . PRO B 1 299 ? 9.555 20.297 18.688 1 97.75 299 PRO B N 1
ATOM 5448 C CA . PRO B 1 299 ? 9.562 21.672 19.188 1 97.75 299 PRO B CA 1
ATOM 5449 C C . PRO B 1 299 ? 10.891 22.391 18.953 1 97.75 299 PRO B C 1
ATOM 5451 O O . PRO B 1 299 ? 11.852 21.766 18.484 1 97.75 299 PRO B O 1
ATOM 5454 N N . PRO B 1 300 ? 10.906 23.734 19.234 1 97.88 300 PRO B N 1
ATOM 5455 C CA . PRO B 1 300 ? 12.18 24.453 19.141 1 97.88 300 PRO B CA 1
ATOM 5456 C C . PRO B 1 300 ? 13.281 23.812 19.984 1 97.88 300 PRO B C 1
ATOM 5458 O O . PRO B 1 300 ? 13.016 23.344 21.094 1 97.88 300 PRO B O 1
ATOM 5461 N N . GLY B 1 301 ? 14.523 23.797 19.453 1 96.94 301 GLY B N 1
ATOM 5462 C CA . GLY B 1 301 ? 15.641 23.234 20.188 1 96.94 301 GLY B CA 1
ATOM 5463 C C . GLY B 1 301 ? 16.609 22.453 19.312 1 96.94 301 GLY B C 1
ATOM 5464 O O . GLY B 1 301 ? 17.766 22.234 19.688 1 96.94 301 GLY B O 1
ATOM 5465 N N . GLU B 1 302 ? 16.109 21.938 18.203 1 97.31 302 GLU B N 1
ATOM 5466 C CA . GLU B 1 302 ? 16.922 21.234 17.219 1 97.31 302 GLU B CA 1
ATOM 5467 C C . GLU B 1 302 ? 16.75 21.812 15.828 1 97.31 302 GLU B C 1
ATOM 5469 O O . GLU B 1 302 ? 15.68 22.328 15.492 1 97.31 302 GLU B O 1
ATOM 5474 N N . SER B 1 303 ? 17.781 21.766 15.016 1 96.38 303 SER B N 1
ATOM 5475 C CA . SER B 1 303 ? 17.703 22.188 13.617 1 96.38 303 SER B CA 1
ATOM 5476 C C . SER B 1 303 ? 17.141 21.078 12.742 1 96.38 303 SER B C 1
ATOM 5478 O O . SER B 1 303 ? 17.109 19.922 13.141 1 96.38 303 SER B O 1
ATOM 5480 N N . ARG B 1 304 ? 16.734 21.359 11.516 1 96.94 304 ARG B N 1
ATOM 5481 C CA . ARG B 1 304 ? 16.281 20.375 10.539 1 96.94 304 ARG B CA 1
ATOM 5482 C C . ARG B 1 304 ? 17.375 19.344 10.25 1 96.94 304 ARG B C 1
ATOM 5484 O O . ARG B 1 304 ? 17.109 18.141 10.18 1 96.94 304 ARG B O 1
ATOM 5491 N N . ALA B 1 305 ? 18.594 19.938 10.102 1 97.75 305 ALA B N 1
ATOM 5492 C CA . ALA B 1 305 ? 19.719 19.078 9.773 1 97.75 305 ALA B CA 1
ATOM 5493 C C . ALA B 1 305 ? 19.953 18.047 10.859 1 97.75 305 ALA B C 1
ATOM 5495 O O . ALA B 1 305 ? 20.25 16.875 10.562 1 97.75 305 ALA B O 1
ATOM 5496 N N . GLU B 1 306 ? 19.859 18.453 12.109 1 98.38 306 GLU B N 1
ATOM 5497 C CA . GLU B 1 306 ? 20.047 17.531 13.227 1 98.38 306 GLU B CA 1
ATOM 5498 C C . GLU B 1 306 ? 18.969 16.453 13.25 1 98.38 306 GLU B C 1
ATOM 5500 O O . GLU B 1 306 ? 19.266 15.281 13.469 1 98.38 306 GLU B O 1
ATOM 5505 N N . VAL B 1 307 ? 17.766 16.812 13.047 1 98.69 307 VAL B N 1
ATOM 5506 C CA . VAL B 1 307 ? 16.656 15.883 13.078 1 98.69 307 VAL B CA 1
ATOM 5507 C C . VAL B 1 307 ? 16.734 14.922 11.891 1 98.69 307 VAL B C 1
ATOM 5509 O O . VAL B 1 307 ? 16.516 13.719 12.031 1 98.69 307 VAL B O 1
ATOM 5512 N N . ARG B 1 308 ? 17.078 15.461 10.695 1 98.69 308 ARG B N 1
ATOM 5513 C CA . ARG B 1 308 ? 17.281 14.617 9.523 1 98.69 308 ARG B CA 1
ATOM 5514 C C . ARG B 1 308 ? 18.344 13.547 9.797 1 98.69 308 ARG B C 1
ATOM 5516 O O . ARG B 1 308 ? 18.141 12.375 9.484 1 98.69 308 ARG B O 1
ATOM 5523 N N . ALA B 1 309 ? 19.422 13.938 10.359 1 98.81 309 ALA B N 1
ATOM 5524 C CA . ALA B 1 309 ? 20.516 13.016 10.641 1 98.81 309 ALA B CA 1
ATOM 5525 C C . ALA B 1 309 ? 20.062 11.891 11.57 1 98.81 309 ALA B C 1
ATOM 5527 O O . ALA B 1 309 ? 20.469 10.734 11.398 1 98.81 309 ALA B O 1
ATOM 5528 N N . GLN B 1 310 ? 19.266 12.203 12.578 1 98.81 310 GLN B N 1
ATOM 5529 C CA . GLN B 1 310 ? 18.781 11.195 13.508 1 98.81 310 GLN B CA 1
ATOM 5530 C C . GLN B 1 310 ? 17.953 10.133 12.789 1 98.81 310 GLN B C 1
ATOM 5532 O O . GLN B 1 310 ? 18.094 8.938 13.062 1 98.81 310 GLN B O 1
ATOM 5537 N N . ILE B 1 311 ? 17.094 10.531 11.891 1 98.88 311 ILE B N 1
ATOM 5538 C CA . ILE B 1 311 ? 16.234 9.609 11.148 1 98.88 311 ILE B CA 1
ATOM 5539 C C . ILE B 1 311 ? 17.078 8.773 10.195 1 98.88 311 ILE B C 1
ATOM 5541 O O . ILE B 1 311 ? 16.953 7.547 10.148 1 98.88 311 ILE B O 1
ATOM 5545 N N . GLU B 1 312 ? 17.938 9.469 9.461 1 98.88 312 GLU B N 1
ATOM 5546 C CA . GLU B 1 312 ? 18.828 8.781 8.531 1 98.88 312 GLU B CA 1
ATOM 5547 C C . GLU B 1 312 ? 19.719 7.773 9.258 1 98.88 312 GLU B C 1
ATOM 5549 O O . GLU B 1 312 ? 19.906 6.652 8.781 1 98.88 312 GLU B O 1
ATOM 5554 N N . ASP B 1 313 ? 20.25 8.141 10.414 1 98.81 313 ASP B N 1
ATOM 5555 C CA . ASP B 1 313 ? 21.094 7.258 11.203 1 98.81 313 ASP B CA 1
ATOM 5556 C C . ASP B 1 313 ? 20.297 6.051 11.711 1 98.81 313 ASP B C 1
ATOM 5558 O O . ASP B 1 313 ? 20.812 4.93 11.719 1 98.81 313 ASP B O 1
ATOM 5562 N N . ALA B 1 314 ? 19.109 6.277 12.188 1 98.81 314 ALA B N 1
ATOM 5563 C CA . ALA B 1 314 ? 18.266 5.176 12.664 1 98.81 314 ALA B CA 1
ATOM 5564 C C . ALA B 1 314 ? 18.062 4.129 11.578 1 98.81 314 ALA B C 1
ATOM 5566 O O . ALA B 1 314 ? 18.141 2.928 11.836 1 98.81 314 ALA B O 1
ATOM 5567 N N . VAL B 1 315 ? 17.75 4.586 10.344 1 98.81 315 VAL B N 1
ATOM 5568 C CA . VAL B 1 315 ? 17.531 3.697 9.211 1 98.81 315 VAL B CA 1
ATOM 5569 C C . VAL B 1 315 ? 18.828 2.973 8.859 1 98.81 315 VAL B C 1
ATOM 5571 O O . VAL B 1 315 ? 18.828 1.757 8.648 1 98.81 315 VAL B O 1
ATOM 5574 N N . ALA B 1 316 ? 19.906 3.695 8.836 1 98.62 316 ALA B N 1
ATOM 5575 C CA . ALA B 1 316 ? 21.219 3.131 8.492 1 98.62 316 ALA B CA 1
ATOM 5576 C C . ALA B 1 316 ? 21.641 2.08 9.516 1 98.62 316 ALA B C 1
ATOM 5578 O O . ALA B 1 316 ? 22.188 1.032 9.148 1 98.62 316 ALA B O 1
ATOM 5579 N N . ASP B 1 317 ? 21.484 2.385 10.773 1 98.62 317 ASP B N 1
ATOM 5580 C CA . ASP B 1 317 ? 21.859 1.456 11.844 1 98.62 317 ASP B CA 1
ATOM 5581 C C . ASP B 1 317 ? 21.047 0.161 11.742 1 98.62 317 ASP B C 1
ATOM 5583 O O . ASP B 1 317 ? 21.594 -0.93 11.914 1 98.62 317 ASP B O 1
ATOM 5587 N N . ALA B 1 318 ? 19.766 0.297 11.539 1 98.25 318 ALA B N 1
ATOM 5588 C CA . ALA B 1 318 ? 18.922 -0.881 11.359 1 98.25 318 ALA B CA 1
ATOM 5589 C C . ALA B 1 318 ? 19.406 -1.736 10.195 1 98.25 318 ALA B C 1
ATOM 5591 O O . ALA B 1 318 ? 19.422 -2.967 10.289 1 98.25 318 ALA B O 1
ATOM 5592 N N . ALA B 1 319 ? 19.75 -1.102 9.07 1 98.19 319 ALA B N 1
ATOM 5593 C CA . ALA B 1 319 ? 20.234 -1.798 7.887 1 98.19 319 ALA B CA 1
ATOM 5594 C C . ALA B 1 319 ? 21.562 -2.514 8.188 1 98.19 319 ALA B C 1
ATOM 5596 O O . ALA B 1 319 ? 21.766 -3.65 7.754 1 98.19 319 ALA B O 1
ATOM 5597 N N . ALA B 1 320 ? 22.438 -1.897 8.906 1 97.88 320 ALA B N 1
ATOM 5598 C CA . ALA B 1 320 ? 23.766 -2.436 9.203 1 97.88 320 ALA B CA 1
ATOM 5599 C C . ALA B 1 320 ? 23.656 -3.715 10.023 1 97.88 320 ALA B C 1
ATOM 5601 O O . ALA B 1 320 ? 24.531 -4.582 9.945 1 97.88 320 ALA B O 1
ATOM 5602 N N . GLU B 1 321 ? 22.594 -3.869 10.789 1 97.06 321 GLU B N 1
ATOM 5603 C CA . GLU B 1 321 ? 22.422 -5.016 11.672 1 97.06 321 GLU B CA 1
ATOM 5604 C C . GLU B 1 321 ? 21.781 -6.188 10.93 1 97.06 321 GLU B C 1
ATOM 5606 O O . GLU B 1 321 ? 21.719 -7.301 11.461 1 97.06 321 GLU B O 1
ATOM 5611 N N . ASP B 1 322 ? 21.281 -5.938 9.773 1 96.12 322 ASP B N 1
ATOM 5612 C CA . ASP B 1 322 ? 20.672 -6.98 8.953 1 96.12 322 ASP B CA 1
ATOM 5613 C C . ASP B 1 322 ? 21.625 -7.438 7.852 1 96.12 322 ASP B C 1
ATOM 5615 O O . ASP B 1 322 ? 22.172 -6.613 7.113 1 96.12 322 ASP B O 1
ATOM 5619 N N . GLU B 1 323 ? 21.828 -8.719 7.695 1 94.88 323 GLU B N 1
ATOM 5620 C CA . GLU B 1 323 ? 22.812 -9.273 6.777 1 94.88 323 GLU B CA 1
ATOM 5621 C C . GLU B 1 323 ? 22.562 -8.828 5.344 1 94.88 323 GLU B C 1
ATOM 5623 O O . GLU B 1 323 ? 23.484 -8.469 4.617 1 94.88 323 GLU B O 1
ATOM 5628 N N . TRP B 1 324 ? 21.375 -8.859 4.895 1 96.19 324 TRP B N 1
ATOM 5629 C CA . TRP B 1 324 ? 21.047 -8.531 3.51 1 96.19 324 TRP B CA 1
ATOM 5630 C C . TRP B 1 324 ? 20.984 -7.02 3.311 1 96.19 324 TRP B C 1
ATOM 5632 O O . TRP B 1 324 ? 21.516 -6.496 2.326 1 96.19 324 TRP B O 1
ATOM 5642 N N . LEU B 1 325 ? 20.406 -6.277 4.23 1 97.62 325 LEU B N 1
ATOM 5643 C CA . LEU B 1 325 ? 20.234 -4.836 4.113 1 97.62 325 LEU B CA 1
ATOM 5644 C C . LEU B 1 325 ? 21.578 -4.121 4.215 1 97.62 325 LEU B C 1
ATOM 5646 O O . LEU B 1 325 ? 21.734 -3.014 3.695 1 97.62 325 LEU B O 1
ATOM 5650 N N . ALA B 1 326 ? 22.531 -4.734 4.938 1 97.88 326 ALA B N 1
ATOM 5651 C CA . ALA B 1 326 ? 23.859 -4.137 5.031 1 97.88 326 ALA B CA 1
ATOM 5652 C C . ALA B 1 326 ? 24.453 -3.902 3.646 1 97.88 326 ALA B C 1
ATOM 5654 O O . ALA B 1 326 ? 25.156 -2.908 3.424 1 97.88 326 ALA B O 1
ATOM 5655 N N . ASP B 1 327 ? 24.141 -4.848 2.734 1 97.75 327 ASP B N 1
ATOM 5656 C CA . ASP B 1 327 ? 24.672 -4.762 1.375 1 97.75 327 ASP B CA 1
ATOM 5657 C C . ASP B 1 327 ? 23.672 -4.055 0.45 1 97.75 327 ASP B C 1
ATOM 5659 O O . ASP B 1 327 ? 24.031 -3.691 -0.676 1 97.75 327 ASP B O 1
ATOM 5663 N N . HIS B 1 328 ? 22.469 -3.867 0.869 1 98 328 HIS B N 1
ATOM 5664 C CA . HIS B 1 328 ? 21.406 -3.215 0.116 1 98 328 HIS B CA 1
ATOM 5665 C C . HIS B 1 328 ? 20.641 -2.217 0.986 1 98 328 HIS B C 1
ATOM 5667 O O . HIS B 1 328 ? 19.453 -2.402 1.26 1 98 328 HIS B O 1
ATOM 5673 N N . PRO B 1 329 ? 21.266 -1.155 1.351 1 98.12 329 PRO B N 1
ATOM 5674 C CA . PRO B 1 329 ? 20.688 -0.259 2.352 1 98.12 329 PRO B CA 1
ATOM 5675 C C . PRO B 1 329 ? 19.438 0.47 1.84 1 98.12 329 PRO B C 1
ATOM 5677 O O . PRO B 1 329 ? 19.359 0.804 0.655 1 98.12 329 PRO B O 1
ATOM 5680 N N . PRO B 1 330 ? 18.469 0.717 2.744 1 98.69 330 PRO B N 1
ATOM 5681 C CA . PRO B 1 330 ? 17.344 1.576 2.393 1 98.69 330 PRO B CA 1
ATOM 5682 C C . PRO B 1 330 ? 17.75 3.01 2.078 1 98.69 330 PRO B C 1
ATOM 5684 O O . PRO B 1 330 ? 18.859 3.43 2.447 1 98.69 330 PRO B O 1
ATOM 5687 N N . GLU B 1 331 ? 16.891 3.674 1.357 1 98.56 331 GLU B N 1
ATOM 5688 C CA . GLU B 1 331 ? 17.141 5.066 1 1 98.56 331 GLU B CA 1
ATOM 5689 C C . GLU B 1 331 ? 16.094 5.988 1.625 1 98.56 331 GLU B C 1
ATOM 5691 O O . GLU B 1 331 ? 14.898 5.707 1.564 1 98.56 331 GLU B O 1
ATOM 5696 N N . VAL B 1 332 ? 16.562 7.086 2.229 1 98.75 332 VAL B N 1
ATOM 5697 C CA . VAL B 1 332 ? 15.68 8.094 2.803 1 98.75 332 VAL B CA 1
ATOM 5698 C C . VAL B 1 332 ? 15.617 9.312 1.885 1 98.75 332 VAL B C 1
ATOM 5700 O O . VAL B 1 332 ? 16.656 9.812 1.441 1 98.75 332 VAL B O 1
ATOM 5703 N N . GLU B 1 333 ? 14.461 9.688 1.575 1 98.25 333 GLU B N 1
ATOM 5704 C CA . GLU B 1 333 ? 14.227 10.891 0.775 1 98.25 333 GLU B CA 1
ATOM 5705 C C . GLU B 1 333 ? 13.328 11.875 1.512 1 98.25 333 GLU B C 1
ATOM 5707 O O . GLU B 1 333 ? 12.336 11.477 2.127 1 98.25 333 GLU B O 1
ATOM 5712 N N . TRP B 1 334 ? 13.727 13.109 1.496 1 97.5 334 TRP B N 1
ATOM 5713 C CA . TRP B 1 334 ? 12.914 14.164 2.09 1 97.5 334 TRP B CA 1
ATOM 5714 C C . TRP B 1 334 ? 12.039 14.836 1.038 1 97.5 334 TRP B C 1
ATOM 5716 O O . TRP B 1 334 ? 12.508 15.148 -0.062 1 97.5 334 TRP B O 1
ATOM 5726 N N . PHE B 1 335 ? 10.773 15.016 1.371 1 94.88 335 PHE B N 1
ATOM 5727 C CA . PHE B 1 335 ? 9.836 15.57 0.409 1 94.88 335 PHE B CA 1
ATOM 5728 C C . PHE B 1 335 ? 8.742 16.359 1.119 1 94.88 335 PHE B C 1
ATOM 5730 O O . PHE B 1 335 ? 8.609 16.297 2.342 1 94.88 335 PHE B O 1
ATOM 5737 N N . GLY B 1 336 ? 8.031 17.172 0.385 1 93.44 336 GLY B N 1
ATOM 5738 C CA . GLY B 1 336 ? 6.895 17.875 0.95 1 93.44 336 GLY B CA 1
ATOM 5739 C C . GLY B 1 336 ? 7.277 18.859 2.041 1 93.44 336 GLY B C 1
ATOM 5740 O O . GLY B 1 336 ? 8.188 19.672 1.863 1 93.44 336 GLY B O 1
ATOM 5741 N N . TRP B 1 337 ? 6.652 18.734 3.146 1 95.12 337 TRP B N 1
ATOM 5742 C CA . TRP B 1 337 ? 6.801 19.656 4.266 1 95.12 337 TRP B CA 1
ATOM 5743 C C . TRP B 1 337 ? 8.219 19.609 4.824 1 95.12 337 TRP B C 1
ATOM 5745 O O . TRP B 1 337 ? 8.75 18.531 5.105 1 95.12 337 TRP B O 1
ATOM 5755 N N . GLN B 1 338 ? 8.859 20.75 4.945 1 96.38 338 GLN B N 1
ATOM 5756 C CA . GLN B 1 338 ? 10.195 20.906 5.512 1 96.38 338 GLN B CA 1
ATOM 5757 C C . GLN B 1 338 ? 10.305 22.156 6.371 1 96.38 338 GLN B C 1
ATOM 5759 O O . GLN B 1 338 ? 11.227 22.953 6.203 1 96.38 338 GLN B O 1
ATOM 5764 N N . ALA B 1 339 ? 9.445 22.344 7.254 1 96.5 339 ALA B N 1
ATOM 5765 C CA . ALA B 1 339 ? 9.336 23.547 8.062 1 96.5 339 ALA B CA 1
ATOM 5766 C C . ALA B 1 339 ? 10.258 23.484 9.281 1 96.5 339 ALA B C 1
ATOM 5768 O O . ALA B 1 339 ? 10.383 22.438 9.914 1 96.5 339 ALA B O 1
ATOM 5769 N N . GLU B 1 340 ? 10.898 24.562 9.594 1 96.31 340 GLU B N 1
ATOM 5770 C CA . GLU B 1 340 ? 11.672 24.719 10.82 1 96.31 340 GLU B CA 1
ATOM 5771 C C . GLU B 1 340 ? 10.797 25.203 11.969 1 96.31 340 GLU B C 1
ATOM 5773 O O . GLU B 1 340 ? 9.812 25.906 11.758 1 96.31 340 GLU B O 1
ATOM 5778 N N . PRO B 1 341 ? 11.18 24.797 13.18 1 97.75 341 PRO B N 1
ATOM 5779 C CA . PRO B 1 341 ? 10.477 25.375 14.32 1 97.75 341 PRO B CA 1
ATOM 5780 C C . PRO B 1 341 ? 10.836 26.828 14.57 1 97.75 341 PRO B C 1
ATOM 5782 O O . PRO B 1 341 ? 11.828 27.328 14.023 1 97.75 341 PRO B O 1
ATOM 5785 N N . HIS B 1 342 ? 9.961 27.562 15.289 1 96.94 342 HIS B N 1
ATOM 5786 C CA . HIS B 1 342 ? 10.297 28.922 15.68 1 96.94 342 HIS B CA 1
ATOM 5787 C C . HIS B 1 342 ? 9.773 29.25 17.078 1 96.94 342 HIS B C 1
ATOM 5789 O O . HIS B 1 342 ? 8.922 28.531 17.609 1 96.94 342 HIS B O 1
ATOM 5795 N N . GLU B 1 343 ? 10.328 30.172 17.688 1 97.56 343 GLU B N 1
ATOM 5796 C CA . GLU B 1 343 ? 9.906 30.703 18.984 1 97.56 343 GLU B CA 1
ATOM 5797 C C . GLU B 1 343 ? 10.188 32.188 19.094 1 97.56 343 GLU B C 1
ATOM 5799 O O . GLU B 1 343 ? 11.273 32.656 18.734 1 97.56 343 GLU B O 1
ATOM 5804 N N . VAL B 1 344 ? 9.203 32.875 19.484 1 97.38 344 VAL B N 1
ATOM 5805 C CA . VAL B 1 344 ? 9.383 34.312 19.766 1 97.38 344 VAL B CA 1
ATOM 5806 C C . VAL B 1 344 ? 9.648 34.5 21.25 1 97.38 344 VAL B C 1
ATOM 5808 O O . VAL B 1 344 ? 9.148 33.75 22.094 1 97.38 344 VAL B O 1
ATOM 5811 N N . ASP B 1 345 ? 10.477 35.531 21.547 1 97.25 345 ASP B N 1
ATOM 5812 C CA . ASP B 1 345 ? 10.719 35.906 22.938 1 97.25 345 ASP B CA 1
ATOM 5813 C C . ASP B 1 345 ? 9.43 36.375 23.609 1 97.25 345 ASP B C 1
ATOM 5815 O O . ASP B 1 345 ? 8.836 37.375 23.188 1 97.25 345 ASP B O 1
ATOM 5819 N N . PRO B 1 346 ? 9.039 35.656 24.688 1 97 346 PRO B N 1
ATOM 5820 C CA . PRO B 1 346 ? 7.801 36.062 25.359 1 97 346 PRO B CA 1
ATOM 5821 C C . PRO B 1 346 ? 7.875 37.469 25.922 1 97 346 PRO B C 1
ATOM 5823 O O . PRO B 1 346 ? 6.844 38.062 26.25 1 97 346 PRO B O 1
ATOM 5826 N N . ASP B 1 347 ? 9.031 38.062 25.953 1 97.69 347 ASP B N 1
ATOM 5827 C CA . ASP B 1 347 ? 9.211 39.406 26.5 1 97.69 347 ASP B CA 1
ATOM 5828 C C . ASP B 1 347 ? 9.148 40.469 25.406 1 97.69 347 ASP B C 1
ATOM 5830 O O . ASP B 1 347 ? 9.148 41.688 25.688 1 97.69 347 ASP B O 1
ATOM 5834 N N . CYS B 1 348 ? 9.078 40 24.203 1 97.94 348 CYS B N 1
ATOM 5835 C CA . CYS B 1 348 ? 9.016 41 23.141 1 97.94 348 CYS B CA 1
ATOM 5836 C C . CYS B 1 348 ? 7.719 41.812 23.219 1 97.94 348 CYS B C 1
ATOM 5838 O O . CYS B 1 348 ? 6.77 41.375 23.891 1 97.94 348 CYS B O 1
ATOM 5840 N N . GLU B 1 349 ? 7.656 42.875 22.578 1 98.38 349 GLU B N 1
ATOM 5841 C CA . GLU B 1 349 ? 6.59 43.844 22.75 1 98.38 349 GLU B CA 1
ATOM 5842 C C . GLU B 1 349 ? 5.234 43.281 22.359 1 98.38 349 GLU B C 1
ATOM 5844 O O . GLU B 1 349 ? 4.277 43.344 23.141 1 98.38 349 GLU B O 1
ATOM 5849 N N . ILE B 1 350 ? 5.16 42.688 21.188 1 98.69 350 ILE B N 1
ATOM 5850 C CA . ILE B 1 350 ? 3.865 42.219 20.719 1 98.69 350 ILE B CA 1
ATOM 5851 C C . ILE B 1 350 ? 3.367 41.062 21.609 1 98.69 350 ILE B C 1
ATOM 5853 O O . ILE B 1 350 ? 2.164 40.938 21.828 1 98.69 350 ILE B O 1
ATOM 5857 N N . ALA B 1 351 ? 4.258 40.25 22.125 1 98.75 351 ALA B N 1
ATOM 5858 C CA . ALA B 1 351 ? 3.859 39.156 23.016 1 98.75 351 ALA B CA 1
ATOM 5859 C C . ALA B 1 351 ? 3.309 39.688 24.328 1 98.75 351 ALA B C 1
ATOM 5861 O O . ALA B 1 351 ? 2.293 39.219 24.828 1 98.75 351 ALA B O 1
ATOM 5862 N N . THR B 1 352 ? 3.943 40.688 24.844 1 98.5 352 THR B N 1
ATOM 5863 C CA . THR B 1 352 ? 3.521 41.281 26.125 1 98.5 352 THR B CA 1
ATOM 5864 C C . THR B 1 352 ? 2.191 42 25.969 1 98.5 352 THR B C 1
ATOM 5866 O O . THR B 1 352 ? 1.314 41.906 26.828 1 98.5 352 THR B O 1
ATOM 5869 N N . VAL B 1 353 ? 2.084 42.75 24.875 1 98.56 353 VAL B N 1
ATOM 5870 C CA . VAL B 1 353 ? 0.835 43.438 24.578 1 98.56 353 VAL B CA 1
ATOM 5871 C C . VAL B 1 353 ? -0.295 42.438 24.406 1 98.56 353 VAL B C 1
ATOM 5873 O O . VAL B 1 353 ? -1.372 42.594 24.984 1 98.56 353 VAL B O 1
ATOM 5876 N N . ALA B 1 354 ? -0.022 41.438 23.656 1 98.81 354 ALA B N 1
ATOM 5877 C CA . ALA B 1 354 ? -1.03 40.406 23.391 1 98.81 354 ALA B CA 1
ATOM 5878 C C . ALA B 1 354 ? -1.466 39.719 24.672 1 98.81 354 ALA B C 1
ATOM 5880 O O . ALA B 1 354 ? -2.656 39.469 24.891 1 98.81 354 ALA B O 1
ATOM 5881 N N . SER B 1 355 ? -0.511 39.375 25.516 1 98.56 355 SER B N 1
ATOM 5882 C CA . SER B 1 355 ? -0.812 38.719 26.781 1 98.56 355 SER B CA 1
ATOM 5883 C C . SER B 1 355 ? -1.675 39.594 27.672 1 98.56 355 SER B C 1
ATOM 5885 O O . SER B 1 355 ? -2.705 39.125 28.188 1 98.56 355 SER B O 1
ATOM 5887 N N . ARG B 1 356 ? -1.319 40.781 27.797 1 98.12 356 ARG B N 1
ATOM 5888 C CA . ARG B 1 356 ? -2.035 41.719 28.672 1 98.12 356 ARG B CA 1
ATOM 5889 C C . ARG B 1 356 ? -3.459 41.938 28.188 1 98.12 356 ARG B C 1
ATOM 5891 O O . ARG B 1 356 ? -4.414 41.844 28.953 1 98.12 356 ARG B O 1
ATOM 5898 N N . VAL B 1 357 ? -3.582 42.281 26.922 1 98.38 357 VAL B N 1
ATOM 5899 C CA . VAL B 1 357 ? -4.887 42.594 26.359 1 98.38 357 VAL B CA 1
ATOM 5900 C C . VAL B 1 357 ? -5.781 41.344 26.422 1 98.38 357 VAL B C 1
ATOM 5902 O O . VAL B 1 357 ? -6.973 41.438 26.734 1 98.38 357 VAL B O 1
ATOM 5905 N N . SER B 1 358 ? -5.207 40.188 26.109 1 98.44 358 SER B N 1
ATOM 5906 C CA . SER B 1 358 ? -5.984 38.938 26.125 1 98.44 358 SER B CA 1
ATOM 5907 C C . SER B 1 358 ? -6.508 38.656 27.516 1 98.44 358 SER B C 1
ATOM 5909 O O . SER B 1 358 ? -7.652 38.219 27.672 1 98.44 358 SER B O 1
ATOM 5911 N N . GLU B 1 359 ? -5.691 38.844 28.516 1 98.38 359 GLU B N 1
ATOM 5912 C CA . GLU B 1 359 ? -6.113 38.625 29.891 1 98.38 359 GLU B CA 1
ATOM 5913 C C . GLU B 1 359 ? -7.203 39.625 30.297 1 98.38 359 GLU B C 1
ATOM 5915 O O . GLU B 1 359 ? -8.148 39.25 31 1 98.38 359 GLU B O 1
ATOM 5920 N N . GLU B 1 360 ? -7.074 40.812 29.891 1 97.62 360 GLU B N 1
ATOM 5921 C CA . GLU B 1 360 ? -8.07 41.844 30.203 1 97.62 360 GLU B CA 1
ATOM 5922 C C . GLU B 1 360 ? -9.422 41.5 29.578 1 97.62 360 GLU B C 1
ATOM 5924 O O . GLU B 1 360 ? -10.461 41.594 30.234 1 97.62 360 GLU B O 1
ATOM 5929 N N . VAL B 1 361 ? -9.367 41.094 28.328 1 97.44 361 VAL B N 1
ATOM 5930 C CA . VAL B 1 361 ? -10.594 40.781 27.594 1 97.44 361 VAL B CA 1
ATOM 5931 C C . VAL B 1 361 ? -11.258 39.531 28.188 1 97.44 361 VAL B C 1
ATOM 5933 O O . VAL B 1 361 ? -12.477 39.5 28.375 1 97.44 361 VAL B O 1
ATOM 5936 N N . ALA B 1 362 ? -10.438 38.531 28.484 1 96.56 362 ALA B N 1
ATOM 5937 C CA . ALA B 1 362 ? -10.969 37.25 28.938 1 96.56 362 ALA B CA 1
ATOM 5938 C C . ALA B 1 362 ? -11.344 37.312 30.406 1 96.56 362 ALA B C 1
ATOM 5940 O O . ALA B 1 362 ? -12.172 36.5 30.875 1 96.56 362 ALA B O 1
ATOM 5941 N N . GLY B 1 363 ? -10.711 38.188 31.156 1 96.81 363 GLY B N 1
ATOM 5942 C CA . GLY B 1 363 ? -10.938 38.25 32.594 1 96.81 363 GLY B CA 1
ATOM 5943 C C . GLY B 1 363 ? -10.305 37.125 33.375 1 96.81 363 GLY B C 1
ATOM 5944 O O . GLY B 1 363 ? -10.766 36.75 34.438 1 96.81 363 GLY B O 1
ATOM 5945 N N . ARG B 1 364 ? -9.461 36.406 32.812 1 95.81 364 ARG B N 1
ATOM 5946 C CA . ARG B 1 364 ? -8.719 35.312 33.406 1 95.81 364 ARG B CA 1
ATOM 5947 C C . ARG B 1 364 ? -7.273 35.281 32.938 1 95.81 364 ARG B C 1
ATOM 5949 O O . ARG B 1 364 ? -6.93 35.969 31.953 1 95.81 364 ARG B O 1
ATOM 5956 N N . THR B 1 365 ? -6.422 34.594 33.594 1 96.25 365 THR B N 1
ATOM 5957 C CA . THR B 1 365 ? -4.996 34.562 33.281 1 96.25 365 THR B CA 1
ATOM 5958 C C . THR B 1 365 ? -4.707 33.531 32.188 1 96.25 365 THR B C 1
ATOM 5960 O O . THR B 1 365 ? -5.387 32.5 32.094 1 96.25 365 THR B O 1
ATOM 5963 N N . GLY B 1 366 ? -3.725 33.875 31.344 1 96.62 366 GLY B N 1
ATOM 5964 C CA . GLY B 1 366 ? -3.256 32.938 30.312 1 96.62 366 GLY B CA 1
ATOM 5965 C C . GLY B 1 366 ? -1.775 32.625 30.422 1 96.62 366 GLY B C 1
ATOM 5966 O O . GLY B 1 366 ? -1.133 32.969 31.406 1 96.62 366 GLY B O 1
ATOM 5967 N N . SER B 1 367 ? -1.274 31.859 29.484 1 97.31 367 SER B N 1
ATOM 5968 C CA . SER B 1 367 ? 0.133 31.5 29.375 1 97.31 367 SER B CA 1
ATOM 5969 C C . SER B 1 367 ? 0.637 31.641 27.953 1 97.31 367 SER B C 1
ATOM 5971 O O . SER B 1 367 ? -0.158 31.719 27.016 1 97.31 367 SER B O 1
ATOM 5973 N N . PHE B 1 368 ? 1.95 31.75 27.906 1 98.12 368 PHE B N 1
ATOM 5974 C CA . PHE B 1 368 ? 2.568 31.578 26.594 1 98.12 368 PHE B CA 1
ATOM 5975 C C . PHE B 1 368 ? 2.648 30.109 26.219 1 98.12 368 PHE B C 1
ATOM 5977 O O . PHE B 1 368 ? 3.154 29.281 26.984 1 98.12 368 PHE B O 1
ATOM 5984 N N . VAL B 1 369 ? 2.104 29.734 25.078 1 97.44 369 VAL B N 1
ATOM 5985 C CA . VAL B 1 369 ? 1.958 28.328 24.688 1 97.44 369 VAL B CA 1
ATOM 5986 C C . VAL B 1 369 ? 2.443 28.125 23.266 1 97.44 369 VAL B C 1
ATOM 5988 O O . VAL B 1 369 ? 2.883 29.078 22.609 1 97.44 369 VAL B O 1
ATOM 5991 N N . GLY B 1 370 ? 2.49 26.844 22.797 1 95.38 370 GLY B N 1
ATOM 5992 C CA . GLY B 1 370 ? 2.836 26.5 21.422 1 95.38 370 GLY B CA 1
ATOM 5993 C C . GLY B 1 370 ? 4.012 25.547 21.328 1 95.38 370 GLY B C 1
ATOM 5994 O O . GLY B 1 370 ? 4.512 25.062 22.344 1 95.38 370 GLY B O 1
ATOM 5995 N N . GLY B 1 371 ? 4.293 25.234 20 1 93.56 371 GLY B N 1
ATOM 5996 C CA . GLY B 1 371 ? 5.449 24.375 19.75 1 93.56 371 GLY B CA 1
ATOM 5997 C C . GLY B 1 371 ? 5.074 22.969 19.344 1 93.56 371 GLY B C 1
ATOM 5998 O O . GLY B 1 371 ? 5.945 22.109 19.219 1 93.56 371 GLY B O 1
ATOM 5999 N N . ASN B 1 372 ? 3.859 22.719 19.109 1 90.88 372 ASN B N 1
ATOM 6000 C CA . ASN B 1 372 ? 3.426 21.359 18.797 1 90.88 372 ASN B CA 1
ATOM 6001 C C . ASN B 1 372 ? 2.83 21.266 17.406 1 90.88 372 ASN B C 1
ATOM 6003 O O . ASN B 1 372 ? 2.508 20.172 16.938 1 90.88 372 ASN B O 1
ATOM 6007 N N . ALA B 1 373 ? 2.715 22.312 16.75 1 90.62 373 ALA B N 1
ATOM 6008 C CA . ALA B 1 373 ? 2.188 22.344 15.391 1 90.62 373 ALA B CA 1
ATOM 6009 C C . ALA B 1 373 ? 2.967 23.328 14.516 1 90.62 373 ALA B C 1
ATOM 6011 O O . ALA B 1 373 ? 3.488 24.328 15.016 1 90.62 373 ALA B O 1
ATOM 6012 N N . GLY B 1 374 ? 3.023 22.969 13.273 1 93.5 374 GLY B N 1
ATOM 6013 C CA . GLY B 1 374 ? 3.57 23.938 12.344 1 93.5 374 GLY B CA 1
ATOM 6014 C C . GLY B 1 374 ? 2.617 25.078 12.047 1 93.5 374 GLY B C 1
ATOM 6015 O O . GLY B 1 374 ? 1.427 24.859 11.812 1 93.5 374 GLY B O 1
ATOM 6016 N N . LEU B 1 375 ? 3.133 26.281 12.094 1 96.19 375 LEU B N 1
ATOM 6017 C CA . LEU B 1 375 ? 2.314 27.469 11.891 1 96.19 375 LEU B CA 1
ATOM 6018 C C . LEU B 1 375 ? 2.988 28.438 10.922 1 96.19 375 LEU B C 1
ATOM 6020 O O . LEU B 1 375 ? 4.219 28.453 10.82 1 96.19 375 LEU B O 1
ATOM 6024 N N . ASP B 1 376 ? 2.186 29.234 10.305 1 97.62 376 ASP B N 1
ATOM 6025 C CA . ASP B 1 376 ? 2.682 30.219 9.352 1 97.62 376 ASP B CA 1
ATOM 6026 C C . ASP B 1 376 ? 3.512 31.297 10.062 1 97.62 376 ASP B C 1
ATOM 6028 O O . ASP B 1 376 ? 4.324 31.984 9.43 1 97.62 376 ASP B O 1
ATOM 6032 N N . GLU B 1 377 ? 3.287 31.453 11.336 1 98 377 GLU B N 1
ATOM 6033 C CA . GLU B 1 377 ? 4 32.469 12.109 1 98 377 GLU B CA 1
ATOM 6034 C C . GLU B 1 377 ? 5.512 32.312 11.977 1 98 377 GLU B C 1
ATOM 6036 O O . GLU B 1 377 ? 6.258 33.281 12.055 1 98 377 GLU B O 1
ATOM 6041 N N . ARG B 1 378 ? 5.902 31.078 11.672 1 97.69 378 ARG B N 1
ATOM 6042 C CA . ARG B 1 378 ? 7.332 30.797 11.586 1 97.69 378 ARG B CA 1
ATOM 6043 C C . ARG B 1 378 ? 7.992 31.656 10.5 1 97.69 378 ARG B C 1
ATOM 6045 O O . ARG B 1 378 ? 9.141 32.062 10.648 1 97.69 378 ARG B O 1
ATOM 6052 N N . PHE B 1 379 ? 7.277 31.969 9.414 1 98.25 379 PHE B N 1
ATOM 6053 C CA . PHE B 1 379 ? 7.859 32.719 8.297 1 98.25 379 PHE B CA 1
ATOM 6054 C C . PHE B 1 379 ? 8.25 34.125 8.734 1 98.25 379 PHE B C 1
ATOM 6056 O O . PHE B 1 379 ? 9.297 34.625 8.328 1 98.25 379 PHE B O 1
ATOM 6063 N N . PHE B 1 380 ? 7.445 34.781 9.578 1 98.5 380 PHE B N 1
ATOM 6064 C CA . PHE B 1 380 ? 7.68 36.125 10.039 1 98.5 380 PHE B CA 1
ATOM 6065 C C . PHE B 1 380 ? 8.992 36.25 10.797 1 98.5 380 PHE B C 1
ATOM 6067 O O . PHE B 1 380 ? 9.828 37.094 10.492 1 98.5 380 PHE B O 1
ATOM 6074 N N . GLU B 1 381 ? 9.086 35.375 11.656 1 96.69 381 GLU B N 1
ATOM 6075 C CA . GLU B 1 381 ? 10.227 35.438 12.57 1 96.69 381 GLU B CA 1
ATOM 6076 C C . GLU B 1 381 ? 11.5 34.906 11.906 1 96.69 381 GLU B C 1
ATOM 6078 O O . GLU B 1 381 ? 12.547 35.562 11.969 1 96.69 381 GLU B O 1
ATOM 6083 N N . LEU B 1 382 ? 11.461 33.781 11.273 1 97.12 382 LEU B N 1
ATOM 6084 C CA . LEU B 1 382 ? 12.633 33.062 10.773 1 97.12 382 LEU B CA 1
ATOM 6085 C C . LEU B 1 382 ? 13.289 33.844 9.633 1 97.12 382 LEU B C 1
ATOM 6087 O O . LEU B 1 382 ? 14.508 33.812 9.477 1 97.12 382 LEU B O 1
ATOM 6091 N N . TYR B 1 383 ? 12.445 34.562 8.844 1 97.38 383 TYR B N 1
ATOM 6092 C CA . TYR B 1 383 ? 13.016 35.031 7.59 1 97.38 383 TYR B CA 1
ATOM 6093 C C . TYR B 1 383 ? 12.883 36.562 7.477 1 97.38 383 TYR B C 1
ATOM 6095 O O . TYR B 1 383 ? 13.531 37.188 6.641 1 97.38 383 TYR B O 1
ATOM 6103 N N . TYR B 1 384 ? 12.117 37.219 8.359 1 98 384 TYR B N 1
ATOM 6104 C CA . TYR B 1 384 ? 11.867 38.625 8.156 1 98 384 TYR B CA 1
ATOM 6105 C C . TYR B 1 384 ? 12.07 39.406 9.453 1 98 384 TYR B C 1
ATOM 6107 O O . TYR B 1 384 ? 11.812 40.625 9.508 1 98 384 TYR B O 1
ATOM 6115 N N . ASP B 1 385 ? 12.5 38.75 10.461 1 97.44 385 ASP B N 1
ATOM 6116 C CA . ASP B 1 385 ? 12.781 39.375 11.758 1 97.44 385 ASP B CA 1
ATOM 6117 C C . ASP B 1 385 ? 11.555 40.094 12.305 1 97.44 385 ASP B C 1
ATOM 6119 O O . ASP B 1 385 ? 11.641 41.25 12.742 1 97.44 385 ASP B O 1
ATOM 6123 N N . VAL B 1 386 ? 10.414 39.531 12.125 1 98.56 386 VAL B N 1
ATOM 6124 C CA . VAL B 1 386 ? 9.141 40.062 12.609 1 98.56 386 VAL B CA 1
ATOM 6125 C C . VAL B 1 386 ? 8.586 39.156 13.703 1 98.56 386 VAL B C 1
ATOM 6127 O O . VAL B 1 386 ? 8.414 37.938 13.484 1 98.56 386 VAL B O 1
ATOM 6130 N N . ASP B 1 387 ? 8.336 39.719 14.891 1 98.62 387 ASP B N 1
ATOM 6131 C CA . ASP B 1 387 ? 7.676 38.938 15.945 1 98.62 387 ASP B CA 1
ATOM 6132 C C . ASP B 1 387 ? 6.207 38.688 15.609 1 98.62 387 ASP B C 1
ATOM 6134 O O . ASP B 1 387 ? 5.473 39.625 15.297 1 98.62 387 ASP B O 1
ATOM 6138 N N . ALA B 1 388 ? 5.863 37.438 15.602 1 98.62 388 ALA B N 1
ATOM 6139 C CA . ALA B 1 388 ? 4.484 37.062 15.328 1 98.62 388 ALA B CA 1
ATOM 6140 C C . ALA B 1 388 ? 3.959 36.125 16.422 1 98.62 388 ALA B C 1
ATOM 6142 O O . ALA B 1 388 ? 4.648 35.156 16.812 1 98.62 388 ALA B O 1
ATOM 6143 N N . VAL B 1 389 ? 2.779 36.406 16.938 1 98.75 389 VAL B N 1
ATOM 6144 C CA . VAL B 1 389 ? 2.166 35.562 17.969 1 98.75 389 VAL B CA 1
ATOM 6145 C C . VAL B 1 389 ? 0.785 35.094 17.5 1 98.75 389 VAL B C 1
ATOM 6147 O O . VAL B 1 389 ? 0.256 35.625 16.516 1 98.75 389 VAL B O 1
ATOM 6150 N N . SER B 1 390 ? 0.288 34.062 18.172 1 98.44 390 SER B N 1
ATOM 6151 C CA . SER B 1 390 ? -1.053 33.562 17.891 1 98.44 390 SER B CA 1
ATOM 6152 C C . SER B 1 390 ? -2.025 33.938 19 1 98.44 390 SER B C 1
ATOM 6154 O O . SER B 1 390 ? -1.744 33.688 20.188 1 98.44 390 SER B O 1
ATOM 6156 N N . VAL B 1 391 ? -3.09 34.562 18.656 1 98.62 391 VAL B N 1
ATOM 6157 C CA . VAL B 1 391 ? -4.191 34.875 19.562 1 98.62 391 VAL B CA 1
ATOM 6158 C C . VAL B 1 391 ? -5.516 34.469 18.906 1 98.62 391 VAL B C 1
ATOM 6160 O O . VAL B 1 391 ? -6 35.156 18 1 98.62 391 VAL B O 1
ATOM 6163 N N . GLY B 1 392 ? -6.082 33.438 19.422 1 98.25 392 GLY B N 1
ATOM 6164 C CA . GLY B 1 392 ? -7.305 32.969 18.797 1 98.25 392 GLY B CA 1
ATOM 6165 C C . GLY B 1 392 ? -8.203 32.219 19.75 1 98.25 392 GLY B C 1
ATOM 6166 O O . GLY B 1 392 ? -7.941 32.156 20.953 1 98.25 392 GLY B O 1
ATOM 6167 N N . PRO B 1 393 ? -9.25 31.672 19.266 1 98.44 393 PRO B N 1
ATOM 6168 C CA . PRO B 1 393 ? -10.305 31.094 20.109 1 98.44 393 PRO B CA 1
ATOM 6169 C C . PRO B 1 393 ? -9.93 29.719 20.672 1 98.44 393 PRO B C 1
ATOM 6171 O O . PRO B 1 393 ? -8.906 29.156 20.281 1 98.44 393 PRO B O 1
ATOM 6174 N N . THR B 1 394 ? -10.781 29.328 21.625 1 95.56 394 THR B N 1
ATOM 6175 C CA . THR B 1 394 ? -10.734 27.938 22.031 1 95.56 394 THR B CA 1
ATOM 6176 C C . THR B 1 394 ? -11.281 27.031 20.938 1 95.56 394 THR B C 1
ATOM 6178 O O . THR B 1 394 ? -12.031 27.484 20.062 1 95.56 394 THR B O 1
ATOM 6181 N N . GLY B 1 395 ? -10.828 25.828 20.922 1 93.25 395 GLY B N 1
ATOM 6182 C CA . GLY B 1 395 ? -11.305 24.875 19.938 1 93.25 395 GLY B CA 1
ATOM 6183 C C . GLY B 1 395 ? -11.109 23.422 20.359 1 93.25 395 GLY B C 1
ATOM 6184 O O . GLY B 1 395 ? -10.281 23.125 21.219 1 93.25 395 GLY B O 1
ATOM 6185 N N . SER B 1 396 ? -11.945 22.578 19.781 1 91.25 396 SER B N 1
ATOM 6186 C CA . SER B 1 396 ? -11.828 21.125 19.953 1 91.25 396 SER B CA 1
ATOM 6187 C C . SER B 1 396 ? -12.133 20.391 18.656 1 91.25 396 SER B C 1
ATOM 6189 O O . SER B 1 396 ? -12.805 20.922 17.781 1 91.25 396 SER B O 1
ATOM 6191 N N . GLY B 1 397 ? -11.531 19.188 18.625 1 89 397 GLY B N 1
ATOM 6192 C CA . GLY B 1 397 ? -11.766 18.406 17.422 1 89 397 GLY B CA 1
ATOM 6193 C C . GLY B 1 397 ? -11.023 18.938 16.203 1 89 397 GLY B C 1
ATOM 6194 O O . GLY B 1 397 ? -11.5 18.797 15.07 1 89 397 GLY B O 1
ATOM 6195 N N . LEU B 1 398 ? -9.906 19.609 16.453 1 89.69 398 LEU B N 1
ATOM 6196 C CA . LEU B 1 398 ? -9.117 20.156 15.352 1 89.69 398 LEU B CA 1
ATOM 6197 C C . LEU B 1 398 ? -8.695 19.047 14.398 1 89.69 398 LEU B C 1
ATOM 6199 O O . LEU B 1 398 ? -8.227 17.984 14.828 1 89.69 398 LEU B O 1
ATOM 6203 N N . HIS B 1 399 ? -8.906 19.188 13.117 1 87.38 399 HIS B N 1
ATOM 6204 C CA . HIS B 1 399 ? -8.586 18.234 12.062 1 87.38 399 HIS B CA 1
ATOM 6205 C C . HIS B 1 399 ? -9.43 16.969 12.195 1 87.38 399 HIS B C 1
ATOM 6207 O O . HIS B 1 399 ? -9.219 15.992 11.461 1 87.38 399 HIS B O 1
ATOM 6213 N N . GLY B 1 400 ? -10.344 16.969 13.164 1 87.25 400 GLY B N 1
ATOM 6214 C CA . GLY B 1 400 ? -11.195 15.812 13.383 1 87.25 400 GLY B CA 1
ATOM 6215 C C . GLY B 1 400 ? -12.664 16.109 13.188 1 87.25 400 GLY B C 1
ATOM 6216 O O . GLY B 1 400 ? -13.039 17.234 12.836 1 87.25 400 GLY B O 1
ATOM 6217 N N . ALA B 1 401 ? -13.438 15.039 13.438 1 90.38 401 ALA B N 1
ATOM 6218 C CA . ALA B 1 401 ? -14.883 15.172 13.281 1 90.38 401 ALA B CA 1
ATOM 6219 C C . ALA B 1 401 ? -15.469 16.062 14.375 1 90.38 401 ALA B C 1
ATOM 6221 O O . ALA B 1 401 ? -14.945 16.125 15.484 1 90.38 401 ALA B O 1
ATOM 6222 N N . ASP B 1 402 ? -16.422 16.812 14 1 96.25 402 ASP B N 1
ATOM 6223 C CA . ASP B 1 402 ? -17.203 17.672 14.898 1 96.25 402 ASP B CA 1
ATOM 6224 C C . ASP B 1 402 ? -16.328 18.734 15.539 1 96.25 402 ASP B C 1
ATOM 6226 O O . ASP B 1 402 ? -16.453 19.016 16.734 1 96.25 402 ASP B O 1
ATOM 6230 N N . GLU B 1 403 ? -15.453 19.172 14.758 1 96.12 403 GLU B N 1
ATOM 6231 C CA . GLU B 1 403 ? -14.695 20.359 15.164 1 96.12 403 GLU B CA 1
ATOM 6232 C C . GLU B 1 403 ? -15.625 21.453 15.656 1 96.12 403 GLU B C 1
ATOM 6234 O O . GLU B 1 403 ? -16.688 21.688 15.078 1 96.12 403 GLU B O 1
ATOM 6239 N N . HIS B 1 404 ? -15.195 22.109 16.781 1 98.19 404 HIS B N 1
ATOM 6240 C CA . HIS B 1 404 ? -16.109 23.141 17.297 1 98.19 404 HIS B CA 1
ATOM 6241 C C . HIS B 1 404 ? -15.352 24.188 18.109 1 98.19 404 HIS B C 1
ATOM 6243 O O . HIS B 1 404 ? -14.219 23.953 18.531 1 98.19 404 HIS B O 1
ATOM 6249 N N . THR B 1 405 ? -15.883 25.297 18.203 1 98.38 405 THR B N 1
ATOM 6250 C CA . THR B 1 405 ? -15.523 26.422 19.062 1 98.38 405 THR B CA 1
ATOM 6251 C C . THR B 1 405 ? -16.766 27.047 19.688 1 98.38 405 THR B C 1
ATOM 6253 O O . THR B 1 405 ? -17.844 26.438 19.688 1 98.38 405 THR B O 1
ATOM 6256 N N . THR B 1 406 ? -16.562 28.172 20.406 1 98.56 406 THR B N 1
ATOM 6257 C CA . THR B 1 406 ? -17.719 28.844 21 1 98.56 406 THR B CA 1
ATOM 6258 C C . THR B 1 406 ? -17.828 30.281 20.5 1 98.56 406 THR B C 1
ATOM 6260 O O . THR B 1 406 ? -16.812 30.906 20.188 1 98.56 406 THR B O 1
ATOM 6263 N N . LEU B 1 407 ? -19.062 30.75 20.422 1 98.5 407 LEU B N 1
ATOM 6264 C CA . LEU B 1 407 ? -19.297 32.125 20.031 1 98.5 407 LEU B CA 1
ATOM 6265 C C . LEU B 1 407 ? -18.625 33.094 21.016 1 98.5 407 LEU B C 1
ATOM 6267 O O . LEU B 1 407 ? -18.047 34.094 20.609 1 98.5 407 LEU B O 1
ATOM 6271 N N . THR B 1 408 ? -18.672 32.75 22.234 1 98.31 408 THR B N 1
ATOM 6272 C CA . THR B 1 408 ? -18.031 33.562 23.266 1 98.31 408 THR B CA 1
ATOM 6273 C C . THR B 1 408 ? -16.531 33.688 22.984 1 98.31 408 THR B C 1
ATOM 6275 O O . THR B 1 408 ? -15.984 34.812 23.047 1 98.31 408 THR B O 1
ATOM 6278 N N . SER B 1 409 ? -15.938 32.625 22.719 1 98.5 409 SER B N 1
ATOM 6279 C CA . SER B 1 409 ? -14.5 32.625 22.484 1 98.5 409 SER B CA 1
ATOM 6280 C C . SER B 1 409 ? -14.164 33.438 21.219 1 98.5 409 SER B C 1
ATOM 6282 O O . SER B 1 409 ? -13.133 34.094 21.172 1 98.5 409 SER B O 1
ATOM 6284 N N . LEU B 1 410 ? -15.016 33.344 20.219 1 98.81 410 LEU B N 1
ATOM 6285 C CA . LEU B 1 410 ? -14.797 34.125 19 1 98.81 410 LEU B CA 1
ATOM 6286 C C . LEU B 1 410 ? -14.938 35.625 19.266 1 98.81 410 LEU B C 1
ATOM 6288 O O . LEU B 1 410 ? -14.172 36.406 18.734 1 98.81 410 LEU B O 1
ATOM 6292 N N . LEU B 1 411 ? -15.906 35.969 20.047 1 98.75 411 LEU B N 1
ATOM 6293 C CA . LEU B 1 411 ? -16.078 37.375 20.391 1 98.75 411 LEU B CA 1
ATOM 6294 C C . LEU B 1 411 ? -14.898 37.875 21.203 1 98.75 411 LEU B C 1
ATOM 6296 O O . LEU B 1 411 ? -14.414 39 20.969 1 98.75 411 LEU B O 1
ATOM 6300 N N . GLU B 1 412 ? -14.453 37.062 22.094 1 98.69 412 GLU B N 1
ATOM 6301 C CA . GLU B 1 412 ? -13.266 37.438 22.859 1 98.69 412 GLU B CA 1
ATOM 6302 C C . GLU B 1 412 ? -12.055 37.625 21.938 1 98.69 412 GLU B C 1
ATOM 6304 O O . GLU B 1 412 ? -11.258 38.531 22.141 1 98.69 412 GLU B O 1
ATOM 6309 N N . THR B 1 413 ? -11.93 36.688 21.031 1 98.88 413 THR B N 1
ATOM 6310 C CA . THR B 1 413 ? -10.836 36.781 20.078 1 98.88 413 THR B CA 1
ATOM 6311 C C . THR B 1 413 ? -10.898 38.094 19.312 1 98.88 413 THR B C 1
ATOM 6313 O O . THR B 1 413 ? -9.891 38.812 19.172 1 98.88 413 THR B O 1
ATOM 6316 N N . SER B 1 414 ? -12.055 38.438 18.844 1 98.88 414 SER B N 1
ATOM 6317 C CA . SER B 1 414 ? -12.25 39.688 18.109 1 98.88 414 SER B CA 1
ATOM 6318 C C . SER B 1 414 ? -11.883 40.906 18.984 1 98.88 414 SER B C 1
ATOM 6320 O O . SER B 1 414 ? -11.172 41.781 18.516 1 98.88 414 SER B O 1
ATOM 6322 N N . LYS B 1 415 ? -12.344 40.906 20.188 1 98.81 415 LYS B N 1
ATOM 6323 C CA . LYS B 1 415 ? -12.047 42 21.109 1 98.81 415 LYS B CA 1
ATOM 6324 C C . LYS B 1 415 ? -10.547 42.094 21.391 1 98.81 415 LYS B C 1
ATOM 6326 O O . LYS B 1 415 ? -10 43.219 21.453 1 98.81 415 LYS B O 1
ATOM 6331 N N . ALA B 1 416 ? -9.938 40.969 21.562 1 98.81 416 ALA B N 1
ATOM 6332 C CA . ALA B 1 416 ? -8.508 40.969 21.828 1 98.81 416 ALA B CA 1
ATOM 6333 C C . ALA B 1 416 ? -7.723 41.5 20.641 1 98.81 416 ALA B C 1
ATOM 6335 O O . ALA B 1 416 ? -6.801 42.312 20.812 1 98.81 416 ALA B O 1
ATOM 6336 N N . ILE B 1 417 ? -8.078 41.062 19.469 1 98.81 417 ILE B N 1
ATOM 6337 C CA . ILE B 1 417 ? -7.395 41.531 18.266 1 98.81 417 ILE B CA 1
ATOM 6338 C C . ILE B 1 417 ? -7.523 43.031 18.141 1 98.81 417 ILE B C 1
ATOM 6340 O O . ILE B 1 417 ? -6.535 43.719 17.875 1 98.81 417 ILE B O 1
ATOM 6344 N N . ALA B 1 418 ? -8.711 43.562 18.344 1 98.69 418 ALA B N 1
ATOM 6345 C CA . ALA B 1 418 ? -8.938 45 18.266 1 98.69 418 ALA B CA 1
ATOM 6346 C C . ALA B 1 418 ? -8.141 45.75 19.344 1 98.69 418 ALA B C 1
ATOM 6348 O O . ALA B 1 418 ? -7.535 46.781 19.062 1 98.69 418 ALA B O 1
ATOM 6349 N N . GLY B 1 419 ? -8.18 45.219 20.531 1 98.56 419 GLY B N 1
ATOM 6350 C CA . GLY B 1 419 ? -7.43 45.812 21.609 1 98.56 419 GLY B CA 1
ATOM 6351 C C . GLY B 1 419 ? -5.93 45.812 21.375 1 98.56 419 GLY B C 1
ATOM 6352 O O . GLY B 1 419 ? -5.254 46.781 21.688 1 98.56 419 GLY B O 1
ATOM 6353 N N . ILE B 1 420 ? -5.402 44.719 20.859 1 98.75 420 ILE B N 1
ATOM 6354 C CA . ILE B 1 420 ? -3.98 44.625 20.531 1 98.75 420 ILE B CA 1
ATOM 6355 C C . ILE B 1 420 ? -3.621 45.656 19.469 1 98.75 420 ILE B C 1
ATOM 6357 O O . ILE B 1 420 ? -2.582 46.312 19.547 1 98.75 420 ILE B O 1
ATOM 6361 N N . ALA B 1 421 ? -4.488 45.75 18.484 1 98.62 421 ALA B N 1
ATOM 6362 C CA . ALA B 1 421 ? -4.254 46.75 17.422 1 98.62 421 ALA B CA 1
ATOM 6363 C C . ALA B 1 421 ? -4.191 48.156 18 1 98.62 421 ALA B C 1
ATOM 6365 O O . ALA B 1 421 ? -3.318 48.938 17.625 1 98.62 421 ALA B O 1
ATOM 6366 N N . ILE B 1 422 ? -5.09 48.469 18.891 1 97.94 422 ILE B N 1
ATOM 6367 C CA . ILE B 1 422 ? -5.168 49.781 19.484 1 97.94 422 ILE B CA 1
ATOM 6368 C C . ILE B 1 422 ? -3.904 50.062 20.297 1 97.94 422 ILE B C 1
ATOM 6370 O O . ILE B 1 422 ? -3.307 51.125 20.188 1 97.94 422 ILE B O 1
ATOM 6374 N N . GLU B 1 423 ? -3.549 49.125 21.031 1 97.31 423 GLU B N 1
ATOM 6375 C CA . GLU B 1 423 ? -2.414 49.312 21.938 1 97.31 423 GLU B CA 1
ATOM 6376 C C . GLU B 1 423 ? -1.096 49.312 21.156 1 97.31 423 GLU B C 1
ATOM 6378 O O . GLU B 1 423 ? -0.207 50.125 21.438 1 97.31 423 GLU B O 1
ATOM 6383 N N . TYR B 1 424 ? -0.902 48.406 20.281 1 98.06 424 TYR B N 1
ATOM 6384 C CA . TYR B 1 424 ? 0.365 48.25 19.578 1 98.06 424 TYR B CA 1
ATOM 6385 C C . TYR B 1 424 ? 0.575 49.375 18.562 1 98.06 424 TYR B C 1
ATOM 6387 O O . TYR B 1 424 ? 1.664 49.938 18.484 1 98.06 424 TYR B O 1
ATOM 6395 N N . CYS B 1 425 ? -0.462 49.656 17.797 1 97.19 425 CYS B N 1
ATOM 6396 C CA . CYS B 1 425 ? -0.354 50.688 16.766 1 97.19 425 CYS B CA 1
ATOM 6397 C C . CYS B 1 425 ? -0.495 52.062 17.391 1 97.19 425 CYS B C 1
ATOM 6399 O O . CYS B 1 425 ? -0.004 53.062 16.828 1 97.19 425 CYS B O 1
ATOM 6401 N N . GLY B 1 426 ? -1.175 52.125 18.453 1 94.44 426 GLY B N 1
ATOM 6402 C CA . GLY B 1 426 ? -1.563 53.406 19 1 94.44 426 GLY B CA 1
ATOM 6403 C C . GLY B 1 426 ? -2.797 54 18.344 1 94.44 426 GLY B C 1
ATOM 6404 O O . GLY B 1 426 ? -3.393 53.375 17.469 1 94.44 426 GLY B O 1
ATOM 6405 N N . ILE B 1 427 ? -3.238 55.125 18.906 1 92.19 427 ILE B N 1
ATOM 6406 C CA . ILE B 1 427 ? -4.359 55.875 18.312 1 92.19 427 ILE B CA 1
ATOM 6407 C C . ILE B 1 427 ? -3.865 57.188 17.75 1 92.19 427 ILE B C 1
ATOM 6409 O O . ILE B 1 427 ? -3.031 57.875 18.359 1 92.19 427 ILE B O 1
ATOM 6413 N N . ASP B 1 428 ? -4.277 57.375 16.562 1 83.94 428 ASP B N 1
ATOM 6414 C CA . ASP B 1 428 ? -3.887 58.625 15.93 1 83.94 428 ASP B CA 1
ATOM 6415 C C . ASP B 1 428 ? -4.715 59.781 16.469 1 83.94 428 ASP B C 1
ATOM 6417 O O . ASP B 1 428 ? -5.938 59.688 16.562 1 83.94 428 ASP B O 1
ATOM 6421 N N . ASP B 1 429 ? -4.148 60.812 17.266 1 65.75 429 ASP B N 1
ATOM 6422 C CA . ASP B 1 429 ? -4.785 62.031 17.797 1 65.75 429 ASP B CA 1
ATOM 6423 C C . ASP B 1 429 ? -5.379 62.844 16.656 1 65.75 429 ASP B C 1
ATOM 6425 O O . ASP B 1 429 ? -4.793 62.969 15.586 1 65.75 429 ASP B O 1
#

InterPro domains:
  IPR002933 Peptidase M20 [PF01546] (100-421)
  IPR010182 N-formyl-4-amino-5-aminomethyl-2-methylpyrimidine deformylase/Succinyl-diaminopimelate desuccinylase [TIGR01910] (19-415)
  IPR011650 Peptidase M20, dimerisation domain [PF07687] (204-322)
  IPR036264 Bacterial exopeptidase dimerisation domain [SSF55031] (207-321)
  IPR050072 Peptidase M20A family, bacterial cell wall biosynthesis [PTHR43808] (9-419)

Organism: NCBI:txid2743089

Secondary structure (DSSP, 8-state):
--HHHHHHHHHHTTHHHHHHHHHHHHHS--BTT--HHHHHHHHHHHHHTT---EEE---HHHHHTSTT----HHHHHH-STT--EEEEEE---SS--EEEEEE--B----GGG-SS-TTS-EEETTEEESTTTTTTHHHHHHHHHHHHHHHHTT--BSS-EEEEEES-GGGTSIIIIIHHHHTT---SEEEE--SS-TT-EEEEE-EEEEEEEEEE-B--BGGGGGGSB-HHHHHHHHHHHHHHHHHHHHHH---HHHHHH-GGGTT-SSEEEEEEEEE-S-TTB--SEEEEEEEEEE-TTS-HHHHHHHHHHHHHHHHHTSHHHHHS--EEEEEEEEEPPEE--TTSHHHHHHHHHHHHHHTS---EEE-SS--THHHHHHHH--EEEE-----BSTTSTT-EEEHHHHHHHHHHHHHHHHHHH-B--/--HHHHHHHHHHTTHHHHHHHHHHHHHS--BTT--HHHHHHHHHHHHHTT---EEE---HHHHHTSTT----HHHHHH-STT--EEEEEE---SS--EEEEEE--B----GGG-SS-TTS-EEETTEEESTTTTTTHHHHHHHHHHHHHHHHTT--BSS-EEEEEES-GGGTSIIIIIHHHHTT---SEEEE---S-TT-EEEEE-EEEEEEEEEE-B--BGGGGGGSB-HHHHHHHHHHHHHHHHHHHHHH---HHHHHH-GGGTT-SSEEEEEEEEE-S-TTB--SEEEEEEEEEE-TTS-HHHHHHHHHHHHHHHHHTSHHHHHS--EEEEEEEEEPPEE--TTSHHHHHHHHHHHHHHTS---EEE-SS--THHHHHHHH--EEEE-----BSTTSTT-EEEHHHHHHHHHHHHHHHHHHH-B--

Solvent-accessible surface area (backbone atoms only — not comparable to full-atom values): 41172 Å² total; per-residue (Å²): 130,59,69,58,56,51,29,40,52,46,44,62,73,34,53,65,59,45,52,50,48,33,32,55,42,25,51,23,68,12,35,61,67,38,31,37,57,29,46,50,55,51,49,51,53,42,44,74,71,72,42,73,66,49,73,45,55,45,55,67,76,77,41,66,79,41,91,83,46,59,64,25,61,47,44,74,72,54,49,42,75,73,33,44,31,39,36,33,66,46,84,36,51,89,40,49,30,36,30,37,25,39,41,57,24,27,73,76,80,64,70,90,66,33,91,57,64,48,57,35,63,47,74,60,88,55,33,34,30,14,52,25,37,22,58,21,37,28,22,34,35,19,43,53,47,20,55,50,18,33,57,75,59,65,59,47,30,10,9,32,36,33,41,38,41,23,32,34,44,90,50,65,12,49,66,8,53,45,37,46,43,72,73,60,68,68,52,62,28,36,42,29,16,45,49,51,30,61,22,19,29,25,33,32,18,7,17,33,36,30,36,34,39,44,24,55,39,32,59,32,51,33,77,46,43,89,78,34,38,48,2,62,61,51,36,38,50,41,50,52,34,51,51,51,49,34,53,52,48,22,75,69,51,83,58,65,35,33,24,71,73,38,62,84,29,63,65,39,44,41,36,61,35,70,4,27,37,42,25,49,89,40,35,57,28,28,17,42,38,22,43,35,28,21,26,41,36,33,37,66,89,67,54,64,69,59,54,49,48,53,54,53,46,38,46,50,53,46,21,62,74,32,84,66,31,53,80,44,60,63,46,79,43,78,47,38,39,71,48,61,41,31,70,48,64,70,79,38,66,71,46,45,45,43,39,52,37,21,20,62,66,64,71,45,86,56,47,68,17,35,16,61,43,67,51,56,50,34,52,37,41,77,74,63,75,15,56,38,33,25,49,7,19,40,56,44,41,78,93,45,56,65,12,20,23,37,56,63,37,32,52,43,32,12,42,24,52,39,38,33,48,43,66,69,20,26,67,49,130,129,58,70,56,57,52,31,40,52,46,44,62,73,34,53,66,58,45,53,51,46,30,31,54,41,25,49,23,67,13,33,61,67,37,31,36,57,28,46,51,54,50,50,52,52,41,44,73,72,71,42,73,66,49,73,46,56,44,53,67,77,76,42,65,79,41,91,84,47,58,63,28,60,47,44,75,72,54,49,44,76,72,35,43,32,40,35,33,66,46,83,36,50,90,40,51,30,36,32,37,24,40,41,56,24,28,76,76,81,63,70,90,66,32,91,56,65,48,58,34,63,46,74,60,89,56,34,35,29,14,52,26,37,22,57,20,37,26,23,37,35,20,43,52,46,20,55,50,19,34,58,74,59,65,60,48,32,10,9,31,38,33,41,37,42,22,32,35,46,90,50,64,11,48,66,9,52,46,37,46,42,73,74,60,68,69,50,61,29,35,41,30,16,45,49,52,31,58,23,19,30,25,32,32,18,7,17,33,34,30,36,33,37,44,23,55,39,32,59,32,51,33,77,45,44,89,80,34,36,50,2,64,61,50,37,38,52,40,50,50,34,49,52,52,49,32,54,53,48,23,74,70,52,83,59,64,35,33,25,70,73,36,63,85,29,63,65,40,46,41,37,60,36,69,4,27,38,41,26,50,90,40,35,57,28,29,17,42,40,21,42,35,30,22,26,39,36,32,38,64,90,65,54,66,69,58,54,50,49,53,54,53,46,37,48,49,53,47,21,62,74,31,83,66,30,52,80,45,59,62,45,80,43,78,46,38,40,71,49,62,40,31,71,49,62,71,80,38,66,69,45,44,46,42,38,52,36,21,20,64,65,63,70,43,86,54,49,69,18,33,15,61,46,67,52,56,52,34,52,36,42,76,74,62,76,14,56,37,34,24,50,7,17,39,58,44,40,77,94,45,58,64,12,21,23,36,55,63,35,33,52,44,30,13,42,23,52,40,38,33,48,43,65,68,20,27,66,48,130

Foldseek 3Di:
DPLLVQLLVLLVVCLVVLQVLLQQLLLQQFAFLAQLSNVVSVCVLCVVLVWDKDKDFFDPVLLVPDPLDADAPSCVVRNRPSPIKIKTKDFAAPFFEEEEAFESHFHDADCVQAPDDASGWDDDPQKTWHTQCQVHSLLRSLQSSLVSSCVVSVFGFNGMYMYIYFGCFVFAQSRTLVRCVSVPPFTQAYEYAHALAFVAKEFKEKWKWKKKKKFFKAKDFQVVCVVIGASVVVVVLLVVLQVVLQLVCLVPDADVLACLSPVVCNSPLKDKDWDDKDFDDDPGMRTGIMMIMIMIIHFPDDWLVRVVVSSVVSQQVSLCVDPVCVVVGMDMDIHGHGGHMDGDDCPDDLNVLSQVLRCVLVVHHYYHHYGRHRGSQSSNCVPPVHRYMYHHHHWDQGSHHGIMTGSVRSSSSSSSSSSSSCVNRHTDD/DPLLVQLLVLLVVCLVVLQVLLQQLLLQQFAFLAQLSNVVSVCVLCVVLVWDKDKDFFDPVLLVPDPLDADAPSCVVRNRPSPIKIKTKDAAAPFFEEEEAFESHFHDADCVFAPDDARGWDDDPQKTWHTQCQVHSLLRSLQSSLVSSCVVSVFGFNGMYMYIYFGCFVFAQSRTLVRCVSVPPFTQAYEYAHALAFVAKEFKEKWKWKKKKKFFKAKDFQVVCVVIGASVVVVVLLVVLQVVLQLVCLVPDADVLACLSPVVCNSPLKDKDWDDKDFDDDPGMRTGIMMIMIMIIHFPDDWLVVVVVSSVVSQQVSLCVDPVCVVVGMDMDIHGHGGHMDGDDCPDDLNVLSQVLRCVLVVHHYYHHYGRHRGSQSSNCVPPVHRYMYHHFHWPQGSHHGIMTGSSRSSSSSSSSSSSSCVRRHTDD

pLDDT: mean 96.47, std 3.85, range [57.25, 98.94]